Protein AF-A0A7C6N4W4-F1 (afdb_monomer_lite)

Structure (mmCIF, N/CA/C/O backbone):
data_AF-A0A7C6N4W4-F1
#
_entry.id   AF-A0A7C6N4W4-F1
#
loop_
_atom_site.group_PDB
_atom_site.id
_atom_site.type_symbol
_atom_site.label_atom_id
_atom_site.label_alt_id
_atom_site.label_comp_id
_atom_site.label_asym_id
_atom_site.label_entity_id
_atom_site.label_seq_id
_atom_site.pdbx_PDB_ins_code
_atom_site.Cartn_x
_atom_site.Cartn_y
_atom_site.Cartn_z
_atom_site.occupancy
_atom_site.B_iso_or_equiv
_atom_site.auth_seq_id
_atom_site.auth_comp_id
_atom_site.auth_asym_id
_atom_site.auth_atom_id
_atom_site.pdbx_PDB_model_num
ATOM 1 N N . MET A 1 1 ? -3.451 -22.567 -36.655 1.00 41.12 1 MET A N 1
ATOM 2 C CA . MET A 1 1 ? -2.692 -21.469 -36.004 1.00 41.12 1 MET A CA 1
ATOM 3 C C . MET A 1 1 ? -2.499 -20.196 -36.851 1.00 41.12 1 MET A C 1
ATOM 5 O O . MET A 1 1 ? -2.251 -19.155 -36.265 1.00 41.12 1 MET A O 1
ATOM 9 N N . LYS A 1 2 ? -2.658 -20.208 -38.190 1.00 33.72 2 LYS A N 1
ATOM 10 C CA . LYS A 1 2 ? -2.568 -18.989 -39.037 1.00 33.72 2 LYS A CA 1
ATOM 11 C C . LYS A 1 2 ? -3.903 -18.266 -39.323 1.00 33.72 2 LYS A C 1
ATOM 13 O O . LYS A 1 2 ? -3.880 -17.207 -39.930 1.00 33.72 2 LYS A O 1
ATOM 18 N N . LEU A 1 3 ? -5.041 -18.790 -38.851 1.00 27.53 3 LEU A N 1
ATOM 19 C CA . LEU A 1 3 ? -6.372 -18.214 -39.120 1.00 27.53 3 LEU A CA 1
ATOM 20 C C . LEU A 1 3 ? -6.869 -17.238 -38.027 1.00 27.53 3 LEU A C 1
ATOM 22 O O . LEU A 1 3 ? -7.675 -16.367 -38.321 1.00 27.53 3 LEU A O 1
ATOM 26 N N . LYS A 1 4 ? -6.331 -17.310 -36.795 1.00 29.66 4 LYS A N 1
ATOM 27 C CA . LYS A 1 4 ? -6.664 -16.368 -35.701 1.00 29.66 4 LYS A CA 1
ATOM 28 C C . LYS A 1 4 ? -5.979 -14.996 -35.835 1.00 29.66 4 LYS A C 1
ATOM 30 O O . LYS A 1 4 ? -6.505 -14.015 -35.336 1.00 29.66 4 LYS A O 1
ATOM 35 N N . LYS A 1 5 ? -4.854 -14.895 -36.561 1.00 36.19 5 LYS A N 1
ATOM 36 C CA . LYS A 1 5 ? -4.128 -13.621 -36.760 1.00 36.19 5 LYS A CA 1
ATOM 37 C C . LYS A 1 5 ? -4.753 -12.697 -37.816 1.00 36.19 5 LYS A C 1
ATOM 39 O O . LYS A 1 5 ? -4.428 -11.519 -37.839 1.00 36.19 5 LYS A O 1
ATOM 44 N N . PHE A 1 6 ? -5.644 -13.208 -38.671 1.00 31.81 6 PHE A N 1
ATOM 45 C CA . PHE A 1 6 ? -6.265 -12.417 -39.744 1.00 31.81 6 PHE A CA 1
ATOM 46 C C . PHE A 1 6 ? -7.652 -11.862 -39.372 1.00 31.81 6 PHE A C 1
ATOM 48 O O . PHE A 1 6 ? -8.127 -10.930 -40.008 1.00 31.81 6 PHE A O 1
ATOM 55 N N . LEU A 1 7 ? -8.285 -12.388 -38.317 1.00 31.41 7 LEU A N 1
ATOM 56 C CA . LEU A 1 7 ? -9.610 -11.944 -37.861 1.00 31.41 7 LEU A CA 1
ATOM 57 C C . LEU A 1 7 ? -9.573 -10.714 -36.935 1.00 31.41 7 LEU A C 1
ATOM 59 O O . LEU A 1 7 ? -10.607 -10.100 -36.721 1.00 31.41 7 LEU A O 1
ATOM 63 N N . ILE A 1 8 ? -8.401 -10.307 -36.438 1.00 42.88 8 ILE A N 1
ATOM 64 C CA . ILE A 1 8 ? -8.281 -9.239 -35.426 1.00 42.88 8 ILE A CA 1
ATOM 65 C C . ILE A 1 8 ? -8.098 -7.843 -36.052 1.00 42.88 8 ILE A C 1
ATOM 67 O O . ILE A 1 8 ? -8.532 -6.853 -35.473 1.00 42.88 8 ILE A O 1
ATOM 71 N N . LEU A 1 9 ? -7.589 -7.737 -37.288 1.00 30.84 9 LEU A N 1
ATOM 72 C CA . LEU A 1 9 ? -7.549 -6.444 -37.995 1.00 30.84 9 LEU A CA 1
ATOM 73 C C . LEU A 1 9 ? -8.934 -5.948 -38.455 1.00 30.84 9 LEU A C 1
ATOM 75 O O . LEU A 1 9 ? -9.077 -4.772 -38.771 1.00 30.84 9 LEU A O 1
ATOM 79 N N . ALA A 1 10 ? -9.953 -6.814 -38.473 1.00 30.94 10 ALA A N 1
ATOM 80 C CA . ALA A 1 10 ? -11.318 -6.439 -38.849 1.00 30.94 10 ALA A CA 1
ATOM 81 C C . ALA A 1 10 ? -12.151 -5.895 -37.670 1.00 30.94 10 ALA A C 1
ATOM 83 O O . ALA A 1 10 ? -13.107 -5.159 -37.900 1.00 30.94 10 ALA A O 1
ATOM 84 N N . PHE A 1 11 ? -11.783 -6.193 -36.418 1.00 35.25 11 PHE A N 1
ATOM 85 C CA . PHE A 1 11 ? -12.553 -5.763 -35.241 1.00 35.25 11 PHE A CA 1
ATOM 86 C C . PHE A 1 11 ? -12.218 -4.348 -34.752 1.00 35.25 11 PHE A C 1
ATOM 88 O O . PHE A 1 11 ? -13.051 -3.720 -34.111 1.00 35.25 11 PHE A O 1
ATOM 95 N N . ILE A 1 12 ? -11.072 -3.786 -35.148 1.00 34.62 12 ILE A N 1
ATOM 96 C CA . ILE A 1 12 ? -10.719 -2.387 -34.838 1.00 34.62 12 ILE A CA 1
ATOM 97 C C . ILE A 1 12 ? -11.522 -1.388 -35.708 1.00 34.62 12 ILE A C 1
ATOM 99 O O . ILE A 1 12 ? -11.598 -0.207 -35.388 1.00 34.62 12 ILE A O 1
ATOM 103 N N . PHE A 1 13 ? -12.198 -1.852 -36.771 1.00 31.38 13 PHE A N 1
ATOM 104 C CA . PHE A 1 13 ? -12.986 -1.006 -37.684 1.00 31.38 13 PHE A CA 1
ATOM 105 C C . PHE A 1 13 ? -14.515 -1.194 -37.609 1.00 31.38 13 PHE A C 1
ATOM 107 O O . PHE A 1 13 ? -15.236 -0.471 -38.293 1.00 31.38 13 PHE A O 1
ATOM 114 N N . ILE A 1 14 ? -15.034 -2.109 -36.779 1.00 31.25 14 ILE A N 1
ATOM 115 C CA . ILE A 1 14 ? -16.485 -2.375 -36.633 1.00 31.25 14 ILE A CA 1
ATOM 116 C C . ILE A 1 14 ? -16.893 -2.260 -35.152 1.00 31.25 14 ILE A C 1
ATOM 118 O O . ILE A 1 14 ? -17.555 -3.121 -34.587 1.00 31.25 14 ILE A O 1
ATOM 122 N N . GLY A 1 15 ? -16.449 -1.183 -34.503 1.00 31.20 15 GLY A N 1
ATOM 123 C CA . GLY A 1 15 ? -16.946 -0.726 -33.196 1.00 31.20 15 GLY A CA 1
ATOM 124 C C . GLY A 1 15 ? -17.883 0.482 -33.310 1.00 31.20 15 GLY A C 1
ATOM 125 O O . GLY A 1 15 ? -18.110 1.189 -32.337 1.00 31.20 15 GLY A O 1
ATOM 126 N N . VAL A 1 16 ? -18.387 0.766 -34.515 1.00 39.72 16 VAL A N 1
ATOM 127 C CA . VAL A 1 16 ? -19.336 1.848 -34.797 1.00 39.72 16 VAL A CA 1
ATOM 128 C C . VAL A 1 16 ? -20.415 1.271 -35.710 1.00 39.72 16 VAL A C 1
ATOM 130 O O . VAL A 1 16 ? -20.083 0.697 -36.741 1.00 39.72 16 VAL A O 1
ATOM 133 N N . LEU A 1 17 ? -21.683 1.461 -35.331 1.00 37.72 17 LEU A N 1
ATOM 134 C CA . LEU A 1 17 ? -22.921 0.948 -35.946 1.00 37.72 17 LEU A CA 1
ATOM 135 C C . LEU A 1 17 ? -23.275 -0.507 -35.603 1.00 37.72 17 LEU A C 1
ATOM 137 O O . LEU A 1 17 ? -22.953 -1.385 -36.386 1.00 37.72 17 LEU A O 1
ATOM 141 N N . ILE A 1 18 ? -24.016 -0.732 -34.503 1.00 32.41 18 ILE A N 1
ATOM 142 C CA . ILE A 1 18 ? -25.447 -1.128 -34.509 1.00 32.41 18 ILE A CA 1
ATOM 143 C C . ILE A 1 18 ? -26.061 -0.752 -33.142 1.00 32.41 18 ILE A C 1
ATOM 145 O O . ILE A 1 18 ? -25.950 -1.497 -32.177 1.00 32.41 18 ILE A O 1
ATOM 149 N N . THR A 1 19 ? -26.773 0.373 -33.061 1.00 34.16 19 THR A N 1
ATOM 150 C CA . THR A 1 19 ? -27.847 0.558 -32.072 1.00 34.16 19 THR A CA 1
ATOM 151 C C . THR A 1 19 ? -29.100 0.988 -32.820 1.00 34.16 19 THR A C 1
ATOM 153 O O . THR A 1 19 ? -29.236 2.117 -33.282 1.00 34.16 19 THR A O 1
ATOM 156 N N . SER A 1 20 ? -30.036 0.060 -32.986 1.00 35.91 20 SER A N 1
ATOM 157 C CA . SER A 1 20 ? -31.398 0.396 -33.388 1.00 35.91 20 SER A CA 1
ATOM 158 C C . SER A 1 20 ? -32.375 -0.567 -32.734 1.00 35.91 20 SER A C 1
ATOM 160 O O . SER A 1 20 ? -32.349 -1.758 -33.036 1.00 35.91 20 SER A O 1
ATOM 162 N N . GLY A 1 21 ? -33.263 -0.023 -31.899 1.00 33.28 21 GLY A N 1
ATOM 163 C CA . GLY A 1 21 ? -34.525 -0.675 -31.545 1.00 33.28 21 GLY A CA 1
ATOM 164 C C . GLY A 1 21 ? -34.809 -0.801 -30.052 1.00 33.28 21 GLY A C 1
ATOM 165 O O . GLY A 1 21 ? -34.964 -1.910 -29.562 1.00 33.28 21 GLY A O 1
ATOM 166 N N . GLY A 1 22 ? -34.925 0.323 -29.345 1.00 27.14 22 GLY A N 1
ATOM 167 C CA . GLY A 1 22 ? -35.433 0.357 -27.973 1.00 27.14 22 GLY A CA 1
ATOM 168 C C . GLY A 1 22 ? -35.427 1.779 -27.431 1.00 27.14 22 GLY A C 1
ATOM 169 O O . GLY A 1 22 ? -34.417 2.250 -26.927 1.00 27.14 22 GLY A O 1
ATOM 170 N N . SER A 1 23 ? -36.535 2.498 -27.588 1.00 36.06 23 SER A N 1
ATOM 171 C CA . SER A 1 23 ? -36.719 3.829 -27.014 1.00 36.06 23 SER A CA 1
ATOM 172 C C . SER A 1 23 ? -36.896 3.728 -25.498 1.00 36.06 23 SER A C 1
ATOM 174 O O . SER A 1 23 ? -38.014 3.573 -25.012 1.00 36.06 23 SER A O 1
ATOM 176 N N . VAL A 1 24 ? -35.788 3.843 -24.769 1.00 32.03 24 VAL A N 1
ATOM 177 C CA . VAL A 1 24 ? -35.749 4.329 -23.387 1.00 32.03 24 VAL A CA 1
ATOM 178 C C . VAL A 1 24 ? -34.987 5.645 -23.441 1.00 32.03 24 VAL A C 1
ATOM 180 O O . VAL A 1 24 ? -33.859 5.699 -23.923 1.00 32.03 24 VAL A O 1
ATOM 183 N N . SER A 1 25 ? -35.627 6.726 -23.007 1.00 37.34 25 SER A N 1
ATOM 184 C CA . SER A 1 25 ? -34.978 8.023 -22.825 1.00 37.34 25 SER A CA 1
ATOM 185 C C . SER A 1 25 ? -34.009 7.935 -21.641 1.00 37.34 25 SER A C 1
ATOM 187 O O . SER A 1 25 ? -34.327 8.403 -20.552 1.00 37.34 25 SER A O 1
ATOM 189 N N . ALA A 1 26 ? -32.846 7.315 -21.834 1.00 32.09 26 ALA A N 1
ATOM 190 C CA . ALA A 1 26 ? -31.703 7.510 -20.956 1.00 32.09 26 ALA A CA 1
ATOM 191 C C . ALA A 1 26 ? -31.046 8.828 -21.376 1.00 32.09 26 ALA A C 1
ATOM 193 O O . ALA A 1 26 ? -30.534 8.945 -22.492 1.00 32.09 26 ALA A O 1
ATOM 194 N N . ALA A 1 27 ? -31.108 9.848 -20.520 1.00 40.12 27 ALA A N 1
ATOM 195 C CA . ALA A 1 27 ? -30.196 10.974 -20.654 1.00 40.12 27 ALA A CA 1
ATOM 196 C C . ALA A 1 27 ? -28.770 10.401 -20.692 1.00 40.12 27 ALA A C 1
ATOM 198 O O . ALA A 1 27 ? -28.443 9.502 -19.922 1.00 40.12 27 ALA A O 1
ATOM 199 N N . SER A 1 28 ? -27.941 10.834 -21.637 1.00 55.91 28 SER A N 1
ATOM 200 C CA . SER A 1 28 ? -26.563 10.355 -21.721 1.00 55.91 28 SER A CA 1
ATOM 201 C C . SER A 1 28 ? -25.808 10.788 -20.457 1.00 55.91 28 SER A C 1
ATOM 203 O O . SER A 1 28 ? -25.510 11.976 -20.336 1.00 55.91 28 SER A O 1
ATOM 205 N N . ASN A 1 29 ? -25.467 9.856 -19.556 1.00 88.19 29 ASN A N 1
ATOM 206 C CA . ASN A 1 29 ? -24.662 10.082 -18.334 1.00 88.19 29 ASN A CA 1
ATOM 207 C C . ASN A 1 29 ? -23.190 10.444 -18.633 1.00 88.19 29 ASN A C 1
ATOM 209 O O . ASN A 1 29 ? -22.280 10.148 -17.866 1.00 88.19 29 ASN A O 1
ATOM 213 N N . THR A 1 30 ? -22.929 11.060 -19.785 1.00 94.56 30 THR A N 1
ATOM 214 C CA . THR A 1 30 ? -21.597 11.430 -20.251 1.00 94.56 30 THR A CA 1
ATOM 215 C C . THR A 1 30 ? -21.591 12.872 -20.718 1.00 94.56 30 THR A C 1
ATOM 217 O O . THR A 1 30 ? -22.534 13.325 -21.371 1.00 94.56 30 THR A O 1
ATOM 220 N N . THR A 1 31 ? -20.487 13.569 -20.486 1.00 96.50 31 THR A N 1
ATOM 221 C CA . THR A 1 31 ? -20.260 14.928 -20.978 1.00 96.50 31 THR A CA 1
ATOM 222 C C . THR A 1 31 ? -18.869 15.071 -21.585 1.00 96.50 31 THR A C 1
ATOM 224 O O . THR A 1 31 ? -17.968 14.283 -21.303 1.00 96.50 31 THR A O 1
ATOM 227 N N . VAL A 1 32 ? -18.690 16.070 -22.448 1.00 97.56 32 VAL A N 1
ATOM 228 C CA . VAL A 1 32 ? -17.389 16.376 -23.057 1.00 97.56 32 VAL A CA 1
ATOM 229 C C . VAL A 1 32 ? -16.488 17.029 -22.011 1.00 97.56 32 VAL A C 1
ATOM 231 O O . VAL A 1 32 ? -16.894 17.995 -21.361 1.00 97.56 32 VAL A O 1
ATOM 234 N N . ILE A 1 33 ? -15.247 16.558 -21.892 1.00 97.56 33 ILE A N 1
ATOM 235 C CA . ILE A 1 33 ? -14.233 17.214 -21.061 1.00 97.56 33 ILE A CA 1
ATOM 236 C C . ILE A 1 33 ? -13.834 18.542 -21.704 1.00 97.56 33 ILE A C 1
ATOM 238 O O . ILE A 1 33 ? -13.508 18.611 -22.893 1.00 97.56 33 ILE A O 1
ATOM 242 N N . LYS A 1 34 ? -13.837 19.605 -20.900 1.00 96.31 34 LYS A N 1
ATOM 243 C CA . LYS A 1 34 ? -13.342 20.923 -21.300 1.00 96.31 34 LYS A CA 1
ATOM 244 C C . LYS A 1 34 ? -11.863 21.059 -20.961 1.00 96.31 34 LYS A C 1
ATOM 246 O O . LYS A 1 34 ? -11.419 20.616 -19.902 1.00 96.31 34 LYS A O 1
ATOM 251 N N . LYS A 1 35 ? -11.115 21.702 -21.850 1.00 94.94 35 LYS A N 1
ATOM 252 C CA . LYS A 1 35 ? -9.754 22.164 -21.572 1.00 94.94 35 LYS A CA 1
ATOM 253 C C . LYS A 1 35 ? -9.771 23.332 -20.587 1.00 94.94 35 LYS A C 1
ATOM 255 O O . LYS A 1 35 ? -10.808 23.954 -20.358 1.00 94.94 35 LYS A O 1
ATOM 260 N N . SER A 1 36 ? -8.594 23.678 -20.089 1.00 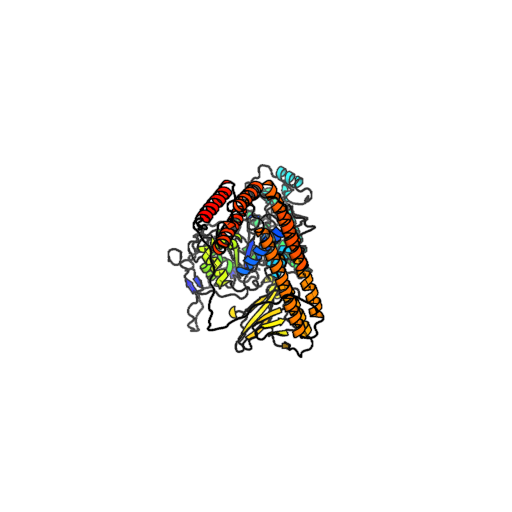94.06 36 SER A N 1
ATOM 261 C CA . SER A 1 36 ? -8.303 24.838 -19.253 1.00 94.06 36 SER A CA 1
ATOM 262 C C . SER A 1 36 ? -8.736 26.168 -19.886 1.00 94.06 36 SER A C 1
ATOM 264 O O . SER A 1 36 ? -9.105 27.093 -19.168 1.00 94.06 36 SER A O 1
ATOM 266 N N . ASP A 1 37 ? -8.776 26.254 -21.221 1.00 94.38 37 ASP A N 1
ATOM 267 C CA . ASP A 1 37 ? -9.275 27.415 -21.977 1.00 94.38 37 ASP A CA 1
ATOM 268 C C . ASP A 1 37 ? -10.798 27.399 -22.248 1.00 94.38 37 ASP A C 1
ATOM 270 O O . ASP A 1 37 ? -11.327 28.305 -22.895 1.00 94.38 37 ASP A O 1
ATOM 274 N N . GLY A 1 38 ? -11.514 26.375 -21.773 1.00 94.31 38 GLY A N 1
ATOM 275 C CA . GLY A 1 38 ? -12.956 26.190 -21.958 1.00 94.31 38 GLY A CA 1
ATOM 276 C C . GLY A 1 38 ? -13.373 25.535 -23.283 1.00 94.31 38 GLY A C 1
ATOM 277 O O . GLY A 1 38 ? -14.563 25.261 -23.478 1.00 94.31 38 GLY A O 1
ATOM 278 N N . SER A 1 39 ? -12.437 25.251 -24.194 1.00 96.19 39 SER A N 1
ATOM 279 C CA . SER A 1 39 ? -12.720 24.527 -25.439 1.00 96.19 39 SER A CA 1
ATOM 280 C C . SER A 1 39 ? -12.919 23.023 -25.211 1.00 96.19 39 SER A C 1
ATOM 282 O O . SER A 1 39 ? -12.549 22.475 -24.173 1.00 96.19 39 SER A O 1
ATOM 284 N N . ASP A 1 40 ? -13.529 22.332 -26.178 1.00 97.44 40 ASP A N 1
ATOM 285 C CA . ASP A 1 40 ? -13.703 20.876 -26.113 1.00 97.44 40 ASP A CA 1
ATOM 286 C C . ASP A 1 40 ? -12.354 20.156 -26.262 1.00 97.44 40 ASP A C 1
ATOM 288 O O . ASP A 1 40 ? -11.575 20.441 -27.179 1.00 97.44 40 ASP A O 1
ATOM 292 N N . LEU A 1 41 ? -12.089 19.183 -25.389 1.00 97.44 41 LEU A N 1
ATOM 293 C CA . LEU A 1 41 ? -10.947 18.287 -25.525 1.00 97.44 41 LEU A CA 1
ATOM 294 C C . LEU A 1 41 ? -11.225 17.223 -26.599 1.00 97.44 41 LEU A C 1
ATOM 296 O O . LEU A 1 41 ? -12.320 16.666 -26.681 1.00 97.44 41 LEU A O 1
ATOM 300 N N . THR A 1 42 ? -10.220 16.917 -27.418 1.00 96.88 42 THR A N 1
ATOM 301 C CA . THR A 1 42 ? -10.290 15.912 -28.491 1.00 96.88 42 THR A CA 1
ATOM 302 C C . THR A 1 42 ? -9.143 14.920 -28.374 1.00 96.88 42 THR A C 1
ATOM 304 O O . THR A 1 42 ? -8.047 15.297 -27.956 1.00 96.88 42 THR A O 1
ATOM 307 N N . TYR A 1 43 ? -9.374 13.671 -28.776 1.00 96.19 43 TYR A N 1
ATOM 308 C CA . TYR A 1 43 ? -8.320 12.658 -28.847 1.00 96.19 43 TYR A CA 1
ATOM 309 C C . TYR A 1 43 ? -7.222 13.054 -29.844 1.00 96.19 43 TYR A C 1
ATOM 311 O O . TYR A 1 43 ? -7.487 13.733 -30.841 1.00 96.19 43 TYR A O 1
ATOM 319 N N . LEU A 1 44 ? -5.988 12.613 -29.581 1.00 94.31 44 LEU A N 1
ATOM 320 C CA . LEU A 1 44 ? -4.819 12.935 -30.409 1.00 94.31 44 LEU A CA 1
ATOM 321 C C . LEU A 1 44 ? -4.878 12.251 -31.781 1.00 94.31 44 LEU A C 1
ATOM 323 O O . LEU A 1 44 ? -4.394 12.803 -32.766 1.00 94.31 44 LEU A O 1
ATOM 327 N N . ASP A 1 45 ? -5.512 11.081 -31.848 1.00 91.38 45 ASP A N 1
ATOM 328 C CA . ASP A 1 45 ? -5.741 10.313 -33.076 1.00 91.38 45 ASP A CA 1
ATOM 329 C C . ASP A 1 45 ? -6.883 10.870 -33.957 1.00 91.38 45 ASP A C 1
ATOM 331 O O . ASP A 1 45 ? -7.163 10.328 -35.026 1.00 91.38 45 ASP A O 1
ATOM 335 N N . GLY A 1 46 ? -7.557 11.944 -33.524 1.00 90.75 46 GLY A N 1
ATOM 336 C CA . GLY A 1 46 ? -8.686 12.547 -34.237 1.00 90.75 46 GLY A CA 1
ATOM 337 C C . GLY A 1 46 ? -9.998 11.759 -34.140 1.00 90.75 46 GLY A C 1
ATOM 338 O O . GLY A 1 46 ? -10.956 12.096 -34.834 1.00 90.75 46 GLY A O 1
ATOM 339 N N . SER A 1 47 ? -10.079 10.740 -33.278 1.00 89.88 47 SER A N 1
ATOM 340 C CA . SER A 1 47 ? -11.253 9.861 -33.148 1.00 89.88 47 SER A CA 1
ATOM 341 C C . SER A 1 47 ? -12.494 10.511 -32.526 1.00 89.88 47 SER A C 1
ATOM 343 O O . SER A 1 47 ? -13.552 9.887 -32.494 1.00 89.88 47 SER A O 1
ATOM 345 N N . GLY A 1 48 ? -12.401 11.760 -32.064 1.00 94.94 48 GLY A N 1
ATOM 346 C CA . GLY A 1 48 ? -13.544 12.535 -31.587 1.00 94.94 48 GLY A CA 1
ATOM 347 C C . GLY A 1 48 ? -13.244 13.355 -30.339 1.00 94.94 48 GLY A C 1
ATOM 348 O O . GLY A 1 48 ? -12.087 13.589 -29.978 1.00 94.94 48 GLY A O 1
ATOM 349 N N . LYS A 1 49 ? -14.317 13.815 -29.688 1.00 97.38 49 LYS A N 1
ATOM 350 C CA . LYS A 1 49 ? -14.251 14.518 -28.402 1.00 97.38 49 LYS A CA 1
ATOM 351 C C . LYS A 1 49 ? -13.953 13.527 -27.277 1.00 97.38 49 LYS A C 1
ATOM 353 O O . LYS A 1 49 ? -14.434 12.398 -27.314 1.00 97.38 49 LYS A O 1
ATOM 358 N N . VAL A 1 50 ? -13.188 13.963 -26.282 1.00 97.38 50 VAL A N 1
ATOM 359 C CA . VAL A 1 50 ? -12.944 13.178 -25.070 1.00 97.38 50 VAL A CA 1
ATOM 360 C C . VAL A 1 50 ? -14.136 13.343 -24.136 1.00 97.38 50 VAL A C 1
ATOM 362 O O . VAL A 1 50 ? -14.499 14.463 -23.771 1.00 97.38 50 VAL A O 1
ATOM 365 N N . MET A 1 51 ? -14.739 12.220 -23.763 1.00 97.44 51 MET A N 1
ATOM 366 C CA . MET A 1 51 ? -15.900 12.169 -22.877 1.00 97.44 51 MET A CA 1
ATOM 367 C C . MET A 1 51 ? -15.471 11.826 -21.445 1.00 97.44 51 MET A C 1
ATOM 369 O O . MET A 1 51 ? -14.369 11.330 -21.225 1.00 97.44 51 MET A O 1
ATOM 373 N N . ARG A 1 52 ? -16.335 12.087 -20.472 1.00 97.12 52 ARG A N 1
ATOM 374 C CA . ARG A 1 52 ? -16.272 11.546 -19.108 1.00 97.12 52 ARG A CA 1
ATOM 375 C C . ARG A 1 52 ? -17.683 11.235 -18.624 1.00 97.12 52 ARG A C 1
ATOM 377 O O . ARG A 1 52 ? -18.632 11.805 -19.174 1.00 97.12 52 ARG A O 1
ATOM 384 N N . LEU A 1 53 ? -17.819 10.408 -17.592 1.00 97.06 53 LEU A N 1
ATOM 385 C CA . LEU A 1 53 ? -19.079 10.293 -16.860 1.00 97.06 53 LEU A CA 1
ATOM 386 C C . LEU A 1 53 ? -19.450 11.631 -16.199 1.00 97.06 53 LEU A C 1
ATOM 388 O O . LEU A 1 53 ? -18.585 12.463 -15.911 1.00 97.06 53 LEU A O 1
ATOM 392 N N . THR A 1 54 ? -20.746 11.879 -16.018 1.00 96.19 54 THR A N 1
ATOM 393 C CA . THR A 1 54 ? -21.233 13.072 -15.305 1.00 96.19 54 THR A CA 1
ATOM 394 C C . THR A 1 54 ? -21.083 12.957 -13.793 1.00 96.19 54 THR A C 1
ATOM 396 O O . THR A 1 54 ? -20.933 13.980 -13.133 1.00 96.19 54 THR A O 1
ATOM 399 N N . GLU A 1 55 ? -21.105 11.732 -13.274 1.00 95.19 55 GLU A N 1
ATOM 400 C CA . GLU A 1 55 ? -21.018 11.387 -11.856 1.00 95.19 55 GLU A CA 1
ATOM 401 C C . GLU A 1 55 ? -20.095 10.177 -11.695 1.00 95.19 55 GLU A C 1
ATOM 403 O O . GLU A 1 55 ? -19.920 9.406 -12.642 1.00 95.19 55 GLU A O 1
ATOM 408 N N . TYR A 1 56 ? -19.491 10.052 -10.515 1.00 96.25 56 TYR A N 1
ATOM 409 C CA . TYR A 1 56 ? -18.630 8.926 -10.160 1.00 96.25 56 TYR A CA 1
ATOM 410 C C . TYR A 1 56 ? -19.476 7.670 -9.932 1.00 96.25 56 TYR A C 1
ATOM 412 O O . TYR A 1 56 ? -20.610 7.776 -9.463 1.00 96.25 56 TYR A O 1
ATOM 420 N N . THR A 1 57 ? -18.963 6.486 -10.275 1.00 94.12 57 THR A N 1
ATOM 421 C CA . THR A 1 57 ? -19.765 5.247 -10.197 1.00 94.12 57 THR A CA 1
ATOM 422 C C . THR A 1 57 ? -19.772 4.597 -8.819 1.00 94.12 57 THR A C 1
ATOM 424 O O . THR A 1 57 ? -20.599 3.723 -8.573 1.00 94.12 57 THR A O 1
ATOM 427 N N . TYR A 1 58 ? -18.885 5.038 -7.921 1.00 96.38 58 TYR A N 1
ATOM 428 C CA . TYR A 1 58 ? -18.710 4.492 -6.574 1.00 96.38 58 TYR A CA 1
ATOM 429 C C . TYR A 1 58 ? -18.532 2.959 -6.553 1.00 96.38 58 TYR A C 1
ATOM 431 O O . TYR A 1 58 ? -19.332 2.246 -5.943 1.00 96.38 58 TYR A O 1
ATOM 439 N N . PRO A 1 59 ? -17.477 2.425 -7.197 1.00 95.38 59 PRO A N 1
ATOM 440 C CA . PRO A 1 59 ? -17.233 0.989 -7.241 1.00 95.38 59 PRO A CA 1
ATOM 441 C C . PRO A 1 59 ? -17.065 0.403 -5.831 1.00 95.38 59 PRO A C 1
ATOM 443 O O . PRO A 1 59 ? -16.322 0.937 -5.001 1.00 95.38 59 PRO A O 1
ATOM 446 N N . THR A 1 60 ? -17.726 -0.730 -5.573 1.00 96.50 60 THR A N 1
ATOM 447 C CA . THR A 1 60 ? -17.643 -1.467 -4.297 1.00 96.50 60 THR A CA 1
ATOM 448 C C . THR A 1 60 ? -16.408 -2.364 -4.191 1.00 96.50 60 THR A C 1
ATOM 450 O O . THR A 1 60 ? -16.170 -2.951 -3.139 1.00 96.50 60 THR A O 1
ATOM 453 N N . GLN A 1 61 ? -15.609 -2.440 -5.259 1.00 96.25 61 GLN A N 1
ATOM 454 C CA . GLN A 1 61 ? -14.266 -3.014 -5.308 1.00 96.25 61 GLN A CA 1
ATOM 455 C C . GLN A 1 61 ? -13.424 -2.211 -6.294 1.00 96.25 61 GLN A C 1
ATOM 457 O O . GLN A 1 61 ? -13.866 -1.982 -7.418 1.00 96.25 61 GLN A O 1
ATOM 462 N N . ASP A 1 62 ? -12.234 -1.784 -5.888 1.00 96.69 62 ASP A N 1
ATOM 463 C CA . ASP A 1 62 ? -11.395 -0.915 -6.714 1.00 96.69 62 ASP A CA 1
ATOM 464 C C . ASP A 1 62 ? -9.928 -1.010 -6.284 1.00 96.69 62 ASP A C 1
ATOM 466 O O . ASP A 1 62 ? -9.630 -1.126 -5.093 1.00 96.69 62 ASP A O 1
ATOM 470 N N . PHE A 1 63 ? -8.995 -0.949 -7.232 1.00 98.69 63 PHE A N 1
ATOM 471 C CA . PHE A 1 63 ? -7.567 -0.917 -6.929 1.00 98.69 63 PHE A CA 1
ATOM 472 C C . PHE A 1 63 ? -7.158 0.526 -6.638 1.00 98.69 63 PHE A C 1
ATOM 474 O O . PHE A 1 63 ? -7.200 1.378 -7.526 1.00 98.69 63 PHE A O 1
ATOM 481 N N . ARG A 1 64 ? -6.738 0.816 -5.404 1.00 98.69 64 ARG A N 1
ATOM 482 C CA . ARG A 1 64 ? -6.409 2.172 -4.942 1.00 98.69 64 ARG A CA 1
ATOM 483 C C . ARG A 1 64 ? -5.008 2.187 -4.345 1.00 98.69 64 ARG A C 1
ATOM 485 O O . ARG A 1 64 ? -4.813 2.019 -3.142 1.00 98.69 64 ARG A O 1
ATOM 492 N N . GLY A 1 65 ? -4.021 2.346 -5.222 1.00 98.62 65 GLY A N 1
ATOM 493 C CA . GLY A 1 65 ? -2.610 2.180 -4.892 1.00 98.62 65 GLY A CA 1
ATOM 494 C C . GLY A 1 65 ? -1.817 3.472 -4.692 1.00 98.62 65 GLY A C 1
ATOM 495 O O . GLY A 1 65 ? -2.120 4.530 -5.250 1.00 98.62 65 GLY A O 1
ATOM 496 N N . VAL A 1 66 ? -0.710 3.372 -3.962 1.00 98.81 66 VAL A N 1
ATOM 497 C CA . VAL A 1 66 ? 0.296 4.438 -3.858 1.00 98.81 66 VAL A CA 1
ATOM 498 C C . VAL A 1 66 ? 1.710 3.856 -3.817 1.00 98.81 66 VAL A C 1
ATOM 500 O O . VAL A 1 66 ? 1.950 2.829 -3.183 1.00 98.81 66 VAL A O 1
ATOM 503 N N . TRP A 1 67 ? 2.658 4.499 -4.507 1.00 98.81 67 TRP A N 1
ATOM 504 C CA . TRP A 1 67 ? 4.077 4.135 -4.395 1.00 98.81 67 TRP A CA 1
ATOM 505 C C . TRP A 1 67 ? 4.746 4.862 -3.238 1.00 98.81 67 TRP A C 1
ATOM 507 O O . TRP A 1 67 ? 4.575 6.076 -3.076 1.00 98.81 67 TRP A O 1
ATOM 517 N N . ILE A 1 68 ? 5.560 4.111 -2.496 1.00 98.69 68 ILE A N 1
ATOM 518 C CA . ILE A 1 68 ? 6.280 4.571 -1.309 1.00 98.69 68 ILE A CA 1
ATOM 519 C C . ILE A 1 68 ? 7.742 4.132 -1.406 1.00 98.69 68 ILE A C 1
ATOM 521 O O . ILE A 1 68 ? 8.045 2.963 -1.654 1.00 98.69 68 ILE A O 1
ATOM 525 N N . SER A 1 69 ? 8.673 5.072 -1.236 1.00 97.38 69 SER A N 1
ATOM 526 C CA . SER A 1 69 ? 10.104 4.785 -1.344 1.00 97.38 69 SER A CA 1
ATOM 527 C C . SER A 1 69 ? 10.985 5.698 -0.489 1.00 97.38 69 SER A C 1
ATOM 529 O O . SER A 1 69 ? 10.897 6.926 -0.583 1.00 97.38 69 SER A O 1
ATOM 531 N N . ASN A 1 70 ? 11.954 5.118 0.236 1.00 96.50 70 ASN A N 1
ATOM 532 C CA . ASN A 1 70 ? 13.048 5.896 0.837 1.00 96.50 70 ASN A CA 1
ATOM 533 C C . ASN A 1 70 ? 13.838 6.677 -0.226 1.00 96.50 70 ASN A C 1
ATOM 535 O O . ASN A 1 70 ? 14.254 7.807 0.011 1.00 96.50 70 ASN A O 1
ATOM 539 N N . TYR A 1 71 ? 14.030 6.104 -1.421 1.00 95.31 71 TYR A N 1
ATOM 540 C CA . TYR A 1 71 ? 14.757 6.757 -2.517 1.00 95.31 71 TYR A CA 1
ATOM 541 C C . TYR A 1 71 ? 14.032 7.995 -3.046 1.00 95.31 71 TYR A C 1
ATOM 543 O O . TYR A 1 71 ? 14.662 8.926 -3.544 1.00 95.31 71 TYR A O 1
ATOM 551 N N . ALA A 1 72 ? 12.708 8.023 -2.911 1.00 94.75 72 ALA A N 1
ATOM 552 C CA . ALA A 1 72 ? 11.898 9.177 -3.248 1.00 94.75 72 ALA A CA 1
ATOM 553 C C . ALA A 1 72 ? 11.682 10.123 -2.049 1.00 94.75 72 ALA A C 1
ATOM 555 O O . ALA A 1 72 ? 10.975 11.116 -2.205 1.00 94.75 72 ALA A O 1
ATOM 556 N N . ASN A 1 73 ? 12.307 9.882 -0.892 1.00 95.12 73 ASN A N 1
ATOM 557 C CA . ASN A 1 73 ? 12.090 10.625 0.356 1.00 95.12 73 ASN A CA 1
ATOM 558 C C . ASN A 1 73 ? 10.628 10.582 0.847 1.00 95.12 73 ASN A C 1
ATOM 560 O O . ASN A 1 73 ? 10.135 11.542 1.444 1.00 95.12 73 ASN A O 1
ATOM 564 N N . ASP A 1 74 ? 9.917 9.486 0.574 1.00 96.44 74 ASP A N 1
ATOM 565 C CA . ASP A 1 74 ? 8.582 9.264 1.136 1.00 96.44 74 ASP A CA 1
ATOM 566 C C . ASP A 1 74 ? 8.661 8.844 2.607 1.00 96.44 74 ASP A C 1
ATOM 568 O O . ASP A 1 74 ? 7.765 9.178 3.372 1.00 96.44 74 ASP A O 1
ATOM 572 N N . LEU A 1 75 ? 9.751 8.193 3.015 1.00 95.38 75 LEU A N 1
ATOM 573 C CA . LEU A 1 75 ? 10.019 7.780 4.392 1.00 95.38 75 LEU A CA 1
ATOM 574 C C . LEU A 1 75 ? 11.515 7.943 4.719 1.00 95.38 75 LEU A C 1
ATOM 576 O O . LEU A 1 75 ? 12.368 7.831 3.826 1.00 95.38 75 LEU A O 1
ATOM 580 N N . ALA A 1 76 ? 11.833 8.250 5.977 1.00 95.69 76 ALA A N 1
ATOM 581 C CA . ALA A 1 76 ? 13.191 8.471 6.466 1.00 95.69 76 ALA A CA 1
ATOM 582 C C . ALA A 1 76 ? 14.045 7.184 6.509 1.00 95.69 76 ALA A C 1
ATOM 584 O O . ALA A 1 76 ? 13.590 6.077 6.242 1.00 95.69 76 ALA A O 1
ATOM 585 N N . SER A 1 77 ? 15.341 7.316 6.808 1.00 97.38 77 SER A N 1
ATOM 586 C CA . SER A 1 77 ? 16.167 6.129 7.101 1.00 97.38 77 SER A CA 1
ATOM 587 C C . SER A 1 77 ? 15.777 5.553 8.458 1.00 97.38 77 SER A C 1
ATOM 589 O O . SER A 1 77 ? 15.437 6.318 9.356 1.00 97.38 77 SER A O 1
ATOM 591 N N . TYR A 1 78 ? 15.904 4.238 8.630 1.00 97.75 78 TYR A N 1
ATOM 592 C CA . TYR A 1 78 ? 15.680 3.598 9.922 1.00 97.75 78 TYR A CA 1
ATOM 593 C C . TYR A 1 78 ? 16.678 4.137 10.957 1.00 97.75 78 TYR A C 1
ATOM 595 O O . TYR A 1 78 ? 17.894 3.959 10.807 1.00 97.75 78 TYR A O 1
ATOM 603 N N . ALA A 1 79 ? 16.165 4.788 12.001 1.00 95.56 79 ALA A N 1
ATOM 604 C CA . ALA A 1 79 ? 16.956 5.241 13.141 1.00 95.56 79 ALA A CA 1
ATOM 605 C C . ALA A 1 79 ? 16.845 4.274 14.328 1.00 95.56 79 ALA A C 1
ATOM 607 O O . ALA A 1 79 ? 17.860 3.872 14.893 1.00 95.56 79 ALA A O 1
ATOM 608 N N . ASN A 1 80 ? 15.620 3.901 14.699 1.00 95.00 80 ASN A N 1
ATOM 609 C CA . ASN A 1 80 ? 15.296 2.918 15.733 1.00 95.00 80 ASN A CA 1
ATOM 610 C C . ASN A 1 80 ? 13.870 2.379 15.515 1.00 95.00 80 ASN A C 1
ATOM 612 O O . ASN A 1 80 ? 13.124 2.921 14.698 1.00 95.00 80 ASN A O 1
ATOM 616 N N . GLU A 1 81 ? 13.503 1.330 16.254 1.00 95.56 81 GLU A N 1
ATOM 617 C CA . GLU A 1 81 ? 12.222 0.632 16.099 1.00 95.56 81 GLU A CA 1
ATOM 618 C C . GLU A 1 81 ? 11.026 1.567 16.308 1.00 95.56 81 GLU A C 1
ATOM 620 O O . GLU A 1 81 ? 10.170 1.649 15.435 1.00 95.56 81 GLU A O 1
ATOM 625 N N . THR A 1 82 ? 10.999 2.339 17.398 1.00 92.50 82 THR A N 1
ATOM 626 C CA . THR A 1 82 ? 9.902 3.273 17.706 1.00 92.50 82 THR A CA 1
ATOM 627 C C . THR A 1 82 ? 9.709 4.320 16.611 1.00 92.50 82 THR A C 1
ATOM 629 O O . THR A 1 82 ? 8.590 4.556 16.170 1.00 92.50 82 THR A O 1
ATOM 632 N N . GLN A 1 83 ? 10.794 4.933 16.124 1.00 95.19 83 GLN A N 1
ATOM 633 C CA . GLN A 1 83 ? 10.720 5.913 15.037 1.00 95.19 83 GLN A CA 1
ATOM 634 C C . GLN A 1 83 ? 10.157 5.295 13.754 1.00 95.19 83 GLN A C 1
ATOM 636 O O . GLN A 1 83 ? 9.365 5.941 13.071 1.00 95.19 83 GLN A O 1
ATOM 641 N N . TYR A 1 84 ? 10.574 4.072 13.425 1.00 97.62 84 TYR A N 1
ATOM 642 C CA . TYR A 1 84 ? 10.098 3.383 12.233 1.00 97.62 84 TYR A CA 1
ATOM 643 C C . TYR A 1 84 ? 8.621 3.002 12.351 1.00 97.62 84 TYR A C 1
ATOM 645 O O . TYR A 1 84 ? 7.866 3.291 11.428 1.00 97.62 84 TYR A O 1
ATOM 653 N N . LYS A 1 85 ? 8.205 2.428 13.489 1.00 97.19 85 LYS A N 1
ATOM 654 C CA . LYS A 1 85 ? 6.805 2.078 13.771 1.00 97.19 85 LYS A CA 1
ATOM 655 C C . LYS A 1 85 ? 5.887 3.288 13.622 1.00 97.19 85 LYS A C 1
ATOM 657 O O . LYS A 1 85 ? 5.038 3.291 12.741 1.00 97.19 85 LYS A O 1
ATOM 662 N N . ASN A 1 86 ? 6.198 4.382 14.322 1.00 95.94 86 ASN A N 1
ATOM 663 C CA . ASN A 1 86 ? 5.424 5.624 14.248 1.00 95.94 86 ASN A CA 1
ATOM 664 C C . ASN A 1 86 ? 5.325 6.191 12.821 1.00 95.94 86 ASN A C 1
ATOM 666 O O . ASN A 1 86 ? 4.293 6.736 12.435 1.00 95.94 86 ASN A O 1
ATOM 670 N N . GLU A 1 87 ? 6.402 6.116 12.030 1.00 97.38 87 GLU A N 1
ATOM 671 C CA . GLU A 1 87 ? 6.378 6.612 10.651 1.00 97.38 87 GLU A CA 1
ATOM 672 C C . GLU A 1 87 ? 5.547 5.708 9.729 1.00 97.38 87 GLU A C 1
ATOM 674 O O . GLU A 1 87 ? 4.833 6.222 8.869 1.00 97.38 87 GLU A O 1
ATOM 679 N N . ILE A 1 88 ? 5.615 4.386 9.908 1.00 98.44 88 ILE A N 1
ATOM 680 C CA . ILE A 1 88 ? 4.806 3.418 9.160 1.00 98.44 88 ILE A CA 1
ATOM 681 C C . ILE A 1 88 ? 3.329 3.513 9.531 1.00 98.44 88 ILE A C 1
ATOM 683 O O . ILE A 1 88 ? 2.503 3.584 8.623 1.00 98.44 88 ILE A O 1
ATOM 687 N N . ASP A 1 89 ? 2.993 3.586 10.816 1.00 97.94 89 ASP A N 1
ATOM 688 C CA . ASP A 1 89 ? 1.611 3.755 11.267 1.00 97.94 89 ASP A CA 1
ATOM 689 C C . ASP A 1 89 ? 1.022 5.046 10.700 1.00 97.94 89 ASP A C 1
ATOM 691 O O . ASP A 1 89 ? -0.009 5.008 10.037 1.00 97.94 89 ASP A O 1
ATOM 695 N N . ALA A 1 90 ? 1.753 6.165 10.773 1.00 97.75 90 ALA A N 1
ATOM 696 C CA . ALA A 1 90 ? 1.313 7.413 10.155 1.00 97.75 90 ALA A CA 1
ATOM 697 C C . ALA A 1 90 ? 1.120 7.297 8.630 1.00 97.75 90 ALA A C 1
ATOM 699 O O . ALA A 1 90 ? 0.270 7.981 8.057 1.00 97.75 90 ALA A O 1
ATOM 700 N N . ILE A 1 91 ? 1.910 6.470 7.936 1.00 98.50 91 ILE A N 1
ATOM 701 C CA . ILE A 1 91 ? 1.707 6.193 6.508 1.00 98.50 91 ILE A CA 1
ATOM 702 C C . ILE A 1 91 ? 0.408 5.429 6.280 1.00 98.50 91 ILE A C 1
ATOM 704 O O . ILE A 1 91 ? -0.373 5.816 5.410 1.00 98.50 91 ILE A O 1
ATOM 708 N N . LEU A 1 92 ? 0.184 4.367 7.043 1.00 98.69 92 LEU A N 1
ATOM 709 C CA . LEU A 1 92 ? -0.983 3.507 6.910 1.00 98.69 92 LEU A CA 1
ATOM 710 C C . LEU A 1 92 ? -2.277 4.229 7.304 1.00 98.69 92 LEU A C 1
ATOM 712 O O . LEU A 1 92 ? -3.264 4.113 6.585 1.00 98.69 92 LEU A O 1
ATOM 716 N N . ASP A 1 93 ? -2.245 5.055 8.346 1.00 98.00 93 ASP A N 1
ATOM 717 C CA . ASP A 1 93 ? -3.378 5.879 8.771 1.00 98.00 93 ASP A CA 1
ATOM 718 C C . ASP A 1 93 ? -3.758 6.893 7.681 1.00 98.00 93 ASP A C 1
ATOM 720 O O . ASP A 1 93 ? -4.931 7.046 7.339 1.00 98.00 93 ASP A O 1
ATOM 724 N N . ASN A 1 94 ? -2.765 7.539 7.052 1.00 97.88 94 ASN A N 1
ATOM 725 C CA . ASN A 1 94 ? -3.014 8.379 5.877 1.00 97.88 94 ASN A CA 1
ATOM 726 C C . ASN A 1 94 ? -3.582 7.554 4.712 1.00 97.88 94 ASN A C 1
ATOM 728 O O . ASN A 1 94 ? -4.440 8.035 3.981 1.00 97.88 94 ASN A O 1
ATOM 732 N N . MET A 1 95 ? -3.118 6.323 4.495 1.00 98.62 95 MET A N 1
ATOM 733 C CA . MET A 1 95 ? -3.680 5.476 3.442 1.00 98.62 95 MET A CA 1
ATOM 734 C C . MET A 1 95 ? -5.157 5.160 3.693 1.00 98.62 95 MET A C 1
ATOM 736 O O . MET A 1 95 ? -5.957 5.320 2.771 1.00 98.62 95 MET A O 1
ATOM 740 N N . GLU A 1 96 ? -5.533 4.794 4.919 1.00 97.62 96 GLU A N 1
ATOM 741 C CA . GLU A 1 96 ? -6.934 4.564 5.286 1.00 97.62 96 GLU A CA 1
ATOM 742 C C . GLU A 1 96 ? -7.781 5.832 5.146 1.00 97.62 96 GLU A C 1
ATOM 744 O O . GLU A 1 96 ? -8.876 5.769 4.588 1.00 97.62 96 GLU A O 1
ATOM 749 N N . GLU A 1 97 ? -7.255 6.991 5.552 1.00 96.94 97 GLU A N 1
ATOM 750 C CA . GLU A 1 97 ? -7.951 8.277 5.438 1.00 96.94 97 GLU A CA 1
ATOM 751 C C . GLU A 1 97 ? -8.297 8.636 3.982 1.00 96.94 97 GLU A C 1
ATOM 753 O O . GLU A 1 97 ? -9.348 9.213 3.712 1.00 96.94 97 GLU A O 1
ATOM 758 N N . TYR A 1 98 ? -7.437 8.278 3.026 1.00 97.75 98 TYR A N 1
ATOM 759 C CA . TYR A 1 98 ? -7.687 8.481 1.594 1.00 97.75 98 TYR A CA 1
ATOM 760 C C . TYR A 1 98 ? -8.358 7.274 0.917 1.00 97.75 98 TYR A C 1
ATOM 762 O O . TYR A 1 98 ? -8.488 7.264 -0.308 1.00 97.75 98 TYR A O 1
ATOM 770 N N . GLY A 1 99 ? -8.757 6.248 1.675 1.00 97.75 99 GLY A N 1
ATOM 771 C CA . GLY A 1 99 ? -9.375 5.034 1.143 1.00 97.75 99 GLY A CA 1
ATOM 772 C C . GLY A 1 99 ? -8.461 4.215 0.224 1.00 97.75 99 GLY A C 1
ATOM 773 O O . GLY A 1 99 ? -8.965 3.479 -0.627 1.00 97.75 99 GLY A O 1
ATOM 774 N N . LEU A 1 100 ? -7.137 4.359 0.358 1.00 98.75 100 LEU A N 1
ATOM 775 C CA . LEU A 1 100 ? -6.128 3.575 -0.358 1.00 98.75 100 LEU A CA 1
ATOM 776 C C . LEU A 1 100 ? -6.060 2.157 0.224 1.00 98.75 100 LEU A C 1
ATOM 778 O O . LEU A 1 100 ? -6.075 1.972 1.437 1.00 98.75 100 LEU A O 1
ATOM 782 N N . ASN A 1 101 ? -5.940 1.153 -0.643 1.00 98.69 101 ASN A N 1
ATOM 783 C CA . ASN A 1 101 ? -5.938 -0.261 -0.259 1.00 98.69 101 ASN A CA 1
ATOM 784 C C . ASN A 1 101 ? -4.742 -1.053 -0.807 1.00 98.69 101 ASN A C 1
ATOM 786 O O . ASN A 1 101 ? -4.668 -2.257 -0.581 1.00 98.69 101 ASN A O 1
ATOM 790 N N . VAL A 1 102 ? -3.782 -0.401 -1.478 1.00 98.88 102 VAL A N 1
ATOM 791 C CA . VAL A 1 102 ? -2.542 -1.045 -1.944 1.00 98.88 102 VAL A CA 1
ATOM 792 C C . VAL A 1 102 ? -1.312 -0.170 -1.686 1.00 98.88 102 VAL A C 1
ATOM 794 O O . VAL A 1 102 ? -1.205 0.958 -2.177 1.00 98.88 102 VAL A O 1
ATOM 797 N N . MET A 1 103 ? -0.335 -0.716 -0.964 1.00 98.81 103 MET A N 1
ATOM 798 C CA . MET A 1 103 ? 0.988 -0.128 -0.766 1.00 98.81 103 MET A CA 1
ATOM 799 C C . MET A 1 103 ? 1.997 -0.770 -1.723 1.00 98.81 103 MET A C 1
ATOM 801 O O . MET A 1 103 ? 2.303 -1.951 -1.599 1.00 98.81 103 MET A O 1
ATOM 805 N N . MET A 1 104 ? 2.587 0.010 -2.632 1.00 98.88 104 MET A N 1
ATOM 806 C CA . MET A 1 104 ? 3.728 -0.430 -3.448 1.00 98.88 104 MET A CA 1
ATOM 807 C C . MET A 1 104 ? 5.030 0.088 -2.833 1.00 98.88 104 MET A C 1
ATOM 809 O O . MET A 1 104 ? 5.454 1.218 -3.102 1.00 98.88 104 MET A O 1
ATOM 813 N N . PHE A 1 105 ? 5.654 -0.728 -1.981 1.00 98.81 105 PHE A N 1
ATOM 814 C CA . PHE A 1 105 ? 6.809 -0.330 -1.175 1.00 98.81 105 PHE A CA 1
ATOM 815 C C . PHE A 1 105 ? 8.130 -0.775 -1.813 1.00 98.81 105 PHE A C 1
ATOM 817 O O . PHE A 1 105 ? 8.333 -1.952 -2.116 1.00 98.81 105 PHE A O 1
ATOM 824 N N . HIS A 1 106 ? 9.045 0.169 -2.034 1.00 98.31 106 HIS A N 1
ATOM 825 C CA . HIS A 1 106 ? 10.288 -0.066 -2.774 1.00 98.31 106 HIS A CA 1
ATOM 826 C C . HIS A 1 106 ? 11.333 -0.816 -1.937 1.00 98.31 106 HIS A C 1
ATOM 828 O O . HIS A 1 106 ? 12.157 -0.191 -1.277 1.00 98.31 106 HIS A O 1
ATOM 834 N N . ILE A 1 107 ? 11.357 -2.148 -1.995 1.00 98.50 107 ILE A N 1
ATOM 835 C CA . ILE A 1 107 ? 12.273 -2.964 -1.179 1.00 98.50 107 ILE A CA 1
ATOM 836 C C . ILE A 1 107 ? 13.635 -3.229 -1.833 1.00 98.50 107 ILE A C 1
ATOM 838 O O . ILE A 1 107 ? 14.569 -3.661 -1.160 1.00 98.50 107 ILE A O 1
ATOM 842 N N . ARG A 1 108 ? 13.773 -2.979 -3.140 1.00 97.94 108 ARG A N 1
ATOM 843 C CA . ARG A 1 108 ? 15.005 -3.241 -3.902 1.00 97.94 108 ARG A CA 1
ATOM 844 C C . ARG A 1 108 ? 15.243 -2.171 -4.959 1.00 97.94 108 ARG A C 1
ATOM 846 O O . ARG A 1 108 ? 14.543 -2.145 -5.965 1.00 97.94 108 ARG A O 1
ATOM 853 N N . MET A 1 109 ? 16.258 -1.331 -4.768 1.00 95.75 109 MET A N 1
ATOM 854 C CA . MET A 1 109 ? 16.426 -0.088 -5.536 1.00 95.75 109 MET A CA 1
ATOM 855 C C . MET A 1 109 ? 17.614 -0.125 -6.499 1.00 95.75 109 MET A C 1
ATOM 857 O O . MET A 1 109 ? 17.515 0.340 -7.639 1.00 95.75 109 MET A O 1
ATOM 861 N N . HIS A 1 110 ? 18.745 -0.656 -6.034 1.00 95.50 110 HIS A N 1
ATOM 862 C CA . HIS A 1 110 ? 20.046 -0.610 -6.709 1.00 95.50 110 HIS A CA 1
ATOM 863 C C . HIS A 1 110 ? 20.806 -1.921 -6.522 1.00 95.50 110 HIS A C 1
ATOM 865 O O . HIS A 1 110 ? 21.948 -1.947 -6.073 1.00 95.50 110 HIS A O 1
ATOM 871 N N . ASN A 1 111 ? 20.159 -3.029 -6.866 1.00 96.31 111 ASN A N 1
ATOM 872 C CA . ASN A 1 111 ? 20.703 -4.362 -6.653 1.00 96.31 111 ASN A CA 1
ATOM 873 C C . ASN A 1 111 ? 20.978 -4.671 -5.163 1.00 96.31 111 ASN A C 1
ATOM 875 O O . ASN A 1 111 ? 21.857 -5.458 -4.832 1.00 96.31 111 ASN A O 1
ATOM 879 N N . ASP A 1 112 ? 20.185 -4.070 -4.281 1.00 96.62 112 ASP A N 1
ATOM 880 C CA . ASP A 1 112 ? 20.229 -4.162 -2.824 1.00 96.62 112 ASP A CA 1
ATOM 881 C C . ASP A 1 112 ? 18.872 -4.620 -2.251 1.00 96.62 112 ASP A C 1
ATOM 883 O O . ASP A 1 112 ? 17.957 -4.958 -3.011 1.00 96.62 112 ASP A O 1
ATOM 887 N N . ALA A 1 113 ? 18.768 -4.696 -0.924 1.00 97.94 113 ALA A N 1
ATOM 888 C CA . ALA A 1 113 ? 17.587 -5.148 -0.194 1.00 97.94 113 ALA A CA 1
ATOM 889 C C . ALA A 1 113 ? 17.302 -4.288 1.051 1.00 97.94 113 ALA A C 1
ATOM 891 O O . ALA A 1 113 ? 18.202 -3.989 1.844 1.00 97.94 113 ALA A O 1
ATOM 892 N N . LEU A 1 114 ? 16.030 -3.931 1.236 1.00 98.06 114 LEU A N 1
ATOM 893 C CA . LEU A 1 114 ? 15.427 -3.508 2.503 1.00 98.06 114 LEU A CA 1
ATOM 894 C C . LEU A 1 114 ? 14.717 -4.710 3.139 1.00 98.06 114 LEU A C 1
ATOM 896 O O . LEU A 1 114 ? 13.498 -4.731 3.253 1.00 98.06 114 LEU A O 1
ATOM 900 N N . TYR A 1 115 ? 15.500 -5.745 3.438 1.00 98.00 115 TYR A N 1
ATOM 901 C CA . TYR A 1 115 ? 15.134 -6.943 4.197 1.00 98.00 115 TYR A CA 1
ATOM 902 C C . TYR A 1 115 ? 16.403 -7.774 4.445 1.00 98.00 115 TYR A C 1
ATOM 904 O O . TYR A 1 115 ? 17.452 -7.491 3.850 1.00 98.00 115 TYR A O 1
ATOM 912 N N . ASP A 1 116 ? 16.339 -8.790 5.307 1.00 96.12 116 ASP A N 1
ATOM 913 C CA . ASP A 1 116 ? 17.473 -9.694 5.515 1.00 96.12 116 ASP A CA 1
ATOM 914 C C . ASP A 1 116 ? 17.613 -10.655 4.324 1.00 96.12 116 ASP A C 1
ATOM 916 O O . ASP A 1 116 ? 16.882 -11.642 4.212 1.00 96.12 116 ASP A O 1
ATOM 920 N N . SER A 1 117 ? 18.521 -10.357 3.392 1.00 97.75 117 SER A N 1
ATOM 921 C CA . SER A 1 117 ? 18.727 -11.128 2.158 1.00 97.75 117 SER A CA 1
ATOM 922 C C . SER A 1 117 ? 20.039 -11.909 2.185 1.00 97.75 117 SER A C 1
ATOM 924 O O . SER A 1 117 ? 21.075 -11.406 2.614 1.00 97.75 117 SER A O 1
ATOM 926 N N . LYS A 1 118 ? 20.023 -13.128 1.632 1.00 97.38 118 LYS A N 1
ATOM 927 C CA . LYS A 1 118 ? 21.226 -13.935 1.349 1.00 97.38 118 LYS A CA 1
ATOM 928 C C . LYS A 1 118 ? 21.800 -13.694 -0.049 1.00 97.38 118 LYS A C 1
ATOM 930 O O . LYS A 1 118 ? 22.848 -14.242 -0.386 1.00 97.38 118 LYS A O 1
ATOM 935 N N . LEU A 1 119 ? 21.107 -12.917 -0.879 1.00 98.25 119 LEU A N 1
ATOM 936 C CA . LEU A 1 119 ? 21.424 -12.720 -2.295 1.00 98.25 119 LEU A CA 1
ATOM 937 C C . LEU A 1 119 ? 21.826 -11.276 -2.604 1.00 98.25 119 LEU A C 1
ATOM 939 O O . LEU A 1 119 ? 22.667 -11.036 -3.478 1.00 98.25 119 LEU A O 1
ATOM 943 N N . ASN A 1 120 ? 21.233 -10.313 -1.901 1.00 98.00 120 ASN A N 1
ATOM 944 C CA . ASN A 1 120 ? 21.378 -8.894 -2.186 1.00 98.00 120 ASN A CA 1
ATOM 945 C C . ASN A 1 120 ? 21.934 -8.139 -0.971 1.00 98.00 120 ASN A C 1
ATOM 947 O O . ASN A 1 120 ? 21.441 -8.334 0.139 1.00 98.00 120 ASN A O 1
ATOM 951 N N . PRO A 1 121 ? 22.922 -7.247 -1.167 1.00 97.19 121 PRO A N 1
ATOM 952 C CA . PRO A 1 121 ? 23.455 -6.432 -0.088 1.00 97.19 121 PRO A CA 1
ATOM 953 C C . PRO A 1 121 ? 22.397 -5.531 0.534 1.00 97.19 121 PRO A C 1
ATOM 955 O O . PRO A 1 121 ? 21.473 -5.058 -0.129 1.00 97.19 121 PRO A O 1
ATOM 958 N N . ARG A 1 122 ? 22.565 -5.251 1.824 1.00 96.50 122 ARG A N 1
ATOM 959 C CA . ARG A 1 122 ? 21.664 -4.375 2.567 1.00 96.50 122 ARG A CA 1
ATOM 960 C C . ARG A 1 122 ? 21.738 -2.942 2.039 1.00 96.50 122 ARG A C 1
ATOM 962 O O . ARG A 1 122 ? 22.820 -2.370 1.895 1.00 96.50 122 ARG A O 1
ATOM 969 N N . ARG A 1 123 ? 20.579 -2.327 1.816 1.00 95.44 123 ARG A N 1
ATOM 970 C CA . ARG A 1 123 ? 20.474 -0.913 1.444 1.00 95.44 123 ARG A CA 1
ATOM 971 C C . ARG A 1 123 ? 20.818 -0.009 2.630 1.00 95.44 123 ARG A C 1
ATOM 973 O O . ARG A 1 123 ? 20.374 -0.236 3.754 1.00 95.44 123 ARG A O 1
ATOM 980 N N . ASN A 1 124 ? 21.515 1.096 2.355 1.00 94.50 124 ASN A N 1
ATOM 981 C CA . ASN A 1 124 ? 21.962 2.031 3.393 1.00 94.50 124 ASN A CA 1
ATOM 982 C C . ASN A 1 124 ? 20.822 2.671 4.208 1.00 94.50 124 ASN A C 1
ATOM 984 O O . ASN A 1 124 ? 21.057 3.086 5.330 1.00 94.50 124 ASN A O 1
ATOM 988 N N . TYR A 1 125 ? 19.581 2.735 3.719 1.00 97.12 125 TYR A N 1
ATOM 989 C CA . TYR A 1 125 ? 18.469 3.249 4.532 1.00 97.12 125 TYR A CA 1
ATOM 990 C C . TYR A 1 125 ? 18.206 2.400 5.785 1.00 97.12 125 TYR A C 1
ATOM 992 O O . TYR A 1 125 ? 17.711 2.936 6.771 1.00 97.12 125 TYR A O 1
ATOM 1000 N N . TRP A 1 126 ? 18.575 1.112 5.772 1.00 97.12 126 TRP A N 1
ATOM 1001 C CA . TRP A 1 126 ? 18.398 0.161 6.878 1.00 97.12 126 TRP A CA 1
ATOM 1002 C C . TRP A 1 126 ? 19.735 -0.340 7.451 1.00 97.12 126 TRP A C 1
ATOM 1004 O O . TRP A 1 126 ? 19.794 -1.397 8.075 1.00 97.12 126 TRP A O 1
ATOM 1014 N N . HIS A 1 127 ? 20.834 0.404 7.270 1.00 92.31 127 HIS A N 1
ATOM 1015 C CA . HIS A 1 127 ? 22.158 -0.008 7.765 1.00 92.31 127 HIS A CA 1
ATOM 1016 C C . HIS A 1 127 ? 22.182 -0.303 9.277 1.00 92.31 127 HIS A C 1
ATOM 1018 O O . HIS A 1 127 ? 22.851 -1.248 9.687 1.00 92.31 127 HIS A O 1
ATOM 1024 N N . ASN A 1 128 ? 21.396 0.433 10.074 1.00 93.69 128 ASN A N 1
ATOM 1025 C CA . ASN A 1 128 ? 21.307 0.287 11.534 1.00 93.69 128 ASN A CA 1
ATOM 1026 C C . ASN A 1 128 ? 20.282 -0.754 12.017 1.00 93.69 128 ASN A C 1
ATOM 1028 O O . ASN A 1 128 ? 20.097 -0.902 13.223 1.00 93.69 128 ASN A O 1
ATOM 1032 N N . VAL A 1 129 ? 19.593 -1.462 11.117 1.00 97.12 129 VAL A N 1
ATOM 1033 C CA . VAL A 1 129 ? 18.618 -2.486 11.516 1.00 97.12 129 VAL A CA 1
ATOM 1034 C C . VAL A 1 129 ? 19.341 -3.700 12.099 1.00 97.12 129 VAL A C 1
ATOM 1036 O O . VAL A 1 129 ? 20.254 -4.259 11.479 1.00 97.12 129 VAL A O 1
ATOM 1039 N N . ASN A 1 130 ? 18.890 -4.132 13.275 1.00 95.81 130 ASN A N 1
ATOM 1040 C CA . ASN A 1 130 ? 19.245 -5.416 13.857 1.00 95.81 130 ASN A CA 1
ATOM 1041 C C . ASN A 1 130 ? 18.099 -6.413 13.635 1.00 95.81 130 ASN A C 1
ATOM 1043 O O . ASN A 1 130 ? 17.140 -6.433 14.404 1.00 95.81 130 ASN A O 1
ATOM 1047 N N . PHE A 1 131 ? 18.220 -7.242 12.597 1.00 95.50 131 PHE A N 1
ATOM 1048 C CA . PHE A 1 131 ? 17.189 -8.215 12.217 1.00 95.50 131 PHE A CA 1
ATOM 1049 C C . PHE A 1 131 ? 16.978 -9.338 13.246 1.00 95.50 131 PHE A C 1
ATOM 1051 O O . PHE A 1 131 ? 15.941 -9.989 13.207 1.00 95.50 131 PHE A O 1
ATOM 1058 N N . ASP A 1 132 ? 17.897 -9.530 14.203 1.00 95.00 132 ASP A N 1
ATOM 1059 C CA . ASP A 1 132 ? 17.684 -10.457 15.327 1.00 95.00 132 ASP A CA 1
ATOM 1060 C C . ASP A 1 132 ? 16.717 -9.888 16.385 1.00 95.00 132 ASP A C 1
ATOM 1062 O O . ASP A 1 132 ? 16.243 -10.623 17.250 1.00 95.00 132 ASP A O 1
ATOM 1066 N N . GLN A 1 133 ? 16.453 -8.575 16.355 1.00 94.88 133 GLN A N 1
ATOM 1067 C CA . GLN A 1 133 ? 15.559 -7.880 17.289 1.00 94.88 133 GLN A CA 1
ATOM 1068 C C . GLN A 1 133 ? 14.269 -7.412 16.617 1.00 94.88 133 GLN A C 1
ATOM 1070 O O . GLN A 1 133 ? 13.201 -7.535 17.207 1.00 94.88 133 GLN A O 1
ATOM 1075 N N . PHE A 1 134 ? 14.366 -6.889 15.394 1.00 97.25 134 PHE A N 1
ATOM 1076 C CA . PHE A 1 134 ? 13.236 -6.321 14.670 1.00 97.25 134 PHE A CA 1
ATOM 1077 C C . PHE A 1 134 ? 13.437 -6.485 13.161 1.00 97.25 134 PHE A C 1
ATOM 1079 O O . PHE A 1 134 ? 14.449 -6.032 12.622 1.00 97.25 134 PHE A O 1
ATOM 1086 N N . ASP A 1 135 ? 12.467 -7.108 12.483 1.00 98.00 135 ASP A N 1
ATOM 1087 C CA . ASP A 1 135 ? 12.377 -7.113 11.020 1.00 98.00 135 ASP A CA 1
ATOM 1088 C C . ASP A 1 135 ? 11.370 -6.037 10.571 1.00 98.00 135 ASP A C 1
ATOM 1090 O O . ASP A 1 135 ? 10.156 -6.239 10.701 1.00 98.00 135 ASP A O 1
ATOM 1094 N N . PRO A 1 136 ? 11.842 -4.896 10.031 1.00 98.31 136 PRO A N 1
ATOM 1095 C CA . PRO A 1 136 ? 10.957 -3.812 9.632 1.00 98.31 136 PRO A CA 1
ATOM 1096 C C . PRO A 1 136 ? 10.031 -4.191 8.468 1.00 98.31 136 PRO A C 1
ATOM 1098 O O . PRO A 1 136 ? 8.930 -3.648 8.386 1.00 98.31 136 PRO A O 1
ATOM 1101 N N . LEU A 1 137 ? 10.441 -5.118 7.585 1.00 98.56 137 LEU A N 1
ATOM 1102 C CA . LEU A 1 137 ? 9.613 -5.533 6.447 1.00 98.56 137 LEU A CA 1
ATOM 1103 C C . LEU A 1 137 ? 8.434 -6.399 6.907 1.00 98.56 137 LEU A C 1
ATOM 1105 O O . LEU A 1 137 ? 7.325 -6.234 6.408 1.00 98.56 137 LEU A O 1
ATOM 1109 N N . THR A 1 138 ? 8.647 -7.283 7.883 1.00 98.62 138 THR A N 1
ATOM 1110 C CA . THR A 1 138 ? 7.554 -8.060 8.489 1.00 98.62 138 THR A CA 1
ATOM 1111 C C . THR A 1 138 ? 6.533 -7.138 9.145 1.00 98.62 138 THR A C 1
ATOM 1113 O O . THR A 1 138 ? 5.341 -7.264 8.881 1.00 98.62 138 THR A O 1
ATOM 1116 N N . TYR A 1 139 ? 6.996 -6.159 9.929 1.00 98.69 139 TYR A N 1
ATOM 1117 C CA . TYR A 1 139 ? 6.109 -5.227 10.624 1.00 98.69 139 TYR A CA 1
ATOM 1118 C C . TYR A 1 139 ? 5.219 -4.423 9.662 1.00 98.69 139 TYR A C 1
ATOM 1120 O O . TYR A 1 139 ? 4.004 -4.403 9.835 1.00 98.69 139 TYR A O 1
ATOM 1128 N N . ILE A 1 140 ? 5.784 -3.813 8.610 1.00 98.69 140 ILE A N 1
ATOM 1129 C CA . ILE A 1 140 ? 4.982 -3.035 7.646 1.00 98.69 140 ILE A CA 1
ATOM 1130 C C . ILE A 1 140 ? 3.959 -3.904 6.896 1.00 98.69 140 ILE A C 1
ATOM 1132 O O . ILE A 1 140 ? 2.855 -3.434 6.629 1.00 98.69 140 ILE A O 1
ATOM 1136 N N . ILE A 1 141 ? 4.293 -5.163 6.581 1.00 98.81 141 ILE A N 1
ATOM 1137 C CA . ILE A 1 141 ? 3.365 -6.104 5.934 1.00 98.81 141 ILE A CA 1
ATOM 1138 C C . ILE A 1 141 ? 2.208 -6.441 6.879 1.00 98.81 141 ILE A C 1
ATOM 1140 O O . ILE A 1 141 ? 1.045 -6.319 6.497 1.00 98.81 141 ILE A O 1
ATOM 1144 N N . GLU A 1 142 ? 2.513 -6.822 8.120 1.00 98.50 142 GLU A N 1
ATOM 1145 C CA . GLU A 1 142 ? 1.500 -7.198 9.108 1.00 98.50 142 GLU A CA 1
ATOM 1146 C C . GLU A 1 142 ? 0.566 -6.027 9.445 1.00 98.50 142 GLU A C 1
ATOM 1148 O O . GLU A 1 142 ? -0.652 -6.209 9.497 1.00 98.50 142 GLU A O 1
ATOM 1153 N N . GLU A 1 143 ? 1.102 -4.817 9.621 1.00 98.62 143 GLU A N 1
ATOM 1154 C CA . GLU A 1 143 ? 0.301 -3.620 9.901 1.00 98.62 143 GLU A CA 1
ATOM 1155 C C . GLU A 1 143 ? -0.566 -3.185 8.713 1.00 98.62 143 GLU A C 1
ATOM 1157 O O . GLU A 1 143 ? -1.714 -2.767 8.910 1.00 98.62 143 GLU A O 1
ATOM 1162 N N . ALA A 1 144 ? -0.068 -3.331 7.480 1.00 98.69 144 ALA A N 1
ATOM 1163 C CA . ALA A 1 144 ? -0.868 -3.112 6.278 1.00 98.69 144 ALA A CA 1
ATOM 1164 C C . ALA A 1 144 ? -2.026 -4.121 6.197 1.00 98.69 144 ALA A C 1
ATOM 1166 O O . ALA A 1 144 ? -3.184 -3.737 6.013 1.00 98.69 144 ALA A O 1
ATOM 1167 N N . HIS A 1 145 ? -1.748 -5.407 6.423 1.00 98.31 145 HIS A N 1
ATOM 1168 C CA . HIS A 1 145 ? -2.757 -6.468 6.380 1.00 98.31 145 HIS A CA 1
ATOM 1169 C C . HIS A 1 145 ? -3.831 -6.320 7.456 1.00 98.31 145 HIS A C 1
ATOM 1171 O O . HIS A 1 145 ? -5.004 -6.543 7.156 1.00 98.31 145 HIS A O 1
ATOM 1177 N N . LYS A 1 146 ? -3.477 -5.886 8.676 1.00 96.88 146 LYS A N 1
ATOM 1178 C CA . LYS A 1 146 ? -4.448 -5.562 9.743 1.00 96.88 146 LYS A CA 1
ATOM 1179 C C . LYS A 1 146 ? -5.455 -4.492 9.316 1.00 96.88 146 LYS A C 1
ATOM 1181 O O . LYS A 1 146 ? -6.600 -4.527 9.757 1.00 96.88 146 LYS A O 1
ATOM 1186 N N . ARG A 1 147 ? -5.040 -3.590 8.425 1.00 97.31 147 ARG A N 1
ATOM 1187 C CA . ARG A 1 147 ? -5.855 -2.516 7.842 1.00 97.31 147 ARG A CA 1
ATOM 1188 C C . ARG A 1 147 ? -6.458 -2.895 6.486 1.00 97.31 147 ARG A C 1
ATOM 1190 O O . ARG A 1 147 ? -7.066 -2.057 5.832 1.00 97.31 147 ARG A O 1
ATOM 1197 N N . GLY A 1 148 ? -6.329 -4.141 6.031 1.00 97.00 148 GLY A N 1
ATOM 1198 C CA . GLY A 1 148 ? -6.867 -4.569 4.735 1.00 97.00 148 GLY A CA 1
ATOM 1199 C C . GLY A 1 148 ? -6.174 -3.926 3.531 1.00 97.00 148 GLY A C 1
ATOM 1200 O O . GLY A 1 148 ? -6.766 -3.883 2.453 1.00 97.00 148 GLY A O 1
ATOM 1201 N N . ILE A 1 149 ? -4.950 -3.426 3.721 1.00 98.75 149 ILE A N 1
ATOM 1202 C CA . ILE A 1 149 ? -4.091 -2.855 2.684 1.00 98.75 149 ILE A CA 1
ATOM 1203 C C . ILE A 1 149 ? -3.179 -3.966 2.158 1.00 98.75 149 ILE A C 1
ATOM 1205 O O . ILE A 1 149 ? -2.482 -4.619 2.931 1.00 98.75 149 ILE A O 1
ATOM 1209 N N . GLU A 1 150 ? -3.163 -4.179 0.843 1.00 98.81 150 GLU A N 1
ATOM 1210 C CA . GLU A 1 150 ? -2.235 -5.117 0.209 1.00 98.81 150 GLU A CA 1
ATOM 1211 C C . GLU A 1 150 ? -0.807 -4.562 0.197 1.00 98.81 150 GLU A C 1
ATOM 1213 O O . GLU A 1 150 ? -0.590 -3.379 -0.083 1.00 98.81 150 GLU A O 1
ATOM 1218 N N . PHE A 1 151 ? 0.180 -5.429 0.414 1.00 98.88 151 PHE A N 1
ATOM 1219 C CA . PHE A 1 151 ? 1.594 -5.093 0.317 1.00 98.88 151 PHE A CA 1
ATOM 1220 C C . PHE A 1 151 ? 2.200 -5.634 -0.981 1.00 98.88 151 PHE A C 1
ATOM 1222 O O . PHE A 1 151 ? 2.387 -6.838 -1.171 1.00 98.88 151 PHE A O 1
ATOM 1229 N N . HIS A 1 152 ? 2.539 -4.725 -1.891 1.00 98.94 152 HIS A N 1
ATOM 1230 C CA . HIS A 1 152 ? 3.171 -5.026 -3.171 1.00 98.94 152 HIS A CA 1
ATOM 1231 C C . HIS A 1 152 ? 4.664 -4.700 -3.068 1.00 98.94 152 HIS A C 1
ATOM 1233 O O . HIS A 1 152 ? 5.065 -3.535 -2.999 1.00 98.94 152 HIS A O 1
ATOM 1239 N N . ALA A 1 153 ? 5.505 -5.733 -3.068 1.00 98.94 153 ALA A N 1
ATOM 1240 C CA . ALA A 1 153 ? 6.953 -5.597 -3.014 1.00 98.94 153 ALA A CA 1
ATOM 1241 C C . ALA A 1 153 ? 7.471 -4.993 -4.326 1.00 98.94 153 ALA A C 1
ATOM 1243 O O . ALA A 1 153 ? 7.502 -5.665 -5.357 1.00 98.94 153 ALA A O 1
ATOM 1244 N N . TRP A 1 154 ? 7.892 -3.726 -4.300 1.00 98.81 154 TRP A N 1
ATOM 1245 C CA . TRP A 1 154 ? 8.427 -3.034 -5.472 1.00 98.81 154 TRP A CA 1
ATOM 1246 C C . TRP A 1 154 ? 9.942 -3.233 -5.602 1.00 98.81 154 TRP A C 1
ATOM 1248 O O . TRP A 1 154 ? 10.729 -2.896 -4.711 1.00 98.81 154 TRP A O 1
ATOM 1258 N N . LEU A 1 155 ? 10.352 -3.788 -6.741 1.00 98.62 155 LEU A N 1
ATOM 1259 C CA . LEU A 1 155 ? 11.734 -4.091 -7.081 1.00 98.62 155 LEU A CA 1
ATOM 1260 C C . LEU A 1 155 ? 12.147 -3.399 -8.389 1.00 98.62 155 LEU A C 1
ATOM 1262 O O . LEU A 1 155 ? 11.423 -3.410 -9.384 1.00 98.62 155 LEU A O 1
ATOM 1266 N N . ASN A 1 156 ? 13.383 -2.908 -8.426 1.00 97.25 156 ASN A N 1
ATOM 1267 C CA . ASN A 1 156 ? 14.099 -2.663 -9.669 1.00 97.25 156 ASN A CA 1
ATOM 1268 C C . ASN A 1 156 ? 14.896 -3.922 -10.073 1.00 97.25 156 ASN A C 1
ATOM 1270 O O . ASN A 1 156 ? 15.742 -4.384 -9.296 1.00 97.25 156 ASN A O 1
ATOM 1274 N N . PRO A 1 157 ? 14.686 -4.486 -11.277 1.00 96.44 157 PRO A N 1
ATOM 1275 C CA . PRO A 1 157 ? 15.325 -5.746 -11.651 1.00 96.44 157 PRO A CA 1
ATOM 1276 C C . PRO A 1 157 ? 16.826 -5.615 -11.952 1.00 96.44 157 PRO A C 1
ATOM 1278 O O . PRO A 1 157 ? 17.598 -6.502 -11.582 1.00 96.44 157 PRO A O 1
ATOM 1281 N N . TYR A 1 158 ? 17.259 -4.534 -12.612 1.00 97.38 158 TYR A N 1
ATOM 1282 C CA . TYR A 1 158 ? 18.595 -4.483 -13.229 1.00 97.38 158 TYR A CA 1
ATOM 1283 C C . TYR A 1 158 ? 19.512 -3.382 -12.704 1.00 97.38 158 TYR A C 1
ATOM 1285 O O . TYR A 1 158 ? 20.716 -3.446 -12.932 1.00 97.38 158 TYR A O 1
ATOM 1293 N N . ARG A 1 159 ? 19.001 -2.335 -12.060 1.00 96.81 159 ARG A N 1
ATOM 1294 C CA . ARG A 1 159 ? 19.830 -1.193 -11.657 1.00 96.81 159 ARG A CA 1
ATOM 1295 C C . ARG A 1 159 ? 20.829 -1.596 -10.572 1.00 96.81 159 ARG A C 1
ATOM 1297 O O . ARG A 1 159 ? 20.433 -2.187 -9.579 1.00 96.81 159 ARG A O 1
ATOM 1304 N N . VAL A 1 160 ? 22.095 -1.204 -10.728 1.00 96.69 160 VAL A N 1
ATOM 1305 C CA . VAL A 1 160 ? 23.143 -1.329 -9.693 1.00 96.69 160 VAL A CA 1
ATOM 1306 C C . VAL A 1 160 ? 23.645 0.051 -9.266 1.00 96.69 160 VAL A C 1
ATOM 1308 O O . VAL A 1 160 ? 23.761 0.339 -8.084 1.00 96.69 160 VAL A O 1
ATOM 1311 N N . LEU A 1 161 ? 23.900 0.944 -10.223 1.00 95.06 161 LEU A N 1
ATOM 1312 C CA . LEU A 1 161 ? 24.326 2.322 -9.977 1.00 95.06 161 LEU A CA 1
ATOM 1313 C C . LEU A 1 161 ? 23.613 3.249 -10.963 1.00 95.06 161 LEU A C 1
ATOM 1315 O O . LEU A 1 161 ? 23.647 3.004 -12.166 1.00 95.06 161 LEU A O 1
ATOM 1319 N N . SER A 1 162 ? 22.980 4.317 -10.474 1.00 91.69 162 SER A N 1
ATOM 1320 C CA . SER A 1 162 ? 22.256 5.256 -11.346 1.00 91.69 162 SER A CA 1
ATOM 1321 C C . SER A 1 162 ? 23.177 6.171 -12.161 1.00 91.69 162 SER A C 1
ATOM 1323 O O . SER A 1 162 ? 22.861 6.481 -13.306 1.00 91.69 162 SER A O 1
ATOM 1325 N N . SER A 1 163 ? 24.281 6.632 -11.572 1.00 93.06 163 SER A N 1
ATOM 1326 C CA . SER A 1 163 ? 25.197 7.627 -12.149 1.00 93.06 163 SER A CA 1
ATOM 1327 C C . SER A 1 163 ? 26.517 7.666 -11.372 1.00 93.06 163 SER A C 1
ATOM 1329 O O . SER A 1 163 ? 26.599 7.099 -10.283 1.00 93.06 163 SER A O 1
ATOM 1331 N N . GLY A 1 164 ? 27.514 8.399 -11.877 1.00 92.56 164 GLY A N 1
ATOM 1332 C CA . GLY A 1 164 ? 28.776 8.633 -11.171 1.00 92.56 164 GLY A CA 1
ATOM 1333 C C . GLY A 1 164 ? 29.813 7.516 -11.291 1.00 92.56 164 GLY A C 1
ATOM 1334 O O . GLY A 1 164 ? 30.763 7.503 -10.516 1.00 92.56 164 GLY A O 1
ATOM 1335 N N . LEU A 1 165 ? 29.664 6.583 -12.238 1.00 94.00 165 LEU A N 1
ATOM 1336 C CA . LEU A 1 165 ? 30.728 5.629 -12.542 1.00 94.00 165 LEU A CA 1
ATOM 1337 C C . LEU A 1 165 ? 31.956 6.357 -13.113 1.00 94.00 165 LEU A C 1
ATOM 1339 O O . LEU A 1 165 ? 31.926 6.852 -14.239 1.00 94.00 165 LEU A O 1
ATOM 1343 N N . ASP A 1 166 ? 33.056 6.337 -12.372 1.00 90.50 166 ASP A N 1
ATOM 1344 C CA . ASP A 1 166 ? 34.332 6.982 -12.704 1.00 90.50 166 ASP A CA 1
ATOM 1345 C C . ASP A 1 166 ? 35.426 5.995 -13.164 1.00 90.50 166 ASP A C 1
ATOM 1347 O O . ASP A 1 166 ? 36.526 6.397 -13.545 1.00 90.50 166 ASP A O 1
ATOM 1351 N N . THR A 1 167 ? 35.118 4.696 -13.173 1.00 91.56 167 THR A N 1
ATOM 1352 C CA . THR A 1 167 ? 36.053 3.588 -13.430 1.00 91.56 167 THR A CA 1
ATOM 1353 C C . THR A 1 167 ? 35.549 2.630 -14.524 1.00 91.56 167 THR A C 1
ATOM 1355 O O . THR A 1 167 ? 34.453 2.776 -15.084 1.00 91.56 167 THR A O 1
ATOM 1358 N N . ASP A 1 168 ? 36.363 1.645 -14.920 1.00 95.19 168 ASP A N 1
ATOM 1359 C CA . ASP A 1 168 ? 35.910 0.540 -15.776 1.00 95.19 168 ASP A CA 1
ATOM 1360 C C . ASP A 1 168 ? 35.067 -0.496 -15.000 1.00 95.19 168 ASP A C 1
ATOM 1362 O O . ASP A 1 168 ? 35.006 -0.488 -13.772 1.00 95.19 168 ASP A O 1
ATOM 1366 N N . LEU A 1 169 ? 34.363 -1.373 -15.729 1.00 96.69 169 LEU A N 1
ATOM 1367 C CA . LEU A 1 169 ? 33.474 -2.367 -15.111 1.00 96.69 169 LEU A CA 1
ATOM 1368 C C . LEU A 1 169 ? 34.235 -3.425 -14.299 1.00 96.69 169 LEU A C 1
ATOM 1370 O O . LEU A 1 169 ? 33.676 -3.954 -13.344 1.00 96.69 169 LEU A O 1
ATOM 1374 N N . GLU A 1 170 ? 35.488 -3.726 -14.654 1.00 97.75 170 GLU A N 1
ATOM 1375 C CA . GLU A 1 170 ? 36.326 -4.684 -13.920 1.00 97.75 170 GLU A CA 1
ATOM 1376 C C . GLU A 1 170 ? 36.658 -4.138 -12.528 1.00 97.75 170 GLU A C 1
ATOM 1378 O O . GLU A 1 170 ? 36.452 -4.810 -11.518 1.00 97.75 170 GLU A O 1
ATOM 1383 N N . THR A 1 171 ? 37.090 -2.880 -12.475 1.00 97.88 171 THR A N 1
ATOM 1384 C CA . THR A 1 171 ? 37.417 -2.150 -11.249 1.00 97.88 171 THR A CA 1
ATOM 1385 C C . THR A 1 171 ? 36.176 -1.952 -10.381 1.00 97.88 171 THR A C 1
ATOM 1387 O O . THR A 1 171 ? 36.229 -2.188 -9.171 1.00 97.88 171 THR A O 1
ATOM 1390 N N . PHE A 1 172 ? 35.036 -1.599 -10.988 1.00 97.94 172 PHE A N 1
ATOM 1391 C CA . PHE A 1 172 ? 33.755 -1.510 -10.286 1.00 97.94 172 PHE A CA 1
ATOM 1392 C C . PHE A 1 172 ? 33.359 -2.858 -9.669 1.00 97.94 172 PHE A C 1
ATOM 1394 O O . PHE A 1 172 ? 33.104 -2.933 -8.469 1.00 97.94 172 PHE A O 1
ATOM 1401 N N . ALA A 1 173 ? 33.365 -3.939 -10.455 1.00 98.12 173 ALA A N 1
ATOM 1402 C CA . ALA A 1 173 ? 32.989 -5.269 -9.981 1.00 98.12 173 ALA A CA 1
ATOM 1403 C C . ALA A 1 173 ? 33.938 -5.783 -8.885 1.00 98.12 173 ALA A C 1
ATOM 1405 O O . ALA A 1 173 ? 33.494 -6.397 -7.916 1.00 98.12 173 ALA A O 1
ATOM 1406 N N . ALA A 1 174 ? 35.242 -5.508 -8.994 1.00 97.94 174 ALA A N 1
ATOM 1407 C CA . ALA A 1 174 ? 36.212 -5.818 -7.945 1.00 97.94 174 ALA A CA 1
ATOM 1408 C C . ALA A 1 174 ? 35.924 -5.052 -6.646 1.00 97.94 174 ALA A C 1
ATOM 1410 O O . ALA A 1 174 ? 35.958 -5.646 -5.568 1.00 97.94 174 ALA A O 1
ATOM 1411 N N . SER A 1 175 ? 35.582 -3.767 -6.755 1.00 97.50 175 SER A N 1
ATOM 1412 C CA . SER A 1 175 ? 35.189 -2.932 -5.615 1.00 97.50 175 SER A CA 1
ATOM 1413 C C . SER A 1 175 ? 33.902 -3.444 -4.969 1.00 97.50 175 SER A C 1
ATOM 1415 O O . SER A 1 175 ? 33.849 -3.569 -3.749 1.00 97.50 175 SER A O 1
ATOM 1417 N N . PHE A 1 176 ? 32.909 -3.840 -5.772 1.00 97.38 176 PHE A N 1
ATOM 1418 C CA . PHE A 1 176 ? 31.674 -4.454 -5.286 1.00 97.38 176 PHE A CA 1
ATOM 1419 C C . PHE A 1 176 ? 31.960 -5.733 -4.487 1.00 97.38 176 PHE A C 1
ATOM 1421 O O . PHE A 1 176 ? 31.517 -5.848 -3.349 1.00 97.38 176 PHE A O 1
ATOM 1428 N N . ARG A 1 177 ? 32.765 -6.664 -5.023 1.00 97.56 177 ARG A N 1
ATOM 1429 C CA . ARG A 1 177 ? 33.153 -7.896 -4.303 1.00 97.56 177 ARG A CA 1
ATOM 1430 C C . ARG A 1 177 ? 33.897 -7.609 -2.998 1.00 97.56 177 ARG A C 1
ATOM 1432 O O . ARG A 1 177 ? 33.747 -8.357 -2.041 1.00 97.56 177 ARG A O 1
ATOM 1439 N N . SER A 1 178 ? 34.718 -6.558 -2.966 1.00 97.88 178 SER A N 1
ATOM 1440 C CA . SER A 1 178 ? 35.440 -6.160 -1.754 1.00 97.88 178 SER A CA 1
ATOM 1441 C C . SER A 1 178 ? 34.530 -5.517 -0.709 1.00 97.88 178 SER A C 1
ATOM 1443 O O . SER A 1 178 ? 34.806 -5.652 0.478 1.00 97.88 178 SER A O 1
ATOM 1445 N N . MET A 1 179 ? 33.504 -4.784 -1.142 1.00 96.50 179 MET A N 1
ATOM 1446 C CA . MET A 1 179 ? 32.537 -4.125 -0.262 1.00 96.50 179 MET A CA 1
ATOM 1447 C C . MET A 1 179 ? 31.516 -5.115 0.304 1.00 96.50 179 MET A C 1
ATOM 1449 O O . MET A 1 179 ? 31.071 -4.943 1.432 1.00 96.50 179 MET A O 1
ATOM 1453 N N . TYR A 1 180 ? 31.193 -6.150 -0.472 1.00 96.94 180 TYR A N 1
ATOM 1454 C CA . TYR A 1 180 ? 30.150 -7.134 -0.189 1.00 96.94 180 TYR A CA 1
ATOM 1455 C C . TYR A 1 180 ? 30.684 -8.578 -0.292 1.00 96.94 180 TYR A C 1
ATOM 1457 O O . TYR A 1 180 ? 30.183 -9.367 -1.104 1.00 96.94 180 TYR A O 1
ATOM 1465 N N . PRO A 1 181 ? 31.739 -8.946 0.467 1.00 96.81 181 PRO A N 1
ATOM 1466 C CA . PRO A 1 181 ? 32.377 -10.263 0.374 1.00 96.81 181 PRO A CA 1
ATOM 1467 C C . PRO A 1 181 ? 31.442 -11.431 0.729 1.00 96.81 181 PRO A C 1
ATOM 1469 O O . PRO A 1 181 ? 31.670 -12.556 0.283 1.00 96.81 181 PRO A O 1
ATOM 1472 N N . GLU A 1 182 ? 30.389 -11.178 1.502 1.00 96.50 182 GLU A N 1
ATOM 1473 C CA . GLU A 1 182 ? 29.349 -12.131 1.888 1.00 96.50 182 GLU A CA 1
ATOM 1474 C C . GLU A 1 182 ? 28.371 -12.473 0.748 1.00 96.50 182 GLU A C 1
ATOM 1476 O O . GLU A 1 182 ? 27.670 -13.482 0.830 1.00 96.50 182 GLU A O 1
ATOM 1481 N N . PHE A 1 183 ? 28.394 -11.718 -0.360 1.00 97.19 183 PHE A N 1
ATOM 1482 C CA . PHE A 1 183 ? 27.572 -11.946 -1.555 1.00 97.19 183 PHE A CA 1
ATOM 1483 C C . PHE A 1 183 ? 28.416 -12.324 -2.794 1.00 97.19 183 PHE A C 1
ATOM 1485 O O . PHE A 1 183 ? 28.317 -11.676 -3.842 1.00 97.19 183 PHE A O 1
ATOM 1492 N N . PRO A 1 184 ? 29.238 -13.394 -2.745 1.00 95.00 184 PRO A N 1
ATOM 1493 C CA . PRO A 1 184 ? 30.221 -13.702 -3.791 1.00 95.00 184 PRO A CA 1
ATOM 1494 C C . PRO A 1 184 ? 29.600 -14.074 -5.146 1.00 95.00 184 PRO A C 1
ATOM 1496 O O . PRO A 1 184 ? 30.266 -13.978 -6.175 1.00 95.00 184 PRO A O 1
ATOM 1499 N N . ASN A 1 185 ? 28.333 -14.498 -5.148 1.00 96.62 185 ASN A N 1
ATOM 1500 C CA . ASN A 1 185 ? 27.597 -14.896 -6.350 1.00 96.62 185 ASN A CA 1
ATOM 1501 C C . ASN A 1 185 ? 26.715 -13.776 -6.919 1.00 96.62 185 ASN A C 1
ATOM 1503 O O . ASN A 1 185 ? 26.049 -13.993 -7.932 1.00 96.62 185 ASN A O 1
ATOM 1507 N N . ASN A 1 186 ? 26.684 -12.595 -6.293 1.00 98.31 186 ASN A N 1
ATOM 1508 C CA . ASN A 1 186 ? 25.866 -11.499 -6.787 1.00 98.31 186 ASN A CA 1
ATOM 1509 C C . ASN A 1 186 ? 26.411 -11.004 -8.149 1.00 98.31 186 ASN A C 1
ATOM 1511 O O . ASN A 1 186 ? 27.605 -10.698 -8.255 1.00 98.31 186 ASN A O 1
ATOM 1515 N N . PRO A 1 187 ? 25.568 -10.885 -9.196 1.00 98.25 187 PRO A N 1
ATOM 1516 C CA . PRO A 1 187 ? 26.016 -10.529 -10.540 1.00 98.25 187 PRO A CA 1
ATOM 1517 C C . PRO A 1 187 ? 26.746 -9.185 -10.652 1.00 98.25 187 PRO A C 1
ATOM 1519 O O . PRO A 1 187 ? 27.589 -9.039 -11.535 1.00 98.25 187 PRO A O 1
ATOM 1522 N N . ALA A 1 188 ? 26.486 -8.220 -9.761 1.00 98.06 188 ALA A N 1
ATOM 1523 C CA . ALA A 1 188 ? 27.204 -6.941 -9.751 1.00 98.06 188 ALA A CA 1
ATOM 1524 C C . ALA A 1 188 ? 28.705 -7.096 -9.449 1.00 98.06 188 ALA A C 1
ATOM 1526 O O . ALA A 1 188 ? 29.515 -6.262 -9.855 1.00 98.06 188 ALA A O 1
ATOM 1527 N N . GLY A 1 189 ? 29.087 -8.198 -8.801 1.00 97.81 189 GLY A N 1
ATOM 1528 C CA . GLY A 1 189 ? 30.470 -8.590 -8.582 1.00 97.81 189 GLY A CA 1
ATOM 1529 C C . GLY A 1 189 ? 31.129 -9.257 -9.789 1.00 97.81 189 GLY A C 1
ATOM 1530 O O . GLY A 1 189 ? 32.263 -9.704 -9.655 1.00 97.81 189 GLY A O 1
ATOM 1531 N N . ASN A 1 190 ? 30.487 -9.355 -10.958 1.00 98.06 190 ASN A N 1
ATOM 1532 C CA . ASN A 1 190 ? 31.075 -9.952 -12.160 1.00 98.06 190 ASN A CA 1
ATOM 1533 C C . ASN A 1 190 ? 31.003 -8.981 -13.358 1.00 98.06 190 ASN A C 1
ATOM 1535 O O . ASN A 1 190 ? 29.908 -8.700 -13.847 1.00 98.06 190 ASN A O 1
ATOM 1539 N N . PRO A 1 191 ? 32.149 -8.521 -13.896 1.00 97.19 191 PRO A N 1
ATOM 1540 C CA . PRO A 1 191 ? 32.184 -7.540 -14.980 1.00 97.19 191 PRO A CA 1
ATOM 1541 C C . PRO A 1 191 ? 31.581 -8.046 -16.298 1.00 97.19 191 PRO A C 1
ATOM 1543 O O . PRO A 1 191 ? 31.195 -7.236 -17.134 1.00 97.19 191 PRO A O 1
ATOM 1546 N N . GLU A 1 192 ? 31.460 -9.364 -16.500 1.00 96.44 192 GLU A N 1
ATOM 1547 C CA . GLU A 1 192 ? 30.772 -9.926 -17.672 1.00 96.44 192 GLU A CA 1
ATOM 1548 C C . GLU A 1 192 ? 29.241 -9.932 -17.544 1.00 96.44 192 GLU A C 1
ATOM 1550 O O . GLU A 1 192 ? 28.548 -10.135 -18.543 1.00 96.44 192 GLU A O 1
ATOM 1555 N N . LEU A 1 193 ? 28.714 -9.736 -16.332 1.00 98.25 193 LEU A N 1
ATOM 1556 C CA . LEU A 1 193 ? 27.281 -9.756 -16.027 1.00 98.25 193 LEU A CA 1
ATOM 1557 C C . LEU A 1 193 ? 26.688 -8.357 -15.836 1.00 98.25 193 LEU A C 1
ATOM 1559 O O . LEU A 1 193 ? 25.491 -8.233 -15.586 1.00 98.25 193 LEU A O 1
ATOM 1563 N N . ILE A 1 194 ? 27.498 -7.311 -15.991 1.00 98.06 194 ILE A N 1
ATOM 1564 C CA . ILE A 1 194 ? 27.081 -5.912 -15.897 1.00 98.06 194 ILE A CA 1
ATOM 1565 C C . ILE A 1 194 ? 27.397 -5.154 -17.184 1.00 98.06 194 ILE A C 1
ATOM 1567 O O . ILE A 1 194 ? 28.274 -5.524 -17.960 1.00 98.06 194 ILE A O 1
ATOM 1571 N N . VAL A 1 195 ? 26.656 -4.078 -17.412 1.00 97.12 195 VAL A N 1
ATOM 1572 C CA . VAL A 1 195 ? 26.762 -3.194 -18.574 1.00 97.12 195 VAL A CA 1
ATOM 1573 C C . VAL A 1 195 ? 26.655 -1.738 -18.142 1.00 97.12 195 VAL A C 1
ATOM 1575 O O . VAL A 1 195 ? 26.047 -1.421 -17.116 1.00 97.12 195 VAL A O 1
ATOM 1578 N N . LYS A 1 196 ? 27.239 -0.839 -18.939 1.00 95.75 196 LYS A N 1
ATOM 1579 C CA . LYS A 1 196 ? 27.118 0.608 -18.733 1.00 95.75 196 LYS A CA 1
ATOM 1580 C C . LYS A 1 196 ? 25.924 1.179 -19.494 1.00 95.75 196 LYS A C 1
ATOM 1582 O O . LYS A 1 196 ? 25.676 0.812 -20.641 1.00 95.75 196 LYS A O 1
ATOM 1587 N N . ALA A 1 197 ? 25.264 2.164 -18.899 1.00 93.12 197 ALA A N 1
ATOM 1588 C CA . ALA A 1 197 ? 24.381 3.084 -19.610 1.00 93.12 197 ALA A CA 1
ATOM 1589 C C . ALA A 1 197 ? 24.661 4.507 -19.115 1.00 93.12 197 ALA A C 1
ATOM 1591 O O . ALA A 1 197 ? 24.340 4.854 -17.978 1.00 93.12 197 ALA A O 1
ATOM 1592 N N . GLY A 1 198 ? 25.331 5.311 -19.947 1.00 90.69 198 GLY A N 1
ATOM 1593 C CA . GLY A 1 198 ? 25.925 6.574 -19.501 1.00 90.69 198 GLY A CA 1
ATOM 1594 C C . GLY A 1 198 ? 26.925 6.340 -18.364 1.00 90.69 198 GLY A C 1
ATOM 1595 O O . GLY A 1 198 ? 27.822 5.507 -18.489 1.00 90.69 198 GLY A O 1
ATOM 1596 N N . GLU A 1 199 ? 26.737 7.049 -17.253 1.00 92.44 199 GLU A N 1
ATOM 1597 C CA . GLU A 1 199 ? 27.515 6.885 -16.016 1.00 92.44 199 GLU A CA 1
ATOM 1598 C C . GLU A 1 199 ? 26.899 5.867 -15.037 1.00 92.44 199 GLU A C 1
ATOM 1600 O O . GLU A 1 199 ? 27.343 5.764 -13.896 1.00 92.44 199 GLU A O 1
ATOM 1605 N N . GLY A 1 200 ? 25.848 5.148 -15.438 1.00 95.88 200 GLY A N 1
ATOM 1606 C CA . GLY A 1 200 ? 25.214 4.115 -14.622 1.00 95.88 200 GLY A CA 1
ATOM 1607 C C . GLY A 1 200 ? 25.751 2.709 -14.900 1.00 95.88 200 GLY A C 1
ATOM 1608 O O . GLY A 1 200 ? 26.305 2.432 -15.970 1.00 95.88 200 GLY A O 1
ATOM 1609 N N . VAL A 1 201 ? 25.526 1.805 -13.945 1.00 97.31 201 VAL A N 1
ATOM 1610 C CA . VAL A 1 201 ? 25.823 0.366 -14.028 1.00 97.31 201 VAL A CA 1
ATOM 1611 C C . VAL A 1 201 ? 24.534 -0.424 -13.841 1.00 97.31 201 VAL A C 1
ATOM 1613 O O . VAL A 1 201 ? 23.771 -0.185 -12.902 1.00 97.31 201 VAL A O 1
ATOM 1616 N N . TYR A 1 202 ? 24.313 -1.388 -14.726 1.00 97.50 202 TYR A N 1
ATOM 1617 C CA . TYR A 1 202 ? 23.128 -2.234 -14.740 1.00 97.50 202 TYR A CA 1
ATOM 1618 C C . TYR A 1 202 ? 23.542 -3.691 -14.903 1.00 97.50 202 TYR A C 1
ATOM 1620 O O . TYR A 1 202 ? 24.510 -3.990 -15.601 1.00 97.50 202 TYR A O 1
ATOM 1628 N N . LEU A 1 203 ? 22.799 -4.607 -14.293 1.00 98.06 203 LEU A N 1
ATOM 1629 C CA . LEU A 1 203 ? 22.878 -6.023 -14.607 1.00 98.06 203 LEU A CA 1
ATOM 1630 C C . LEU A 1 203 ? 22.475 -6.231 -16.068 1.00 98.06 203 LEU A C 1
ATOM 1632 O O . LEU A 1 203 ? 21.503 -5.646 -16.541 1.00 98.06 203 LEU A O 1
ATOM 1636 N N . ASN A 1 204 ? 23.221 -7.060 -16.789 1.00 97.75 204 ASN A N 1
ATOM 1637 C CA . ASN A 1 204 ? 22.996 -7.325 -18.203 1.00 97.75 204 ASN A CA 1
ATOM 1638 C C . ASN A 1 204 ? 21.793 -8.267 -18.389 1.00 97.75 204 ASN A C 1
ATOM 1640 O O . ASN A 1 204 ? 21.933 -9.468 -18.137 1.00 97.75 204 ASN A O 1
ATOM 1644 N N . PRO A 1 205 ? 20.632 -7.798 -18.890 1.00 96.94 205 PRO A N 1
ATOM 1645 C CA . PRO A 1 205 ? 19.438 -8.644 -18.942 1.00 96.94 205 PRO A CA 1
ATOM 1646 C C . PRO A 1 205 ? 19.575 -9.818 -19.926 1.00 96.94 205 PRO A C 1
ATOM 1648 O O . PRO A 1 205 ? 18.826 -10.793 -19.846 1.00 96.94 205 PRO A O 1
ATOM 1651 N N . GLY A 1 206 ? 20.551 -9.757 -20.844 1.00 97.06 206 GLY A N 1
ATOM 1652 C CA . GLY A 1 206 ? 20.833 -10.827 -21.797 1.00 97.06 206 GLY A CA 1
ATOM 1653 C C . GLY A 1 206 ? 21.625 -11.999 -21.236 1.00 97.06 206 GLY A C 1
ATOM 1654 O O . GLY A 1 206 ? 21.744 -13.015 -21.919 1.00 97.06 206 GLY A O 1
ATOM 1655 N N . GLU A 1 207 ? 22.140 -11.898 -20.012 1.00 98.12 207 GLU A N 1
ATOM 1656 C CA . GLU A 1 207 ? 22.826 -13.001 -19.348 1.00 98.12 207 GLU A CA 1
ATOM 1657 C C . GLU A 1 207 ? 21.822 -13.874 -18.568 1.00 98.12 207 GLU A C 1
ATOM 1659 O O . GLU A 1 207 ? 21.154 -13.380 -17.657 1.00 98.12 207 GLU A O 1
ATOM 1664 N N . PRO A 1 208 ? 21.726 -15.190 -18.844 1.00 97.88 208 PRO A N 1
ATOM 1665 C CA . PRO A 1 208 ? 20.860 -16.097 -18.090 1.00 97.88 208 PRO A CA 1
ATOM 1666 C C . PRO A 1 208 ? 21.129 -16.097 -16.580 1.00 97.88 208 PRO A C 1
ATOM 1668 O O . PRO A 1 208 ? 20.190 -16.214 -15.801 1.00 97.88 208 PRO A O 1
ATOM 1671 N N . ALA A 1 209 ? 22.387 -15.918 -16.161 1.00 98.12 209 ALA A N 1
ATOM 1672 C CA . ALA A 1 209 ? 22.757 -15.837 -14.747 1.00 98.12 209 ALA A CA 1
ATOM 1673 C C . ALA A 1 209 ? 22.148 -14.612 -14.040 1.00 98.12 209 ALA A C 1
ATOM 1675 O O . ALA A 1 209 ? 21.765 -14.709 -12.879 1.00 98.12 209 ALA A O 1
ATOM 1676 N N . VAL A 1 210 ? 22.001 -13.483 -14.747 1.00 98.56 210 VAL A N 1
ATOM 1677 C CA . VAL A 1 210 ? 21.327 -12.286 -14.219 1.00 98.56 210 VAL A CA 1
ATOM 1678 C C . VAL A 1 210 ? 19.840 -12.556 -14.027 1.00 98.56 210 VAL A C 1
ATOM 1680 O O . VAL A 1 210 ? 19.304 -12.279 -12.959 1.00 98.56 210 VAL A O 1
ATOM 1683 N N . ARG A 1 211 ? 19.173 -13.151 -15.026 1.00 98.38 211 ARG A N 1
ATOM 1684 C CA . ARG A 1 211 ? 17.753 -13.518 -14.895 1.00 98.38 211 ARG A CA 1
ATOM 1685 C C . ARG A 1 211 ? 17.533 -14.517 -13.765 1.00 98.38 211 ARG A C 1
ATOM 1687 O O . ARG A 1 211 ? 16.605 -14.339 -12.988 1.00 98.38 211 ARG A O 1
ATOM 1694 N N . LYS A 1 212 ? 18.420 -15.509 -13.624 1.00 98.69 212 LYS A N 1
ATOM 1695 C CA . LYS A 1 212 ? 18.377 -16.458 -12.507 1.00 98.69 212 LYS A CA 1
ATOM 1696 C C . LYS A 1 212 ? 18.498 -15.750 -11.154 1.00 98.69 212 LYS A C 1
ATOM 1698 O O . LYS A 1 212 ? 17.697 -16.026 -10.281 1.00 98.69 212 LYS A O 1
ATOM 1703 N N . HIS A 1 213 ? 19.435 -14.813 -10.993 1.00 98.75 213 HIS A N 1
ATOM 1704 C CA . HIS A 1 213 ? 19.579 -14.045 -9.746 1.00 98.75 213 HIS A CA 1
ATOM 1705 C C . HIS A 1 213 ? 18.307 -13.271 -9.374 1.00 98.75 213 HIS A C 1
ATOM 1707 O O . HIS A 1 213 ? 17.940 -13.209 -8.203 1.00 98.75 213 HIS A O 1
ATOM 1713 N N . ILE A 1 214 ? 17.618 -12.693 -10.363 1.00 98.75 214 ILE A N 1
ATOM 1714 C CA . ILE A 1 214 ? 16.348 -11.985 -10.143 1.00 98.75 214 ILE A CA 1
ATOM 1715 C C . ILE A 1 214 ? 15.244 -12.968 -9.727 1.00 98.75 214 ILE A C 1
ATOM 1717 O O . ILE A 1 214 ? 14.523 -12.682 -8.777 1.00 98.75 214 ILE A O 1
ATOM 1721 N N . LEU A 1 215 ? 15.146 -14.130 -10.384 1.00 98.88 215 LEU A N 1
ATOM 1722 C CA . LEU A 1 215 ? 14.207 -15.193 -9.999 1.00 98.88 215 LEU A CA 1
ATOM 1723 C C . LEU A 1 215 ? 14.484 -15.704 -8.581 1.00 98.88 215 LEU A C 1
ATOM 1725 O O . LEU A 1 215 ? 13.566 -15.767 -7.777 1.00 98.88 215 LEU A O 1
ATOM 1729 N N . ASP A 1 216 ? 15.747 -15.981 -8.248 1.00 98.88 216 ASP A N 1
ATOM 1730 C CA . ASP A 1 216 ? 16.154 -16.422 -6.908 1.00 98.88 216 ASP A CA 1
ATOM 1731 C C . ASP A 1 216 ? 15.854 -15.344 -5.846 1.00 98.88 216 ASP A C 1
ATOM 1733 O O . ASP A 1 216 ? 15.498 -15.659 -4.716 1.00 98.88 216 ASP A O 1
ATOM 1737 N N . THR A 1 217 ? 15.980 -14.060 -6.204 1.00 98.88 217 THR A N 1
ATOM 1738 C CA . THR A 1 217 ? 15.627 -12.936 -5.321 1.00 98.88 217 THR A CA 1
ATOM 1739 C C . THR A 1 217 ? 14.125 -12.894 -5.047 1.00 98.88 217 THR A C 1
ATOM 1741 O O . THR A 1 217 ? 13.724 -12.705 -3.903 1.00 98.88 217 THR A O 1
ATOM 1744 N N . ILE A 1 218 ? 13.294 -13.079 -6.076 1.00 98.88 218 ILE A N 1
ATOM 1745 C CA . ILE A 1 218 ? 11.835 -13.145 -5.920 1.00 98.88 218 ILE A CA 1
ATOM 1746 C C . ILE A 1 218 ? 11.441 -14.369 -5.091 1.00 98.88 218 ILE A C 1
ATOM 1748 O O . ILE A 1 218 ? 10.645 -14.231 -4.167 1.00 98.88 218 ILE A O 1
ATOM 1752 N N . ASP A 1 219 ? 12.041 -15.528 -5.369 1.00 98.88 219 ASP A N 1
ATOM 1753 C CA . ASP A 1 219 ? 11.829 -16.758 -4.604 1.00 98.88 219 ASP A CA 1
ATOM 1754 C C . ASP A 1 219 ? 12.189 -16.565 -3.120 1.00 98.88 219 ASP A C 1
ATOM 1756 O O . ASP A 1 219 ? 11.435 -16.966 -2.237 1.00 98.88 219 ASP A O 1
ATOM 1760 N N . GLU A 1 220 ? 13.291 -15.873 -2.809 1.00 98.81 220 GLU A N 1
ATOM 1761 C CA . GLU A 1 220 ? 13.632 -15.525 -1.425 1.00 98.81 220 GLU A CA 1
ATOM 1762 C C . GLU A 1 220 ? 12.539 -14.675 -0.756 1.00 98.81 220 GLU A C 1
ATOM 1764 O O . GLU A 1 220 ? 12.191 -14.940 0.394 1.00 98.81 220 GLU A O 1
ATOM 1769 N N . ILE A 1 221 ? 11.993 -13.675 -1.455 1.00 98.81 221 ILE A N 1
ATOM 1770 C CA . ILE A 1 221 ? 10.980 -12.764 -0.904 1.00 98.81 221 ILE A CA 1
ATOM 1771 C C . ILE A 1 221 ? 9.680 -13.513 -0.603 1.00 98.81 221 ILE A C 1
ATOM 1773 O O . ILE A 1 221 ? 9.213 -13.469 0.532 1.00 98.81 221 ILE A O 1
ATOM 1777 N N . ILE A 1 222 ? 9.122 -14.233 -1.580 1.00 98.69 222 ILE A N 1
ATOM 1778 C CA . ILE A 1 222 ? 7.807 -14.891 -1.442 1.00 98.69 222 ILE A CA 1
ATOM 1779 C C . ILE A 1 222 ? 7.820 -16.051 -0.436 1.00 98.69 222 ILE A C 1
ATOM 1781 O O . ILE A 1 222 ? 6.781 -16.421 0.103 1.00 98.69 222 ILE A O 1
ATOM 1785 N N . ASN A 1 223 ? 8.993 -16.630 -0.157 1.00 98.38 223 ASN A N 1
ATOM 1786 C CA . ASN A 1 223 ? 9.140 -17.659 0.873 1.00 98.38 223 ASN A CA 1
ATOM 1787 C C . ASN A 1 223 ? 9.420 -17.086 2.273 1.00 98.38 223 ASN A C 1
ATOM 1789 O O . ASN A 1 223 ? 9.237 -17.803 3.257 1.00 98.38 223 ASN A O 1
ATOM 1793 N N . LYS A 1 224 ? 9.877 -15.831 2.383 1.00 98.12 224 LYS A N 1
ATOM 1794 C CA . LYS A 1 224 ? 10.161 -15.172 3.671 1.00 98.12 224 LYS A CA 1
ATOM 1795 C C . LYS A 1 224 ? 9.027 -14.281 4.167 1.00 98.12 224 LYS A C 1
ATOM 1797 O O . LYS A 1 224 ? 8.838 -14.187 5.374 1.00 98.12 224 LYS A O 1
ATOM 1802 N N . TYR A 1 225 ? 8.298 -13.640 3.260 1.00 98.62 225 TYR A N 1
ATOM 1803 C CA . TYR A 1 225 ? 7.377 -12.552 3.575 1.00 98.62 225 TYR A CA 1
ATOM 1804 C C . TYR A 1 225 ? 5.994 -12.801 2.964 1.00 98.62 225 TYR A C 1
ATOM 1806 O O . TYR A 1 225 ? 5.888 -13.319 1.853 1.00 98.62 225 TYR A O 1
ATOM 1814 N N . ASP A 1 226 ? 4.929 -12.410 3.673 1.00 97.56 226 ASP A N 1
ATOM 1815 C CA . ASP A 1 226 ? 3.540 -12.533 3.199 1.00 97.56 226 ASP A CA 1
ATOM 1816 C C . ASP A 1 226 ? 3.171 -11.386 2.243 1.00 97.56 226 ASP A C 1
ATOM 1818 O O . ASP A 1 226 ? 2.311 -10.561 2.519 1.00 97.56 226 ASP A O 1
ATOM 1822 N N . VAL A 1 227 ? 3.888 -11.280 1.125 1.00 98.75 227 VAL A N 1
ATOM 1823 C CA . VAL A 1 227 ? 3.639 -10.244 0.112 1.00 98.75 227 VAL A CA 1
ATOM 1824 C C . VAL A 1 227 ? 2.433 -10.605 -0.758 1.00 98.75 227 VAL A C 1
ATOM 1826 O O . VAL A 1 227 ? 2.238 -11.766 -1.108 1.00 98.75 227 VAL A O 1
ATOM 1829 N N . ASP A 1 228 ? 1.655 -9.606 -1.175 1.00 98.75 228 ASP A N 1
ATOM 1830 C CA . ASP A 1 228 ? 0.499 -9.794 -2.064 1.00 98.75 228 ASP A CA 1
ATOM 1831 C C . ASP A 1 228 ? 0.872 -9.729 -3.549 1.00 98.75 228 ASP A C 1
ATOM 1833 O O . ASP A 1 228 ? 0.167 -10.267 -4.409 1.00 98.75 228 ASP A O 1
ATOM 1837 N N . ALA A 1 229 ? 1.981 -9.056 -3.861 1.00 98.88 229 ALA A N 1
ATOM 1838 C CA . ALA A 1 229 ? 2.496 -8.955 -5.217 1.00 98.88 229 ALA A CA 1
ATOM 1839 C C . ALA A 1 229 ? 4.002 -8.695 -5.261 1.00 98.88 229 ALA A C 1
ATOM 1841 O O . ALA A 1 229 ? 4.569 -8.042 -4.383 1.00 98.88 229 ALA A O 1
ATOM 184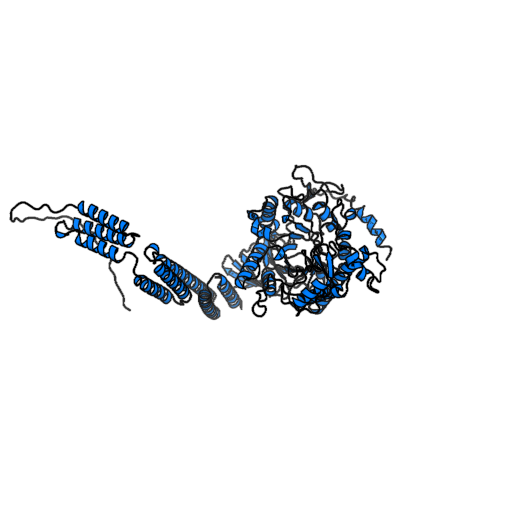2 N N . ILE A 1 230 ? 4.615 -9.113 -6.363 1.00 98.88 230 ILE A N 1
ATOM 1843 C CA . ILE A 1 230 ? 5.872 -8.580 -6.876 1.00 98.88 230 ILE A CA 1
ATOM 1844 C C . ILE A 1 230 ? 5.536 -7.491 -7.896 1.00 98.88 230 ILE A C 1
ATOM 1846 O O . ILE A 1 230 ? 4.829 -7.736 -8.873 1.00 98.88 230 ILE A O 1
ATOM 1850 N N . HIS A 1 231 ? 6.068 -6.291 -7.685 1.00 98.88 231 HIS A N 1
ATOM 1851 C CA . HIS A 1 231 ? 5.857 -5.130 -8.541 1.00 98.88 231 HIS A CA 1
ATOM 1852 C C . HIS A 1 231 ? 7.176 -4.667 -9.171 1.00 98.88 231 HIS A C 1
ATOM 1854 O O . HIS A 1 231 ? 8.131 -4.349 -8.461 1.00 98.88 231 HIS A O 1
ATOM 1860 N N . PHE A 1 232 ? 7.236 -4.552 -10.497 1.00 98.50 232 PHE A N 1
ATOM 1861 C CA . PHE A 1 232 ? 8.329 -3.854 -11.186 1.00 98.50 232 PHE A CA 1
ATOM 1862 C C . PHE A 1 232 ? 7.857 -2.524 -11.772 1.00 98.50 232 PHE A C 1
ATOM 1864 O O . PHE A 1 232 ? 6.735 -2.409 -12.258 1.00 98.50 232 PHE A O 1
ATOM 1871 N N . ASP A 1 233 ? 8.742 -1.531 -11.773 1.00 92.12 233 ASP A N 1
ATOM 1872 C CA . ASP A 1 233 ? 8.541 -0.243 -12.440 1.00 92.12 233 ASP A CA 1
ATOM 1873 C C . ASP A 1 233 ? 9.040 -0.275 -13.904 1.00 92.12 233 ASP A C 1
ATOM 1875 O O . ASP A 1 233 ? 8.959 -1.295 -14.591 1.00 92.12 233 ASP A O 1
ATOM 1879 N N . ASP A 1 234 ? 9.524 0.854 -14.428 1.00 86.38 234 ASP A N 1
ATOM 1880 C CA . ASP A 1 234 ? 9.788 1.065 -15.851 1.00 86.38 234 ASP A CA 1
ATOM 1881 C C . ASP A 1 234 ? 11.259 0.890 -16.278 1.00 86.38 234 ASP A C 1
ATOM 1883 O O . ASP A 1 234 ? 11.603 1.131 -17.437 1.00 86.38 234 ASP A O 1
ATOM 1887 N N . TYR A 1 235 ? 12.164 0.440 -15.405 1.00 82.75 235 TYR A N 1
ATOM 1888 C CA . TYR A 1 235 ? 13.600 0.397 -15.724 1.00 82.75 235 TYR A CA 1
ATOM 1889 C C . TYR A 1 235 ? 14.064 -0.968 -16.248 1.00 82.75 235 TYR A C 1
ATOM 1891 O O . TYR A 1 235 ? 14.477 -1.843 -15.490 1.00 82.75 235 TYR A O 1
ATOM 1899 N N . PHE A 1 236 ? 14.086 -1.099 -17.577 1.00 89.75 236 PHE A N 1
ATOM 1900 C CA . PHE A 1 236 ? 14.615 -2.268 -18.290 1.00 89.75 236 PHE A CA 1
ATOM 1901 C C . PHE A 1 236 ? 15.943 -1.941 -19.001 1.00 89.75 236 PHE A C 1
ATOM 1903 O O . PHE A 1 236 ? 16.916 -1.566 -18.353 1.00 89.75 236 PHE A O 1
ATOM 1910 N N . TYR A 1 237 ? 16.011 -2.021 -20.335 1.00 90.25 237 TYR A N 1
ATOM 1911 C CA . TYR A 1 237 ? 17.227 -1.758 -21.127 1.00 90.25 237 TYR A CA 1
ATOM 1912 C C . TYR A 1 237 ? 17.522 -0.252 -21.339 1.00 90.25 237 TYR A C 1
ATOM 1914 O O . TYR A 1 237 ? 17.956 0.169 -22.415 1.00 90.25 237 TYR A O 1
ATOM 1922 N N . ASN A 1 238 ? 17.251 0.594 -20.343 1.00 84.62 238 ASN A N 1
ATOM 1923 C CA . ASN A 1 238 ? 17.324 2.047 -20.503 1.00 84.62 238 ASN A CA 1
ATOM 1924 C C . ASN A 1 238 ? 18.759 2.524 -20.798 1.00 84.62 238 ASN A C 1
ATOM 1926 O O . ASN A 1 238 ? 19.659 2.352 -19.981 1.00 84.62 238 ASN A O 1
ATOM 1930 N N . GLY A 1 239 ? 18.977 3.142 -21.963 1.00 86.12 239 GLY A N 1
ATOM 1931 C CA . GLY A 1 239 ? 20.252 3.781 -22.314 1.00 86.12 239 GLY A CA 1
ATOM 1932 C C . GLY A 1 239 ? 21.434 2.834 -22.583 1.00 86.12 239 GLY A C 1
ATOM 1933 O O . GLY A 1 239 ? 22.561 3.311 -22.729 1.00 86.12 239 GLY A O 1
ATOM 1934 N N . ILE A 1 240 ? 21.209 1.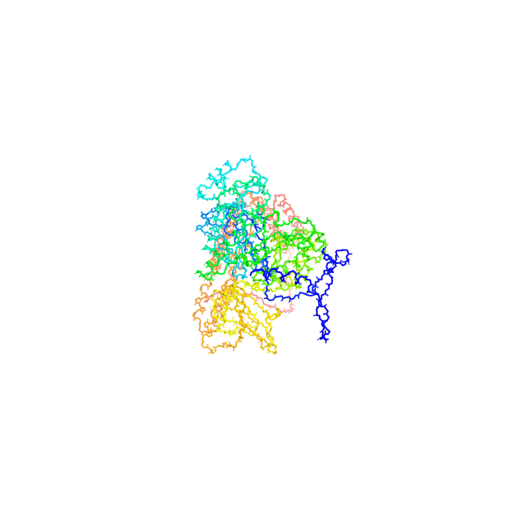518 -22.673 1.00 90.81 240 ILE A N 1
ATOM 1935 C CA . ILE A 1 240 ? 22.258 0.534 -22.986 1.00 90.81 240 ILE A CA 1
ATOM 1936 C C . ILE A 1 240 ? 22.557 0.574 -24.491 1.00 90.81 240 ILE A C 1
ATOM 1938 O O . ILE A 1 240 ? 21.704 0.255 -25.323 1.00 90.81 240 ILE A O 1
ATOM 1942 N N . SER A 1 241 ? 23.781 0.958 -24.856 1.00 92.94 241 SER A N 1
ATOM 1943 C CA . SER A 1 241 ? 24.226 0.968 -26.253 1.00 92.94 241 SER A CA 1
ATOM 1944 C C . SER A 1 241 ? 24.595 -0.436 -26.743 1.00 92.94 241 SER A C 1
ATOM 1946 O O . SER A 1 241 ? 24.953 -1.313 -25.962 1.00 92.94 241 SER A O 1
ATOM 1948 N N . ASP A 1 242 ? 24.543 -0.666 -28.058 1.00 93.12 242 ASP A N 1
ATOM 1949 C CA . ASP A 1 242 ? 24.825 -1.983 -28.656 1.00 93.12 242 ASP A CA 1
ATOM 1950 C C . ASP A 1 242 ? 26.196 -2.548 -28.282 1.00 93.12 242 ASP A C 1
ATOM 1952 O O . ASP A 1 242 ? 26.330 -3.752 -28.071 1.00 93.12 242 ASP A O 1
ATOM 1956 N N . SER A 1 243 ? 27.218 -1.700 -28.148 1.00 94.44 243 SER A N 1
ATOM 1957 C CA . SER A 1 243 ? 28.561 -2.162 -27.789 1.00 94.44 243 SER A CA 1
ATOM 1958 C C . SER A 1 243 ? 28.620 -2.835 -26.416 1.00 94.44 243 SER A C 1
ATOM 1960 O O . SER A 1 243 ? 29.471 -3.700 -26.222 1.00 94.44 243 SER A O 1
ATOM 1962 N N . GLN A 1 244 ? 27.710 -2.496 -25.500 1.00 95.06 244 GLN A N 1
ATOM 1963 C CA . GLN A 1 244 ? 27.710 -3.004 -24.128 1.00 95.06 244 GLN A CA 1
ATOM 1964 C C . GLN A 1 244 ? 27.255 -4.461 -24.032 1.00 95.06 244 GLN A C 1
ATOM 1966 O O . GLN A 1 244 ? 27.774 -5.214 -23.220 1.00 95.06 244 GLN A O 1
ATOM 1971 N N . ASP A 1 245 ? 26.345 -4.903 -24.897 1.00 95.50 245 ASP A N 1
ATOM 1972 C CA . ASP A 1 245 ? 25.778 -6.256 -24.870 1.00 95.50 245 ASP A CA 1
ATOM 1973 C C . ASP A 1 245 ? 26.014 -7.027 -26.184 1.00 95.50 245 ASP A C 1
ATOM 1975 O O . ASP A 1 245 ? 25.411 -8.073 -26.427 1.00 95.50 245 ASP A O 1
ATOM 1979 N N . ASN A 1 246 ? 26.884 -6.536 -27.078 1.00 96.06 246 ASN A N 1
ATOM 1980 C CA . ASN A 1 246 ? 27.257 -7.235 -28.318 1.00 96.06 246 ASN A CA 1
ATOM 1981 C C . ASN A 1 246 ? 27.965 -8.563 -28.055 1.00 96.06 246 ASN A C 1
ATOM 1983 O O . ASN A 1 246 ? 27.702 -9.541 -28.760 1.00 96.06 246 ASN A O 1
ATOM 1987 N N . LYS A 1 247 ? 28.816 -8.612 -27.022 1.00 95.69 247 LYS A N 1
ATOM 1988 C CA . LYS A 1 247 ? 29.466 -9.855 -26.591 1.00 95.69 247 LYS A CA 1
ATOM 1989 C C . LYS A 1 247 ? 28.410 -10.881 -26.178 1.00 95.69 247 LYS A C 1
ATOM 1991 O O . LYS A 1 247 ? 28.408 -11.975 -26.726 1.00 95.69 247 LYS A O 1
ATOM 1996 N N . THR A 1 248 ? 27.479 -10.504 -25.300 1.00 97.19 248 THR A N 1
ATOM 1997 C CA . THR A 1 248 ? 26.380 -11.364 -24.827 1.00 97.19 248 THR A CA 1
ATOM 1998 C C . THR A 1 248 ? 25.467 -11.821 -25.961 1.00 97.19 248 THR A C 1
ATOM 2000 O O . THR A 1 248 ? 25.220 -13.014 -26.094 1.00 97.19 248 THR A O 1
ATOM 2003 N N . TYR A 1 249 ? 25.047 -10.904 -26.837 1.00 97.75 249 TYR A N 1
ATOM 2004 C CA . TYR A 1 249 ? 24.234 -11.214 -28.019 1.00 97.75 249 TYR A CA 1
ATOM 2005 C C . TYR A 1 249 ? 24.884 -12.256 -28.946 1.00 97.75 249 TYR A C 1
ATOM 2007 O O . TYR A 1 249 ? 24.187 -13.071 -29.547 1.00 97.75 249 TYR A O 1
ATOM 2015 N N . SER A 1 250 ? 26.216 -12.242 -29.051 1.00 96.62 250 SER A N 1
ATOM 2016 C CA . SER A 1 250 ? 26.975 -13.126 -29.945 1.00 96.62 250 SER A CA 1
ATOM 2017 C C . SER A 1 250 ? 27.406 -14.445 -29.289 1.00 96.62 250 SER A C 1
ATOM 2019 O O . SER A 1 250 ? 28.019 -15.278 -29.960 1.00 96.62 250 SER A O 1
ATOM 2021 N N . LYS A 1 251 ? 27.122 -14.660 -27.993 1.00 96.94 251 LYS A N 1
ATOM 2022 C CA . LYS A 1 251 ? 27.464 -15.912 -27.300 1.00 96.94 251 LYS A CA 1
ATOM 2023 C C . LYS A 1 251 ? 26.675 -17.086 -27.915 1.00 96.94 251 LYS A C 1
ATOM 2025 O O . LYS A 1 251 ? 25.458 -16.978 -28.101 1.00 96.94 251 LYS A O 1
ATOM 2030 N N . PRO A 1 252 ? 27.321 -18.229 -28.217 1.00 95.56 252 PRO A N 1
ATOM 2031 C CA . PRO A 1 252 ? 26.619 -19.415 -28.700 1.00 95.56 252 PRO A CA 1
ATOM 2032 C C . PRO A 1 252 ? 25.482 -19.828 -27.754 1.00 95.56 252 PRO A C 1
ATOM 2034 O O . PRO A 1 252 ? 25.675 -19.913 -26.545 1.00 95.56 252 PRO A O 1
ATOM 2037 N N . GLY A 1 253 ? 24.290 -20.071 -28.306 1.00 93.88 253 GLY A N 1
ATOM 2038 C CA . GLY A 1 253 ? 23.104 -20.475 -27.539 1.00 93.88 253 GLY A CA 1
ATOM 2039 C C . GLY A 1 253 ? 22.305 -19.335 -26.890 1.00 93.88 253 GLY A C 1
ATOM 2040 O O . GLY A 1 253 ? 21.194 -19.585 -26.439 1.00 93.88 253 GLY A O 1
ATOM 2041 N N . TYR A 1 254 ? 22.800 -18.091 -26.892 1.00 95.69 254 TYR A N 1
ATOM 2042 C CA . TYR A 1 254 ? 22.108 -16.944 -26.276 1.00 95.69 254 TYR A CA 1
ATOM 2043 C C . TYR A 1 254 ? 21.101 -16.257 -27.213 1.00 95.69 254 TYR A C 1
ATOM 2045 O O . TYR A 1 254 ? 20.262 -15.475 -26.769 1.00 95.69 254 TYR A O 1
ATOM 2053 N N . ASN A 1 255 ? 21.156 -16.563 -28.511 1.00 96.62 255 ASN A N 1
ATOM 2054 C CA . ASN A 1 255 ? 20.175 -16.140 -29.510 1.00 96.62 255 ASN A CA 1
ATOM 2055 C C . ASN A 1 255 ? 19.763 -17.328 -30.406 1.00 96.62 255 ASN A C 1
ATOM 2057 O O . ASN A 1 255 ? 20.034 -17.331 -31.609 1.00 96.62 255 ASN A O 1
ATOM 2061 N N . PRO A 1 256 ? 19.131 -18.376 -29.842 1.00 95.19 256 PRO A N 1
ATOM 2062 C CA . PRO A 1 256 ? 18.802 -19.595 -30.587 1.00 95.19 256 PRO A CA 1
ATOM 2063 C C . PRO A 1 256 ? 17.739 -19.356 -31.671 1.00 95.19 256 PRO A C 1
ATOM 2065 O O . PRO A 1 256 ? 17.653 -20.112 -32.634 1.00 95.19 256 PRO A O 1
ATOM 2068 N N . LYS A 1 257 ? 16.947 -18.286 -31.530 1.00 96.31 257 LYS A N 1
ATOM 2069 C CA . LYS A 1 257 ? 15.915 -17.856 -32.482 1.00 96.31 257 LYS A CA 1
ATOM 2070 C C . LYS A 1 257 ? 16.479 -17.045 -33.661 1.00 96.31 257 LYS A C 1
ATOM 2072 O O . LYS A 1 257 ? 15.726 -16.732 -34.578 1.00 96.31 257 LYS A O 1
ATOM 2077 N N . GLY A 1 258 ? 17.768 -16.683 -33.643 1.00 96.75 258 GLY A N 1
ATOM 2078 C CA . GLY A 1 258 ? 18.391 -15.862 -34.687 1.00 96.75 258 GLY A CA 1
ATOM 2079 C C . GLY A 1 258 ? 17.768 -14.467 -34.825 1.00 96.75 258 GLY A C 1
ATOM 2080 O O . GLY A 1 258 ? 17.698 -13.930 -35.928 1.00 96.75 258 GLY A O 1
ATOM 2081 N N . LEU A 1 259 ? 17.272 -13.898 -33.722 1.00 98.00 259 LEU A N 1
ATOM 2082 C CA . LEU A 1 259 ? 16.594 -12.602 -33.696 1.00 98.00 259 LEU A CA 1
ATOM 2083 C C . LEU A 1 259 ? 17.576 -11.463 -33.963 1.00 98.00 259 LEU A C 1
ATOM 2085 O O . LEU A 1 259 ? 18.721 -11.519 -33.521 1.00 98.00 259 LEU A O 1
ATOM 2089 N N . GLY A 1 260 ? 17.108 -10.395 -34.612 1.00 97.88 260 GLY A N 1
ATOM 2090 C CA . GLY A 1 260 ? 17.850 -9.135 -34.645 1.00 97.88 260 GLY A CA 1
ATOM 2091 C C . GLY A 1 260 ? 18.001 -8.545 -33.239 1.00 97.88 260 GLY A C 1
ATOM 2092 O O . GLY A 1 260 ? 17.203 -8.831 -32.351 1.00 97.88 260 GLY A O 1
ATOM 2093 N N . LYS A 1 261 ? 19.006 -7.688 -33.028 1.00 96.19 261 LYS A N 1
ATOM 2094 C CA . LYS A 1 261 ? 19.396 -7.182 -31.698 1.00 96.19 261 LYS A CA 1
ATOM 2095 C C . LYS A 1 261 ? 18.236 -6.627 -30.858 1.00 96.19 261 LYS A C 1
ATOM 2097 O O . LYS A 1 261 ? 18.129 -6.951 -29.679 1.00 96.19 261 LYS A O 1
ATOM 2102 N N . ALA A 1 262 ? 17.367 -5.810 -31.454 1.00 96.94 262 ALA A N 1
ATOM 2103 C CA . ALA A 1 262 ? 16.238 -5.210 -30.744 1.00 96.94 262 ALA A CA 1
ATOM 2104 C C . ALA A 1 262 ? 15.185 -6.246 -30.316 1.00 96.94 262 ALA A C 1
ATOM 2106 O O . ALA A 1 262 ? 14.699 -6.194 -29.188 1.00 96.94 262 ALA A O 1
ATOM 2107 N N . ASP A 1 263 ? 14.860 -7.199 -31.194 1.00 98.25 263 ASP A N 1
ATOM 2108 C CA . ASP A 1 263 ? 13.951 -8.303 -30.868 1.00 98.25 263 ASP A CA 1
ATOM 2109 C C . ASP A 1 263 ? 14.574 -9.244 -29.842 1.00 98.25 263 ASP A C 1
ATOM 2111 O O . ASP A 1 263 ? 13.888 -9.699 -28.937 1.00 98.25 263 ASP A O 1
ATOM 2115 N N . TRP A 1 264 ? 15.884 -9.484 -29.935 1.00 98.25 264 TRP A N 1
ATOM 2116 C CA . TRP A 1 264 ? 16.617 -10.260 -28.946 1.00 98.25 264 TRP A CA 1
ATOM 2117 C C . TRP A 1 264 ? 16.528 -9.622 -27.559 1.00 98.25 264 TRP A C 1
ATOM 2119 O O . TRP A 1 264 ? 16.177 -10.334 -26.625 1.00 98.25 264 TRP A O 1
ATOM 2129 N N . ARG A 1 265 ? 16.762 -8.305 -27.418 1.00 98.00 265 ARG A N 1
ATOM 2130 C CA . ARG A 1 265 ? 16.617 -7.582 -26.136 1.00 98.00 265 ARG A CA 1
ATOM 2131 C C . ARG A 1 265 ? 15.204 -7.715 -25.559 1.00 98.00 265 ARG A C 1
ATOM 2133 O O . ARG A 1 265 ? 15.073 -8.050 -24.387 1.00 98.00 265 ARG A O 1
ATOM 2140 N N . ARG A 1 266 ? 14.163 -7.531 -26.385 1.00 98.19 266 ARG A N 1
ATOM 2141 C CA . ARG A 1 266 ? 12.765 -7.778 -25.978 1.00 98.19 266 ARG A CA 1
ATOM 2142 C C . ARG A 1 266 ? 12.560 -9.215 -25.506 1.00 98.19 266 ARG A C 1
ATOM 2144 O O . ARG A 1 266 ? 11.964 -9.431 -24.458 1.00 98.19 266 ARG A O 1
ATOM 2151 N N . ASP A 1 267 ? 13.112 -10.189 -26.227 1.00 98.19 267 ASP A N 1
ATOM 2152 C CA . ASP A 1 267 ? 13.042 -11.602 -25.849 1.00 98.19 267 ASP A CA 1
ATOM 2153 C C . ASP A 1 267 ? 13.717 -11.868 -24.495 1.00 98.19 267 ASP A C 1
ATOM 2155 O O . ASP A 1 267 ? 13.222 -12.682 -23.729 1.00 98.19 267 ASP A O 1
ATOM 2159 N N . GLN A 1 268 ? 14.798 -11.157 -24.149 1.00 98.06 268 GLN A N 1
ATOM 2160 C CA . GLN A 1 268 ? 15.456 -11.323 -22.846 1.00 98.06 268 GLN A CA 1
ATOM 2161 C C . GLN A 1 268 ? 14.577 -10.846 -21.688 1.00 98.06 268 GLN A C 1
ATOM 2163 O O . GLN A 1 268 ? 14.521 -11.514 -20.657 1.00 98.06 268 GLN A O 1
ATOM 2168 N N . VAL A 1 269 ? 13.862 -9.730 -21.868 1.00 97.88 269 VAL A N 1
ATOM 2169 C CA . VAL A 1 269 ? 12.882 -9.258 -20.880 1.00 97.88 269 VAL A CA 1
ATOM 2170 C C . VAL A 1 269 ? 11.693 -10.217 -20.806 1.00 97.88 269 VAL A C 1
ATOM 2172 O O . VAL A 1 269 ? 11.286 -10.593 -19.713 1.00 97.88 269 VAL A O 1
ATOM 2175 N N . ASN A 1 270 ? 11.182 -10.678 -21.949 1.00 98.19 270 ASN A N 1
ATOM 2176 C CA . ASN A 1 270 ? 10.076 -11.637 -22.004 1.00 98.19 270 ASN A CA 1
ATOM 2177 C C . ASN A 1 270 ? 10.421 -12.963 -21.310 1.00 98.19 270 ASN A C 1
ATOM 2179 O O . ASN A 1 270 ? 9.587 -13.510 -20.601 1.00 98.19 270 ASN A O 1
ATOM 2183 N N . LEU A 1 271 ? 11.652 -13.459 -21.474 1.00 98.19 271 LEU A N 1
ATOM 2184 C CA . LEU A 1 271 ? 12.136 -14.649 -20.770 1.00 98.19 271 LEU A CA 1
ATOM 2185 C C . LEU A 1 271 ? 12.188 -14.448 -19.252 1.00 98.19 271 LEU A C 1
ATOM 2187 O O . LEU A 1 271 ? 11.995 -15.414 -18.524 1.00 98.19 271 LEU A O 1
ATOM 2191 N N . LEU A 1 272 ? 12.461 -13.228 -18.774 1.00 98.38 272 LEU A N 1
ATOM 2192 C CA . LEU A 1 272 ? 12.352 -12.931 -17.348 1.00 98.38 272 LEU A CA 1
ATOM 2193 C C . LEU A 1 272 ? 10.885 -12.947 -16.904 1.00 98.38 272 LEU A C 1
ATOM 2195 O O . LEU A 1 272 ? 10.587 -13.635 -15.940 1.00 98.38 272 LEU A O 1
ATOM 2199 N N . MET A 1 273 ? 9.983 -12.250 -17.609 1.00 98.38 273 MET A N 1
ATOM 2200 C CA . MET A 1 273 ? 8.558 -12.196 -17.236 1.00 98.38 273 MET A CA 1
ATOM 2201 C C . MET A 1 273 ? 7.936 -13.596 -17.186 1.00 98.38 273 MET A C 1
ATOM 2203 O O . MET A 1 273 ? 7.383 -13.973 -16.164 1.00 98.38 273 MET A O 1
ATOM 2207 N N . ALA A 1 274 ? 8.127 -14.400 -18.236 1.00 98.56 274 ALA A N 1
ATOM 2208 C CA . ALA A 1 274 ? 7.633 -15.776 -18.284 1.00 98.56 274 ALA A CA 1
ATOM 2209 C C . ALA A 1 274 ? 8.245 -16.674 -17.191 1.00 98.56 274 ALA A C 1
ATOM 2211 O O . ALA A 1 274 ? 7.596 -17.595 -16.711 1.00 98.56 274 ALA A O 1
ATOM 2212 N N . GLY A 1 275 ? 9.501 -16.425 -16.803 1.00 98.81 275 GLY A N 1
ATOM 2213 C CA . GLY A 1 275 ? 10.139 -17.162 -15.713 1.00 98.81 275 GLY A CA 1
ATOM 2214 C C . GLY A 1 275 ? 9.598 -16.780 -14.334 1.00 98.81 275 GLY A C 1
ATOM 2215 O O . GLY A 1 275 ? 9.521 -17.641 -13.464 1.00 98.81 275 GLY A O 1
ATOM 2216 N N . ILE A 1 276 ? 9.239 -15.507 -14.125 1.00 98.81 276 ILE A N 1
ATOM 2217 C CA . ILE A 1 276 ? 8.625 -15.054 -12.868 1.00 98.81 276 ILE A CA 1
ATOM 2218 C C . ILE A 1 276 ? 7.201 -15.592 -12.773 1.00 98.81 276 ILE A C 1
ATOM 2220 O O . ILE A 1 276 ? 6.849 -16.128 -11.732 1.00 98.81 276 ILE A O 1
ATOM 2224 N N . ASP A 1 277 ? 6.431 -15.501 -13.859 1.00 98.56 277 ASP A N 1
ATOM 2225 C CA . ASP A 1 277 ? 5.115 -16.128 -13.986 1.00 98.56 277 ASP A CA 1
ATOM 2226 C C . ASP A 1 277 ? 5.181 -17.600 -13.556 1.00 98.56 277 ASP A C 1
ATOM 2228 O O . ASP A 1 277 ? 4.597 -17.966 -12.543 1.00 98.56 277 ASP A O 1
ATOM 2232 N N . GLU A 1 278 ? 6.030 -18.410 -14.204 1.00 98.75 278 GLU A N 1
ATOM 2233 C CA . GLU A 1 278 ? 6.213 -19.825 -13.854 1.00 98.75 278 GLU A CA 1
ATOM 2234 C C . GLU A 1 278 ? 6.603 -20.043 -12.379 1.00 98.75 278 GLU A C 1
ATOM 2236 O O . GLU A 1 278 ? 6.109 -20.981 -11.747 1.00 98.75 278 GLU A O 1
ATOM 2241 N N . LEU A 1 279 ? 7.472 -19.194 -11.819 1.00 98.88 279 LEU A N 1
ATOM 2242 C CA . LEU A 1 279 ? 7.886 -19.265 -10.416 1.00 98.88 279 LEU A CA 1
ATOM 2243 C C . LEU A 1 279 ? 6.709 -19.028 -9.456 1.00 98.88 279 LEU A C 1
ATOM 2245 O O . LEU A 1 279 ? 6.518 -19.814 -8.525 1.00 98.88 279 LEU A O 1
ATOM 2249 N N . LEU A 1 280 ? 5.918 -17.974 -9.672 1.00 98.75 280 LEU A N 1
ATOM 2250 C CA . LEU A 1 280 ? 4.765 -17.648 -8.825 1.00 98.75 280 LEU A CA 1
ATOM 2251 C C . LEU A 1 280 ? 3.667 -18.708 -8.954 1.00 98.75 280 LEU A C 1
ATOM 2253 O O . LEU A 1 280 ? 3.094 -19.139 -7.955 1.00 98.75 280 LEU A O 1
ATOM 2257 N N . ASP A 1 281 ? 3.462 -19.219 -10.164 1.00 98.25 281 ASP A N 1
ATOM 2258 C CA . ASP A 1 281 ? 2.520 -20.292 -10.461 1.00 98.25 281 ASP A CA 1
ATOM 2259 C C . ASP A 1 281 ? 2.876 -21.591 -9.715 1.00 98.25 281 ASP A C 1
ATOM 2261 O O . ASP A 1 281 ? 2.012 -22.312 -9.203 1.00 98.25 281 ASP A O 1
ATOM 2265 N N . GLN A 1 282 ? 4.172 -21.917 -9.647 1.00 98.50 282 GLN A N 1
ATOM 2266 C CA . GLN A 1 282 ? 4.687 -23.045 -8.868 1.00 98.50 282 GLN A CA 1
ATOM 2267 C C . GLN A 1 282 ? 4.550 -22.803 -7.364 1.00 98.50 282 GLN A C 1
ATOM 2269 O O . GLN A 1 282 ? 4.152 -23.723 -6.643 1.00 98.50 282 GLN A O 1
ATOM 2274 N N . HIS A 1 283 ? 4.832 -21.583 -6.900 1.00 98.50 283 HIS A N 1
ATOM 2275 C CA . HIS A 1 283 ? 4.653 -21.204 -5.504 1.00 98.50 283 HIS A CA 1
ATOM 2276 C C . HIS A 1 283 ? 3.191 -21.377 -5.073 1.00 98.50 283 HIS A C 1
ATOM 2278 O O . HIS A 1 283 ? 2.931 -22.117 -4.126 1.00 98.50 283 HIS A O 1
ATOM 2284 N N . PHE A 1 284 ? 2.231 -20.820 -5.818 1.00 97.88 284 PHE A N 1
ATOM 2285 C CA . PHE A 1 284 ? 0.799 -20.967 -5.541 1.00 97.88 284 PHE A CA 1
ATOM 2286 C C . PHE A 1 284 ? 0.362 -22.437 -5.504 1.00 97.88 284 PHE A C 1
ATOM 2288 O O . PHE A 1 284 ? -0.321 -22.859 -4.573 1.00 97.88 284 PHE A O 1
ATOM 2295 N N . LYS A 1 285 ? 0.802 -23.264 -6.462 1.00 97.81 285 LYS A N 1
ATOM 2296 C CA . LYS A 1 285 ? 0.489 -24.708 -6.468 1.00 97.81 285 LYS A CA 1
ATOM 2297 C C . LYS A 1 285 ? 1.048 -25.447 -5.247 1.00 97.81 285 LYS A C 1
ATOM 2299 O O . LYS A 1 285 ? 0.485 -26.470 -4.858 1.00 97.81 285 LYS A O 1
ATOM 2304 N N . HIS A 1 286 ? 2.153 -24.973 -4.672 1.00 97.44 286 HIS A N 1
ATOM 2305 C CA . HIS A 1 286 ? 2.786 -25.591 -3.509 1.00 97.44 286 HIS A CA 1
ATOM 2306 C C . HIS A 1 286 ? 2.202 -25.104 -2.177 1.00 97.44 286 HIS A C 1
ATOM 2308 O O . HIS A 1 286 ? 2.017 -25.913 -1.268 1.00 97.44 286 HIS A O 1
ATOM 2314 N N . THR A 1 287 ? 1.921 -23.805 -2.058 1.00 96.12 287 THR A N 1
ATOM 2315 C CA . THR A 1 287 ? 1.584 -23.150 -0.784 1.00 96.12 287 THR A CA 1
ATOM 2316 C C . THR A 1 287 ? 0.123 -22.716 -0.683 1.00 96.12 287 THR A C 1
ATOM 2318 O O . THR A 1 287 ? -0.361 -22.480 0.419 1.00 96.12 287 THR A O 1
ATOM 2321 N N . GLY A 1 288 ? -0.582 -22.590 -1.809 1.00 94.44 288 GLY A N 1
ATOM 2322 C CA . GLY A 1 288 ? -1.903 -21.964 -1.893 1.00 94.44 288 GLY A CA 1
ATOM 2323 C C . GLY A 1 288 ? -1.885 -20.436 -1.760 1.00 94.44 288 GLY A C 1
ATOM 2324 O O . GLY A 1 288 ? -2.949 -19.819 -1.807 1.00 94.44 288 GLY A O 1
ATOM 2325 N N . LYS A 1 289 ? -0.708 -19.810 -1.599 1.00 94.94 289 LYS A N 1
ATOM 2326 C CA . LYS A 1 289 ? -0.579 -18.358 -1.439 1.00 94.94 289 LYS A CA 1
ATOM 2327 C C . LYS A 1 289 ? -0.639 -17.645 -2.783 1.00 94.94 289 LYS A C 1
ATOM 2329 O O . LYS A 1 289 ? 0.121 -17.960 -3.695 1.00 94.94 289 LYS A O 1
ATOM 2334 N N . VAL A 1 290 ? -1.537 -16.670 -2.877 1.00 96.44 290 VAL A N 1
ATOM 2335 C CA . VAL A 1 290 ? -1.678 -15.797 -4.045 1.00 96.44 290 VAL A CA 1
ATOM 2336 C C . VAL A 1 290 ? -0.609 -14.716 -3.977 1.00 96.44 290 VAL A C 1
ATOM 2338 O O . VAL A 1 290 ? -0.629 -13.907 -3.054 1.00 96.44 290 VAL A O 1
ATOM 2341 N N . VAL A 1 291 ? 0.282 -14.684 -4.966 1.00 98.56 291 VAL A N 1
ATOM 2342 C CA . VAL A 1 291 ? 1.234 -13.588 -5.164 1.00 98.56 291 VAL A CA 1
ATOM 2343 C C . VAL A 1 291 ? 1.123 -13.138 -6.611 1.00 98.56 291 VAL A C 1
ATOM 2345 O O . VAL A 1 291 ? 1.351 -13.928 -7.525 1.00 98.56 291 VAL A O 1
ATOM 2348 N N . GLN A 1 292 ? 0.753 -11.877 -6.813 1.00 98.69 292 GLN A N 1
ATOM 2349 C CA . GLN A 1 292 ? 0.594 -11.302 -8.146 1.00 98.69 292 GLN A CA 1
ATOM 2350 C C . GLN A 1 292 ? 1.948 -10.896 -8.753 1.00 98.69 292 GLN A C 1
ATOM 2352 O O . GLN A 1 292 ? 2.852 -10.473 -8.033 1.00 98.69 292 GLN A O 1
ATOM 2357 N N . LEU A 1 293 ? 2.070 -10.913 -10.078 1.00 98.81 293 LEU A N 1
ATOM 2358 C CA . LEU A 1 293 ? 3.090 -10.193 -10.833 1.00 98.81 293 LEU A CA 1
ATOM 2359 C C . LEU A 1 293 ? 2.490 -8.953 -11.495 1.00 98.81 293 LEU A C 1
ATOM 2361 O O . LEU A 1 293 ? 1.668 -9.033 -12.408 1.00 98.81 293 LEU A O 1
ATOM 2365 N N . GLY A 1 294 ? 2.971 -7.795 -11.062 1.00 98.50 294 GLY A N 1
ATOM 2366 C CA . GLY A 1 294 ? 2.556 -6.493 -11.549 1.00 98.50 294 GLY A CA 1
ATOM 2367 C C . GLY A 1 294 ? 3.679 -5.705 -12.192 1.00 98.50 294 GLY A C 1
ATOM 2368 O O . GLY A 1 294 ? 4.772 -5.625 -11.634 1.00 98.50 294 GLY A O 1
ATOM 2369 N N . ILE A 1 295 ? 3.414 -5.058 -13.329 1.00 98.38 295 ILE A N 1
ATOM 2370 C CA . ILE A 1 295 ? 4.416 -4.211 -13.995 1.00 98.38 295 ILE A CA 1
ATOM 2371 C C . ILE A 1 295 ? 3.855 -2.818 -14.293 1.00 98.38 295 ILE A C 1
ATOM 2373 O O . ILE A 1 295 ? 2.786 -2.682 -14.891 1.00 98.38 295 ILE A O 1
ATOM 2377 N N . SER A 1 296 ? 4.616 -1.780 -13.946 1.00 98.38 296 SER A N 1
ATOM 2378 C CA . SER A 1 296 ? 4.329 -0.370 -14.217 1.00 98.38 296 SER A CA 1
ATOM 2379 C C . SER A 1 296 ? 5.281 0.205 -15.276 1.00 98.38 296 SER A C 1
ATOM 2381 O O . SER A 1 296 ? 6.261 0.876 -14.941 1.00 98.38 296 SER A O 1
ATOM 2383 N N . PRO A 1 297 ? 5.052 -0.060 -16.580 1.00 97.38 297 PRO A N 1
ATOM 2384 C CA . PRO A 1 297 ? 5.886 0.491 -17.643 1.00 97.38 297 PRO A CA 1
ATOM 2385 C C . PRO A 1 297 ? 5.564 1.971 -17.894 1.00 97.38 297 PRO A C 1
ATOM 2387 O O . PRO A 1 297 ? 4.481 2.455 -17.559 1.00 97.38 297 PRO A O 1
ATOM 2390 N N . THR A 1 298 ? 6.443 2.688 -18.605 1.00 96.62 298 THR A N 1
ATOM 2391 C CA . THR A 1 298 ? 6.098 4.037 -19.091 1.00 96.62 298 THR A CA 1
ATOM 2392 C C . THR A 1 298 ? 4.803 4.013 -19.916 1.00 96.62 298 THR A C 1
ATOM 2394 O O . THR A 1 298 ? 4.520 3.041 -20.614 1.00 96.62 298 THR A O 1
ATOM 2397 N N . GLY A 1 299 ? 4.010 5.088 -19.891 1.00 96.50 299 GLY A N 1
ATOM 2398 C CA . GLY A 1 299 ? 2.653 5.059 -20.453 1.00 96.50 299 GLY A CA 1
ATOM 2399 C C . GLY A 1 299 ? 2.536 4.786 -21.962 1.00 96.50 299 GLY A C 1
ATOM 2400 O O . GLY A 1 299 ? 1.458 4.415 -22.414 1.00 96.50 299 GLY A O 1
ATOM 2401 N N . VAL A 1 300 ? 3.602 4.941 -22.758 1.00 97.88 300 VAL A N 1
ATOM 2402 C CA . VAL A 1 300 ? 3.554 4.806 -24.228 1.00 97.88 300 VAL A CA 1
ATOM 2403 C C . VAL A 1 300 ? 4.232 3.510 -24.685 1.00 97.88 300 VAL A C 1
ATOM 2405 O O . VAL A 1 300 ? 5.459 3.418 -24.700 1.00 97.88 300 VAL A O 1
ATOM 2408 N N . TYR A 1 301 ? 3.444 2.532 -25.145 1.00 97.81 301 TYR A N 1
ATOM 2409 C CA . TYR A 1 301 ? 3.965 1.293 -25.745 1.00 97.81 301 TYR A CA 1
ATOM 2410 C C . TYR A 1 301 ? 4.629 1.536 -27.100 1.00 97.81 301 TYR A C 1
ATOM 2412 O O . TYR A 1 301 ? 5.838 1.340 -27.264 1.00 97.81 301 TYR A O 1
ATOM 2420 N N . ARG A 1 302 ? 3.830 1.997 -28.066 1.00 97.19 302 ARG A N 1
ATOM 2421 C CA . ARG A 1 302 ? 4.222 2.337 -29.435 1.00 97.19 302 ARG A CA 1
ATOM 2422 C C . ARG A 1 302 ? 3.346 3.472 -29.945 1.00 97.19 302 ARG A C 1
ATOM 2424 O O . ARG A 1 302 ? 2.129 3.390 -29.823 1.00 97.19 302 ARG A O 1
ATOM 2431 N N . ASN A 1 303 ? 3.945 4.498 -30.544 1.00 96.69 303 ASN A N 1
ATOM 2432 C CA . ASN A 1 303 ? 3.202 5.689 -30.964 1.00 96.69 303 ASN A CA 1
ATOM 2433 C C . ASN A 1 303 ? 2.153 5.402 -32.041 1.00 96.69 303 ASN A C 1
ATOM 2435 O O . ASN A 1 303 ? 1.039 5.911 -31.964 1.00 96.69 303 ASN A O 1
ATOM 2439 N N . ASP A 1 304 ? 2.503 4.563 -33.017 1.00 94.69 304 ASP A N 1
ATOM 2440 C CA . ASP A 1 304 ? 1.627 4.192 -34.129 1.00 94.69 304 ASP A CA 1
ATOM 2441 C C . ASP A 1 304 ? 0.384 3.418 -33.675 1.00 94.69 304 ASP A C 1
ATOM 2443 O O . ASP A 1 304 ? -0.672 3.557 -34.284 1.00 94.69 304 ASP A O 1
ATOM 2447 N N . LEU A 1 305 ? 0.498 2.638 -32.598 1.00 95.19 305 LEU A N 1
ATOM 2448 C CA . LEU A 1 305 ? -0.613 1.860 -32.046 1.00 95.19 305 LEU A CA 1
ATOM 2449 C C . LEU A 1 305 ? -1.402 2.624 -30.979 1.00 95.19 305 LEU A C 1
ATOM 2451 O O . LEU A 1 305 ? -2.623 2.522 -30.938 1.00 95.19 305 LEU A O 1
ATOM 2455 N N . ALA A 1 306 ? -0.719 3.394 -30.131 1.00 94.44 306 ALA A N 1
ATOM 2456 C CA . ALA A 1 306 ? -1.354 4.142 -29.049 1.00 94.44 306 ALA A CA 1
ATOM 2457 C C . ALA A 1 306 ? -2.040 5.433 -29.525 1.00 94.44 306 ALA A C 1
ATOM 2459 O O . ALA A 1 306 ? -2.774 6.048 -28.756 1.00 94.44 306 ALA A O 1
ATOM 2460 N N . GLY A 1 307 ? -1.806 5.867 -30.769 1.00 94.12 307 GLY A N 1
ATOM 2461 C CA . GLY A 1 307 ? -2.309 7.150 -31.268 1.00 94.12 307 GLY A CA 1
ATOM 2462 C C . GLY A 1 307 ? -1.616 8.348 -30.610 1.00 94.12 307 GLY A C 1
ATOM 2463 O O . GLY A 1 307 ? -2.216 9.411 -30.462 1.00 94.12 307 GLY A O 1
ATOM 2464 N N . THR A 1 308 ? -0.364 8.175 -30.177 1.00 95.75 308 THR A N 1
ATOM 2465 C CA . THR A 1 308 ? 0.460 9.216 -29.542 1.00 95.75 308 THR A CA 1
ATOM 2466 C C . THR A 1 308 ? 1.451 9.822 -30.541 1.00 95.75 308 THR A C 1
ATOM 2468 O O . THR A 1 308 ? 1.760 9.232 -31.577 1.00 95.75 308 THR A O 1
ATOM 2471 N N . ILE A 1 309 ? 1.972 11.019 -30.255 1.00 95.06 309 ILE A N 1
ATOM 2472 C CA . ILE A 1 309 ? 2.754 11.814 -31.214 1.00 95.06 309 ILE A CA 1
ATOM 2473 C C . ILE A 1 309 ? 4.212 11.932 -30.766 1.00 95.06 309 ILE A C 1
ATOM 2475 O O . ILE A 1 309 ? 4.597 12.788 -29.963 1.00 95.06 309 ILE A O 1
ATOM 2479 N N . GLY A 1 310 ? 5.052 11.063 -31.329 1.00 90.31 310 GLY A N 1
ATOM 2480 C CA . GLY A 1 310 ? 6.506 11.099 -31.169 1.00 90.31 310 GLY A CA 1
ATOM 2481 C C . GLY A 1 310 ? 6.991 10.989 -29.724 1.00 90.31 310 GLY A C 1
ATOM 2482 O O . GLY A 1 310 ? 8.124 11.376 -29.454 1.00 90.31 310 GLY A O 1
ATOM 2483 N N . ALA A 1 311 ? 6.159 10.543 -28.783 1.00 91.88 311 ALA A N 1
ATOM 2484 C CA . ALA A 1 311 ? 6.547 10.343 -27.393 1.00 91.88 311 ALA A CA 1
ATOM 2485 C C . ALA A 1 311 ? 7.576 9.204 -27.283 1.00 91.88 311 ALA A C 1
ATOM 2487 O O . ALA A 1 311 ? 7.658 8.339 -28.159 1.00 91.88 311 ALA A O 1
ATOM 2488 N N . GLN A 1 312 ? 8.389 9.197 -26.226 1.00 92.62 312 GLN A N 1
ATOM 2489 C CA . GLN A 1 312 ? 9.295 8.074 -25.992 1.00 92.62 312 GLN A CA 1
ATOM 2490 C C . GLN A 1 312 ? 8.463 6.811 -25.758 1.00 92.62 312 GLN A C 1
ATOM 2492 O O . GLN A 1 312 ? 7.577 6.814 -24.913 1.00 92.62 312 GLN A O 1
ATOM 2497 N N . GLN A 1 313 ? 8.745 5.752 -26.514 1.00 95.00 313 GLN A N 1
ATOM 2498 C CA . GLN A 1 313 ? 7.955 4.523 -26.499 1.00 95.00 313 GLN A CA 1
ATOM 2499 C C . GLN A 1 313 ? 8.786 3.356 -25.948 1.00 95.00 313 GLN A C 1
ATOM 2501 O O . GLN A 1 313 ? 9.899 3.101 -26.430 1.00 95.00 313 GLN A O 1
ATOM 2506 N N . HIS A 1 314 ? 8.283 2.648 -24.936 1.00 96.50 314 HIS A N 1
ATOM 2507 C CA . HIS A 1 314 ? 9.078 1.638 -24.230 1.00 96.50 314 HIS A CA 1
ATOM 2508 C C . HIS A 1 314 ? 9.368 0.390 -25.067 1.00 96.50 314 HIS A C 1
ATOM 2510 O O . HIS A 1 314 ? 10.393 -0.253 -24.841 1.00 96.50 314 HIS A O 1
ATOM 2516 N N . TYR A 1 315 ? 8.567 0.100 -26.099 1.00 97.38 315 TYR A N 1
ATOM 2517 C CA . TYR A 1 315 ? 8.828 -1.022 -27.008 1.00 97.38 315 TYR A CA 1
ATOM 2518 C C . TYR A 1 315 ? 10.208 -0.952 -27.675 1.00 97.38 315 TYR A C 1
ATOM 2520 O O . TYR A 1 315 ? 10.878 -1.973 -27.857 1.00 97.38 315 TYR A O 1
ATOM 2528 N N . SER A 1 316 ? 10.648 0.256 -28.040 1.00 94.75 316 SER A N 1
ATOM 2529 C CA . SER A 1 316 ? 11.944 0.477 -28.689 1.00 94.75 316 SER A CA 1
ATOM 2530 C C . SER A 1 316 ? 12.989 1.102 -27.773 1.00 94.75 316 SER A C 1
ATOM 2532 O O . SER A 1 316 ? 14.164 0.802 -27.934 1.00 94.75 316 SER A O 1
ATOM 2534 N N . ALA A 1 317 ? 12.593 1.977 -26.843 1.00 93.81 317 ALA A N 1
ATOM 2535 C CA . ALA A 1 317 ? 13.545 2.671 -25.975 1.00 93.81 317 ALA A CA 1
ATOM 2536 C C . ALA A 1 317 ? 14.018 1.803 -24.801 1.00 93.81 317 ALA A C 1
ATOM 2538 O O . ALA A 1 317 ? 15.176 1.889 -24.407 1.00 93.81 317 ALA A O 1
ATOM 2539 N N . LEU A 1 318 ? 13.121 0.974 -24.260 1.00 95.44 318 LEU A N 1
ATOM 2540 C CA . LEU A 1 318 ? 13.357 0.155 -23.066 1.00 95.44 318 LEU A CA 1
ATOM 2541 C C . LEU A 1 318 ? 13.293 -1.346 -23.374 1.00 95.44 318 LEU A C 1
ATOM 2543 O O . LEU A 1 318 ? 13.546 -2.166 -22.497 1.00 95.44 318 LEU A O 1
ATOM 2547 N N . TYR A 1 319 ? 12.984 -1.698 -24.628 1.00 96.81 319 TYR A N 1
ATOM 2548 C CA . TYR A 1 319 ? 12.839 -3.069 -25.118 1.00 96.81 319 TYR A CA 1
ATOM 2549 C C . TYR A 1 319 ? 11.825 -3.882 -24.299 1.00 96.81 319 TYR A C 1
ATOM 2551 O O . TYR A 1 319 ? 12.027 -5.061 -24.031 1.00 96.81 319 TYR A O 1
ATOM 2559 N N . CYS A 1 320 ? 10.723 -3.233 -23.919 1.00 96.06 320 CYS A N 1
ATOM 2560 C CA . CYS A 1 320 ? 9.623 -3.830 -23.164 1.00 96.06 320 CYS A CA 1
ATOM 2561 C C . CYS A 1 320 ? 8.463 -4.159 -24.098 1.00 96.06 320 CYS A C 1
ATOM 2563 O O . CYS A 1 320 ? 7.913 -3.254 -24.727 1.00 96.06 320 CYS A O 1
ATOM 2565 N N . ASP A 1 321 ? 8.071 -5.426 -24.190 1.00 97.38 321 ASP A N 1
ATOM 2566 C CA . ASP A 1 321 ? 6.927 -5.837 -25.004 1.00 97.38 321 ASP A CA 1
ATOM 2567 C C . ASP A 1 321 ? 5.678 -6.070 -24.143 1.00 97.38 321 ASP A C 1
ATOM 2569 O O . ASP A 1 321 ? 5.157 -7.176 -24.058 1.00 97.38 321 ASP A O 1
ATOM 2573 N N . SER A 1 322 ? 5.211 -5.017 -23.472 1.00 97.81 322 SER A N 1
ATOM 2574 C CA . SER A 1 322 ? 4.106 -5.077 -22.499 1.00 97.81 322 SER A CA 1
ATOM 2575 C C . SER A 1 322 ? 2.794 -5.616 -23.071 1.00 97.81 322 SER A C 1
ATOM 2577 O O . SER A 1 322 ? 2.078 -6.341 -22.387 1.00 97.81 322 SER A O 1
ATOM 2579 N N . VAL A 1 323 ? 2.503 -5.353 -24.350 1.00 98.12 323 VAL A N 1
ATOM 2580 C CA . VAL A 1 323 ? 1.359 -5.973 -25.037 1.00 98.12 323 VAL A CA 1
ATOM 2581 C C . VAL A 1 323 ? 1.549 -7.485 -25.171 1.00 98.12 323 VAL A C 1
ATOM 2583 O O . VAL A 1 323 ? 0.585 -8.226 -25.011 1.00 98.12 323 VAL A O 1
ATOM 2586 N N . ALA A 1 324 ? 2.768 -7.972 -25.422 1.00 98.00 324 ALA A N 1
ATOM 2587 C CA . ALA A 1 324 ? 3.021 -9.409 -25.423 1.00 98.00 324 ALA A CA 1
ATOM 2588 C C . ALA A 1 324 ? 2.844 -10.019 -24.024 1.00 98.00 324 ALA A C 1
ATOM 2590 O O . ALA A 1 324 ? 2.349 -11.138 -23.935 1.00 98.00 324 ALA A O 1
ATOM 2591 N N . TRP A 1 325 ? 3.193 -9.308 -22.949 1.00 98.50 325 TRP A N 1
ATOM 2592 C CA . TRP A 1 325 ? 2.984 -9.799 -21.578 1.00 98.50 325 TRP A CA 1
ATOM 2593 C C . TRP A 1 325 ? 1.497 -9.983 -21.270 1.00 98.50 325 TRP A C 1
ATOM 2595 O O . TRP A 1 325 ? 1.120 -11.047 -20.794 1.00 98.50 325 TRP A O 1
ATOM 2605 N N . ILE A 1 326 ? 0.653 -9.019 -21.664 1.00 98.50 326 ILE A N 1
ATOM 2606 C CA . ILE A 1 326 ? -0.812 -9.149 -21.585 1.00 98.50 326 ILE A CA 1
ATOM 2607 C C . ILE A 1 326 ? -1.294 -10.353 -22.404 1.00 98.50 326 ILE A C 1
ATOM 2609 O O . ILE A 1 326 ? -2.033 -11.194 -21.908 1.00 98.50 326 ILE A O 1
ATOM 2613 N N . GLN A 1 327 ? -0.862 -10.459 -23.664 1.00 98.06 327 GLN A N 1
ATOM 2614 C CA . GLN A 1 327 ? -1.364 -11.479 -24.592 1.00 98.06 327 GLN A CA 1
ATOM 2615 C C . GLN A 1 327 ? -0.988 -12.916 -24.221 1.00 98.06 327 GLN A C 1
ATOM 2617 O O . GLN A 1 327 ? -1.648 -13.852 -24.676 1.00 98.06 327 GLN A O 1
ATOM 2622 N N . ASN A 1 328 ? 0.103 -13.090 -23.475 1.00 98.38 328 ASN A N 1
ATOM 2623 C CA . ASN A 1 328 ? 0.521 -14.385 -22.949 1.00 98.38 328 ASN A CA 1
ATOM 2624 C C . ASN A 1 328 ? 0.073 -14.598 -21.498 1.00 98.38 328 ASN A C 1
ATOM 2626 O O . ASN A 1 328 ? 0.349 -15.667 -20.972 1.00 98.38 328 ASN A O 1
ATOM 2630 N N . GLU A 1 329 ? -0.587 -13.608 -20.884 1.00 98.12 329 GLU A N 1
ATOM 2631 C CA . GLU A 1 329 ? -1.006 -13.622 -19.477 1.00 98.12 329 GLU A CA 1
ATOM 2632 C C . GLU A 1 329 ? 0.154 -13.928 -18.512 1.00 98.12 329 GLU A C 1
ATOM 2634 O O . GLU A 1 329 ? -0.047 -14.535 -17.476 1.00 98.12 329 GLU A O 1
ATOM 2639 N N . TRP A 1 330 ? 1.374 -13.476 -18.842 1.00 98.56 330 TRP A N 1
ATOM 2640 C CA . TRP A 1 330 ? 2.561 -13.637 -17.980 1.00 98.56 330 TRP A CA 1
ATOM 2641 C C . TRP A 1 330 ? 2.590 -12.670 -16.794 1.00 98.56 330 TRP A C 1
ATOM 2643 O O . TRP A 1 330 ? 3.580 -12.617 -16.078 1.00 98.56 330 TRP A O 1
ATOM 2653 N N . ILE A 1 331 ? 1.595 -11.799 -16.676 1.00 98.69 331 ILE A N 1
ATOM 2654 C CA . ILE A 1 331 ? 1.471 -10.809 -15.610 1.00 98.69 331 ILE A CA 1
ATOM 2655 C C . ILE A 1 331 ? 0.014 -10.798 -15.167 1.00 98.69 331 ILE A C 1
ATOM 2657 O O . ILE A 1 331 ? -0.884 -10.919 -16.001 1.00 98.69 331 ILE A O 1
ATOM 2661 N N . ASP A 1 332 ? -0.220 -10.588 -13.879 1.00 98.75 332 ASP A N 1
ATOM 2662 C CA . ASP A 1 332 ? -1.568 -10.487 -13.319 1.00 98.75 332 ASP A CA 1
ATOM 2663 C C . ASP A 1 332 ? -2.146 -9.090 -13.530 1.00 98.75 332 ASP A C 1
ATOM 2665 O O . ASP A 1 332 ? -3.346 -8.931 -13.764 1.00 98.75 332 ASP A O 1
ATOM 2669 N N . TYR A 1 333 ? -1.287 -8.064 -13.521 1.00 98.88 333 TYR A N 1
ATOM 2670 C CA . TYR A 1 333 ? -1.700 -6.710 -13.859 1.00 98.88 333 TYR A CA 1
ATOM 2671 C C . TYR A 1 333 ? -0.646 -5.895 -14.606 1.00 98.88 333 TYR A C 1
ATOM 2673 O O . TYR A 1 333 ? 0.567 -6.037 -14.417 1.00 98.88 333 TYR A O 1
ATOM 2681 N N . LEU A 1 334 ? -1.135 -4.958 -15.420 1.00 98.75 334 LEU A N 1
ATOM 2682 C CA . LEU A 1 334 ? -0.337 -3.870 -15.971 1.00 98.75 334 LEU A CA 1
ATOM 2683 C C . LEU A 1 334 ? -0.824 -2.534 -15.412 1.00 98.75 334 LEU A C 1
ATOM 2685 O O . LEU A 1 334 ? -2.023 -2.272 -15.351 1.00 98.75 334 LEU A O 1
ATOM 2689 N N . LEU A 1 335 ? 0.124 -1.674 -15.049 1.00 98.75 335 LEU A N 1
ATOM 2690 C CA . LEU A 1 335 ? -0.144 -0.349 -14.510 1.00 98.75 335 LEU A CA 1
ATOM 2691 C C . LEU A 1 335 ? 0.648 0.720 -15.288 1.00 98.75 335 LEU A C 1
ATOM 2693 O O . LEU A 1 335 ? 1.643 1.248 -14.801 1.00 98.75 335 LEU A O 1
ATOM 2697 N N . PRO A 1 336 ? 0.285 1.026 -16.547 1.00 98.44 336 PRO A N 1
ATOM 2698 C CA . PRO A 1 336 ? 0.974 2.035 -17.344 1.00 98.44 336 PRO A CA 1
ATOM 2699 C C . PRO A 1 336 ? 1.035 3.401 -16.649 1.00 98.44 336 PRO A C 1
ATOM 2701 O O . PRO A 1 336 ? 0.032 3.953 -16.187 1.00 98.44 336 PRO A O 1
ATOM 2704 N N . GLN A 1 337 ? 2.224 4.000 -16.664 1.00 98.12 337 GLN A N 1
ATOM 2705 C CA . GLN A 1 337 ? 2.504 5.328 -16.120 1.00 98.12 337 GLN A CA 1
ATOM 2706 C C . GLN A 1 337 ? 1.925 6.432 -17.021 1.00 98.12 337 GLN A C 1
ATOM 2708 O O . GLN A 1 337 ? 2.625 7.073 -17.813 1.00 98.12 337 GLN A O 1
ATOM 2713 N N . THR A 1 338 ? 0.616 6.659 -16.929 1.00 97.69 338 THR A N 1
ATOM 2714 C CA . THR A 1 338 ? -0.128 7.683 -17.683 1.00 97.69 338 THR A CA 1
ATOM 2715 C C . THR A 1 338 ? 0.030 9.088 -17.081 1.00 97.69 338 THR A C 1
ATOM 2717 O O . THR A 1 338 ? -0.934 9.802 -16.816 1.00 97.69 338 THR A O 1
ATOM 2720 N N . TYR A 1 339 ? 1.270 9.504 -16.827 1.00 97.69 339 TYR A N 1
ATOM 2721 C CA . TYR A 1 339 ? 1.589 10.666 -15.984 1.00 97.69 339 TYR A CA 1
ATOM 2722 C C . TYR A 1 339 ? 1.290 12.029 -16.610 1.00 97.69 339 TYR A C 1
ATOM 2724 O O . TYR A 1 339 ? 1.204 13.030 -15.903 1.00 97.69 339 TYR A O 1
ATOM 2732 N N . TRP A 1 340 ? 1.139 12.094 -17.927 1.00 97.25 340 TRP A N 1
ATOM 2733 C CA . TRP A 1 340 ? 0.802 13.335 -18.616 1.00 97.25 340 TRP A CA 1
ATOM 2734 C C . TRP A 1 340 ? -0.666 13.707 -18.408 1.00 97.25 340 TRP A C 1
ATOM 2736 O O . TRP A 1 340 ? -1.516 12.828 -18.263 1.00 97.25 340 TRP A O 1
ATOM 2746 N N . GLY A 1 341 ? -0.965 15.006 -18.398 1.00 96.62 341 GLY A N 1
ATOM 2747 C CA . GLY A 1 341 ? -2.335 15.486 -18.229 1.00 96.62 341 GLY A CA 1
ATOM 2748 C C . GLY A 1 341 ? -3.205 15.276 -19.473 1.00 96.62 341 GLY A C 1
ATOM 2749 O O . GLY A 1 341 ? -2.720 14.936 -20.560 1.00 96.62 341 GLY A O 1
ATOM 2750 N N . LEU A 1 342 ? -4.507 15.495 -19.322 1.00 97.25 342 LEU A N 1
ATOM 2751 C CA . LEU A 1 342 ? -5.527 15.386 -20.364 1.00 97.25 342 LEU A CA 1
ATOM 2752 C C . LEU A 1 342 ? -5.222 16.282 -21.572 1.00 97.25 342 LEU A C 1
ATOM 2754 O O . LEU A 1 342 ? -5.476 15.888 -22.710 1.00 97.25 342 LEU A O 1
ATOM 2758 N N . GLU A 1 343 ? -4.612 17.447 -21.346 1.00 96.31 343 GLU A N 1
ATOM 2759 C CA . GLU A 1 343 ? -4.266 18.416 -22.394 1.00 96.31 343 GLU A CA 1
ATOM 2760 C C . GLU A 1 343 ? -2.872 18.203 -23.006 1.00 96.31 343 GLU A C 1
ATOM 2762 O O . GLU A 1 343 ? -2.420 18.997 -23.834 1.00 96.31 343 GLU A O 1
ATOM 2767 N N . HIS A 1 344 ? -2.158 17.138 -22.633 1.00 97.00 344 HIS A N 1
ATOM 2768 C CA . HIS A 1 344 ? -0.826 16.887 -23.173 1.00 97.00 344 HIS A CA 1
ATOM 2769 C C . HIS A 1 344 ? -0.873 16.540 -24.671 1.00 97.00 344 HIS A C 1
ATOM 2771 O O . HIS A 1 344 ? -1.459 15.545 -25.091 1.00 97.00 344 HIS A O 1
ATOM 2777 N N . ASN A 1 345 ? -0.182 17.328 -25.494 1.00 94.88 345 ASN A N 1
ATOM 2778 C CA . ASN A 1 345 ? -0.294 17.283 -26.958 1.00 94.88 345 ASN A CA 1
ATOM 2779 C C . ASN A 1 345 ? 0.394 16.086 -27.644 1.00 94.88 345 ASN A C 1
ATOM 2781 O O . ASN A 1 345 ? 0.328 15.965 -28.866 1.00 94.88 345 ASN A O 1
ATOM 2785 N N . ARG A 1 346 ? 1.083 15.223 -26.888 1.00 96.19 346 ARG A N 1
ATOM 2786 C CA . ARG A 1 346 ? 1.815 14.070 -27.442 1.00 96.19 346 ARG A CA 1
ATOM 2787 C C . ARG A 1 346 ? 1.406 12.729 -26.867 1.00 96.19 346 ARG A C 1
ATOM 2789 O O . ARG A 1 346 ? 1.586 11.732 -27.547 1.00 96.19 346 ARG A O 1
ATOM 2796 N N . ALA A 1 347 ? 0.905 12.691 -25.640 1.00 96.44 347 ALA A N 1
ATOM 2797 C CA . ALA A 1 347 ? 0.639 11.456 -24.904 1.00 96.44 347 ALA A CA 1
ATOM 2798 C C . ALA A 1 347 ? -0.415 11.713 -23.819 1.00 96.44 347 ALA A C 1
ATOM 2800 O O . ALA A 1 347 ? -0.142 11.508 -22.643 1.00 96.44 347 ALA A O 1
ATOM 2801 N N . SER A 1 348 ? -1.561 12.288 -24.198 1.00 97.25 348 SER A N 1
ATOM 2802 C CA . SER A 1 348 ? -2.605 12.656 -23.238 1.00 97.25 348 SER A CA 1
ATOM 2803 C C . SER A 1 348 ? -3.123 11.442 -22.476 1.00 97.25 348 SER A C 1
ATOM 2805 O O . SER A 1 348 ? -3.223 10.347 -23.035 1.00 97.25 348 SER A O 1
ATOM 2807 N N . PHE A 1 349 ? -3.502 11.662 -21.214 1.00 98.12 349 PHE A N 1
ATOM 2808 C CA . PHE A 1 349 ? -4.107 10.634 -20.366 1.00 98.12 349 PHE A CA 1
ATOM 2809 C C . PHE A 1 349 ? -5.237 9.897 -21.091 1.00 98.12 349 PHE A C 1
ATOM 2811 O O . PHE A 1 349 ? -5.159 8.689 -21.260 1.00 98.12 349 PHE A O 1
ATOM 2818 N N . ALA A 1 350 ? -6.221 10.628 -21.625 1.00 97.50 350 ALA A N 1
ATOM 2819 C CA . ALA A 1 350 ? -7.382 10.027 -22.278 1.00 97.50 350 ALA A CA 1
ATOM 2820 C C . ALA A 1 350 ? -7.016 9.118 -23.465 1.00 97.50 350 ALA A C 1
ATOM 2822 O O . ALA A 1 350 ? -7.612 8.054 -23.632 1.00 97.50 350 ALA A O 1
ATOM 2823 N N . GLN A 1 351 ? -6.029 9.513 -24.282 1.00 97.81 351 GLN A N 1
ATOM 2824 C CA . GLN A 1 351 ? -5.557 8.691 -25.400 1.00 97.81 351 GLN A CA 1
ATOM 2825 C C . GLN A 1 351 ? -4.935 7.382 -24.897 1.00 97.81 351 GLN A C 1
ATOM 2827 O O . GLN A 1 351 ? -5.193 6.318 -25.460 1.00 97.81 351 GLN A O 1
ATOM 2832 N N . LEU A 1 352 ? -4.142 7.457 -23.826 1.00 98.25 352 LEU A N 1
ATOM 2833 C CA . LEU A 1 352 ? -3.509 6.290 -23.223 1.00 98.25 352 LEU A CA 1
ATOM 2834 C C . LEU A 1 352 ? -4.526 5.380 -22.526 1.00 98.25 352 LEU A C 1
ATOM 2836 O O . LEU A 1 352 ? -4.469 4.174 -22.744 1.00 98.25 352 LEU A O 1
ATOM 2840 N N . SER A 1 353 ? -5.488 5.926 -21.777 1.00 98.00 353 SER A N 1
ATOM 2841 C CA . SER A 1 353 ? -6.560 5.154 -21.130 1.00 98.00 353 SER A CA 1
ATOM 2842 C C . SER A 1 353 ? -7.350 4.340 -22.156 1.00 98.00 353 SER A C 1
ATOM 2844 O O . SER A 1 353 ? -7.522 3.134 -21.993 1.00 98.00 353 SER A O 1
ATOM 2846 N N . LYS A 1 354 ? -7.729 4.970 -23.278 1.00 97.19 354 LYS A N 1
ATOM 2847 C CA . LYS A 1 354 ? -8.403 4.304 -24.404 1.00 97.19 354 LYS A CA 1
ATOM 2848 C C . LYS A 1 354 ? -7.569 3.157 -24.982 1.00 97.19 354 LYS A C 1
ATOM 2850 O O . LYS A 1 354 ? -8.092 2.071 -25.215 1.00 97.19 354 LYS A O 1
ATOM 2855 N N . PHE A 1 355 ? -6.282 3.399 -25.240 1.00 98.00 355 PHE A N 1
ATOM 2856 C CA . PHE A 1 355 ? -5.389 2.385 -25.802 1.00 98.00 355 PHE A CA 1
ATOM 2857 C C . PHE A 1 355 ? -5.214 1.192 -24.857 1.00 98.00 355 PHE A C 1
ATOM 2859 O O . PHE A 1 355 ? -5.362 0.048 -25.283 1.00 98.00 355 PHE A O 1
ATOM 2866 N N . TRP A 1 356 ? -4.920 1.450 -23.583 1.00 98.38 356 TRP A N 1
ATOM 2867 C CA . TRP A 1 356 ? -4.628 0.401 -22.611 1.00 98.38 356 TRP A CA 1
ATOM 2868 C C . TRP A 1 356 ? -5.855 -0.422 -22.234 1.00 98.38 356 TRP A C 1
ATOM 2870 O O . TRP A 1 356 ? -5.743 -1.643 -22.149 1.00 98.38 356 TRP A O 1
ATOM 2880 N N . SER A 1 357 ? -7.027 0.209 -22.120 1.00 97.50 357 SER A N 1
ATOM 2881 C CA . SER A 1 357 ? -8.298 -0.512 -22.005 1.00 97.50 357 SER A CA 1
ATOM 2882 C C . SER A 1 357 ? -8.474 -1.503 -23.161 1.00 97.50 357 SER A C 1
ATOM 2884 O O . SER A 1 357 ? -8.679 -2.691 -22.926 1.00 97.50 357 SER A O 1
ATOM 2886 N N . GLY A 1 358 ? -8.290 -1.046 -24.407 1.00 97.19 358 GLY A N 1
ATOM 2887 C CA . GLY A 1 358 ? -8.397 -1.912 -25.582 1.00 97.19 358 GLY A CA 1
ATOM 2888 C C . GLY A 1 358 ? -7.324 -3.005 -25.651 1.00 97.19 358 GLY A C 1
ATOM 2889 O O . GLY A 1 358 ? -7.591 -4.092 -26.155 1.00 97.19 358 GLY A O 1
ATOM 2890 N N . ALA A 1 359 ? -6.116 -2.750 -25.138 1.00 97.50 359 ALA A N 1
ATOM 2891 C CA . ALA A 1 359 ? -5.039 -3.740 -25.102 1.00 97.50 359 ALA A CA 1
ATOM 2892 C C . ALA A 1 359 ? -5.316 -4.889 -24.115 1.00 97.50 359 ALA A C 1
ATOM 2894 O O . ALA A 1 359 ? -4.876 -6.009 -24.367 1.00 97.50 359 ALA A O 1
ATOM 2895 N N . ALA A 1 360 ? -6.040 -4.616 -23.025 1.00 97.00 360 ALA A N 1
ATOM 2896 C CA . ALA A 1 360 ? -6.421 -5.600 -22.011 1.00 97.00 360 ALA A CA 1
ATOM 2897 C C . ALA A 1 360 ? -7.696 -6.392 -22.358 1.00 97.00 360 ALA A C 1
ATOM 2899 O O . ALA A 1 360 ? -8.047 -7.333 -21.645 1.00 97.00 360 ALA A O 1
ATOM 2900 N N . GLU A 1 361 ? -8.407 -6.016 -23.423 1.00 96.56 361 GLU A N 1
ATOM 2901 C CA . GLU A 1 361 ? -9.677 -6.635 -23.801 1.00 96.56 361 GLU A CA 1
ATOM 2902 C C . GLU A 1 361 ? -9.508 -8.125 -24.138 1.00 96.56 361 GLU A C 1
ATOM 2904 O O . GLU A 1 361 ? -8.688 -8.506 -24.977 1.00 96.56 361 GLU A O 1
ATOM 2909 N N . GLY A 1 362 ? -10.318 -8.972 -23.497 1.00 96.06 362 GLY A N 1
ATOM 2910 C CA . GLY A 1 362 ? -10.309 -10.421 -23.711 1.00 96.06 362 GLY A CA 1
ATOM 2911 C C . GLY A 1 362 ? -9.194 -11.203 -23.003 1.00 96.06 362 GLY A C 1
ATOM 2912 O O . GLY A 1 362 ? -9.056 -12.391 -23.291 1.00 96.06 362 GLY A O 1
ATOM 2913 N N . TYR A 1 363 ? -8.435 -10.576 -22.095 1.00 97.44 363 TYR A N 1
ATOM 2914 C CA . TYR A 1 363 ? -7.399 -11.228 -21.280 1.00 97.44 363 TYR A CA 1
ATOM 2915 C C . TYR A 1 363 ? -7.714 -11.136 -19.777 1.00 97.44 363 TYR A C 1
ATOM 2917 O O . TYR A 1 363 ? -8.411 -10.224 -19.318 1.00 97.44 363 TYR A O 1
ATOM 2925 N N . ASN A 1 364 ? -7.160 -12.057 -18.990 1.00 96.88 364 ASN A N 1
ATOM 2926 C CA . ASN A 1 364 ? -7.267 -12.103 -17.529 1.00 96.88 364 ASN A CA 1
ATOM 2927 C C . ASN A 1 364 ? -6.224 -11.229 -16.819 1.00 96.88 364 ASN A C 1
ATOM 2929 O O . ASN A 1 364 ? -5.988 -11.402 -15.631 1.00 96.88 364 ASN A O 1
ATOM 2933 N N . VAL A 1 365 ? -5.631 -10.271 -17.532 1.00 98.25 365 VAL A N 1
ATOM 2934 C CA . VAL A 1 365 ? -4.745 -9.259 -16.950 1.00 98.25 365 VAL A CA 1
ATOM 2935 C C . VAL A 1 365 ? -5.577 -8.055 -16.514 1.00 98.25 365 VAL A C 1
ATOM 2937 O O . VAL A 1 365 ? -6.305 -7.470 -17.330 1.00 98.25 365 VAL A O 1
ATOM 2940 N N . ASN A 1 366 ? -5.477 -7.677 -15.240 1.00 98.44 366 ASN A N 1
ATOM 2941 C CA . ASN A 1 366 ? -6.059 -6.442 -14.722 1.00 98.44 366 ASN A CA 1
ATOM 2942 C C . ASN A 1 366 ? -5.311 -5.224 -15.293 1.00 98.44 366 ASN A C 1
ATOM 2944 O O . ASN A 1 366 ? -4.084 -5.225 -15.418 1.00 98.44 366 ASN A O 1
ATOM 2948 N N . MET A 1 367 ? -6.044 -4.170 -15.650 1.00 98.50 367 MET A N 1
ATOM 2949 C CA . MET A 1 367 ? -5.450 -2.917 -16.118 1.00 98.50 367 MET A CA 1
ATOM 2950 C C . MET A 1 367 ? -5.731 -1.815 -15.107 1.00 98.50 367 MET A C 1
ATOM 2952 O O . MET A 1 367 ? -6.883 -1.489 -14.839 1.00 98.50 367 MET A O 1
ATOM 2956 N N . TYR A 1 368 ? -4.671 -1.204 -14.599 1.00 98.62 368 TYR A N 1
ATOM 2957 C CA . TYR A 1 368 ? -4.734 -0.070 -13.682 1.00 98.62 368 TYR A CA 1
ATOM 2958 C C . TYR A 1 368 ? -4.046 1.139 -14.317 1.00 98.62 368 TYR A C 1
ATOM 2960 O O . TYR A 1 368 ? -3.224 0.985 -15.218 1.00 98.62 368 TYR A O 1
ATOM 2968 N N . LEU A 1 369 ? -4.330 2.358 -13.860 1.00 98.62 369 LEU A N 1
ATOM 2969 C CA . LEU A 1 369 ? -3.657 3.553 -14.382 1.00 98.62 369 LEU A CA 1
ATOM 2970 C C . LEU A 1 369 ? -2.774 4.229 -13.334 1.00 98.62 369 LEU A C 1
ATOM 2972 O O . LEU A 1 369 ? -3.219 4.570 -12.240 1.00 98.62 369 LEU A O 1
ATOM 2976 N N . GLY A 1 370 ? -1.516 4.480 -13.702 1.00 98.50 370 GLY A N 1
ATOM 2977 C CA . GLY A 1 370 ? -0.587 5.270 -12.902 1.00 98.50 370 GLY A CA 1
ATOM 2978 C C . GLY A 1 370 ? -0.787 6.769 -13.125 1.00 98.50 370 GLY A C 1
ATOM 2979 O O . GLY A 1 370 ? -0.690 7.261 -14.256 1.00 98.50 370 GLY A O 1
ATOM 2980 N N . HIS A 1 371 ? -1.005 7.510 -12.042 1.00 98.31 371 HIS A N 1
ATOM 2981 C CA . HIS A 1 371 ? -1.178 8.960 -12.013 1.00 98.31 371 HIS A CA 1
ATOM 2982 C C . HIS A 1 371 ? 0.075 9.638 -11.457 1.00 98.31 371 HIS A C 1
ATOM 2984 O O . HIS A 1 371 ? 0.408 9.522 -10.278 1.00 98.31 371 HIS A O 1
ATOM 2990 N N . GLY A 1 372 ? 0.765 10.386 -12.316 1.00 96.94 372 GLY A N 1
ATOM 2991 C CA . GLY A 1 372 ? 1.974 11.128 -11.963 1.00 96.94 372 GLY A CA 1
ATOM 2992 C C . GLY A 1 372 ? 1.634 12.499 -11.400 1.00 96.94 372 GLY A C 1
ATOM 2993 O O . GLY A 1 372 ? 1.921 13.506 -12.040 1.00 96.94 372 GLY A O 1
ATOM 2994 N N . ILE A 1 373 ? 1.013 12.547 -10.222 1.00 96.75 373 ILE A N 1
ATOM 2995 C CA . ILE A 1 373 ? 0.547 13.796 -9.591 1.00 96.75 373 ILE A CA 1
ATOM 2996 C C . ILE A 1 373 ? 1.676 14.805 -9.333 1.00 96.75 373 ILE A C 1
ATOM 2998 O O . ILE A 1 373 ? 1.443 16.011 -9.334 1.00 96.75 373 ILE A O 1
ATOM 3002 N N . TYR A 1 374 ? 2.921 14.335 -9.239 1.00 95.88 374 TYR A N 1
ATOM 3003 C CA . TYR A 1 374 ? 4.109 15.190 -9.174 1.00 95.88 374 TYR A CA 1
ATOM 3004 C C . TYR A 1 374 ? 4.343 16.063 -10.421 1.00 95.88 374 TYR A C 1
ATOM 3006 O O . TYR A 1 374 ? 5.137 17.000 -10.370 1.00 95.88 374 TYR A O 1
ATOM 3014 N N . MET A 1 375 ? 3.684 15.755 -11.543 1.00 96.00 375 MET A N 1
ATOM 3015 C CA . MET A 1 375 ? 3.799 16.508 -12.793 1.00 96.00 375 MET A CA 1
ATOM 3016 C C . MET A 1 375 ? 2.940 17.775 -12.801 1.00 96.00 375 MET A C 1
ATOM 3018 O O . MET A 1 375 ? 3.193 18.661 -13.618 1.00 96.00 375 MET A O 1
ATOM 3022 N N . ALA A 1 376 ? 1.942 17.877 -11.917 1.00 95.31 376 ALA A N 1
ATOM 3023 C CA . ALA A 1 376 ? 1.051 19.027 -11.842 1.00 95.31 376 ALA A CA 1
ATOM 3024 C C . ALA A 1 376 ? 1.766 20.278 -11.287 1.00 95.31 376 ALA A C 1
ATOM 3026 O O . ALA A 1 376 ? 2.611 20.162 -10.397 1.00 95.31 376 ALA A O 1
ATOM 3027 N N . PRO A 1 377 ? 1.431 21.490 -11.773 1.00 94.75 377 PRO A N 1
ATOM 3028 C CA . PRO A 1 377 ? 0.454 21.805 -12.828 1.00 94.75 377 PRO A CA 1
ATOM 3029 C C . PRO A 1 377 ? 1.037 21.740 -14.261 1.00 94.75 377 PRO A C 1
ATOM 3031 O O . PRO A 1 377 ? 0.421 22.199 -15.220 1.00 94.75 377 PRO A O 1
ATOM 3034 N N . GLY A 1 378 ? 2.259 21.226 -14.429 1.00 95.00 378 GLY A N 1
ATOM 3035 C CA . GLY A 1 378 ? 2.939 21.120 -15.720 1.00 95.00 378 GLY A CA 1
ATOM 3036 C C . GLY A 1 378 ? 2.447 19.958 -16.591 1.00 95.00 378 GLY A C 1
ATOM 3037 O O . GLY A 1 378 ? 1.507 19.243 -16.265 1.00 95.00 378 GLY A O 1
ATOM 3038 N N . SER A 1 379 ? 3.097 19.752 -17.740 1.00 95.31 379 SER A N 1
ATOM 3039 C CA . SER A 1 379 ? 2.916 18.551 -18.583 1.00 95.31 379 SER A CA 1
ATOM 3040 C C . SER A 1 379 ? 1.464 18.220 -18.977 1.00 95.31 379 SER A C 1
ATOM 3042 O O . SER A 1 379 ? 1.098 17.051 -19.106 1.00 95.31 379 SER A O 1
ATOM 3044 N N . GLY A 1 380 ? 0.641 19.248 -19.196 1.00 94.12 380 GLY A N 1
ATOM 3045 C CA . GLY A 1 380 ? -0.761 19.105 -19.604 1.00 94.12 380 GLY A CA 1
ATOM 3046 C C . GLY A 1 380 ? -1.771 19.021 -18.455 1.00 94.12 380 GLY A C 1
ATOM 3047 O O . GLY A 1 380 ? -2.947 18.834 -18.742 1.00 94.12 380 GLY A O 1
ATOM 3048 N N . TRP A 1 381 ? -1.350 19.180 -17.194 1.00 95.69 381 TRP A N 1
ATOM 3049 C CA . TRP A 1 381 ? -2.224 19.272 -16.010 1.00 95.69 381 TRP A CA 1
ATOM 3050 C C . TRP A 1 381 ? -2.791 20.696 -15.826 1.00 95.69 381 TRP A C 1
ATOM 3052 O O . TRP A 1 381 ? -2.715 21.288 -14.750 1.00 95.69 381 TRP A O 1
ATOM 3062 N N . GLY A 1 382 ? -3.298 21.288 -16.911 1.00 91.38 382 GLY A N 1
ATOM 3063 C CA . GLY A 1 382 ? -3.718 22.693 -16.937 1.00 91.38 382 GLY A CA 1
ATOM 3064 C C . GLY A 1 382 ? -5.059 22.957 -16.248 1.00 91.38 382 GLY A C 1
ATOM 3065 O O . GLY A 1 382 ? -5.271 24.044 -15.713 1.00 91.38 382 GLY A O 1
ATOM 3066 N N . ASN A 1 383 ? -5.963 21.976 -16.242 1.00 93.88 383 ASN A N 1
ATOM 3067 C CA . ASN A 1 383 ? -7.300 22.111 -15.674 1.00 93.88 383 ASN A CA 1
ATOM 3068 C C . ASN A 1 383 ? -7.267 21.937 -14.142 1.00 93.88 383 ASN A C 1
ATOM 3070 O O . ASN A 1 383 ? -6.670 20.993 -13.643 1.00 93.88 383 ASN A O 1
ATOM 3074 N N . VAL A 1 384 ? -7.917 22.818 -13.376 1.00 94.50 384 VAL A N 1
ATOM 3075 C CA . VAL A 1 384 ? -7.976 22.706 -11.900 1.00 94.50 384 VAL A CA 1
ATOM 3076 C C . VAL A 1 384 ? -8.724 21.461 -11.415 1.00 94.50 384 VAL A C 1
ATOM 3078 O O . VAL A 1 384 ? -8.435 20.964 -10.332 1.00 94.50 384 VAL A O 1
ATOM 3081 N N . ASP A 1 385 ? -9.628 20.921 -12.232 1.00 95.94 385 ASP A N 1
ATOM 3082 C CA . ASP A 1 385 ? -10.372 19.685 -11.975 1.00 95.94 385 ASP A CA 1
ATOM 3083 C C . ASP A 1 385 ? -9.739 18.483 -12.707 1.00 95.94 385 ASP A C 1
ATOM 3085 O O . ASP A 1 385 ? -10.418 17.512 -13.042 1.00 95.94 385 ASP A O 1
ATOM 3089 N N . GLU A 1 386 ? -8.439 18.544 -13.019 1.00 96.69 386 GLU A N 1
ATOM 3090 C CA . GLU A 1 386 ? -7.716 17.520 -13.788 1.00 96.69 386 GLU A CA 1
ATOM 3091 C C . GLU A 1 386 ? -7.921 16.112 -13.220 1.00 96.69 386 GLU A C 1
ATOM 3093 O O . GLU A 1 386 ? -8.299 15.210 -13.966 1.00 96.69 386 GLU A O 1
ATOM 3098 N N . LEU A 1 387 ? -7.737 15.911 -11.910 1.00 97.06 387 LEU A N 1
ATOM 3099 C CA . LEU A 1 387 ? -7.867 14.574 -11.327 1.00 97.06 387 LEU A CA 1
ATOM 3100 C C . LEU A 1 387 ? -9.308 14.050 -11.395 1.00 97.06 387 LEU A C 1
ATOM 3102 O O . LEU A 1 387 ? -9.511 12.906 -11.792 1.00 97.06 387 LEU A O 1
ATOM 3106 N N . GLN A 1 388 ? -10.304 14.899 -11.121 1.00 97.69 388 GLN A N 1
ATOM 3107 C CA . GLN A 1 388 ? -11.715 14.539 -11.284 1.00 97.69 388 GLN A CA 1
ATOM 3108 C C . GLN A 1 388 ? -12.010 14.108 -12.727 1.00 97.69 388 GLN A C 1
ATOM 3110 O O . GLN A 1 388 ? -12.610 13.064 -12.971 1.00 97.69 388 GLN A O 1
ATOM 3115 N N . ASN A 1 389 ? -11.576 14.909 -13.704 1.00 98.06 389 ASN A N 1
ATOM 3116 C CA . ASN A 1 389 ? -11.785 14.614 -15.118 1.00 98.06 389 ASN A CA 1
ATOM 3117 C C . ASN A 1 389 ? -11.109 13.305 -15.543 1.00 98.06 389 ASN A C 1
ATOM 3119 O O . ASN A 1 389 ? -11.666 12.587 -16.369 1.00 98.06 389 ASN A O 1
ATOM 3123 N N . ARG A 1 390 ? -9.934 12.984 -14.987 1.00 96.94 390 ARG A N 1
ATOM 3124 C CA . ARG A 1 390 ? -9.224 11.724 -15.247 1.00 96.94 390 ARG A CA 1
ATOM 3125 C C . ARG A 1 390 ? -9.988 10.525 -14.701 1.00 96.94 390 ARG A C 1
ATOM 3127 O O . ARG A 1 390 ? -10.216 9.595 -15.467 1.00 96.94 390 ARG A O 1
ATOM 3134 N N . ILE A 1 391 ? -10.412 10.568 -13.436 1.00 97.69 391 ILE A N 1
ATOM 3135 C CA . ILE A 1 391 ? -11.169 9.479 -12.798 1.00 97.69 391 ILE A CA 1
ATOM 3136 C C . ILE A 1 391 ? -12.478 9.216 -13.560 1.00 97.69 391 ILE A C 1
ATOM 3138 O O . ILE A 1 391 ? -12.699 8.113 -14.050 1.00 97.69 391 ILE A O 1
ATOM 3142 N N . LEU A 1 392 ? -13.274 10.254 -13.822 1.00 97.88 392 LEU A N 1
ATOM 3143 C CA . LEU A 1 392 ? -14.532 10.106 -14.566 1.00 97.88 392 LEU A CA 1
ATOM 3144 C C . LEU A 1 392 ? -14.336 9.707 -16.041 1.00 97.88 392 LEU A C 1
ATOM 3146 O O . LEU A 1 392 ? -15.256 9.193 -16.677 1.00 97.88 392 LEU A O 1
ATOM 3150 N N . ASN A 1 393 ? -13.171 9.988 -16.636 1.00 97.62 393 ASN A N 1
ATOM 3151 C CA . ASN A 1 393 ? -12.834 9.514 -17.981 1.00 97.62 393 ASN A CA 1
ATOM 3152 C C . ASN A 1 393 ? -12.499 8.023 -17.981 1.00 97.62 393 ASN A C 1
ATOM 3154 O O . ASN A 1 393 ? -12.913 7.318 -18.899 1.00 97.62 393 ASN A O 1
ATOM 3158 N N . MET A 1 394 ? -11.728 7.552 -16.998 1.00 96.00 394 MET A N 1
ATOM 3159 C CA . MET A 1 394 ? -11.308 6.153 -16.955 1.00 96.00 394 MET A CA 1
ATOM 3160 C C . MET A 1 394 ? -12.450 5.198 -16.590 1.00 96.00 394 MET A C 1
ATOM 3162 O O . MET A 1 394 ? -12.476 4.097 -17.122 1.00 96.00 394 MET A O 1
ATOM 3166 N N . GLU A 1 395 ? -13.440 5.638 -15.807 1.00 93.94 395 GLU A N 1
ATOM 3167 C CA . GLU A 1 395 ? -14.649 4.849 -15.502 1.00 93.94 395 GLU A CA 1
ATOM 3168 C C . GLU A 1 395 ? -15.542 4.571 -16.722 1.00 93.94 395 GLU A C 1
ATOM 3170 O O . GLU A 1 395 ? -16.440 3.739 -16.663 1.00 93.94 395 GLU A O 1
ATOM 3175 N N . MET A 1 396 ? -15.298 5.223 -17.863 1.00 93.81 396 MET A N 1
ATOM 3176 C CA . MET A 1 396 ? -15.978 4.861 -19.112 1.00 93.81 396 MET A CA 1
ATOM 3177 C C . MET A 1 396 ? -15.475 3.539 -19.714 1.00 93.81 396 MET A C 1
ATOM 3179 O O . MET A 1 396 ? -15.989 3.117 -20.751 1.00 93.81 396 MET A O 1
ATOM 3183 N N . TYR A 1 397 ? -14.430 2.936 -19.141 1.00 94.94 397 TYR A N 1
ATOM 3184 C CA . TYR A 1 397 ? -13.782 1.744 -19.669 1.00 94.94 397 TYR A CA 1
ATOM 3185 C C . TYR A 1 397 ? -13.833 0.596 -18.653 1.00 94.94 397 TYR A C 1
ATOM 3187 O O . TYR A 1 397 ? -13.011 0.541 -17.744 1.00 94.94 397 TYR A O 1
ATOM 3195 N N . ASP A 1 398 ? -14.691 -0.397 -18.896 1.00 91.00 398 ASP A N 1
ATOM 3196 C CA . ASP A 1 398 ? -14.888 -1.589 -18.041 1.00 91.00 398 ASP A CA 1
ATOM 3197 C C . ASP A 1 398 ? -13.619 -2.428 -17.787 1.00 91.00 398 ASP A C 1
ATOM 3199 O O . ASP A 1 398 ? -13.602 -3.323 -16.944 1.00 91.00 398 ASP A O 1
ATOM 3203 N N . ARG A 1 399 ? -12.562 -2.203 -18.577 1.00 95.19 399 ARG A N 1
ATOM 3204 C CA . ARG A 1 399 ? -11.270 -2.887 -18.431 1.00 95.19 399 ARG A CA 1
ATOM 3205 C C . ARG A 1 399 ? -10.327 -2.206 -17.455 1.00 95.19 399 ARG A C 1
ATOM 3207 O O . ARG A 1 399 ? -9.303 -2.804 -17.149 1.00 95.19 399 ARG A O 1
ATOM 3214 N N . ILE A 1 400 ? -10.607 -0.973 -17.043 1.00 97.06 400 ILE A N 1
ATOM 3215 C CA . ILE A 1 400 ? -9.741 -0.224 -16.140 1.00 97.06 400 ILE A CA 1
ATOM 3216 C C . ILE A 1 400 ? -10.269 -0.403 -14.720 1.00 97.06 400 ILE A C 1
ATOM 3218 O O . ILE A 1 400 ? -11.271 0.189 -14.342 1.00 97.06 400 ILE A O 1
ATOM 3222 N N . ASP A 1 401 ? -9.559 -1.214 -13.946 1.00 93.62 401 ASP A N 1
ATOM 3223 C CA . ASP A 1 401 ? -9.985 -1.730 -12.645 1.00 93.62 401 ASP A CA 1
ATOM 3224 C C . ASP A 1 401 ? -9.391 -0.921 -11.468 1.00 93.62 401 ASP A C 1
ATOM 3226 O O . ASP A 1 401 ? -9.261 -1.448 -10.364 1.00 93.62 401 ASP A O 1
ATOM 3230 N N . GLY A 1 402 ? -8.931 0.314 -11.707 1.00 97.19 402 GLY A N 1
ATOM 3231 C CA . GLY A 1 402 ? -8.456 1.211 -10.648 1.00 97.19 402 GLY A CA 1
ATOM 3232 C C . GLY A 1 402 ? -7.209 2.035 -10.973 1.00 97.19 402 GLY A C 1
ATOM 3233 O O . GLY A 1 402 ? -6.786 2.182 -12.125 1.00 97.19 402 GLY A O 1
ATOM 3234 N N . SER A 1 403 ? -6.638 2.638 -9.933 1.00 98.25 403 SER A N 1
ATOM 3235 C CA . SER A 1 403 ? -5.659 3.725 -10.002 1.00 98.25 403 SER A CA 1
ATOM 3236 C C . SER A 1 403 ? -4.518 3.572 -8.999 1.00 98.25 403 SER A C 1
ATOM 3238 O O . SER A 1 403 ? -4.722 3.138 -7.870 1.00 98.25 403 SER A O 1
ATOM 3240 N N . ALA A 1 404 ? -3.324 4.042 -9.370 1.00 98.62 404 ALA A N 1
ATOM 3241 C CA . ALA A 1 404 ? -2.234 4.269 -8.421 1.00 98.62 404 ALA A CA 1
ATOM 3242 C C . ALA A 1 404 ? -1.592 5.646 -8.562 1.00 98.62 404 ALA A C 1
ATOM 3244 O O . ALA A 1 404 ? -1.487 6.183 -9.665 1.00 98.62 404 ALA A O 1
ATOM 3245 N N . PHE A 1 405 ? -1.090 6.196 -7.458 1.00 98.56 405 PHE A N 1
ATOM 3246 C CA . PHE A 1 405 ? -0.509 7.536 -7.416 1.00 98.56 405 PHE A CA 1
ATOM 3247 C C . PHE A 1 405 ? 0.992 7.537 -7.158 1.00 98.56 405 PHE A C 1
ATOM 3249 O O . PHE A 1 405 ? 1.458 7.076 -6.115 1.00 98.56 405 PHE A O 1
ATOM 3256 N N . TYR A 1 406 ? 1.749 8.132 -8.085 1.00 97.94 406 TYR A N 1
ATOM 3257 C CA . TYR A 1 406 ? 3.153 8.468 -7.869 1.00 97.94 406 TYR A CA 1
ATOM 3258 C C . TYR A 1 406 ? 3.247 9.947 -7.451 1.00 97.94 406 TYR A C 1
ATOM 3260 O O . TYR A 1 406 ? 3.076 10.845 -8.282 1.00 97.94 406 TYR A O 1
ATOM 3268 N N . LYS A 1 407 ? 3.472 10.255 -6.169 1.00 95.31 407 LYS A N 1
ATOM 3269 C CA . LYS A 1 407 ? 3.862 9.353 -5.057 1.00 95.31 407 LYS A CA 1
ATOM 3270 C C . LYS A 1 407 ? 3.291 9.792 -3.706 1.00 95.31 407 LYS A C 1
ATOM 3272 O O . LYS A 1 407 ? 2.748 10.895 -3.600 1.00 95.31 407 LYS A O 1
ATOM 3277 N N . TYR A 1 408 ? 3.486 8.963 -2.679 1.00 98.06 408 TYR A N 1
ATOM 3278 C CA . TYR A 1 408 ? 2.938 9.149 -1.332 1.00 98.06 408 TYR A CA 1
ATOM 3279 C C . TYR A 1 408 ? 3.186 10.529 -0.707 1.00 98.06 408 TYR A C 1
ATOM 3281 O O . TYR A 1 408 ? 2.271 11.090 -0.109 1.00 98.06 408 TYR A O 1
ATOM 3289 N N . SER A 1 409 ? 4.361 11.148 -0.890 1.00 95.81 409 SER A N 1
ATOM 3290 C CA . SER A 1 409 ? 4.661 12.456 -0.279 1.00 95.81 409 SER A CA 1
ATOM 3291 C C . SER A 1 409 ? 3.619 13.556 -0.547 1.00 95.81 409 SER A C 1
ATOM 3293 O O . SER A 1 409 ? 3.521 14.503 0.235 1.00 95.81 409 SER A O 1
ATOM 3295 N N . PHE A 1 410 ? 2.860 13.463 -1.645 1.00 95.88 410 PHE A N 1
ATOM 3296 C CA . PHE A 1 410 ? 1.803 14.420 -1.982 1.00 95.88 410 PHE A CA 1
ATOM 3297 C C . PHE A 1 410 ? 0.551 14.271 -1.114 1.00 95.88 410 PHE A C 1
ATOM 3299 O O . PHE A 1 410 ? -0.098 15.279 -0.865 1.00 95.88 410 PHE A O 1
ATOM 3306 N N . PHE A 1 411 ? 0.256 13.077 -0.592 1.00 96.31 411 PHE A N 1
ATOM 3307 C CA . PHE A 1 411 ? -0.853 12.842 0.342 1.00 96.31 411 PHE A CA 1
ATOM 3308 C C . PHE A 1 411 ? -0.581 13.487 1.707 1.00 96.31 411 PHE A C 1
ATOM 3310 O O . PHE A 1 411 ? -1.468 14.095 2.298 1.00 96.31 411 PHE A O 1
ATOM 3317 N N . ARG A 1 412 ? 0.684 13.487 2.153 1.00 93.12 412 ARG A N 1
ATOM 3318 C CA . ARG A 1 412 ? 1.102 14.183 3.386 1.00 93.12 412 ARG A CA 1
ATOM 3319 C C . ARG A 1 412 ? 1.112 15.704 3.272 1.00 93.12 412 ARG A C 1
ATOM 3321 O O . ARG A 1 412 ? 1.031 16.404 4.274 1.00 93.12 412 ARG A O 1
ATOM 3328 N N . THR A 1 413 ? 1.300 16.229 2.063 1.00 92.38 413 THR A N 1
ATOM 3329 C CA . THR A 1 413 ? 1.526 17.666 1.829 1.00 92.38 413 THR A CA 1
ATOM 3330 C C . THR A 1 413 ? 0.406 18.323 1.019 1.00 92.38 413 THR A C 1
ATOM 3332 O O . THR A 1 413 ? 0.596 19.404 0.467 1.00 92.38 413 THR A O 1
ATOM 3335 N N . VAL A 1 414 ? -0.795 17.723 0.991 1.00 93.25 414 VAL A N 1
ATOM 3336 C CA . VAL A 1 414 ? -1.966 18.238 0.248 1.00 93.25 414 VAL A CA 1
ATOM 3337 C C . VAL A 1 414 ? -2.268 19.701 0.564 1.00 93.25 414 VAL A C 1
ATOM 3339 O O . VAL A 1 414 ? -2.561 20.478 -0.344 1.00 93.25 414 VAL A O 1
ATOM 3342 N N . ALA A 1 415 ? -2.142 20.113 1.829 1.00 89.94 415 ALA A N 1
ATOM 3343 C CA . ALA A 1 415 ? -2.427 21.482 2.258 1.00 89.94 415 ALA A CA 1
ATOM 3344 C C . ALA A 1 415 ? -1.568 22.548 1.548 1.00 89.94 415 ALA A C 1
ATOM 3346 O O . ALA A 1 415 ? -2.024 23.682 1.379 1.00 89.94 415 ALA A O 1
ATOM 3347 N N . THR A 1 416 ? -0.351 22.192 1.121 1.00 92.06 416 THR A N 1
ATOM 3348 C CA . THR A 1 416 ? 0.602 23.081 0.436 1.00 92.06 416 THR A CA 1
ATOM 3349 C C . THR A 1 416 ? 0.790 22.743 -1.045 1.00 92.06 416 THR A C 1
ATOM 3351 O O . THR A 1 416 ? 1.588 23.392 -1.726 1.00 92.06 416 THR A O 1
ATOM 3354 N N . ALA A 1 417 ? 0.060 21.751 -1.564 1.00 94.31 417 ALA A N 1
ATOM 3355 C CA . ALA A 1 417 ? 0.101 21.370 -2.968 1.00 94.31 417 ALA A CA 1
ATOM 3356 C C . ALA A 1 417 ? -0.560 22.428 -3.874 1.00 94.31 417 ALA A C 1
ATOM 3358 O O . ALA A 1 417 ? -1.296 23.307 -3.425 1.00 94.31 417 ALA A O 1
ATOM 3359 N N . ASN A 1 418 ? -0.306 22.332 -5.182 1.00 95.69 418 ASN A N 1
ATOM 3360 C CA . ASN A 1 418 ? -1.015 23.146 -6.172 1.00 95.69 418 ASN A CA 1
ATOM 3361 C C . ASN A 1 418 ? -2.513 22.785 -6.225 1.00 95.69 418 ASN A C 1
ATOM 3363 O O . ASN A 1 418 ? -2.911 21.694 -5.816 1.00 95.69 418 ASN A O 1
ATOM 3367 N N . GLU A 1 419 ? -3.334 23.687 -6.767 1.00 96.25 419 GLU A N 1
ATOM 3368 C CA . GLU A 1 419 ? -4.798 23.553 -6.767 1.00 96.25 419 GLU A CA 1
ATOM 3369 C C . GLU A 1 419 ? -5.304 22.266 -7.434 1.00 96.25 419 GLU A C 1
ATOM 3371 O O . GLU A 1 419 ? -6.258 21.674 -6.938 1.00 96.25 419 GLU A O 1
ATOM 3376 N N . GLN A 1 420 ? -4.654 21.784 -8.498 1.00 96.00 420 GLN A N 1
ATOM 3377 C CA . GLN A 1 420 ? -5.026 20.538 -9.177 1.00 96.00 420 GLN A CA 1
ATOM 3378 C C . GLN A 1 420 ? -4.936 19.338 -8.232 1.00 96.00 420 GLN A C 1
ATOM 3380 O O . GLN A 1 420 ? -5.841 18.505 -8.178 1.00 96.00 420 GLN A O 1
ATOM 3385 N N . ILE A 1 421 ? -3.833 19.254 -7.484 1.00 97.31 421 ILE A N 1
ATOM 3386 C CA . ILE A 1 421 ? -3.594 18.162 -6.540 1.00 97.31 421 ILE A CA 1
ATOM 3387 C C . ILE A 1 421 ? -4.428 18.342 -5.282 1.00 97.31 421 ILE A C 1
ATOM 3389 O O . ILE A 1 421 ? -5.032 17.379 -4.824 1.00 97.31 421 ILE A O 1
ATOM 3393 N N . LYS A 1 422 ? -4.516 19.567 -4.761 1.00 97.25 422 LYS A N 1
ATOM 3394 C CA . LYS A 1 422 ? -5.315 19.868 -3.576 1.00 97.25 422 LYS A CA 1
ATOM 3395 C C . LYS A 1 422 ? -6.784 19.512 -3.793 1.00 97.25 422 LYS A C 1
ATOM 3397 O O . LYS A 1 422 ? -7.318 18.698 -3.055 1.00 97.25 422 LYS A O 1
ATOM 3402 N N . ARG A 1 423 ? -7.416 20.037 -4.850 1.00 96.94 423 ARG A N 1
ATOM 3403 C CA . ARG A 1 423 ? -8.819 19.732 -5.183 1.00 96.94 423 ARG A CA 1
ATOM 3404 C C . ARG A 1 423 ? -9.023 18.250 -5.469 1.00 96.94 423 ARG A C 1
ATOM 3406 O O . ARG A 1 423 ? -9.983 17.666 -4.985 1.00 96.94 423 ARG A O 1
ATOM 3413 N N . GLY A 1 424 ? -8.118 17.652 -6.245 1.00 97.44 424 GLY A N 1
ATOM 3414 C CA . GLY A 1 424 ? -8.200 16.248 -6.625 1.00 97.44 424 GLY A CA 1
ATOM 3415 C C . GLY A 1 424 ? -8.131 15.299 -5.432 1.00 97.44 424 GLY A C 1
ATOM 3416 O O . GLY A 1 424 ? -9.010 14.463 -5.271 1.00 97.44 424 GLY A O 1
ATOM 3417 N N . LEU A 1 425 ? -7.097 15.420 -4.599 1.00 98.00 425 LEU A N 1
ATOM 3418 C CA . LEU A 1 425 ? -6.902 14.523 -3.461 1.00 98.00 425 LEU A CA 1
ATOM 3419 C C . LEU A 1 425 ? -7.936 14.771 -2.355 1.00 98.00 425 LEU A C 1
ATOM 3421 O O . LEU A 1 425 ? -8.401 13.805 -1.758 1.00 98.00 425 LEU A O 1
ATOM 3425 N N . THR A 1 426 ? -8.368 16.020 -2.138 1.00 97.56 426 THR A N 1
ATOM 3426 C CA . THR A 1 426 ? -9.506 16.315 -1.253 1.00 97.56 426 THR A CA 1
ATOM 3427 C C . THR A 1 426 ? -10.789 15.647 -1.751 1.00 97.56 426 THR A C 1
ATOM 3429 O O . THR A 1 426 ? -11.478 15.022 -0.957 1.00 97.56 426 THR A O 1
ATOM 3432 N N . LEU A 1 427 ? -11.082 15.695 -3.057 1.00 98.00 427 LEU A N 1
ATOM 3433 C CA . LEU A 1 427 ? -12.256 15.025 -3.631 1.00 98.00 427 LEU A CA 1
ATOM 3434 C C . LEU A 1 427 ? -12.217 13.503 -3.438 1.00 98.00 427 LEU A C 1
ATOM 3436 O O . LEU A 1 427 ? -13.243 12.900 -3.139 1.00 98.00 427 LEU A O 1
ATOM 3440 N N . LEU A 1 428 ? -11.048 12.876 -3.604 1.00 97.75 428 LEU A N 1
ATOM 3441 C CA . LEU A 1 428 ? -10.909 11.441 -3.347 1.00 97.75 428 LEU A CA 1
ATOM 3442 C C . LEU A 1 428 ? -11.190 11.119 -1.877 1.00 97.75 428 LEU A C 1
ATOM 3444 O O . LEU A 1 428 ? -12.012 10.255 -1.599 1.00 97.75 428 LEU A O 1
ATOM 3448 N N . LYS A 1 429 ? -10.564 11.851 -0.953 1.00 97.06 429 LYS A N 1
ATOM 3449 C CA . LYS A 1 429 ? -10.720 11.656 0.493 1.00 97.06 429 LYS A CA 1
ATOM 3450 C C . LYS A 1 429 ? -12.153 11.872 0.986 1.00 97.06 429 LYS A C 1
ATOM 3452 O O . LYS A 1 429 ? -12.657 11.083 1.773 1.00 97.06 429 LYS A O 1
ATOM 3457 N N . GLU A 1 430 ? -12.793 12.957 0.558 1.00 97.31 430 GLU A N 1
ATOM 3458 C CA . GLU A 1 430 ? -14.070 13.403 1.131 1.00 97.31 430 GLU A CA 1
ATOM 3459 C C . GLU A 1 430 ? -15.302 12.818 0.427 1.00 97.31 430 GLU A C 1
ATOM 3461 O O . GLU A 1 430 ? -16.387 12.844 1.003 1.00 97.31 430 GLU A O 1
ATOM 3466 N N . ASP A 1 431 ? -15.156 12.297 -0.797 1.00 97.81 431 ASP A N 1
ATOM 3467 C CA . ASP A 1 431 ? -16.278 11.811 -1.610 1.00 97.81 431 ASP A CA 1
ATOM 3468 C C . ASP A 1 431 ? -15.964 10.463 -2.279 1.00 97.81 431 ASP A C 1
ATOM 3470 O O . ASP A 1 431 ? -16.412 9.416 -1.810 1.00 97.81 431 ASP A O 1
ATOM 3474 N N . TYR A 1 432 ? -15.152 10.444 -3.343 1.00 97.81 432 TYR A N 1
ATOM 3475 C CA . TYR A 1 432 ? -15.057 9.269 -4.228 1.00 97.81 432 TYR A CA 1
ATOM 3476 C C . TYR A 1 432 ? -14.547 8.015 -3.510 1.00 97.81 432 TYR A C 1
ATOM 3478 O O . TYR A 1 432 ? -15.027 6.909 -3.759 1.00 97.81 432 TYR A O 1
ATOM 3486 N N . TRP A 1 433 ? -13.575 8.173 -2.614 1.00 97.69 433 TRP A N 1
ATOM 3487 C CA . TRP A 1 433 ? -12.940 7.089 -1.864 1.00 97.69 433 TRP A CA 1
ATOM 3488 C C . TRP A 1 433 ? -13.221 7.166 -0.362 1.00 97.69 433 TRP A C 1
ATOM 3490 O O . TRP A 1 433 ? -12.577 6.461 0.409 1.00 97.69 433 TRP A O 1
ATOM 3500 N N . ALA A 1 434 ? -14.226 7.947 0.048 1.00 96.31 434 ALA A N 1
ATOM 3501 C CA . ALA A 1 434 ? -14.597 8.117 1.452 1.00 96.31 434 ALA A CA 1
ATOM 3502 C C . ALA A 1 434 ? -14.983 6.793 2.139 1.00 96.31 434 ALA A C 1
ATOM 3504 O O . ALA A 1 434 ? -14.816 6.646 3.348 1.00 96.31 434 ALA A O 1
ATOM 3505 N N . LYS A 1 435 ? -15.486 5.809 1.375 1.00 95.50 435 LYS A N 1
ATOM 3506 C CA . LYS A 1 435 ? -15.675 4.438 1.862 1.00 95.50 435 LYS A CA 1
ATOM 3507 C C . LYS A 1 435 ? -14.498 3.544 1.483 1.00 95.50 435 LYS A C 1
ATOM 3509 O O . LYS A 1 435 ? -14.131 3.419 0.307 1.00 95.50 435 LYS A O 1
ATOM 3514 N N . LYS A 1 436 ? -13.982 2.850 2.497 1.00 96.56 436 LYS A N 1
ATOM 3515 C CA . LYS A 1 436 ? -13.038 1.743 2.362 1.00 96.56 436 LYS A CA 1
ATOM 3516 C C . LYS A 1 436 ? -13.705 0.584 1.619 1.00 96.56 436 LYS A C 1
ATOM 3518 O O . LYS A 1 436 ? -14.803 0.160 1.978 1.00 96.56 436 LYS A O 1
ATOM 3523 N N . VAL A 1 437 ? -13.035 0.072 0.590 1.00 98.12 437 VAL A N 1
ATOM 3524 C CA . VAL A 1 437 ? -13.509 -1.052 -0.229 1.00 98.12 437 VAL A CA 1
ATOM 3525 C C . VAL A 1 437 ? -12.398 -2.088 -0.413 1.00 98.12 437 VAL A C 1
ATOM 3527 O O . VAL A 1 437 ? -11.216 -1.720 -0.383 1.00 98.12 437 VAL A O 1
ATOM 3530 N N . PRO A 1 438 ? -12.742 -3.368 -0.634 1.00 97.94 438 PRO A N 1
ATOM 3531 C CA . PRO A 1 438 ? -11.775 -4.371 -1.062 1.00 97.94 438 PRO A CA 1
ATOM 3532 C C . PRO A 1 438 ? -11.068 -3.984 -2.366 1.00 97.94 438 PRO A C 1
ATOM 3534 O O . PRO A 1 438 ? -11.600 -3.221 -3.177 1.00 97.94 438 PRO A O 1
ATOM 3537 N N . GLY A 1 439 ? -9.889 -4.566 -2.592 1.00 97.38 439 GLY A N 1
ATOM 3538 C CA . GLY A 1 439 ? -9.186 -4.437 -3.864 1.00 97.38 439 GLY A CA 1
ATOM 3539 C C . GLY A 1 439 ? -9.986 -5.018 -5.035 1.00 97.38 439 GLY A C 1
ATOM 3540 O O . GLY A 1 439 ? -10.956 -5.768 -4.860 1.00 97.38 439 GLY A O 1
ATOM 3541 N N . SER A 1 440 ? -9.559 -4.690 -6.251 1.00 97.25 440 SER A N 1
ATOM 3542 C CA . SER A 1 440 ? -10.117 -5.275 -7.471 1.00 97.25 440 SER A CA 1
ATOM 3543 C C . SER A 1 440 ? -9.881 -6.781 -7.535 1.00 97.25 440 SER A C 1
ATOM 3545 O O . SER A 1 440 ? -8.847 -7.287 -7.094 1.00 97.25 440 SER A O 1
ATOM 3547 N N . VAL A 1 441 ? -10.844 -7.506 -8.111 1.00 97.56 441 VAL A N 1
ATOM 3548 C CA . VAL A 1 441 ? -10.740 -8.956 -8.321 1.00 97.56 441 VAL A CA 1
ATOM 3549 C C . VAL A 1 441 ? -9.508 -9.268 -9.169 1.00 97.56 441 VAL A C 1
ATOM 3551 O O . VAL A 1 441 ? -9.397 -8.790 -10.303 1.00 97.56 441 VAL A O 1
ATOM 3554 N N . VAL A 1 442 ? -8.629 -10.120 -8.641 1.00 97.62 442 VAL A N 1
ATOM 3555 C CA . VAL A 1 442 ? -7.436 -10.604 -9.342 1.00 97.62 442 VAL A CA 1
ATOM 3556 C C . VAL A 1 442 ? -7.880 -11.637 -10.375 1.00 97.62 442 VAL A C 1
ATOM 3558 O O . VAL A 1 442 ? -8.203 -12.781 -10.043 1.00 97.62 442 VAL A O 1
ATOM 3561 N N . ARG A 1 443 ? -7.976 -11.220 -11.639 1.00 97.19 443 ARG A N 1
ATOM 3562 C CA . ARG A 1 443 ? -8.680 -11.970 -12.695 1.00 97.19 443 ARG A CA 1
ATOM 3563 C C . ARG A 1 443 ? -8.052 -13.339 -12.976 1.00 97.19 443 ARG A C 1
ATOM 3565 O O . ARG A 1 443 ? -8.793 -14.294 -13.190 1.00 97.19 443 ARG A O 1
ATOM 3572 N N . SER A 1 444 ? -6.729 -13.444 -12.919 1.00 96.88 444 SER A N 1
ATOM 3573 C CA . SER A 1 444 ? -5.960 -14.686 -13.092 1.00 96.88 444 SER A CA 1
ATOM 3574 C C . SER A 1 444 ? -6.195 -15.725 -11.987 1.00 96.88 444 SER A C 1
ATOM 3576 O O . SER A 1 444 ? -6.179 -16.924 -12.257 1.00 96.88 444 SER A O 1
ATOM 3578 N N . TYR A 1 445 ? -6.485 -15.282 -10.759 1.00 97.12 445 TYR A N 1
ATOM 3579 C CA . TYR A 1 445 ? -6.700 -16.150 -9.593 1.00 97.12 445 TYR A CA 1
ATOM 3580 C C . TYR A 1 445 ? -8.173 -16.343 -9.215 1.00 97.12 445 TYR A C 1
ATOM 3582 O O . TYR A 1 445 ? -8.480 -17.197 -8.380 1.00 97.12 445 TYR A O 1
ATOM 3590 N N . LYS A 1 446 ? -9.093 -15.583 -9.824 1.00 95.94 446 LYS A N 1
ATOM 3591 C CA . LYS A 1 446 ? -10.522 -15.532 -9.471 1.00 95.94 446 LYS A CA 1
ATOM 3592 C C . LYS A 1 446 ? -11.163 -16.912 -9.300 1.00 95.94 446 LYS A C 1
ATOM 3594 O O . LYS A 1 446 ? -11.861 -17.139 -8.317 1.00 95.94 446 LYS A O 1
ATOM 3599 N N . ASP A 1 447 ? -10.918 -17.815 -10.247 1.00 95.81 447 ASP A N 1
ATOM 3600 C CA . ASP A 1 447 ? -11.520 -19.155 -10.264 1.00 95.81 447 ASP A CA 1
ATOM 3601 C C . ASP A 1 447 ? -10.626 -20.224 -9.602 1.00 95.81 447 ASP A C 1
ATOM 3603 O O . ASP A 1 447 ? -11.016 -21.388 -9.495 1.00 95.81 447 ASP A O 1
ATOM 3607 N N . LEU A 1 448 ? -9.419 -19.846 -9.162 1.00 95.88 448 LEU A N 1
ATOM 3608 C CA . LEU A 1 448 ? -8.435 -20.736 -8.535 1.00 95.88 448 LEU A CA 1
ATOM 3609 C C . LEU A 1 448 ? -8.510 -20.707 -7.004 1.00 95.88 448 LEU A C 1
ATOM 3611 O O . LEU A 1 448 ? -8.165 -21.692 -6.351 1.00 95.88 448 LEU A O 1
ATOM 3615 N N . VAL A 1 449 ? -8.953 -19.587 -6.429 1.00 95.56 449 VAL A N 1
ATOM 3616 C CA . VAL A 1 449 ? -9.026 -19.389 -4.978 1.00 95.56 449 VAL A CA 1
ATOM 3617 C C . VAL A 1 449 ? -10.455 -19.644 -4.497 1.00 95.56 449 VAL A C 1
ATOM 3619 O O . VAL A 1 449 ? -11.383 -18.979 -4.962 1.00 95.56 449 VAL A O 1
ATOM 3622 N N . PRO A 1 450 ? -10.674 -20.577 -3.553 1.00 92.81 450 PRO A N 1
ATOM 3623 C CA . PRO A 1 450 ? -12.012 -20.886 -3.078 1.00 92.81 450 PRO A CA 1
ATOM 3624 C C . PRO A 1 450 ? -12.639 -19.689 -2.361 1.00 92.81 450 PRO A C 1
ATOM 3626 O O . PRO A 1 450 ? -11.969 -18.887 -1.707 1.00 92.81 450 PRO A O 1
ATOM 3629 N N . VAL A 1 451 ? -13.958 -19.603 -2.465 1.00 93.81 451 VAL A N 1
ATOM 3630 C CA . VAL A 1 451 ? -14.786 -18.637 -1.746 1.00 93.81 451 VAL A CA 1
ATOM 3631 C C . VAL A 1 451 ? -15.470 -19.381 -0.602 1.00 93.81 451 VAL A C 1
ATOM 3633 O O . VAL A 1 451 ? -15.948 -20.501 -0.791 1.00 93.81 451 VAL A O 1
ATOM 3636 N N . ARG A 1 452 ? -15.475 -18.792 0.597 1.00 94.25 452 ARG A N 1
ATOM 3637 C CA . ARG A 1 452 ? -16.050 -19.394 1.808 1.00 94.25 452 ARG A CA 1
ATOM 3638 C C . ARG A 1 452 ? -17.117 -18.464 2.367 1.00 94.25 452 ARG A C 1
ATOM 3640 O O . ARG A 1 452 ? -16.833 -17.291 2.581 1.00 94.25 452 ARG A O 1
ATOM 3647 N N . ASP A 1 453 ? -18.315 -18.972 2.610 1.00 94.75 453 ASP A N 1
ATOM 3648 C CA . ASP A 1 453 ? -19.373 -18.184 3.246 1.00 94.75 453 ASP A CA 1
ATOM 3649 C C . ASP A 1 453 ? -19.165 -18.141 4.767 1.00 94.75 453 ASP A C 1
ATOM 3651 O O . ASP A 1 453 ? -18.628 -19.082 5.357 1.00 94.75 453 ASP A O 1
ATOM 3655 N N . VAL A 1 454 ? -19.595 -17.052 5.409 1.00 93.81 454 VAL A N 1
ATOM 3656 C CA . VAL A 1 454 ? -19.567 -16.940 6.874 1.00 93.81 454 VAL A CA 1
ATOM 3657 C C . VAL A 1 454 ? -20.594 -17.868 7.531 1.00 93.81 454 VAL A C 1
ATOM 3659 O O . VAL A 1 454 ? -21.690 -18.088 7.009 1.00 93.81 454 VAL A O 1
ATOM 3662 N N . THR A 1 455 ? -20.259 -18.380 8.715 1.00 91.06 455 THR A N 1
ATOM 3663 C CA . THR A 1 455 ? -21.113 -19.261 9.526 1.00 91.06 455 THR A CA 1
ATOM 3664 C C . THR A 1 455 ? -21.264 -18.736 10.952 1.00 91.06 455 THR A C 1
ATOM 3666 O O . THR A 1 455 ? -20.527 -17.846 11.374 1.00 91.06 455 THR A O 1
ATOM 3669 N N . ASN A 1 456 ? -22.251 -19.271 11.682 1.00 86.06 456 ASN A N 1
ATOM 3670 C CA . ASN A 1 456 ? -22.529 -18.938 13.085 1.00 86.06 456 ASN A CA 1
ATOM 3671 C C . ASN A 1 456 ? -22.646 -17.425 13.347 1.00 86.06 456 ASN A C 1
ATOM 3673 O O . ASN A 1 456 ? -22.012 -16.891 14.251 1.00 86.06 456 ASN A O 1
ATOM 3677 N N . MET A 1 457 ? -23.451 -16.729 12.538 1.00 88.69 457 MET A N 1
ATOM 3678 C CA . MET A 1 457 ? -23.730 -15.307 12.751 1.00 88.69 457 MET A CA 1
ATOM 3679 C C . MET A 1 457 ? -24.638 -15.102 13.962 1.00 88.69 457 MET A C 1
ATOM 3681 O O . MET A 1 457 ? -25.760 -15.612 13.994 1.00 88.69 457 MET A O 1
ATOM 3685 N N . LEU A 1 458 ? -24.161 -14.305 14.910 1.00 85.12 458 LEU A N 1
ATOM 3686 C CA . LEU A 1 458 ? -24.812 -13.981 16.170 1.00 85.12 458 LEU A CA 1
ATOM 3687 C C . LEU A 1 458 ? -24.968 -12.466 16.292 1.00 85.12 458 LEU A C 1
ATOM 3689 O O . LEU A 1 458 ? -24.068 -11.715 15.911 1.00 85.12 458 LEU A O 1
ATOM 3693 N N . VAL A 1 459 ? -26.089 -12.024 16.857 1.00 87.69 459 VAL A N 1
ATOM 3694 C CA . VAL A 1 459 ? -26.314 -10.636 17.274 1.00 87.69 459 VAL A CA 1
ATOM 3695 C C . VAL A 1 459 ? -26.407 -10.596 18.788 1.00 87.69 459 VAL A C 1
ATOM 3697 O O . VAL A 1 459 ? -27.299 -11.206 19.367 1.00 87.69 459 VAL A O 1
ATOM 3700 N N . HIS A 1 460 ? -25.507 -9.856 19.420 1.00 84.31 460 HIS A N 1
ATOM 3701 C CA . HIS A 1 460 ? -25.481 -9.616 20.856 1.00 84.31 460 HIS A CA 1
ATOM 3702 C C . HIS A 1 460 ? -25.916 -8.176 21.136 1.00 84.31 460 HIS A C 1
ATOM 3704 O O . HIS A 1 460 ? -25.246 -7.230 20.713 1.00 84.31 460 HIS A O 1
ATOM 3710 N N . LYS A 1 461 ? -27.031 -7.983 21.850 1.00 84.69 461 LYS A N 1
ATOM 3711 C CA . LYS A 1 461 ? -27.494 -6.639 22.223 1.00 84.69 461 LYS A CA 1
ATOM 3712 C C . LYS A 1 461 ? -26.596 -6.068 23.325 1.00 84.69 461 LYS A C 1
ATOM 3714 O O . LYS A 1 461 ? -26.624 -6.535 24.464 1.00 84.69 461 LYS A O 1
ATOM 3719 N N . ILE A 1 462 ? -25.820 -5.034 22.998 1.00 81.06 462 ILE A N 1
ATOM 3720 C CA . ILE A 1 462 ? -24.949 -4.353 23.966 1.00 81.06 462 ILE A CA 1
ATOM 3721 C C . ILE A 1 462 ? -25.810 -3.453 24.858 1.00 81.06 462 ILE A C 1
ATOM 3723 O O . ILE A 1 462 ? -25.809 -3.581 26.081 1.00 81.06 462 ILE A O 1
ATOM 3727 N N . ASN A 1 463 ? -26.572 -2.560 24.227 1.00 80.94 463 ASN A N 1
ATOM 3728 C CA . ASN A 1 463 ? -27.476 -1.606 24.865 1.00 80.94 463 ASN A CA 1
ATOM 3729 C C . ASN A 1 463 ? -28.646 -1.288 23.915 1.00 80.94 463 ASN A C 1
ATOM 3731 O O . ASN A 1 463 ? -28.802 -1.926 22.876 1.00 80.94 463 ASN A O 1
ATOM 3735 N N . ASP A 1 464 ? -29.502 -0.325 24.259 1.00 83.75 464 ASP A N 1
ATOM 3736 C CA . ASP A 1 464 ? -30.674 0.001 23.435 1.00 83.75 464 ASP A CA 1
ATOM 3737 C C . ASP A 1 464 ? -30.334 0.555 22.046 1.00 83.75 464 ASP A C 1
ATOM 3739 O O . ASP A 1 464 ? -31.143 0.402 21.135 1.00 83.75 464 ASP A O 1
ATOM 3743 N N . ASN A 1 465 ? -29.133 1.104 21.854 1.00 86.56 465 ASN A N 1
ATOM 3744 C CA . ASN A 1 465 ? -28.710 1.759 20.616 1.00 86.56 465 ASN A CA 1
ATOM 3745 C C . ASN A 1 465 ? -27.679 0.954 19.809 1.00 86.56 465 ASN A C 1
ATOM 3747 O O . ASN A 1 465 ? -27.408 1.309 18.663 1.00 86.56 465 ASN A O 1
ATOM 3751 N N . GLN A 1 466 ? -27.085 -0.103 20.372 1.00 89.88 466 GLN A N 1
ATOM 3752 C CA . GLN A 1 466 ? -25.975 -0.830 19.748 1.00 89.88 466 GLN A CA 1
ATOM 3753 C C . GLN A 1 466 ? -26.100 -2.346 19.883 1.00 89.88 466 GLN A C 1
ATOM 3755 O O . GLN A 1 466 ? -26.372 -2.878 20.963 1.00 89.88 466 GLN A O 1
ATOM 3760 N N . ASN A 1 467 ? -25.790 -3.028 18.783 1.00 89.62 467 ASN A N 1
ATOM 3761 C CA . ASN A 1 467 ? -25.634 -4.473 18.710 1.00 89.62 467 ASN A CA 1
ATOM 3762 C C . ASN A 1 467 ? -24.206 -4.819 18.285 1.00 89.62 467 ASN A C 1
ATOM 3764 O O . ASN A 1 467 ? -23.635 -4.157 17.424 1.00 89.62 467 ASN A O 1
ATOM 3768 N N . LEU A 1 468 ? -23.652 -5.893 18.834 1.00 90.69 468 LEU A N 1
ATOM 3769 C CA . LEU A 1 468 ? -22.468 -6.554 18.302 1.00 90.69 468 LEU A CA 1
ATOM 3770 C C . LEU A 1 468 ? -22.926 -7.672 17.365 1.00 90.69 468 LEU A C 1
ATOM 3772 O O . LEU A 1 468 ? -23.620 -8.588 17.800 1.00 90.69 468 LEU A O 1
ATOM 3776 N N . ILE A 1 469 ? -22.524 -7.625 16.100 1.00 92.56 469 ILE A N 1
ATOM 3777 C CA . ILE A 1 469 ? -22.640 -8.764 15.187 1.00 92.56 469 ILE A CA 1
ATOM 3778 C C . ILE A 1 469 ? -21.314 -9.531 15.182 1.00 92.56 469 ILE A C 1
ATOM 3780 O O . ILE A 1 469 ? -20.254 -8.917 15.105 1.00 92.56 469 ILE A O 1
ATOM 3784 N N . ARG A 1 470 ? -21.354 -10.861 15.286 1.00 91.56 470 ARG A N 1
ATOM 3785 C CA . ARG A 1 470 ? -20.165 -11.735 15.323 1.00 91.56 470 ARG A CA 1
ATOM 3786 C C . ARG A 1 470 ? -20.399 -12.994 14.501 1.00 91.56 470 ARG A C 1
ATOM 3788 O O . ARG A 1 470 ? -21.522 -13.482 14.440 1.00 91.56 470 ARG A O 1
ATOM 3795 N N . TRP A 1 471 ? -19.349 -13.519 13.883 1.00 93.19 471 TRP A N 1
ATOM 3796 C CA . TRP A 1 471 ? -19.371 -14.767 13.114 1.00 93.19 471 TRP A CA 1
ATOM 3797 C C . TRP A 1 471 ? -18.092 -15.578 13.334 1.00 93.19 471 TRP A C 1
ATOM 3799 O O . TRP A 1 471 ? -17.141 -15.108 13.969 1.00 93.19 471 TRP A O 1
ATOM 3809 N N . ASP A 1 472 ? -18.057 -16.808 12.820 1.00 92.56 472 ASP A N 1
ATOM 3810 C CA . ASP A 1 472 ? -16.841 -17.622 12.856 1.00 92.56 472 ASP A CA 1
ATOM 3811 C C . ASP A 1 472 ? -15.713 -16.944 12.078 1.00 92.56 472 ASP A C 1
ATOM 3813 O O . ASP A 1 472 ? -15.884 -16.529 10.929 1.00 92.56 472 ASP A O 1
ATOM 3817 N N . LYS A 1 473 ? -14.526 -16.880 12.685 1.00 93.94 473 LYS A N 1
ATOM 3818 C CA . LYS A 1 473 ? -13.328 -16.450 11.969 1.00 93.94 473 LYS A CA 1
ATOM 3819 C C . LYS A 1 473 ? -13.007 -17.466 10.873 1.00 93.94 473 LYS A C 1
ATOM 3821 O O . LYS A 1 473 ? -12.881 -18.659 11.136 1.00 93.94 473 LYS A O 1
ATOM 3826 N N . ILE A 1 474 ? -12.822 -16.965 9.661 1.00 94.50 474 ILE A N 1
ATOM 3827 C CA . ILE A 1 474 ? -12.331 -17.723 8.518 1.00 94.50 474 ILE A CA 1
ATOM 3828 C C . ILE A 1 474 ? -10.866 -17.346 8.307 1.00 94.50 474 ILE A C 1
ATOM 3830 O O . ILE A 1 474 ? -10.530 -16.167 8.215 1.00 94.50 474 ILE A O 1
ATOM 3834 N N . ASP A 1 475 ? -9.997 -18.352 8.253 1.00 89.94 475 ASP A N 1
ATOM 3835 C CA . ASP A 1 475 ? -8.592 -18.167 7.892 1.00 89.94 475 ASP A CA 1
ATOM 3836 C C . ASP A 1 475 ? -8.436 -18.034 6.365 1.00 89.94 475 ASP A C 1
ATOM 3838 O O . ASP A 1 475 ? -9.294 -18.478 5.594 1.00 89.94 475 ASP A O 1
ATOM 3842 N N . ASP A 1 476 ? -7.323 -17.441 5.929 1.00 86.75 476 ASP A N 1
ATOM 3843 C CA . ASP A 1 476 ? -6.961 -17.230 4.516 1.00 86.75 476 ASP A CA 1
ATOM 3844 C C . ASP A 1 476 ? -7.922 -16.323 3.718 1.00 86.75 476 ASP A C 1
ATOM 3846 O O . ASP A 1 476 ? -8.073 -16.456 2.501 1.00 86.75 476 ASP A O 1
ATOM 3850 N N . VAL A 1 477 ? -8.552 -15.356 4.387 1.00 95.19 477 VAL A N 1
ATOM 3851 C CA . VAL A 1 477 ? -9.325 -14.265 3.763 1.00 95.19 477 VAL A CA 1
ATOM 3852 C C . VAL A 1 477 ? -8.635 -12.920 4.006 1.00 95.19 477 VAL A C 1
ATOM 3854 O O . VAL A 1 477 ? -7.823 -12.785 4.918 1.00 95.19 477 VAL A O 1
ATOM 3857 N N . ARG A 1 478 ? -8.927 -11.919 3.172 1.00 95.19 478 ARG A N 1
ATOM 3858 C CA . ARG A 1 478 ? -8.462 -10.530 3.344 1.00 95.19 478 ARG A CA 1
ATOM 3859 C C . ARG A 1 478 ? -9.318 -9.740 4.330 1.00 95.19 478 ARG A C 1
ATOM 3861 O O . ARG A 1 478 ? -8.860 -8.750 4.892 1.00 95.19 478 ARG A O 1
ATOM 3868 N N . GLY A 1 479 ? -10.559 -10.167 4.526 1.00 97.44 479 GLY A N 1
ATOM 3869 C CA . GLY A 1 479 ? -11.499 -9.515 5.423 1.00 97.44 479 GLY A CA 1
ATOM 3870 C C . GLY A 1 479 ? -12.938 -9.874 5.093 1.00 97.44 479 GLY A C 1
ATOM 3871 O O . GLY A 1 479 ? -13.212 -10.874 4.421 1.00 97.44 479 GLY A O 1
ATOM 3872 N N . TYR A 1 480 ? -13.846 -9.029 5.562 1.00 98.31 480 TYR A N 1
ATOM 3873 C CA . TYR A 1 480 ? -15.285 -9.200 5.466 1.00 98.31 480 TYR A CA 1
ATOM 3874 C C . TYR A 1 480 ? -15.936 -7.892 5.038 1.00 98.31 480 TYR A C 1
ATOM 3876 O O . TYR A 1 480 ? -15.625 -6.833 5.582 1.00 98.31 480 TYR A O 1
ATOM 3884 N N . VAL A 1 481 ? -16.858 -7.971 4.083 1.00 98.31 481 VAL A N 1
ATOM 3885 C CA . VAL A 1 481 ? -17.731 -6.848 3.739 1.00 98.31 481 VAL A CA 1
ATOM 3886 C C . VAL A 1 481 ? -19.029 -7.015 4.507 1.00 98.31 481 VAL A C 1
ATOM 3888 O O . VAL A 1 481 ? -19.734 -8.016 4.341 1.00 98.31 481 VAL A O 1
ATOM 3891 N N . VAL A 1 482 ? -19.337 -6.035 5.348 1.00 97.81 482 VAL A N 1
ATOM 3892 C CA . VAL A 1 482 ? -20.622 -5.917 6.025 1.00 97.81 482 VAL A CA 1
ATOM 3893 C C . VAL A 1 482 ? -21.505 -4.992 5.201 1.00 97.81 482 VAL A C 1
ATOM 3895 O O . VAL A 1 482 ? -21.134 -3.861 4.886 1.00 97.81 482 VAL A O 1
ATOM 3898 N N . TYR A 1 483 ? -22.691 -5.478 4.862 1.00 97.50 483 TYR A N 1
ATOM 3899 C CA . TYR A 1 483 ? -23.714 -4.719 4.161 1.00 97.50 483 TYR A CA 1
ATOM 3900 C C . TYR A 1 483 ? -24.860 -4.358 5.098 1.00 97.50 483 TYR A C 1
ATOM 3902 O O . TYR A 1 483 ? -25.167 -5.103 6.031 1.00 97.50 483 TYR A O 1
ATOM 3910 N N . ARG A 1 484 ? -25.538 -3.250 4.801 1.00 95.62 484 ARG A N 1
ATOM 3911 C CA . ARG A 1 484 ? -26.740 -2.786 5.495 1.00 95.62 484 ARG A CA 1
ATOM 3912 C C . ARG A 1 484 ? -27.781 -2.317 4.484 1.00 95.62 484 ARG A C 1
ATOM 3914 O O . ARG A 1 484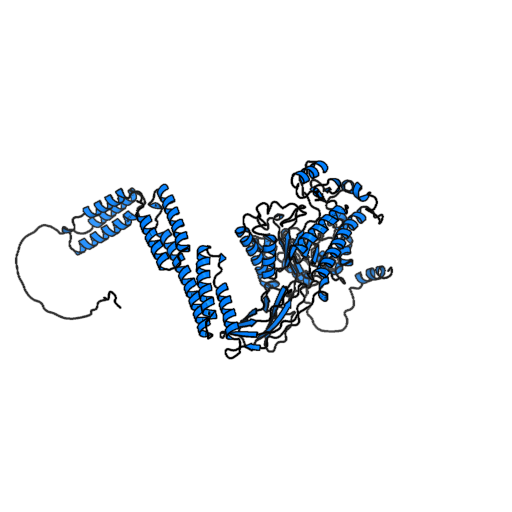 ? -27.466 -1.526 3.604 1.00 95.62 484 ARG A O 1
ATOM 3921 N N . THR A 1 485 ? -29.027 -2.744 4.652 1.00 96.06 485 THR A N 1
ATOM 3922 C CA . THR A 1 485 ? -30.173 -2.258 3.861 1.00 96.06 485 THR A CA 1
ATOM 3923 C C . THR A 1 485 ? -31.324 -1.872 4.773 1.00 96.06 485 THR A C 1
ATOM 3925 O O . THR A 1 485 ? -31.399 -2.347 5.910 1.00 96.06 485 THR A O 1
ATOM 3928 N N . LEU A 1 486 ? -32.276 -1.082 4.273 1.00 94.25 486 LEU A N 1
ATOM 3929 C CA . LEU A 1 486 ? -33.589 -1.000 4.914 1.00 94.25 486 LEU A CA 1
ATOM 3930 C C . LEU A 1 486 ? -34.298 -2.366 4.856 1.00 94.25 486 LEU A C 1
ATOM 3932 O O . LEU A 1 486 ? -34.046 -3.194 3.978 1.00 94.25 486 LEU A O 1
ATOM 3936 N N . LYS A 1 487 ? -35.204 -2.626 5.800 1.00 87.88 487 LYS A N 1
ATOM 3937 C CA . LYS A 1 487 ? -35.883 -3.924 5.952 1.00 87.88 487 LYS A CA 1
ATOM 3938 C C . LYS A 1 487 ? -36.682 -4.334 4.714 1.00 87.88 487 LYS A C 1
ATOM 3940 O O . LYS A 1 487 ? -36.733 -5.525 4.397 1.00 87.88 487 LYS A O 1
ATOM 3945 N N . ASP A 1 488 ? -37.261 -3.359 4.023 1.00 90.12 488 ASP A N 1
ATOM 3946 C CA . ASP A 1 488 ? -38.077 -3.562 2.821 1.00 90.12 488 ASP A CA 1
ATOM 3947 C C . ASP A 1 488 ? -37.267 -3.433 1.518 1.00 90.12 488 ASP A C 1
ATOM 3949 O O . ASP A 1 488 ? -37.795 -3.651 0.427 1.00 90.12 488 ASP A O 1
ATOM 3953 N N . GLU A 1 489 ? -35.979 -3.111 1.624 1.00 94.88 489 GLU A N 1
ATOM 3954 C CA . GLU A 1 489 ? -35.056 -2.976 0.504 1.00 94.88 489 GLU A CA 1
ATOM 3955 C C . GLU A 1 489 ? -34.343 -4.303 0.208 1.00 94.88 489 GLU A C 1
ATOM 3957 O O . GLU A 1 489 ? -34.090 -5.122 1.098 1.00 94.88 489 GLU A O 1
ATOM 3962 N N . GLN A 1 490 ? -34.045 -4.533 -1.071 1.00 95.25 490 GLN A N 1
ATOM 3963 C CA . GLN A 1 490 ? -33.237 -5.667 -1.513 1.00 95.25 490 GLN A CA 1
ATOM 3964 C C . GLN A 1 490 ? -31.765 -5.267 -1.524 1.00 95.25 490 GLN A C 1
ATOM 3966 O O . GLN A 1 490 ? -31.419 -4.196 -2.017 1.00 95.25 490 GLN A O 1
ATOM 3971 N N . LEU A 1 491 ? -30.899 -6.154 -1.031 1.00 96.62 491 LEU A N 1
ATOM 3972 C CA . LEU A 1 491 ? -29.460 -5.940 -1.097 1.00 96.62 491 LEU A CA 1
ATOM 3973 C C . LEU A 1 491 ? -28.978 -5.932 -2.552 1.00 96.62 491 LEU A C 1
ATOM 3975 O O . LEU A 1 491 ? -29.087 -6.930 -3.261 1.00 96.62 491 LEU A O 1
ATOM 3979 N N . ASP A 1 492 ? -28.382 -4.814 -2.946 1.00 96.81 492 ASP A N 1
ATOM 3980 C CA . ASP A 1 492 ? -27.511 -4.684 -4.115 1.00 96.81 492 ASP A CA 1
ATOM 3981 C C . ASP A 1 492 ? -26.055 -4.548 -3.653 1.00 96.81 492 ASP A C 1
ATOM 3983 O O . ASP A 1 492 ? -25.697 -3.551 -3.029 1.00 96.81 492 ASP A O 1
ATOM 3987 N N . VAL A 1 493 ? -25.226 -5.550 -3.949 1.00 96.06 493 VAL A N 1
ATOM 3988 C CA . VAL A 1 493 ? -23.802 -5.594 -3.566 1.00 96.06 493 VAL A CA 1
ATOM 3989 C C . VAL A 1 493 ? -22.921 -4.631 -4.368 1.00 96.06 493 VAL A C 1
ATOM 3991 O O . VAL A 1 493 ? -21.772 -4.401 -3.991 1.00 96.06 493 VAL A O 1
ATOM 3994 N N . ASN A 1 494 ? -23.443 -4.073 -5.463 1.00 94.44 494 ASN A N 1
ATOM 3995 C CA . ASN A 1 494 ? -22.759 -3.065 -6.273 1.00 94.44 494 ASN A CA 1
ATOM 3996 C C . ASN A 1 494 ? -23.163 -1.638 -5.882 1.00 94.44 494 ASN A C 1
ATOM 3998 O O . ASN A 1 494 ? -22.594 -0.686 -6.404 1.00 94.44 494 ASN A O 1
ATOM 4002 N N . ASN A 1 495 ? -24.127 -1.478 -4.970 1.00 96.25 495 ASN A N 1
ATOM 4003 C CA . ASN A 1 495 ? -24.490 -0.175 -4.436 1.00 96.25 495 ASN A CA 1
ATOM 4004 C C . ASN A 1 495 ? -23.584 0.166 -3.246 1.00 96.25 495 ASN A C 1
ATOM 4006 O O . ASN A 1 495 ? -23.662 -0.470 -2.190 1.00 96.25 495 ASN A O 1
ATOM 4010 N N . ILE A 1 496 ? -22.762 1.205 -3.395 1.00 96.31 496 ILE A N 1
ATOM 4011 C CA . ILE A 1 496 ? -21.867 1.676 -2.335 1.00 96.31 496 ILE A CA 1
ATOM 4012 C C . ILE A 1 496 ? -22.613 2.050 -1.052 1.00 96.31 496 ILE A C 1
ATOM 4014 O O . ILE A 1 496 ? -22.057 1.911 0.035 1.00 96.31 496 ILE A O 1
ATOM 4018 N N . ASP A 1 497 ? -23.873 2.481 -1.136 1.00 96.12 497 ASP A N 1
ATOM 4019 C CA . ASP A 1 497 ? -24.673 2.859 0.031 1.00 96.12 497 ASP A CA 1
ATOM 4020 C C . ASP A 1 497 ? -25.091 1.652 0.868 1.00 96.12 497 ASP A C 1
ATOM 4022 O O . ASP A 1 497 ? -25.270 1.779 2.082 1.00 96.12 497 ASP A O 1
ATOM 4026 N N . HIS A 1 498 ? -25.164 0.472 0.248 1.00 97.25 498 HIS A N 1
ATOM 4027 C CA . HIS A 1 498 ? -25.386 -0.780 0.960 1.00 97.25 498 HIS A CA 1
ATOM 4028 C C . HIS A 1 498 ? -24.119 -1.327 1.607 1.00 97.25 498 HIS A C 1
ATOM 4030 O O . HIS A 1 498 ? -24.229 -2.096 2.560 1.00 97.25 498 HIS A O 1
ATOM 4036 N N . LEU A 1 499 ? -22.926 -0.962 1.124 1.00 97.62 499 LEU A N 1
ATOM 4037 C CA . LEU A 1 499 ? -21.676 -1.278 1.812 1.00 97.62 499 LEU A CA 1
ATOM 4038 C C . LEU A 1 499 ? -21.621 -0.446 3.097 1.00 97.62 499 LEU A C 1
ATOM 4040 O O . LEU A 1 499 ? -21.501 0.783 3.064 1.00 97.62 499 LEU A O 1
ATOM 4044 N N . TYR A 1 500 ? -21.752 -1.129 4.232 1.00 96.94 500 TYR A N 1
ATOM 4045 C CA . TYR A 1 500 ? -21.670 -0.509 5.547 1.00 96.94 500 TYR A CA 1
ATOM 4046 C C . TYR A 1 500 ? -20.207 -0.342 5.944 1.00 96.94 500 TYR A C 1
ATOM 4048 O O . TYR A 1 500 ? -19.775 0.779 6.193 1.00 96.94 500 TYR A O 1
ATOM 4056 N N . GLU A 1 501 ? -19.439 -1.434 5.917 1.00 97.25 501 GLU A N 1
ATOM 4057 C CA . GLU A 1 501 ? -18.023 -1.416 6.284 1.00 97.25 501 GLU A CA 1
ATOM 4058 C C . GLU A 1 501 ? -17.249 -2.588 5.663 1.00 97.25 501 GLU A C 1
ATOM 4060 O O . GLU A 1 501 ? -17.803 -3.670 5.455 1.00 97.25 501 GLU A O 1
ATOM 4065 N N . TYR A 1 502 ? -15.957 -2.388 5.392 1.00 98.19 502 TYR A N 1
ATOM 4066 C CA . TYR A 1 502 ? -15.013 -3.453 5.043 1.00 98.19 502 TYR A CA 1
ATOM 4067 C C . TYR A 1 502 ? -13.971 -3.589 6.156 1.00 98.19 502 TYR A C 1
ATOM 4069 O O . TYR A 1 502 ? -13.202 -2.658 6.398 1.00 98.19 502 TYR A O 1
ATOM 4077 N N . ILE A 1 503 ? -13.949 -4.748 6.820 1.00 97.12 503 ILE A N 1
ATOM 4078 C CA . ILE A 1 503 ? -13.185 -4.972 8.055 1.00 97.12 503 ILE A CA 1
ATOM 4079 C C . ILE A 1 503 ? -12.345 -6.248 8.001 1.00 97.12 503 ILE A C 1
ATOM 4081 O O . ILE A 1 503 ? -12.636 -7.182 7.255 1.00 97.12 503 ILE A O 1
ATOM 4085 N N . GLN A 1 504 ? -11.319 -6.315 8.845 1.00 96.31 504 GLN A N 1
ATOM 4086 C CA . GLN A 1 504 ? -10.418 -7.469 8.973 1.00 96.31 504 GLN A CA 1
ATOM 4087 C C . GLN A 1 504 ? -10.749 -8.344 10.198 1.00 96.31 504 GLN A C 1
ATOM 4089 O O . GLN A 1 504 ? -10.180 -9.423 10.368 1.00 96.31 504 GLN A O 1
ATOM 4094 N N . THR A 1 505 ? -11.690 -7.911 11.040 1.00 94.50 505 THR A N 1
ATOM 4095 C CA . THR A 1 505 ? -12.197 -8.650 12.205 1.00 94.50 505 THR A CA 1
ATOM 4096 C C . THR A 1 505 ? -13.456 -9.445 11.859 1.00 94.50 505 THR A C 1
ATOM 4098 O O . THR A 1 505 ? -14.166 -9.138 10.908 1.00 94.50 505 THR A O 1
ATOM 4101 N N . ASN A 1 506 ? -13.759 -10.482 12.641 1.00 94.62 506 ASN A N 1
ATOM 4102 C CA . ASN A 1 506 ? -14.941 -11.338 12.464 1.00 94.62 506 ASN A CA 1
ATOM 4103 C C . ASN A 1 506 ? -16.159 -10.875 13.288 1.00 94.62 506 ASN A C 1
ATOM 4105 O O . ASN A 1 506 ? -16.989 -11.680 13.720 1.00 94.62 506 ASN A O 1
ATOM 4109 N N . GLU A 1 507 ? -16.219 -9.580 13.568 1.00 93.06 507 GLU A N 1
ATOM 4110 C CA . GLU A 1 507 ? -17.262 -8.945 14.360 1.00 93.06 507 GLU A CA 1
ATOM 4111 C C . GLU A 1 507 ? -17.250 -7.430 14.159 1.00 93.06 507 GLU A C 1
ATOM 4113 O O . GLU A 1 507 ? -16.210 -6.848 13.831 1.00 93.06 507 GLU A O 1
ATOM 4118 N N . LEU A 1 508 ? -18.409 -6.810 14.380 1.00 94.62 508 LEU A N 1
ATOM 4119 C CA . LEU A 1 508 ? -18.627 -5.381 14.207 1.00 94.62 508 LEU A CA 1
ATOM 4120 C C . LEU A 1 508 ? -19.723 -4.872 15.147 1.00 94.62 508 LEU A C 1
ATOM 4122 O O . LEU A 1 508 ? -20.747 -5.532 15.331 1.00 94.62 508 LEU A O 1
ATOM 4126 N N . VAL A 1 509 ? -19.537 -3.682 15.715 1.00 92.62 509 VAL A N 1
ATOM 4127 C CA . VAL A 1 509 ? -20.603 -2.981 16.441 1.00 92.62 509 VAL A CA 1
ATOM 4128 C C . VAL A 1 509 ? -21.426 -2.170 15.443 1.00 92.62 509 VAL A C 1
ATOM 4130 O O . VAL A 1 509 ? -20.889 -1.375 14.677 1.00 92.62 509 VAL A O 1
ATOM 4133 N N . VAL A 1 510 ? -22.739 -2.365 15.458 1.00 92.56 510 VAL A N 1
ATOM 4134 C CA . VAL A 1 510 ? -23.690 -1.716 14.553 1.00 92.56 510 VAL A CA 1
ATOM 4135 C C . VAL A 1 510 ? -24.813 -1.038 15.333 1.00 92.56 510 VAL A C 1
ATOM 4137 O O . VAL A 1 510 ? -25.087 -1.372 16.488 1.00 92.56 510 VAL A O 1
ATOM 4140 N N . GLU A 1 511 ? -25.493 -0.090 14.690 1.00 89.31 511 GLU A N 1
ATOM 4141 C CA . GLU A 1 511 ? -26.685 0.546 15.254 1.00 89.31 511 GLU A CA 1
ATOM 4142 C C . GLU A 1 511 ? -27.791 -0.499 15.478 1.00 89.31 511 GLU A C 1
ATOM 4144 O O . GLU A 1 511 ? -28.160 -1.244 14.558 1.00 89.31 511 GLU A O 1
ATOM 4149 N N . ASN A 1 512 ? -28.336 -0.534 16.696 1.00 83.44 512 ASN A N 1
ATOM 4150 C CA . ASN A 1 512 ? -29.519 -1.318 17.026 1.00 83.44 512 ASN A CA 1
ATOM 4151 C C . ASN A 1 512 ? -30.772 -0.589 16.527 1.00 83.44 512 ASN A C 1
ATOM 4153 O O . ASN A 1 512 ? -31.346 0.247 17.224 1.00 83.44 512 ASN A O 1
ATOM 4157 N N . ASN A 1 513 ? -31.178 -0.896 15.299 1.00 79.75 513 ASN A N 1
ATOM 4158 C CA . ASN A 1 513 ? -32.339 -0.290 14.667 1.00 79.75 513 ASN A CA 1
ATOM 4159 C C . ASN A 1 513 ? -33.104 -1.342 13.861 1.00 79.75 513 ASN A C 1
ATOM 4161 O O . ASN A 1 513 ? -32.619 -1.846 12.846 1.00 79.75 513 ASN A O 1
ATOM 4165 N N . ASP A 1 514 ? -34.327 -1.637 14.305 1.00 79.69 514 ASP A N 1
ATOM 4166 C CA . ASP A 1 514 ? -35.203 -2.672 13.737 1.00 79.69 514 ASP A CA 1
ATOM 4167 C C . ASP A 1 514 ? -35.595 -2.432 12.265 1.00 79.69 514 ASP A C 1
ATOM 4169 O O . ASP A 1 514 ? -36.196 -3.309 11.626 1.00 79.69 514 ASP A O 1
ATOM 4173 N N . ASN A 1 515 ? -35.277 -1.250 11.721 1.00 86.50 515 ASN A N 1
ATOM 4174 C CA . ASN A 1 515 ? -35.487 -0.903 10.319 1.00 86.50 515 ASN A CA 1
ATOM 4175 C C . ASN A 1 515 ? -34.373 -1.396 9.393 1.00 86.50 515 ASN A C 1
ATOM 4177 O O . ASN A 1 515 ? -34.570 -1.345 8.179 1.00 86.50 515 ASN A O 1
ATOM 4181 N N . TYR A 1 516 ? -33.236 -1.864 9.915 1.00 90.81 516 TYR A N 1
ATOM 4182 C CA . TYR A 1 516 ? -32.125 -2.342 9.095 1.00 90.81 516 TYR A CA 1
ATOM 4183 C C . TYR A 1 516 ? -32.017 -3.867 9.062 1.00 90.81 516 TYR A C 1
ATOM 4185 O O . TYR A 1 516 ? -32.392 -4.577 9.995 1.00 90.81 516 TYR A O 1
ATOM 4193 N N . LYS A 1 517 ? -31.464 -4.371 7.959 1.00 91.75 517 LYS A N 1
ATOM 4194 C CA . LYS A 1 517 ? -30.952 -5.735 7.814 1.00 91.75 517 LYS A CA 1
ATOM 4195 C C . LYS A 1 517 ? -29.459 -5.666 7.550 1.00 91.75 517 LYS A C 1
ATOM 4197 O O . LYS A 1 517 ? -29.027 -4.846 6.742 1.00 91.75 517 LYS A O 1
ATOM 4202 N N . TYR A 1 518 ? -28.706 -6.554 8.189 1.00 94.00 518 TYR A N 1
ATOM 4203 C CA . TYR A 1 518 ? -27.269 -6.681 7.979 1.00 94.00 518 TYR A CA 1
ATOM 4204 C C . TYR A 1 518 ? -26.943 -7.986 7.261 1.00 94.00 518 TYR A C 1
ATOM 4206 O O . TYR A 1 518 ? -27.609 -9.005 7.467 1.00 94.00 518 TYR A O 1
ATOM 4214 N N . TYR A 1 519 ? -25.906 -7.949 6.432 1.00 95.88 519 TYR A N 1
ATOM 4215 C CA . TYR A 1 519 ? -25.374 -9.112 5.732 1.00 95.88 519 TYR A CA 1
ATOM 4216 C C . TYR A 1 519 ? -23.856 -9.097 5.812 1.00 95.88 519 TYR A C 1
ATOM 4218 O O . TYR A 1 519 ? -23.257 -8.027 5.868 1.00 95.88 519 TYR A O 1
ATOM 4226 N N . VAL A 1 520 ? -23.229 -10.265 5.768 1.00 97.56 520 VAL A N 1
ATOM 4227 C CA . VAL A 1 520 ? -21.770 -10.383 5.811 1.00 97.56 520 VAL A CA 1
ATOM 4228 C C . VAL A 1 520 ? -21.299 -11.283 4.675 1.00 97.56 520 VAL A C 1
ATOM 4230 O O . VAL A 1 520 ? -21.880 -12.339 4.429 1.00 97.56 520 VAL A O 1
ATOM 4233 N N . SER A 1 521 ? -20.255 -10.854 3.971 1.00 97.88 521 SER A N 1
ATOM 4234 C CA . SER A 1 521 ? -19.532 -11.652 2.972 1.00 97.88 521 SER A CA 1
ATOM 4235 C C . SER A 1 521 ? -18.054 -11.710 3.322 1.00 97.88 521 SER A C 1
ATOM 4237 O O . SER A 1 521 ? -17.525 -10.762 3.898 1.00 97.88 521 SER A O 1
ATOM 4239 N N . THR A 1 522 ? -17.366 -12.784 2.948 1.00 98.00 522 THR A N 1
ATOM 4240 C CA . THR A 1 522 ? -15.900 -12.831 3.003 1.00 98.00 522 THR A CA 1
ATOM 4241 C C . THR A 1 522 ? -15.288 -12.236 1.742 1.00 98.00 522 THR A C 1
ATOM 4243 O O . THR A 1 522 ? -15.928 -12.201 0.693 1.00 98.00 522 THR A O 1
ATOM 4246 N N . VAL A 1 523 ? -14.030 -11.809 1.840 1.00 98.31 523 VAL A N 1
ATOM 4247 C CA . VAL A 1 523 ? -13.178 -11.433 0.707 1.00 98.31 523 VAL A CA 1
ATOM 4248 C C . VAL A 1 523 ? -11.990 -12.386 0.671 1.00 98.31 523 VAL A C 1
ATOM 4250 O O . VAL A 1 523 ? -11.148 -12.350 1.567 1.00 98.31 523 VAL A O 1
ATOM 4253 N N . ASN A 1 524 ? -11.891 -13.257 -0.333 1.00 97.12 524 ASN A N 1
ATOM 4254 C CA . ASN A 1 524 ? -10.756 -14.185 -0.422 1.00 97.12 524 ASN A CA 1
ATOM 4255 C C . ASN A 1 524 ? -9.453 -13.478 -0.870 1.00 97.12 524 ASN A C 1
ATOM 4257 O O . ASN A 1 524 ? -9.441 -12.290 -1.191 1.00 97.12 524 ASN A O 1
ATOM 4261 N N . LYS A 1 525 ? -8.329 -14.205 -0.923 1.00 96.19 525 LYS A N 1
ATOM 4262 C CA . LYS A 1 525 ? -7.016 -13.643 -1.313 1.00 96.19 525 LYS A CA 1
ATOM 4263 C C . LYS A 1 525 ? -6.913 -13.183 -2.780 1.00 96.19 525 LYS A C 1
ATOM 4265 O O . LYS A 1 525 ? -6.000 -12.426 -3.098 1.00 96.19 525 LYS A O 1
ATOM 4270 N N . ALA A 1 526 ? -7.866 -13.551 -3.641 1.00 96.94 526 ALA A N 1
ATOM 4271 C CA . ALA A 1 526 ? -8.021 -13.023 -5.005 1.00 96.94 526 ALA A CA 1
ATOM 4272 C C . ALA A 1 526 ? -9.041 -11.867 -5.094 1.00 96.94 526 ALA A C 1
ATOM 4274 O O . ALA A 1 526 ? -9.478 -11.514 -6.191 1.00 96.94 526 ALA A O 1
ATOM 4275 N N . ASN A 1 527 ? -9.442 -11.296 -3.952 1.00 97.62 527 ASN A N 1
ATOM 4276 C CA . ASN A 1 527 ? -10.467 -10.259 -3.832 1.00 97.62 527 ASN A CA 1
ATOM 4277 C C . ASN A 1 527 ? -11.863 -10.690 -4.322 1.00 97.62 527 ASN A C 1
ATOM 4279 O O . ASN A 1 527 ? -12.689 -9.848 -4.653 1.00 97.62 527 ASN A O 1
ATOM 4283 N N . VAL A 1 528 ? -12.182 -11.985 -4.374 1.00 97.81 528 VAL A N 1
ATOM 4284 C CA . VAL A 1 528 ? -13.546 -12.438 -4.695 1.00 97.81 528 VAL A CA 1
ATOM 4285 C C . VAL A 1 528 ? -14.411 -12.369 -3.441 1.00 97.81 528 VAL A C 1
ATOM 4287 O O . VAL A 1 528 ? -14.059 -12.951 -2.412 1.00 97.81 528 VAL A O 1
ATOM 4290 N N . ILE A 1 529 ? -15.542 -11.667 -3.545 1.00 97.88 529 ILE A N 1
ATOM 4291 C CA . ILE A 1 529 ? -16.529 -11.534 -2.470 1.00 97.88 529 ILE A CA 1
ATOM 4292 C C . ILE A 1 529 ? -17.483 -12.739 -2.481 1.00 97.88 529 ILE A C 1
ATOM 4294 O O . ILE A 1 529 ? -17.951 -13.155 -3.544 1.00 97.88 529 ILE A O 1
ATOM 4298 N N . SER A 1 530 ? -17.756 -13.312 -1.305 1.00 97.19 530 SER A N 1
ATOM 4299 C CA . SER A 1 530 ? -18.693 -14.431 -1.146 1.00 97.19 530 SER A CA 1
ATOM 4300 C C . SER A 1 530 ? -20.159 -14.036 -1.295 1.00 97.19 530 SER A C 1
ATOM 4302 O O . SER A 1 530 ? -20.501 -12.867 -1.460 1.00 97.19 530 SER A O 1
ATOM 4304 N N . THR A 1 531 ? -21.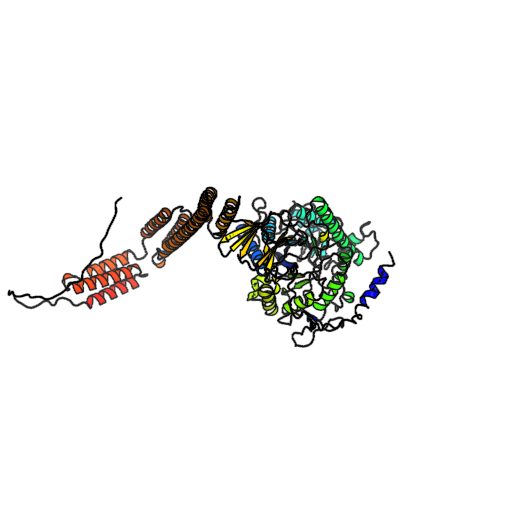053 -15.025 -1.220 1.00 95.69 531 THR A N 1
ATOM 4305 C CA . THR A 1 531 ? -22.484 -14.723 -1.154 1.00 95.69 531 THR A CA 1
ATOM 4306 C C . THR A 1 531 ? -22.772 -13.992 0.165 1.00 95.69 531 THR A C 1
ATOM 4308 O O . THR A 1 531 ? -22.314 -14.462 1.212 1.00 95.69 531 THR A O 1
ATOM 4311 N N . PRO A 1 532 ? -23.535 -12.882 0.158 1.00 96.31 532 PRO A N 1
ATOM 4312 C CA . PRO A 1 532 ? -23.929 -12.212 1.390 1.00 96.31 532 PRO A CA 1
ATOM 4313 C C . PRO A 1 532 ? -24.853 -13.077 2.238 1.00 96.31 532 PRO A C 1
ATOM 4315 O O . PRO A 1 532 ? -25.941 -13.472 1.812 1.00 96.31 532 PRO A O 1
ATOM 4318 N N . MET A 1 533 ? -24.434 -13.327 3.473 1.00 95.50 533 MET A N 1
ATOM 4319 C CA . MET A 1 533 ? -25.193 -14.090 4.452 1.00 95.50 533 MET A CA 1
ATOM 4320 C C . MET A 1 533 ? -25.928 -13.135 5.391 1.00 95.50 533 MET A C 1
ATOM 4322 O O . MET A 1 533 ? -25.310 -12.277 6.014 1.00 95.50 533 MET A O 1
ATOM 4326 N N . ALA A 1 534 ? -27.254 -13.266 5.481 1.00 91.44 534 ALA A N 1
ATOM 4327 C CA . ALA A 1 534 ? -28.092 -12.400 6.312 1.00 91.44 534 ALA A CA 1
ATOM 4328 C C . ALA A 1 534 ? -27.935 -12.705 7.809 1.00 91.44 534 ALA A C 1
ATOM 4330 O O . ALA A 1 534 ? -27.996 -13.865 8.224 1.00 91.44 534 ALA A O 1
ATOM 4331 N N . VAL A 1 535 ? -27.788 -11.663 8.621 1.00 86.25 535 VAL A N 1
ATOM 4332 C CA . VAL A 1 535 ? -27.664 -11.768 10.076 1.00 86.25 535 VAL A CA 1
ATOM 4333 C C . VAL A 1 535 ? -29.048 -12.022 10.692 1.00 86.25 535 VAL A C 1
ATOM 4335 O O . VAL A 1 535 ? -29.901 -11.136 10.694 1.00 86.25 535 VAL A O 1
ATOM 4338 N N . ASN A 1 536 ? -29.283 -13.240 11.199 1.00 74.50 536 ASN A N 1
ATOM 4339 C CA . ASN A 1 536 ? -30.647 -13.733 11.468 1.00 74.50 536 ASN A CA 1
ATOM 4340 C C . ASN A 1 536 ? -30.916 -14.198 12.910 1.00 74.50 536 ASN A C 1
ATOM 4342 O O . ASN A 1 536 ? -32.068 -14.490 13.231 1.00 74.50 536 ASN A O 1
ATOM 4346 N N . HIS A 1 537 ? -29.893 -14.323 13.759 1.00 75.38 537 HIS A N 1
ATOM 4347 C CA . HIS A 1 537 ? -30.043 -14.878 15.106 1.00 75.38 537 HIS A CA 1
ATOM 4348 C C . HIS A 1 537 ? -29.594 -13.872 16.164 1.00 75.38 537 HIS A C 1
ATOM 4350 O O . HIS A 1 537 ? -28.412 -13.551 16.262 1.00 75.38 537 HIS A O 1
ATOM 4356 N N . VAL A 1 538 ? -30.560 -13.370 16.933 1.00 73.62 538 VAL A N 1
ATOM 4357 C CA . VAL A 1 538 ? -30.316 -12.526 18.104 1.00 73.62 538 VAL A CA 1
ATOM 4358 C C . VAL A 1 538 ? -30.207 -13.428 19.322 1.00 73.62 538 VAL A C 1
ATOM 4360 O O . VAL A 1 538 ? -31.094 -14.253 19.524 1.00 73.62 538 VAL A O 1
ATOM 4363 N N . ILE A 1 539 ? -29.120 -13.264 20.072 1.00 75.69 539 ILE A N 1
ATOM 4364 C CA . ILE A 1 539 ? -28.904 -13.877 21.380 1.00 75.69 539 ILE A CA 1
ATOM 4365 C C . ILE A 1 539 ? -29.339 -12.862 22.443 1.00 75.69 539 ILE A C 1
ATOM 4367 O O . ILE A 1 539 ? -28.911 -11.701 22.404 1.00 75.69 539 ILE A O 1
ATOM 4371 N N . ASP A 1 540 ? -30.174 -13.289 23.384 1.00 74.94 540 ASP A N 1
ATOM 4372 C CA . ASP A 1 540 ? -30.613 -12.497 24.535 1.00 74.94 540 ASP A CA 1
ATOM 4373 C C . ASP A 1 540 ? -30.025 -12.998 25.868 1.00 74.94 540 ASP A C 1
ATOM 4375 O O . ASP A 1 540 ? -29.248 -13.946 25.906 1.00 74.94 540 ASP A O 1
ATOM 4379 N N . GLU A 1 541 ? -30.340 -12.315 26.974 1.00 79.50 541 GLU A N 1
ATOM 4380 C CA . GLU A 1 541 ? -29.797 -12.639 28.306 1.00 79.50 541 GLU A CA 1
ATOM 4381 C C . GLU A 1 541 ? -30.186 -14.040 28.812 1.00 79.50 541 GLU A C 1
ATOM 4383 O O . GLU A 1 541 ? -29.501 -14.575 29.688 1.00 79.50 541 GLU A O 1
ATOM 4388 N N . ASP A 1 542 ? -31.247 -14.638 28.261 1.00 79.50 542 ASP A N 1
ATOM 4389 C CA . ASP A 1 542 ? -31.730 -15.967 28.631 1.00 79.50 542 ASP A CA 1
ATOM 4390 C C . ASP A 1 542 ? -31.049 -17.084 27.810 1.00 79.50 542 ASP A C 1
ATOM 4392 O O . ASP A 1 542 ? -31.118 -18.264 28.183 1.00 79.50 542 ASP A O 1
ATOM 4396 N N . ASP A 1 543 ? -30.363 -16.743 26.714 1.00 82.38 543 ASP A N 1
ATOM 4397 C CA . ASP A 1 543 ? -29.704 -17.709 25.841 1.00 82.38 543 ASP A CA 1
ATOM 4398 C C . ASP A 1 543 ? -28.411 -18.296 26.452 1.00 82.38 543 ASP A C 1
ATOM 4400 O O . ASP A 1 543 ? -27.539 -17.577 26.964 1.00 82.38 543 ASP A O 1
ATOM 4404 N N . PRO A 1 544 ? -28.196 -19.624 26.339 1.00 77.62 544 PRO A N 1
ATOM 4405 C CA . PRO A 1 544 ? -26.944 -20.254 26.745 1.00 77.62 544 PRO A CA 1
ATOM 4406 C C . PRO A 1 544 ? -25.738 -19.673 25.990 1.00 77.62 544 PRO A C 1
ATOM 4408 O O . PRO A 1 544 ? -25.648 -19.779 24.770 1.00 77.62 544 PRO A O 1
ATOM 4411 N N . GLY A 1 545 ? -24.778 -19.110 26.729 1.00 81.75 545 GLY A N 1
ATOM 4412 C CA . GLY A 1 545 ? -23.553 -18.518 26.172 1.00 81.75 545 GLY A CA 1
ATOM 4413 C C . GLY A 1 545 ? -23.589 -16.995 26.006 1.00 81.75 545 GLY A C 1
ATOM 4414 O O . GLY A 1 545 ? -22.542 -16.411 25.731 1.00 81.75 545 GLY A O 1
ATOM 4415 N N . PHE A 1 546 ? -24.731 -16.333 26.250 1.00 86.12 546 PHE A N 1
ATOM 4416 C CA . PHE A 1 546 ? -24.827 -14.867 26.236 1.00 86.12 546 PHE A CA 1
ATOM 4417 C C . PHE A 1 546 ? -23.774 -14.208 27.131 1.00 86.12 546 PHE A C 1
ATOM 4419 O O . PHE A 1 546 ? -23.051 -13.311 26.699 1.00 86.12 546 PHE A O 1
ATOM 4426 N N . LEU A 1 547 ? -23.660 -14.674 28.380 1.00 88.56 547 LEU A N 1
ATOM 4427 C CA . LEU A 1 547 ? -22.753 -14.072 29.355 1.00 88.56 547 LEU A CA 1
ATOM 4428 C C . LEU A 1 547 ? -21.286 -14.191 28.920 1.00 88.56 547 LEU A C 1
ATOM 4430 O O . LEU A 1 547 ? -20.529 -13.245 29.108 1.00 88.56 547 LEU A O 1
ATOM 4434 N N . ASP A 1 548 ? -20.893 -15.311 28.310 1.00 89.12 548 ASP A N 1
ATOM 4435 C CA . ASP A 1 548 ? -19.523 -15.514 27.828 1.00 89.12 548 ASP A CA 1
ATOM 4436 C C . ASP A 1 548 ? -19.209 -14.581 26.649 1.00 89.12 548 ASP A C 1
ATOM 4438 O O . ASP A 1 548 ? -18.170 -13.924 26.638 1.00 89.12 548 ASP A O 1
ATOM 4442 N N . ILE A 1 549 ? -20.146 -14.427 25.705 1.00 84.81 549 ILE A N 1
ATOM 4443 C CA . ILE A 1 549 ? -20.023 -13.462 24.599 1.00 84.81 549 ILE A CA 1
ATOM 4444 C C . ILE A 1 549 ? -19.942 -12.028 25.136 1.00 84.81 549 ILE A C 1
ATOM 4446 O O . ILE A 1 549 ? -19.144 -11.225 24.646 1.00 84.81 549 ILE A O 1
ATOM 4450 N N . HIS A 1 550 ? -20.742 -11.698 26.152 1.00 89.62 550 HIS A N 1
ATOM 4451 C CA . HIS A 1 550 ? -20.721 -10.377 26.765 1.00 89.62 550 HIS A CA 1
ATOM 4452 C C . HIS A 1 550 ? -19.395 -10.094 27.481 1.00 89.62 550 HIS A C 1
ATOM 4454 O O . HIS A 1 550 ? -18.841 -9.010 27.316 1.00 89.62 550 HIS A O 1
ATOM 4460 N N . LYS A 1 551 ? -18.852 -11.070 28.221 1.00 92.50 551 LYS A N 1
ATOM 4461 C CA . LYS A 1 551 ? -17.526 -10.981 28.852 1.00 92.50 551 LYS A CA 1
ATOM 4462 C C . LYS A 1 551 ? -16.430 -10.763 27.815 1.00 92.50 551 LYS A C 1
ATOM 4464 O O . LYS A 1 551 ? -15.646 -9.832 27.971 1.00 92.50 551 LYS A O 1
ATOM 4469 N N . ASP A 1 552 ? -16.410 -11.565 26.748 1.00 90.25 552 ASP A N 1
ATOM 4470 C CA . ASP A 1 552 ? -15.468 -11.419 25.629 1.00 90.25 552 ASP A CA 1
ATOM 4471 C C . ASP A 1 552 ? -15.496 -9.998 25.051 1.00 90.25 552 ASP A C 1
ATOM 4473 O O . ASP A 1 552 ? -14.450 -9.390 24.819 1.00 90.25 552 ASP A O 1
ATOM 4477 N N . PHE A 1 553 ? -16.700 -9.472 24.808 1.00 88.56 553 PHE A N 1
ATOM 4478 C CA . PHE A 1 553 ? -16.897 -8.118 24.300 1.00 88.56 553 PHE A CA 1
ATOM 4479 C C . PHE A 1 553 ? -16.343 -7.071 25.270 1.00 88.56 553 PHE A C 1
ATOM 4481 O O . PHE A 1 553 ? -15.519 -6.249 24.878 1.00 88.56 553 PHE A O 1
ATOM 4488 N N . VAL A 1 554 ? -16.737 -7.128 26.543 1.00 91.56 554 VAL A N 1
ATOM 4489 C CA . VAL A 1 554 ? -16.337 -6.141 27.553 1.00 91.56 554 VAL A CA 1
ATOM 4490 C C . VAL A 1 554 ? -14.830 -6.172 27.824 1.00 91.56 554 VAL A C 1
ATOM 4492 O O . VAL A 1 554 ? -14.203 -5.120 27.918 1.00 91.56 554 VAL A O 1
ATOM 4495 N N . ILE A 1 555 ? -14.210 -7.356 27.870 1.00 93.19 555 ILE A N 1
ATOM 4496 C CA . ILE A 1 555 ? -12.749 -7.500 27.977 1.00 93.19 555 ILE A CA 1
ATOM 4497 C C . ILE A 1 555 ? -12.053 -6.830 26.787 1.00 93.19 555 ILE A C 1
ATOM 4499 O O . ILE A 1 555 ? -11.015 -6.188 26.947 1.00 93.19 555 ILE A O 1
ATOM 4503 N N . ARG A 1 556 ? -12.603 -6.969 25.580 1.00 88.69 556 ARG A N 1
ATOM 4504 C CA . ARG A 1 556 ? -12.027 -6.363 24.379 1.00 88.69 556 ARG A CA 1
ATOM 4505 C C . ARG A 1 556 ? -12.146 -4.844 24.392 1.00 88.69 556 ARG A C 1
ATOM 4507 O O . ARG A 1 556 ? -11.160 -4.176 24.102 1.00 88.69 556 ARG A O 1
ATOM 4514 N N . GLU A 1 557 ? -13.309 -4.311 24.756 1.00 89.81 557 GLU A N 1
ATOM 4515 C CA . GLU A 1 557 ? -13.507 -2.865 24.901 1.00 89.81 557 GLU A CA 1
ATOM 4516 C C . GLU A 1 557 ? -12.603 -2.282 25.991 1.00 89.81 557 GLU A C 1
ATOM 4518 O O . GLU A 1 557 ? -12.049 -1.202 25.817 1.00 89.81 557 GLU A O 1
ATOM 4523 N N . LEU A 1 558 ? -12.355 -3.030 27.070 1.00 91.50 558 LEU A N 1
ATOM 4524 C CA . LEU A 1 558 ? -11.407 -2.633 28.108 1.00 91.50 558 LEU A CA 1
ATOM 4525 C C . LEU A 1 558 ? -9.971 -2.549 27.594 1.00 91.50 558 LEU A C 1
ATOM 4527 O O . LEU A 1 558 ? -9.288 -1.568 27.865 1.00 91.50 558 LEU A O 1
ATOM 4531 N N . ASN A 1 559 ? -9.526 -3.534 26.815 1.00 89.06 559 ASN A N 1
ATOM 4532 C CA . ASN A 1 559 ? -8.194 -3.503 26.208 1.00 89.06 559 ASN A CA 1
ATOM 4533 C C . ASN A 1 559 ? -8.029 -2.369 25.179 1.00 89.06 559 ASN A C 1
ATOM 4535 O O . ASN A 1 559 ? -6.910 -1.936 24.936 1.00 89.06 559 ASN A O 1
ATOM 4539 N N . LYS A 1 560 ? -9.127 -1.892 24.576 1.00 87.12 560 LYS A N 1
ATOM 4540 C CA . LYS A 1 560 ? -9.137 -0.755 23.641 1.00 87.12 560 LYS A CA 1
ATOM 4541 C C . LYS A 1 560 ? -9.345 0.599 24.318 1.00 87.12 560 LYS A C 1
ATOM 4543 O O . LYS A 1 560 ? -9.235 1.620 23.648 1.00 87.12 560 LYS A O 1
ATOM 4548 N N . TYR A 1 561 ? -9.687 0.616 25.607 1.00 89.06 561 TYR A N 1
ATOM 4549 C CA . TYR A 1 561 ? -10.102 1.834 26.301 1.00 89.06 561 TYR A CA 1
ATOM 4550 C C . TYR A 1 561 ? -9.019 2.918 26.293 1.00 89.06 561 TYR A C 1
ATOM 4552 O O . TYR A 1 561 ? -9.323 4.103 26.191 1.00 89.06 561 TYR A O 1
ATOM 4560 N N . VAL A 1 562 ? -7.757 2.499 26.370 1.00 83.56 562 VAL A N 1
ATOM 4561 C CA . VAL A 1 562 ? -6.582 3.369 26.362 1.00 83.56 562 VAL A CA 1
ATOM 4562 C C . VAL A 1 562 ? -5.562 2.837 25.370 1.00 83.56 562 VAL A C 1
ATOM 4564 O O . VAL A 1 562 ? -5.217 1.656 25.391 1.00 83.56 562 VAL A O 1
ATOM 4567 N N . ASN A 1 563 ? -5.051 3.726 24.522 1.00 79.81 563 ASN A N 1
ATOM 4568 C CA . ASN A 1 563 ? -3.925 3.421 23.655 1.00 79.81 563 ASN A CA 1
ATOM 4569 C C . ASN A 1 563 ? -2.639 3.421 24.491 1.00 79.81 563 ASN A C 1
ATOM 4571 O O . ASN A 1 563 ? -2.094 4.478 24.801 1.00 79.81 563 ASN A O 1
ATOM 4575 N N . LEU A 1 564 ? -2.170 2.235 24.889 1.00 77.94 564 LEU A N 1
ATOM 4576 C CA . LEU A 1 564 ? -0.999 2.085 25.760 1.00 77.94 564 LEU A CA 1
ATOM 4577 C C . LEU A 1 564 ? 0.243 2.800 25.206 1.00 77.94 564 LEU A C 1
ATOM 4579 O O . LEU A 1 564 ? 1.038 3.325 25.985 1.00 77.94 564 LEU A O 1
ATOM 4583 N N . GLU A 1 565 ? 0.388 2.892 23.884 1.00 70.88 565 GLU A N 1
ATOM 4584 C CA . GLU A 1 565 ? 1.544 3.513 23.227 1.00 70.88 565 GLU A CA 1
ATOM 4585 C C . GLU A 1 565 ? 1.655 5.028 23.464 1.00 70.88 565 GLU A C 1
ATOM 4587 O O . GLU A 1 565 ? 2.741 5.592 23.342 1.00 70.88 565 GLU A O 1
ATOM 4592 N N . GLU A 1 566 ? 0.572 5.687 23.884 1.00 71.31 566 GLU A N 1
ATOM 4593 C CA . GLU A 1 566 ? 0.579 7.110 24.255 1.00 71.31 566 GLU A CA 1
ATOM 4594 C C . GLU A 1 566 ? 1.189 7.366 25.642 1.00 71.31 566 GLU A C 1
ATOM 4596 O O . GLU A 1 566 ? 1.412 8.516 26.034 1.00 71.31 566 GLU A O 1
ATOM 4601 N N . TYR A 1 567 ? 1.484 6.304 26.394 1.00 74.56 567 TYR A N 1
ATOM 4602 C CA . TYR A 1 567 ? 1.963 6.377 27.767 1.00 74.56 567 TYR A CA 1
ATOM 4603 C C . TYR A 1 567 ? 3.391 5.840 27.904 1.00 74.56 567 TYR A C 1
ATOM 4605 O O . TYR A 1 567 ? 3.838 4.976 27.153 1.00 74.56 567 TYR A O 1
ATOM 4613 N N . SER A 1 568 ? 4.121 6.335 28.910 1.00 72.12 568 SER A N 1
ATOM 4614 C CA . SER A 1 568 ? 5.427 5.778 29.283 1.00 72.12 568 SER A CA 1
ATOM 4615 C C . SER A 1 568 ? 5.306 4.306 29.689 1.00 72.12 568 SER A C 1
ATOM 4617 O O . SER A 1 568 ? 4.268 3.891 30.205 1.00 72.12 568 SER A O 1
ATOM 4619 N N . ALA A 1 569 ? 6.377 3.525 29.519 1.00 71.25 569 ALA A N 1
ATOM 4620 C CA . ALA A 1 569 ? 6.403 2.098 29.861 1.00 71.25 569 ALA A CA 1
ATOM 4621 C C . ALA A 1 569 ? 5.958 1.821 31.313 1.00 71.25 569 ALA A C 1
ATOM 4623 O O . ALA A 1 569 ? 5.318 0.815 31.613 1.00 71.25 569 ALA A O 1
ATOM 4624 N N . GLU A 1 570 ? 6.254 2.739 32.230 1.00 73.31 570 GLU A N 1
ATOM 4625 C CA . GLU A 1 570 ? 5.842 2.664 33.627 1.00 73.31 570 GLU A CA 1
ATOM 4626 C C . GLU A 1 570 ? 4.327 2.841 33.800 1.00 73.31 570 GLU A C 1
ATOM 4628 O O . GLU A 1 570 ? 3.706 2.108 34.570 1.00 73.31 570 GLU A O 1
ATOM 4633 N N . ASN A 1 571 ? 3.717 3.778 33.065 1.00 74.19 571 ASN A N 1
ATOM 4634 C CA . ASN A 1 571 ? 2.267 3.962 33.069 1.00 74.19 571 ASN A CA 1
ATOM 4635 C C . ASN A 1 571 ? 1.555 2.813 32.358 1.00 74.19 571 ASN A C 1
ATOM 4637 O O . ASN A 1 571 ? 0.530 2.357 32.861 1.00 74.19 571 ASN A O 1
ATOM 4641 N N . GLN A 1 572 ? 2.124 2.296 31.265 1.00 81.69 572 GLN A N 1
ATOM 4642 C CA . GLN A 1 572 ? 1.628 1.091 30.599 1.00 81.69 572 GLN A CA 1
ATOM 4643 C C . GLN A 1 572 ? 1.524 -0.066 31.592 1.00 81.69 572 GLN A C 1
ATOM 4645 O O . GLN A 1 572 ? 0.442 -0.613 31.767 1.00 81.69 572 GLN A O 1
ATOM 4650 N N . ALA A 1 573 ? 2.589 -0.353 32.347 1.00 82.69 573 ALA A N 1
ATOM 4651 C CA . ALA A 1 573 ? 2.590 -1.438 33.328 1.00 82.69 573 ALA A CA 1
ATOM 4652 C C . ALA A 1 573 ? 1.519 -1.277 34.429 1.00 82.69 573 ALA A C 1
ATOM 4654 O O . ALA A 1 573 ? 0.963 -2.267 34.913 1.00 82.69 573 ALA A O 1
ATOM 4655 N N . VAL A 1 574 ? 1.217 -0.042 34.849 1.00 83.12 574 VAL A N 1
ATOM 4656 C CA . VAL A 1 574 ? 0.141 0.230 35.821 1.00 83.12 574 VAL A CA 1
ATOM 4657 C C . VAL A 1 574 ? -1.234 -0.009 35.196 1.00 83.12 574 VAL A C 1
ATOM 4659 O O . VAL A 1 574 ? -2.060 -0.697 35.798 1.00 83.12 574 VAL A O 1
ATOM 4662 N N . ILE A 1 575 ? -1.469 0.522 33.993 1.00 86.25 575 ILE A N 1
ATOM 4663 C CA . ILE A 1 575 ? -2.726 0.354 33.253 1.00 86.25 575 ILE A CA 1
ATOM 4664 C C . ILE A 1 575 ? -2.972 -1.130 32.959 1.00 86.25 575 ILE A C 1
ATOM 4666 O O . ILE A 1 575 ? -4.045 -1.643 33.263 1.00 86.25 575 ILE A O 1
ATOM 4670 N N . GLU A 1 576 ? -1.968 -1.848 32.459 1.00 90.62 576 GLU A N 1
ATOM 4671 C CA . GLU A 1 576 ? -2.018 -3.293 32.218 1.00 90.62 576 GLU A CA 1
ATOM 4672 C C . GLU A 1 576 ? -2.355 -4.072 33.494 1.00 90.62 576 GLU A C 1
ATOM 4674 O O . GLU A 1 576 ? -3.148 -5.012 33.455 1.00 90.62 576 GLU A O 1
ATOM 4679 N N . GLY A 1 577 ? -1.811 -3.664 34.645 1.00 90.88 577 GLY A N 1
ATOM 4680 C CA . GLY A 1 577 ? -2.151 -4.252 35.940 1.00 90.88 577 GLY A CA 1
ATOM 4681 C C . GLY A 1 577 ? -3.618 -4.043 36.329 1.00 90.88 577 GLY A C 1
ATOM 4682 O O . GLY A 1 577 ? -4.266 -4.973 36.817 1.00 90.88 577 GLY A O 1
ATOM 4683 N N . ILE A 1 578 ? -4.164 -2.846 36.090 1.00 90.88 578 ILE A N 1
ATOM 4684 C CA . ILE A 1 578 ? -5.587 -2.544 36.310 1.00 90.88 578 ILE A CA 1
ATOM 4685 C C . ILE A 1 578 ? -6.456 -3.397 35.381 1.00 90.88 578 ILE A C 1
ATOM 4687 O O . ILE A 1 578 ? -7.381 -4.063 35.851 1.00 90.88 578 ILE A O 1
ATOM 4691 N N . ILE A 1 579 ? -6.119 -3.434 34.091 1.00 93.56 579 ILE A N 1
ATOM 4692 C CA . ILE A 1 579 ? -6.821 -4.223 33.077 1.00 93.56 579 ILE A CA 1
ATOM 4693 C C . ILE A 1 579 ? -6.795 -5.712 33.440 1.00 93.56 579 ILE A C 1
ATOM 4695 O O . ILE A 1 579 ? -7.841 -6.354 33.447 1.00 93.56 579 ILE A O 1
ATOM 4699 N N . ALA A 1 580 ? -5.646 -6.273 33.821 1.00 95.00 580 ALA A N 1
ATOM 4700 C CA . ALA A 1 580 ? -5.525 -7.685 34.190 1.00 95.00 580 ALA A CA 1
ATOM 4701 C C . ALA A 1 580 ? -6.394 -8.060 35.407 1.00 95.00 580 ALA A C 1
ATOM 4703 O O . ALA A 1 580 ? -7.035 -9.120 35.427 1.00 95.00 580 ALA A O 1
ATOM 4704 N N . ASN A 1 581 ? -6.456 -7.182 36.412 1.00 94.88 581 ASN A N 1
ATOM 4705 C CA . ASN A 1 581 ? -7.325 -7.368 37.574 1.00 94.88 581 ASN A CA 1
ATOM 4706 C C . ASN A 1 581 ? -8.806 -7.320 37.178 1.00 94.88 581 ASN A C 1
ATOM 4708 O O . ASN A 1 581 ? -9.575 -8.197 37.573 1.00 94.88 581 ASN A O 1
ATOM 4712 N N . ALA A 1 582 ? -9.189 -6.344 36.356 1.00 95.75 582 ALA A N 1
ATOM 4713 C CA . ALA A 1 582 ? -10.548 -6.204 35.853 1.00 95.75 582 ALA A CA 1
ATOM 4714 C C . ALA A 1 582 ? -10.966 -7.396 34.979 1.00 95.75 582 ALA A C 1
ATOM 4716 O O . ALA A 1 582 ? -12.044 -7.939 35.178 1.00 95.75 582 ALA A O 1
ATOM 4717 N N . ILE A 1 583 ? -10.095 -7.895 34.095 1.00 96.50 583 ILE A N 1
ATOM 4718 C CA . ILE A 1 583 ? -10.334 -9.118 33.308 1.00 96.50 583 ILE A CA 1
ATOM 4719 C C . ILE A 1 583 ? -10.600 -10.314 34.230 1.00 96.50 583 ILE A C 1
ATOM 4721 O O . ILE A 1 583 ? -11.501 -11.114 33.978 1.00 96.50 583 ILE A O 1
ATOM 4725 N N . THR A 1 584 ? -9.843 -10.441 35.321 1.00 97.25 584 THR A N 1
ATOM 4726 C CA . THR A 1 584 ? -10.066 -11.504 36.310 1.00 97.25 584 THR A CA 1
ATOM 4727 C C . THR A 1 584 ? -11.436 -11.364 36.980 1.00 97.25 584 THR A C 1
ATOM 4729 O O . THR A 1 584 ? -12.147 -12.359 37.130 1.00 97.25 584 THR A O 1
ATOM 4732 N N . ALA A 1 585 ? -11.833 -10.146 37.354 1.00 96.81 585 ALA A N 1
ATOM 4733 C CA . ALA A 1 585 ? -13.142 -9.871 37.945 1.00 96.81 585 ALA A CA 1
ATOM 4734 C C . ALA A 1 585 ? -14.292 -10.134 36.953 1.00 96.81 585 ALA A C 1
ATOM 4736 O O . ALA A 1 585 ? -15.224 -10.865 37.285 1.00 96.81 585 ALA A O 1
ATOM 4737 N N . ILE A 1 586 ? -14.170 -9.659 35.709 1.00 97.00 586 ILE A N 1
ATOM 4738 C CA . ILE A 1 586 ? -15.121 -9.891 34.612 1.00 97.00 586 ILE A CA 1
ATOM 4739 C C . ILE A 1 586 ? -15.308 -11.390 34.357 1.00 97.00 586 ILE A C 1
ATOM 4741 O O . ILE A 1 586 ? -16.437 -11.863 34.249 1.00 97.00 586 ILE A O 1
ATOM 4745 N N . ASN A 1 587 ? -14.228 -12.172 34.315 1.00 96.44 587 ASN A N 1
ATOM 4746 C CA . ASN A 1 587 ? -14.325 -13.620 34.117 1.00 96.44 587 ASN A CA 1
ATOM 4747 C C . ASN A 1 587 ? -15.089 -14.321 35.253 1.00 96.44 587 ASN A C 1
ATOM 4749 O O . ASN A 1 587 ? -15.834 -15.270 34.991 1.00 96.44 587 ASN A O 1
ATOM 4753 N N . ASN A 1 588 ? -14.956 -13.830 36.488 1.00 96.62 588 ASN A N 1
ATOM 4754 C CA . ASN A 1 588 ? -15.650 -14.359 37.665 1.00 96.62 588 ASN A CA 1
ATOM 4755 C C . ASN A 1 588 ? -17.097 -13.864 37.812 1.00 96.62 588 ASN A C 1
ATOM 4757 O O . ASN A 1 588 ? -17.859 -14.473 38.565 1.00 96.62 588 ASN A O 1
ATOM 4761 N N . ALA A 1 589 ? -17.481 -12.794 37.114 1.00 96.62 589 ALA A N 1
ATOM 4762 C CA . ALA A 1 589 ? -18.832 -12.254 37.157 1.00 96.62 589 ALA A CA 1
ATOM 4763 C C . ALA A 1 589 ? -19.868 -13.294 36.700 1.00 96.62 589 ALA A C 1
ATOM 4765 O O . ALA A 1 589 ? -19.643 -14.090 35.781 1.00 96.62 589 ALA A O 1
ATOM 4766 N N . THR A 1 590 ? -21.024 -13.285 37.349 1.00 94.88 590 THR A N 1
ATOM 4767 C CA . THR A 1 590 ? -22.115 -14.249 37.147 1.00 94.88 590 THR A CA 1
ATOM 4768 C C . THR A 1 590 ? -23.325 -13.643 36.445 1.00 94.88 590 THR A C 1
ATOM 4770 O O . THR A 1 590 ? -24.251 -14.366 36.085 1.00 94.88 590 THR A O 1
ATOM 4773 N N . SER A 1 591 ? -23.308 -12.330 36.216 1.00 93.25 591 SER A N 1
ATOM 4774 C CA . SER A 1 591 ? -24.359 -11.599 35.516 1.00 93.25 591 SER A CA 1
ATOM 4775 C C . SER A 1 591 ? -23.786 -10.496 34.629 1.00 93.25 591 SER A C 1
ATOM 4777 O O . SER A 1 591 ? -22.655 -10.044 34.813 1.00 93.25 591 SER A O 1
ATOM 4779 N N . LYS A 1 592 ? -24.597 -10.040 33.672 1.00 90.81 592 LYS A N 1
ATOM 4780 C CA . LYS A 1 592 ? -24.297 -8.899 32.803 1.00 90.81 592 LYS A CA 1
ATOM 4781 C C . LYS A 1 592 ? -24.013 -7.619 33.597 1.00 90.81 592 LYS A C 1
ATOM 4783 O O . LYS A 1 592 ? -23.070 -6.899 33.285 1.00 90.81 592 LYS A O 1
ATOM 4788 N N . ASP A 1 593 ? -24.809 -7.355 34.629 1.00 92.88 593 ASP A N 1
ATOM 4789 C CA . ASP A 1 593 ? -24.667 -6.158 35.462 1.00 92.88 593 ASP A CA 1
ATOM 4790 C C . ASP A 1 593 ? -23.341 -6.154 36.229 1.00 92.88 593 ASP A C 1
ATOM 4792 O O . ASP A 1 593 ? -22.681 -5.121 36.301 1.00 92.88 593 ASP A O 1
ATOM 4796 N N . GLU A 1 594 ? -22.912 -7.312 36.743 1.00 95.81 594 GLU A N 1
ATOM 4797 C CA . GLU A 1 594 ? -21.595 -7.460 37.374 1.00 95.81 594 GLU A CA 1
ATOM 4798 C C . GLU A 1 594 ? -20.463 -7.209 36.368 1.00 95.81 594 GLU A C 1
ATOM 4800 O O . GLU A 1 594 ? -19.547 -6.450 36.668 1.00 95.81 594 GLU A O 1
ATOM 4805 N N . VAL A 1 595 ? -20.545 -7.774 35.156 1.00 94.81 595 VAL A N 1
ATOM 4806 C CA . VAL A 1 595 ? -19.549 -7.539 34.093 1.00 94.81 595 VAL A CA 1
ATOM 4807 C C . VAL A 1 595 ? -19.425 -6.046 33.763 1.00 94.81 595 VAL A C 1
ATOM 4809 O O . VAL A 1 595 ? -18.315 -5.514 33.725 1.00 94.81 595 VAL A O 1
ATOM 4812 N N . ASN A 1 596 ? -20.552 -5.358 33.560 1.00 93.12 596 ASN A N 1
ATOM 4813 C CA . ASN A 1 596 ? -20.566 -3.928 33.241 1.00 93.12 596 ASN A CA 1
ATOM 4814 C C . ASN A 1 596 ? -20.054 -3.064 34.400 1.00 93.12 596 ASN A C 1
ATOM 4816 O O . ASN A 1 596 ? -19.373 -2.067 34.170 1.00 93.12 596 ASN A O 1
ATOM 4820 N N . LEU A 1 597 ? -20.351 -3.444 35.645 1.00 95.44 597 LEU A N 1
ATOM 4821 C CA . LEU A 1 597 ? -19.841 -2.746 36.820 1.00 95.44 597 LEU A CA 1
ATOM 4822 C C . LEU A 1 597 ? -18.314 -2.851 36.919 1.00 95.44 597 LEU A C 1
ATOM 4824 O O . LEU A 1 597 ? -17.655 -1.840 37.153 1.00 95.44 597 LEU A O 1
ATOM 4828 N N . GLU A 1 598 ? -17.744 -4.041 36.711 1.00 96.88 598 GLU A N 1
ATOM 4829 C CA . GLU A 1 598 ? -16.286 -4.228 36.718 1.00 96.88 598 GLU A CA 1
ATOM 4830 C C . GLU A 1 598 ? -15.600 -3.425 35.605 1.00 96.88 598 GLU A C 1
ATOM 4832 O O . GLU A 1 598 ? -14.536 -2.844 35.820 1.00 96.88 598 GLU A O 1
ATOM 4837 N N . PHE A 1 599 ? -16.235 -3.320 34.437 1.00 94.25 599 PHE A N 1
ATOM 4838 C CA . PHE A 1 599 ? -15.753 -2.490 33.336 1.00 94.25 599 PHE A CA 1
ATOM 4839 C C . PHE A 1 599 ? -15.723 -0.998 33.677 1.00 94.25 599 PHE A C 1
ATOM 4841 O O . PHE A 1 599 ? -14.686 -0.351 33.518 1.00 94.25 599 PHE A O 1
ATOM 4848 N N . GLU A 1 600 ? -16.827 -0.444 34.183 1.00 95.00 600 GLU A N 1
ATOM 4849 C CA . GLU A 1 600 ? -16.885 0.976 34.552 1.00 95.00 600 GLU A CA 1
ATOM 4850 C C . GLU A 1 600 ? -15.962 1.303 35.734 1.00 95.00 600 GLU A C 1
ATOM 4852 O O . GLU A 1 600 ? -15.314 2.350 35.734 1.00 95.00 600 GLU A O 1
ATOM 4857 N N . ASN A 1 601 ? -15.814 0.388 36.698 1.00 93.88 601 ASN A N 1
ATOM 4858 C CA . ASN A 1 601 ? -14.838 0.530 37.780 1.00 93.88 601 ASN A CA 1
ATOM 4859 C C . ASN A 1 601 ? -13.402 0.588 37.241 1.00 93.88 601 ASN A C 1
ATOM 4861 O O . ASN A 1 601 ? -12.611 1.419 37.691 1.00 93.88 601 ASN A O 1
ATOM 4865 N N . ALA A 1 602 ? -13.062 -0.270 36.274 1.00 93.81 602 ALA A N 1
ATOM 4866 C CA . ALA A 1 602 ? -11.739 -0.290 35.661 1.00 93.81 602 ALA A CA 1
ATOM 4867 C C . ALA A 1 602 ? -11.445 1.011 34.904 1.00 93.81 602 ALA A C 1
ATOM 4869 O O . ALA A 1 602 ? -10.386 1.603 35.107 1.00 93.81 602 ALA A O 1
ATOM 4870 N N . LYS A 1 603 ? -12.398 1.498 34.099 1.00 93.75 603 LYS A N 1
ATOM 4871 C CA . LYS A 1 603 ? -12.283 2.778 33.381 1.00 93.75 603 LYS A CA 1
ATOM 4872 C C . LYS A 1 603 ? -12.085 3.950 34.334 1.00 93.75 603 LYS A C 1
ATOM 4874 O O . LYS A 1 603 ? -11.127 4.701 34.187 1.00 93.75 603 LYS A O 1
ATOM 4879 N N . ALA A 1 604 ? -12.932 4.053 35.359 1.00 90.56 604 ALA A N 1
ATOM 4880 C CA . ALA A 1 604 ? -12.826 5.106 36.362 1.00 90.56 604 ALA A CA 1
ATOM 4881 C C . ALA A 1 604 ? -11.473 5.075 37.091 1.00 90.56 604 ALA A C 1
ATOM 4883 O O . ALA A 1 604 ? -10.911 6.127 37.397 1.00 90.56 604 ALA A O 1
ATOM 4884 N N . LEU A 1 605 ? -10.931 3.881 37.354 1.00 88.00 605 LEU A N 1
ATOM 4885 C CA . LEU A 1 605 ? -9.623 3.729 37.983 1.00 88.00 605 LEU A CA 1
ATOM 4886 C C . LEU A 1 605 ? -8.479 4.147 37.048 1.00 88.00 605 LEU A C 1
ATOM 4888 O O . LEU A 1 605 ? -7.567 4.840 37.496 1.00 88.00 605 LEU A O 1
ATOM 4892 N N . ILE A 1 606 ? -8.536 3.762 35.769 1.00 87.75 606 ILE A N 1
ATOM 4893 C CA . ILE A 1 606 ? -7.567 4.189 34.747 1.00 87.75 606 ILE A CA 1
ATOM 4894 C C . ILE A 1 606 ? -7.567 5.721 34.638 1.00 87.75 606 ILE A C 1
ATOM 4896 O O . ILE A 1 606 ? -6.514 6.341 34.789 1.00 87.75 606 ILE A O 1
ATOM 4900 N N . ASP A 1 607 ? -8.738 6.341 34.475 1.00 87.25 607 ASP A N 1
ATOM 4901 C CA . ASP A 1 607 ? -8.873 7.796 34.338 1.00 87.25 607 ASP A CA 1
ATOM 4902 C C . ASP A 1 607 ? -8.353 8.545 35.571 1.00 87.25 607 ASP A C 1
ATOM 4904 O O . ASP A 1 607 ? -7.612 9.526 35.445 1.00 87.25 607 ASP A O 1
ATOM 4908 N N . ALA A 1 608 ? -8.710 8.073 36.771 1.00 83.81 608 ALA A N 1
ATOM 4909 C CA . ALA A 1 608 ? -8.278 8.679 38.025 1.00 83.81 608 ALA A CA 1
ATOM 4910 C C . ALA A 1 608 ? -6.752 8.648 38.174 1.00 83.81 608 ALA A C 1
ATOM 4912 O O . ALA A 1 608 ? -6.146 9.662 38.522 1.00 83.81 608 ALA A O 1
ATOM 4913 N N . VAL A 1 609 ? -6.118 7.509 37.870 1.00 79.69 609 VAL A N 1
ATOM 4914 C CA . VAL A 1 609 ? -4.655 7.376 37.917 1.00 79.69 609 VAL A CA 1
ATOM 4915 C C . VAL A 1 609 ? -3.993 8.327 36.921 1.00 79.69 609 VAL A C 1
ATOM 4917 O O . VAL A 1 609 ? -3.027 9.005 37.277 1.00 79.69 609 VAL A O 1
ATOM 4920 N N . LEU A 1 610 ? -4.515 8.418 35.697 1.00 80.94 610 LEU A N 1
ATOM 4921 C CA . LEU A 1 610 ? -3.959 9.285 34.658 1.00 80.94 610 LEU A CA 1
ATOM 4922 C C . LEU A 1 610 ? -4.098 10.773 34.996 1.00 80.94 610 LEU A C 1
ATOM 4924 O O . LEU A 1 610 ? -3.133 11.525 34.849 1.00 80.94 610 LEU A O 1
ATOM 4928 N N . THR A 1 611 ? -5.259 11.194 35.501 1.00 85.25 611 THR A N 1
ATOM 4929 C CA . THR A 1 611 ? -5.496 12.589 35.904 1.00 85.25 611 THR A CA 1
ATOM 4930 C C . THR A 1 611 ? -4.575 12.993 37.048 1.00 85.25 611 THR A C 1
ATOM 4932 O O . THR A 1 611 ? -3.863 13.986 36.931 1.00 85.25 611 THR A O 1
ATOM 4935 N N . ILE A 1 612 ? -4.501 12.187 38.111 1.00 83.38 612 ILE A N 1
ATOM 4936 C CA . ILE A 1 612 ? -3.689 12.503 39.295 1.00 83.38 612 ILE A CA 1
ATOM 4937 C C . ILE A 1 612 ? -2.202 12.590 38.944 1.00 83.38 612 ILE A C 1
ATOM 4939 O O . ILE A 1 612 ? -1.513 13.514 39.375 1.00 83.38 612 ILE A O 1
ATOM 4943 N N . LYS A 1 613 ? -1.693 11.668 38.117 1.00 84.81 613 LYS A N 1
ATOM 4944 C CA . LYS A 1 613 ? -0.300 11.731 37.652 1.00 84.81 613 LYS A CA 1
ATOM 4945 C C . LYS A 1 613 ? -0.041 12.970 36.793 1.00 84.81 613 LYS A C 1
ATOM 4947 O O . LYS A 1 613 ? 1.012 13.591 36.933 1.00 84.81 613 LYS A O 1
ATOM 4952 N N . GLY A 1 614 ? -0.982 13.347 35.925 1.00 84.88 614 GLY A N 1
ATOM 4953 C CA . GLY A 1 614 ? -0.894 14.563 35.113 1.00 84.88 614 GLY A CA 1
ATOM 4954 C C . GLY A 1 614 ? -0.863 15.840 35.958 1.00 84.88 614 GLY A C 1
ATOM 4955 O O . GLY A 1 614 ? 0.014 16.685 35.767 1.00 84.88 614 GLY A O 1
ATOM 4956 N N . GLU A 1 615 ? -1.768 15.950 36.930 1.00 87.19 615 GLU A N 1
ATOM 4957 C CA . GLU A 1 615 ? -1.847 17.080 37.862 1.00 87.19 615 GLU A CA 1
ATOM 4958 C C . GLU A 1 615 ? -0.587 17.193 38.723 1.00 87.19 615 GLU A C 1
ATOM 4960 O O . GLU A 1 615 ? 0.009 18.267 38.785 1.00 87.19 615 GLU A O 1
ATOM 4965 N N . ALA A 1 616 ? -0.108 16.084 39.294 1.00 88.75 616 ALA A N 1
ATOM 4966 C CA . ALA A 1 616 ? 1.113 16.055 40.096 1.00 88.75 616 ALA A CA 1
ATOM 4967 C C . ALA A 1 616 ? 2.346 16.505 39.295 1.00 88.75 616 ALA A C 1
ATOM 4969 O O . ALA A 1 616 ? 3.165 17.285 39.784 1.00 88.75 616 ALA A O 1
ATOM 4970 N N . LYS A 1 617 ? 2.475 16.069 38.034 1.00 89.88 617 LYS A N 1
ATOM 4971 C CA . LYS A 1 617 ? 3.560 16.516 37.145 1.00 89.88 617 LYS A CA 1
ATOM 4972 C C . LYS A 1 617 ? 3.479 18.010 36.832 1.00 89.88 617 LYS A C 1
ATOM 4974 O O . LYS A 1 617 ? 4.515 18.670 36.772 1.00 89.88 617 LYS A O 1
ATOM 4979 N N . ALA A 1 618 ? 2.279 18.544 36.615 1.00 88.19 618 ALA A N 1
ATOM 4980 C CA . ALA A 1 618 ? 2.088 19.977 36.407 1.00 88.19 618 ALA A CA 1
ATOM 4981 C C . ALA A 1 618 ? 2.402 20.772 37.684 1.00 88.19 618 ALA A C 1
ATOM 4983 O O . ALA A 1 618 ? 3.027 21.829 37.615 1.00 88.19 618 ALA A O 1
ATOM 4984 N N . GLU A 1 619 ? 2.017 20.249 38.847 1.00 92.06 619 GLU A N 1
ATOM 4985 C CA . GLU A 1 619 ? 2.274 20.863 40.146 1.00 92.06 619 GLU A CA 1
ATOM 4986 C C . GLU A 1 619 ? 3.772 21.010 40.420 1.00 92.06 619 GLU A C 1
ATOM 4988 O O . GLU A 1 619 ? 4.215 22.114 40.726 1.00 92.06 619 GLU A O 1
ATOM 4993 N N . ILE A 1 620 ? 4.571 19.951 40.241 1.00 92.44 620 ILE A N 1
ATOM 4994 C CA . ILE A 1 620 ? 6.020 20.023 40.494 1.00 92.44 620 ILE A CA 1
ATOM 4995 C C . ILE A 1 620 ? 6.736 20.990 39.540 1.00 92.44 620 ILE A C 1
ATOM 4997 O O . ILE A 1 620 ? 7.649 21.697 39.957 1.00 92.44 620 ILE A O 1
ATOM 5001 N N . VAL A 1 621 ? 6.294 21.082 38.279 1.00 89.38 621 VAL A N 1
ATOM 5002 C CA . VAL A 1 621 ? 6.851 22.040 37.308 1.00 89.38 621 VAL A CA 1
ATOM 5003 C C . VAL A 1 621 ? 6.503 23.474 37.707 1.00 89.38 621 VAL A C 1
ATOM 5005 O O . VAL A 1 621 ? 7.357 24.351 37.643 1.00 89.38 621 VAL A O 1
ATOM 5008 N N . ASN A 1 622 ? 5.269 23.713 38.155 1.00 89.44 622 ASN A N 1
ATOM 5009 C CA . ASN A 1 622 ? 4.804 25.042 38.553 1.00 89.44 622 ASN A CA 1
ATOM 5010 C C . ASN A 1 622 ? 5.307 25.479 39.937 1.00 89.44 622 ASN A C 1
ATOM 5012 O O . ASN A 1 622 ? 5.240 26.665 40.259 1.00 89.44 622 ASN A O 1
ATOM 5016 N N . TYR A 1 623 ? 5.784 24.546 40.763 1.00 90.19 623 TYR A N 1
ATOM 5017 C CA . TYR A 1 623 ? 6.317 24.847 42.090 1.00 90.19 623 TYR A CA 1
ATOM 5018 C C . TYR A 1 623 ? 7.645 25.618 42.022 1.00 90.19 623 TYR A C 1
ATOM 5020 O O . TYR A 1 623 ? 7.920 26.449 42.885 1.00 90.19 623 TYR A O 1
ATOM 5028 N N . VAL A 1 624 ? 8.458 25.383 40.985 1.00 87.50 624 VAL A N 1
ATOM 5029 C CA . VAL A 1 624 ? 9.781 26.003 40.833 1.00 87.50 624 VAL A CA 1
ATOM 5030 C C . VAL A 1 624 ? 9.692 27.271 39.985 1.00 87.50 624 VAL A C 1
ATOM 5032 O O . VAL A 1 624 ? 9.399 27.225 38.793 1.00 87.50 624 VAL A O 1
ATOM 5035 N N . ASN A 1 625 ? 10.025 28.421 40.575 1.00 87.25 625 ASN A N 1
ATOM 5036 C CA . ASN A 1 625 ? 10.265 29.650 39.818 1.00 87.25 625 ASN A CA 1
ATOM 5037 C C . ASN A 1 625 ? 11.758 29.778 39.481 1.00 87.25 625 ASN A C 1
ATOM 5039 O O . ASN A 1 625 ? 12.529 30.330 40.267 1.00 87.25 625 ASN A O 1
ATOM 5043 N N . PHE A 1 626 ? 12.157 29.276 38.310 1.00 84.81 626 PHE A N 1
ATOM 5044 C CA . PHE A 1 626 ? 13.559 29.224 37.881 1.00 84.81 626 PHE A CA 1
ATOM 5045 C C . PHE A 1 626 ? 14.266 30.587 37.857 1.00 84.81 626 PHE A C 1
ATOM 5047 O O . PHE A 1 626 ? 15.474 30.639 38.072 1.00 84.81 626 PHE A O 1
ATOM 5054 N N . ASP A 1 627 ? 13.545 31.696 37.674 1.00 82.50 627 ASP A N 1
ATOM 5055 C CA . ASP A 1 627 ? 14.134 33.045 37.668 1.00 82.50 627 ASP A CA 1
ATOM 5056 C C . ASP A 1 627 ? 14.751 33.444 39.021 1.00 82.50 627 ASP A C 1
ATOM 5058 O O . ASP A 1 627 ? 15.503 34.416 39.111 1.00 82.50 627 ASP A O 1
ATOM 5062 N N . LEU A 1 628 ? 14.445 32.696 40.085 1.00 81.00 628 LEU A N 1
ATOM 5063 C CA . LEU A 1 628 ? 14.962 32.919 41.432 1.00 81.00 628 LEU A CA 1
ATOM 5064 C C . LEU A 1 628 ? 16.225 32.108 41.748 1.00 81.00 628 LEU A C 1
ATOM 5066 O O . LEU A 1 628 ? 16.689 32.174 42.885 1.00 81.00 628 LEU A O 1
ATOM 5070 N N . TYR A 1 629 ? 16.799 31.379 40.790 1.00 84.56 629 TYR A N 1
ATOM 5071 C CA . TYR A 1 629 ? 17.924 30.468 41.021 1.00 84.56 629 TYR A CA 1
ATOM 5072 C C . TYR A 1 629 ? 19.106 30.751 40.088 1.00 84.56 629 TYR A C 1
ATOM 5074 O O . TYR A 1 629 ? 18.946 31.327 39.008 1.00 84.56 629 TYR A O 1
ATOM 5082 N N . SER A 1 630 ? 20.313 30.380 40.525 1.00 82.62 630 SER A N 1
ATOM 5083 C CA . SER A 1 630 ? 21.520 30.478 39.698 1.00 82.62 630 SER A CA 1
ATOM 5084 C C . SER A 1 630 ? 21.488 29.445 38.565 1.00 82.62 630 SER A C 1
ATOM 5086 O O . SER A 1 630 ? 20.765 28.461 38.661 1.00 82.62 630 SER A O 1
ATOM 5088 N N . GLU A 1 631 ? 22.271 29.629 37.498 1.00 79.94 631 GLU A N 1
ATOM 5089 C CA . GLU A 1 631 ? 22.304 28.650 36.393 1.00 79.94 631 GLU A CA 1
ATOM 5090 C C . GLU A 1 631 ? 22.720 27.238 36.857 1.00 79.94 631 GLU A C 1
ATOM 5092 O O . GLU A 1 631 ? 22.179 26.256 36.364 1.00 79.94 631 GLU A O 1
ATOM 5097 N N . GLU A 1 632 ? 23.605 27.129 37.857 1.00 80.62 632 GLU A N 1
ATOM 5098 C CA . GLU A 1 632 ? 24.011 25.842 38.449 1.00 80.62 632 GLU A CA 1
ATOM 5099 C C . GLU A 1 632 ? 22.858 25.181 39.230 1.00 80.62 632 GLU A C 1
ATOM 5101 O O . GLU A 1 632 ? 22.609 23.983 39.092 1.00 80.62 632 GLU A O 1
ATOM 5106 N N . ASP A 1 633 ? 22.093 25.966 39.994 1.00 86.31 633 ASP A N 1
ATOM 5107 C CA . ASP A 1 633 ? 20.926 25.468 40.734 1.00 86.31 633 ASP A CA 1
ATOM 5108 C C . ASP A 1 633 ? 19.761 25.107 39.802 1.00 86.31 633 ASP A C 1
ATOM 5110 O O . ASP A 1 633 ? 19.005 24.181 40.094 1.00 86.31 633 ASP A O 1
ATOM 5114 N N . LYS A 1 634 ? 19.610 25.807 38.668 1.00 88.50 634 LYS A N 1
ATOM 5115 C CA . LYS A 1 634 ? 18.599 25.486 37.648 1.00 88.50 634 LYS A CA 1
ATOM 5116 C C . LYS A 1 634 ? 18.829 24.095 37.066 1.00 88.50 634 LYS A C 1
ATOM 5118 O O . LYS A 1 634 ? 17.886 23.310 37.048 1.00 88.50 634 LYS A O 1
ATOM 5123 N N . GLU A 1 635 ? 20.061 23.767 36.669 1.00 86.38 635 GLU A N 1
ATOM 5124 C CA . GLU A 1 635 ? 20.402 22.428 36.158 1.00 86.38 635 GLU A CA 1
ATOM 5125 C C . GLU A 1 635 ? 20.083 21.333 37.194 1.00 86.38 635 GLU A C 1
ATOM 5127 O O . GLU A 1 635 ? 19.527 20.282 36.863 1.00 86.38 635 GLU A O 1
ATOM 5132 N N . TYR A 1 636 ? 20.371 21.588 38.474 1.00 89.12 636 TYR A N 1
ATOM 5133 C CA . TYR A 1 636 ? 20.026 20.665 39.555 1.00 89.12 636 TYR A CA 1
ATOM 5134 C C . TYR A 1 636 ? 18.506 20.512 39.736 1.00 89.12 636 TYR A C 1
ATOM 5136 O O . TYR A 1 636 ? 18.007 19.385 39.791 1.00 89.12 636 TYR A O 1
ATOM 5144 N N . LEU A 1 637 ? 17.751 21.615 39.774 1.00 90.19 637 LEU A N 1
ATOM 5145 C CA . LEU A 1 637 ? 16.289 21.609 39.907 1.00 90.19 637 LEU A CA 1
ATOM 5146 C C . LEU A 1 637 ? 15.603 20.912 38.722 1.00 90.19 637 LEU A C 1
ATOM 5148 O O . LEU A 1 637 ? 14.681 20.124 38.936 1.00 90.19 637 LEU A O 1
ATOM 5152 N N . GLU A 1 638 ? 16.081 21.126 37.494 1.00 91.69 638 GLU A N 1
ATOM 5153 C CA . GLU A 1 638 ? 15.623 20.397 36.302 1.00 91.69 638 GLU A CA 1
ATOM 5154 C C . GLU A 1 638 ? 15.847 18.885 36.456 1.00 91.69 638 GLU A C 1
ATOM 5156 O O . GLU A 1 638 ? 14.929 18.096 36.218 1.00 91.69 638 GLU A O 1
ATOM 5161 N N . SER A 1 639 ? 17.016 18.470 36.961 1.00 91.50 639 SER A N 1
ATOM 5162 C CA . SER A 1 639 ? 17.315 17.050 37.188 1.00 91.50 639 SER A CA 1
ATOM 5163 C C . SER A 1 639 ? 16.382 16.393 38.216 1.00 91.50 639 SER A C 1
ATOM 5165 O O . SER A 1 639 ? 15.960 15.246 38.037 1.00 91.50 639 SER A O 1
ATOM 5167 N N . ILE A 1 640 ? 16.004 17.120 39.275 1.00 92.88 640 ILE A N 1
ATOM 5168 C CA . ILE A 1 640 ? 15.078 16.630 40.302 1.00 92.88 640 ILE A CA 1
ATOM 5169 C C . ILE A 1 640 ? 13.642 16.583 39.766 1.00 92.88 640 ILE A C 1
ATOM 5171 O O . ILE A 1 640 ? 12.911 15.635 40.070 1.00 92.88 640 ILE A O 1
ATOM 5175 N N . ILE A 1 641 ? 13.228 17.565 38.955 1.00 91.88 641 ILE A N 1
ATOM 5176 C CA . ILE A 1 641 ? 11.924 17.554 38.276 1.00 91.88 641 ILE A CA 1
ATOM 5177 C C . ILE A 1 641 ? 11.811 16.309 37.400 1.00 91.88 641 ILE A C 1
ATOM 5179 O O . ILE A 1 641 ? 10.831 15.574 37.518 1.00 91.88 641 ILE A O 1
ATOM 5183 N N . ASP A 1 642 ? 12.810 16.030 36.565 1.00 89.81 642 ASP A N 1
ATOM 5184 C CA . ASP A 1 642 ? 12.781 14.870 35.673 1.00 89.81 642 ASP A CA 1
ATOM 5185 C C . ASP A 1 642 ? 12.812 13.548 36.450 1.00 89.81 642 ASP A C 1
ATOM 5187 O O . ASP A 1 642 ? 12.030 12.634 36.166 1.00 89.81 642 ASP A O 1
ATOM 5191 N N . PHE A 1 643 ? 13.628 13.456 37.504 1.00 91.44 643 PHE A N 1
ATOM 5192 C CA . PHE A 1 643 ? 13.610 12.311 38.417 1.00 91.44 643 PHE A CA 1
ATOM 5193 C C . PHE A 1 643 ? 12.226 12.096 39.052 1.00 91.44 643 PHE A C 1
ATOM 5195 O O . PHE A 1 643 ? 11.749 10.959 39.161 1.00 91.44 643 PHE A O 1
ATOM 5202 N N . THR A 1 644 ? 11.566 13.177 39.466 1.00 92.38 644 THR A N 1
ATOM 5203 C CA . THR A 1 644 ? 10.262 13.120 40.134 1.00 92.38 644 THR A CA 1
ATOM 5204 C C . THR A 1 644 ? 9.158 12.762 39.151 1.00 92.38 644 THR A C 1
ATOM 5206 O O . THR A 1 644 ? 8.360 11.885 39.466 1.00 92.38 644 THR A O 1
ATOM 5209 N N . LYS A 1 645 ? 9.151 13.321 37.932 1.00 88.62 645 LYS A N 1
ATOM 5210 C CA . LYS A 1 645 ? 8.226 12.917 36.855 1.00 88.62 645 LYS A CA 1
ATOM 5211 C C . LYS A 1 645 ? 8.297 11.412 36.599 1.00 88.62 645 LYS A C 1
ATOM 5213 O O . LYS A 1 645 ? 7.264 10.747 36.613 1.00 88.62 645 LYS A O 1
ATOM 5218 N N . ASN A 1 646 ? 9.510 10.872 36.471 1.00 84.62 646 ASN A N 1
ATOM 5219 C CA . ASN A 1 646 ? 9.733 9.436 36.283 1.00 84.62 646 ASN A CA 1
ATOM 5220 C C . ASN A 1 646 ? 9.314 8.608 37.507 1.00 84.62 646 ASN A C 1
ATOM 5222 O O . ASN A 1 646 ? 8.943 7.442 37.397 1.00 84.62 646 ASN A O 1
ATOM 5226 N N . SER A 1 647 ? 9.393 9.172 38.710 1.00 87.44 647 SER A N 1
ATOM 5227 C CA . SER A 1 647 ? 8.937 8.497 39.929 1.00 87.44 647 SER A CA 1
ATOM 5228 C C . SER A 1 647 ? 7.413 8.508 40.050 1.00 87.44 647 SER A C 1
ATOM 5230 O O . SER A 1 647 ? 6.843 7.481 40.406 1.00 87.44 647 SER A O 1
ATOM 5232 N N . ILE A 1 648 ? 6.756 9.608 39.670 1.00 87.25 648 ILE A N 1
ATOM 5233 C CA . ILE A 1 648 ? 5.293 9.718 39.575 1.00 87.25 648 ILE A CA 1
ATOM 5234 C C . ILE A 1 648 ? 4.756 8.710 38.554 1.00 87.25 648 ILE A C 1
ATOM 5236 O O . ILE A 1 648 ? 3.768 8.031 38.822 1.00 87.25 648 ILE A O 1
ATOM 5240 N N . ASP A 1 649 ? 5.439 8.532 37.422 1.00 80.69 649 ASP A N 1
ATOM 5241 C CA . ASP A 1 649 ? 5.059 7.515 36.437 1.00 80.69 649 ASP A CA 1
ATOM 5242 C C . ASP A 1 649 ? 5.125 6.091 37.000 1.00 80.69 649 ASP A C 1
ATOM 5244 O O . ASP A 1 649 ? 4.249 5.278 36.711 1.00 80.69 649 ASP A O 1
ATOM 5248 N N . ARG A 1 650 ? 6.088 5.807 37.885 1.00 77.62 650 ARG A N 1
ATOM 5249 C CA . ARG A 1 650 ? 6.240 4.501 38.555 1.00 77.62 650 ARG A CA 1
ATOM 5250 C C . ARG A 1 650 ? 5.296 4.279 39.732 1.00 77.62 650 ARG A C 1
ATOM 5252 O O . ARG A 1 650 ? 5.162 3.135 40.171 1.00 77.62 650 ARG A O 1
ATOM 5259 N N . ALA A 1 651 ? 4.685 5.336 40.258 1.00 79.94 651 ALA A N 1
ATOM 5260 C CA . ALA A 1 651 ? 3.788 5.238 41.399 1.00 79.94 651 ALA A CA 1
ATOM 5261 C C . ALA A 1 651 ? 2.569 4.370 41.051 1.00 79.94 651 ALA A C 1
ATOM 5263 O O . ALA A 1 651 ? 1.962 4.499 39.980 1.00 79.94 651 ALA A O 1
ATOM 5264 N N . ARG A 1 652 ? 2.235 3.461 41.966 1.00 71.88 652 ARG A N 1
ATOM 5265 C CA . ARG A 1 652 ? 1.150 2.480 41.853 1.00 71.88 652 ARG A CA 1
ATOM 5266 C C . ARG A 1 652 ? -0.103 2.912 42.593 1.00 71.88 652 ARG A C 1
ATOM 5268 O O . ARG A 1 652 ? -1.172 2.379 42.307 1.00 71.88 652 ARG A O 1
ATOM 5275 N N . THR A 1 653 ? 0.019 3.835 43.544 1.00 76.00 653 THR A N 1
ATOM 5276 C CA . THR A 1 653 ? -1.120 4.354 44.305 1.00 76.00 653 THR A CA 1
ATOM 5277 C C . THR A 1 653 ? -1.140 5.876 44.309 1.00 76.00 653 THR A C 1
ATOM 5279 O O . THR A 1 653 ? -0.129 6.534 44.063 1.00 76.00 653 THR A O 1
ATOM 5282 N N . ILE A 1 654 ? -2.315 6.433 44.599 1.00 75.50 654 ILE A N 1
ATOM 5283 C CA . ILE A 1 654 ? -2.510 7.878 44.743 1.00 75.50 654 ILE A CA 1
ATOM 5284 C C . ILE A 1 654 ? -1.637 8.411 45.886 1.00 75.50 654 ILE A C 1
ATOM 5286 O O . ILE A 1 654 ? -0.967 9.425 45.723 1.00 75.50 654 ILE A O 1
ATOM 5290 N N . GLU A 1 655 ? -1.561 7.684 47.004 1.00 80.19 655 GLU A N 1
ATOM 5291 C CA . GLU A 1 655 ? -0.748 8.077 48.159 1.00 80.19 655 GLU A CA 1
ATOM 5292 C C . GLU A 1 655 ? 0.750 8.135 47.831 1.00 80.19 655 GLU A C 1
ATOM 5294 O O . GLU A 1 655 ? 1.468 8.977 48.366 1.00 80.19 655 GLU A O 1
ATOM 5299 N N . GLU A 1 656 ? 1.239 7.261 46.947 1.00 85.38 656 GLU A N 1
ATOM 5300 C CA . GLU A 1 656 ? 2.625 7.318 46.475 1.00 85.38 656 GLU A CA 1
ATOM 5301 C C . GLU A 1 656 ? 2.880 8.569 45.626 1.00 85.38 656 GLU A C 1
ATOM 5303 O O . GLU A 1 656 ? 3.929 9.193 45.780 1.00 85.38 656 GLU A O 1
ATOM 5308 N N . VAL A 1 657 ? 1.930 8.963 44.768 1.00 84.62 657 VAL A N 1
ATOM 5309 C CA . VAL A 1 657 ? 2.037 10.195 43.968 1.00 84.62 657 VAL A CA 1
ATOM 5310 C C . VAL A 1 657 ? 2.078 11.424 44.876 1.00 84.62 657 VAL A C 1
ATOM 5312 O O . VAL A 1 657 ? 2.989 12.240 44.743 1.00 84.62 657 VAL A O 1
ATOM 5315 N N . GLU A 1 658 ? 1.151 11.534 45.829 1.00 86.81 658 GLU A N 1
ATOM 5316 C CA . GLU A 1 658 ? 1.105 12.649 46.788 1.00 86.81 658 GLU A CA 1
ATOM 5317 C C . GLU A 1 658 ? 2.403 12.740 47.606 1.00 86.81 658 GLU A C 1
ATOM 5319 O O . GLU A 1 658 ? 3.003 13.808 47.721 1.00 86.81 658 GLU A O 1
ATOM 5324 N N . MET A 1 659 ? 2.903 11.601 48.098 1.00 91.69 659 MET A N 1
ATOM 5325 C CA . MET A 1 659 ? 4.164 11.539 48.839 1.00 91.69 659 MET A CA 1
ATOM 5326 C C . MET A 1 659 ? 5.360 12.000 47.993 1.00 91.69 659 MET A C 1
ATOM 5328 O O . MET A 1 659 ? 6.256 12.665 48.511 1.00 91.69 659 MET A O 1
ATOM 5332 N N . LEU A 1 660 ? 5.404 11.656 46.703 1.00 93.31 660 LEU A N 1
ATOM 5333 C CA . LEU A 1 660 ? 6.477 12.084 45.802 1.00 93.31 660 LEU A CA 1
ATOM 5334 C C . LEU A 1 660 ? 6.453 13.594 45.553 1.00 93.31 660 LEU A C 1
ATOM 5336 O O . LEU A 1 660 ? 7.519 14.208 45.513 1.00 93.31 660 LEU A O 1
ATOM 5340 N N . VAL A 1 661 ? 5.266 14.193 45.427 1.00 91.31 661 VAL A N 1
ATOM 5341 C CA . VAL A 1 661 ? 5.112 15.652 45.324 1.00 91.31 661 VAL A CA 1
ATOM 5342 C C . VAL A 1 661 ? 5.615 16.335 46.598 1.00 91.31 661 VAL A C 1
ATOM 5344 O O . VAL A 1 661 ? 6.359 17.311 46.513 1.00 91.31 661 VAL A O 1
ATOM 5347 N N . ASP A 1 662 ? 5.281 15.807 47.776 1.00 90.88 662 ASP A N 1
ATOM 5348 C CA . ASP A 1 662 ? 5.748 16.360 49.053 1.00 90.88 662 ASP A CA 1
ATOM 5349 C C . ASP A 1 662 ? 7.270 16.243 49.222 1.00 90.88 662 ASP A C 1
ATOM 5351 O O . ASP A 1 662 ? 7.927 17.199 49.641 1.00 90.88 662 ASP A O 1
ATOM 5355 N N . ILE A 1 663 ? 7.853 15.096 48.855 1.00 93.19 663 ILE A N 1
ATOM 5356 C CA . ILE A 1 663 ? 9.311 14.897 48.852 1.00 93.19 663 ILE A CA 1
ATOM 5357 C C . ILE A 1 663 ? 9.983 15.897 47.907 1.00 93.19 663 ILE A C 1
ATOM 5359 O O . ILE A 1 663 ? 10.977 16.521 48.279 1.00 93.19 663 ILE A O 1
ATOM 5363 N N . PHE A 1 664 ? 9.426 16.076 46.708 1.00 95.62 664 PHE A N 1
ATOM 5364 C CA . PHE A 1 664 ? 9.931 17.024 45.724 1.00 95.62 664 PHE A CA 1
ATOM 5365 C C . PHE A 1 664 ? 9.940 18.458 46.255 1.00 95.62 664 PHE A C 1
ATOM 5367 O O . PHE A 1 664 ? 10.967 19.129 46.171 1.00 95.62 664 PHE A O 1
ATOM 5374 N N . LYS A 1 665 ? 8.829 18.914 46.847 1.00 92.06 665 LYS A N 1
ATOM 5375 C CA . LYS A 1 665 ? 8.745 20.250 47.456 1.00 92.06 665 LYS A CA 1
ATOM 5376 C C . LYS A 1 665 ? 9.807 20.431 48.535 1.00 92.06 665 LYS A C 1
ATOM 5378 O O . LYS A 1 665 ? 10.494 21.445 48.538 1.00 92.06 665 LYS A O 1
ATOM 5383 N N . GLY A 1 666 ? 10.013 19.413 49.374 1.00 89.31 666 GLY A N 1
ATOM 5384 C CA . GLY A 1 666 ? 11.081 19.410 50.374 1.00 89.31 666 GLY A CA 1
ATOM 5385 C C . GLY A 1 666 ? 12.477 19.592 49.771 1.00 89.31 666 GLY A C 1
ATOM 5386 O O . GLY A 1 666 ? 13.255 20.389 50.282 1.00 89.31 666 GLY A O 1
ATOM 5387 N N . TRP A 1 667 ? 12.790 18.911 48.664 1.00 91.19 667 TRP A N 1
ATOM 5388 C CA . TRP A 1 667 ? 14.072 19.088 47.971 1.00 91.19 667 TRP A CA 1
ATOM 5389 C C . TRP A 1 667 ? 14.246 20.483 47.373 1.00 91.19 667 TRP A C 1
ATOM 5391 O O . TRP A 1 667 ? 15.335 21.043 47.460 1.00 91.19 667 TRP A O 1
ATOM 5401 N N . VAL A 1 668 ? 13.194 21.054 46.780 1.00 87.56 668 VAL A N 1
ATOM 5402 C CA . VAL A 1 668 ? 13.233 22.417 46.224 1.00 87.56 668 VAL A CA 1
ATOM 5403 C C . VAL A 1 668 ? 13.427 23.454 47.331 1.00 87.56 668 VAL A C 1
ATOM 5405 O O . VAL A 1 668 ? 14.229 24.372 47.170 1.00 87.56 668 VAL A O 1
ATOM 5408 N N . ASP A 1 669 ? 12.743 23.290 48.464 1.00 86.12 669 ASP A N 1
ATOM 5409 C CA . ASP A 1 669 ? 12.814 24.210 49.604 1.00 86.12 669 ASP A CA 1
ATOM 5410 C C . ASP A 1 669 ? 14.205 24.226 50.276 1.00 86.12 669 ASP A C 1
ATOM 5412 O O . ASP A 1 669 ? 14.553 25.193 50.958 1.00 86.12 669 ASP A O 1
ATOM 5416 N N . GLU A 1 670 ? 15.025 23.186 50.076 1.00 86.31 670 GLU A N 1
ATOM 5417 C CA . GLU A 1 670 ? 16.424 23.135 50.529 1.00 86.31 670 GLU A CA 1
ATOM 5418 C C . GLU A 1 670 ? 17.389 23.921 49.619 1.00 86.31 670 GLU A C 1
ATOM 5420 O O . GLU A 1 670 ? 18.501 24.252 50.045 1.00 86.31 670 GLU A O 1
ATOM 5425 N N . VAL A 1 671 ? 16.982 24.261 48.390 1.00 83.56 671 VAL A N 1
ATOM 5426 C CA . VAL A 1 671 ? 17.790 25.054 47.454 1.00 83.56 671 VAL A CA 1
ATOM 5427 C C . VAL A 1 671 ? 17.542 26.539 47.710 1.00 83.56 671 VAL A C 1
ATOM 5429 O O . VAL A 1 671 ? 16.436 27.048 47.535 1.00 83.56 671 VAL A O 1
ATOM 5432 N N . ALA A 1 672 ? 18.583 27.265 48.122 1.00 79.12 672 ALA A N 1
ATOM 5433 C CA . ALA A 1 672 ? 18.468 28.684 48.443 1.00 79.12 672 ALA A CA 1
ATOM 5434 C C . ALA A 1 672 ? 18.382 29.550 47.167 1.00 79.12 672 ALA A C 1
ATOM 5436 O O . ALA A 1 672 ? 19.308 29.531 46.357 1.00 79.12 672 ALA A O 1
ATOM 5437 N N . PRO A 1 673 ? 17.337 30.383 47.000 1.00 79.62 673 PRO A N 1
ATOM 5438 C CA . PRO A 1 673 ? 17.252 31.321 45.884 1.00 79.62 673 PRO A CA 1
ATOM 5439 C C . PRO A 1 673 ? 18.380 32.368 45.876 1.00 79.62 673 PRO A C 1
ATOM 5441 O O . PRO A 1 673 ? 18.858 32.796 46.937 1.00 79.62 673 PRO A O 1
ATOM 5444 N N . ILE A 1 674 ? 18.714 32.907 44.696 1.00 73.81 674 ILE A N 1
ATOM 5445 C CA . ILE A 1 674 ? 19.549 34.113 44.585 1.00 73.81 674 ILE A CA 1
ATOM 5446 C C . ILE A 1 674 ? 18.864 35.286 45.294 1.00 73.81 674 ILE A C 1
ATOM 5448 O O . ILE A 1 674 ? 17.640 35.422 45.249 1.00 73.81 674 ILE A O 1
ATOM 5452 N N . TYR A 1 675 ? 19.656 36.131 45.953 1.00 79.25 675 TYR A N 1
ATOM 5453 C CA . TYR A 1 675 ? 19.207 37.255 46.787 1.00 79.25 675 TYR A CA 1
ATOM 5454 C C . TYR A 1 675 ? 18.445 36.882 48.073 1.00 79.25 675 TYR A C 1
ATOM 5456 O O . TYR A 1 675 ? 17.700 37.700 48.616 1.00 79.25 675 TYR A O 1
ATOM 5464 N N . SER A 1 676 ? 18.571 35.645 48.559 1.00 78.88 676 SER A N 1
ATOM 5465 C CA . SER A 1 676 ? 17.900 35.183 49.785 1.00 78.88 676 SER A CA 1
ATOM 5466 C C . SER A 1 676 ? 18.244 36.031 51.019 1.00 78.88 676 SER A C 1
ATOM 5468 O O . SER A 1 676 ? 17.343 36.382 51.786 1.00 78.88 676 SER A O 1
ATOM 5470 N N . GLU A 1 677 ? 19.507 36.436 51.181 1.00 81.94 677 GLU A N 1
ATOM 5471 C CA . GLU A 1 677 ? 19.939 37.320 52.271 1.00 81.94 677 GLU A CA 1
ATOM 5472 C C . GLU A 1 677 ? 19.310 38.717 52.160 1.00 81.94 677 GLU A C 1
ATOM 5474 O O . GLU A 1 677 ? 18.787 39.245 53.144 1.00 81.94 677 GLU A O 1
ATOM 5479 N N . GLU A 1 678 ? 19.294 39.305 50.963 1.00 85.88 678 GLU A N 1
ATOM 5480 C CA . GLU A 1 678 ? 18.719 40.623 50.697 1.00 85.88 678 GLU A CA 1
ATOM 5481 C C . GLU A 1 678 ? 17.200 40.628 50.875 1.00 85.88 678 GLU A C 1
ATOM 5483 O O . GLU A 1 678 ? 16.656 41.570 51.456 1.00 85.88 678 GLU A O 1
ATOM 5488 N N . ARG A 1 679 ? 16.505 39.565 50.447 1.00 86.31 679 ARG A N 1
ATOM 5489 C CA . ARG A 1 679 ? 15.070 39.385 50.714 1.00 86.31 679 ARG A CA 1
ATOM 5490 C C . ARG A 1 679 ? 14.814 39.324 52.214 1.00 86.31 679 ARG A C 1
ATOM 5492 O O . ARG A 1 679 ? 13.959 40.054 52.709 1.00 86.31 679 ARG A O 1
ATOM 5499 N N . GLN A 1 680 ? 15.564 38.512 52.958 1.00 87.19 680 GLN A N 1
ATOM 5500 C CA . GLN A 1 680 ? 15.371 38.396 54.404 1.00 87.19 680 GLN A CA 1
ATOM 5501 C C . GLN A 1 680 ? 15.671 39.714 55.130 1.00 87.19 680 GLN A C 1
ATOM 5503 O O . GLN A 1 680 ? 14.922 40.111 56.027 1.00 87.19 680 GLN A O 1
ATOM 5508 N N . ALA A 1 681 ? 16.724 40.425 54.723 1.00 86.81 681 ALA A N 1
ATOM 5509 C CA . ALA A 1 681 ? 17.053 41.744 55.248 1.00 86.81 681 ALA A CA 1
ATOM 5510 C C . ALA A 1 681 ? 15.924 42.756 54.986 1.00 86.81 681 ALA A C 1
ATOM 5512 O O . ALA A 1 681 ? 15.516 43.459 55.909 1.00 86.81 681 ALA A O 1
ATOM 5513 N N . ALA A 1 682 ? 15.367 42.776 53.773 1.00 89.31 682 ALA A N 1
ATOM 5514 C CA . ALA A 1 682 ? 14.248 43.631 53.384 1.00 89.31 682 ALA A CA 1
ATOM 5515 C C . ALA A 1 682 ? 12.959 43.336 54.173 1.00 89.31 682 ALA A C 1
ATOM 5517 O O . ALA A 1 682 ? 12.278 44.258 54.625 1.00 89.31 682 ALA A O 1
ATOM 5518 N N . LYS A 1 683 ? 12.634 42.057 54.402 1.00 91.81 683 LYS A N 1
ATOM 5519 C CA . LYS A 1 683 ? 11.485 41.665 55.237 1.00 91.81 683 LYS A CA 1
ATOM 5520 C C . LYS A 1 683 ? 11.670 42.100 56.690 1.00 91.81 683 LYS A C 1
ATOM 5522 O O . LYS A 1 683 ? 10.772 42.716 57.260 1.00 91.81 683 LYS A O 1
ATOM 5527 N N . ASN A 1 684 ? 12.854 41.855 57.258 1.00 90.44 684 ASN A N 1
ATOM 5528 C CA . ASN A 1 684 ? 13.199 42.306 58.608 1.00 90.44 684 ASN A CA 1
ATOM 5529 C C . ASN A 1 684 ? 13.149 43.839 58.715 1.00 90.44 684 ASN A C 1
ATOM 5531 O O . ASN A 1 684 ? 12.770 44.384 59.751 1.00 90.44 684 ASN A O 1
ATOM 5535 N N . GLU A 1 685 ? 13.540 44.552 57.659 1.00 92.62 685 GLU A N 1
ATOM 5536 C CA . GLU A 1 685 ? 13.458 46.008 57.600 1.00 92.62 685 GLU A CA 1
ATOM 5537 C C . GLU A 1 685 ? 12.006 46.501 57.646 1.00 92.62 685 GLU A C 1
ATOM 5539 O O . GLU A 1 685 ? 11.731 47.470 58.354 1.00 92.62 685 GLU A O 1
ATOM 5544 N N . LEU A 1 686 ? 11.077 45.840 56.945 1.00 91.50 686 LEU A N 1
ATOM 5545 C CA . LEU A 1 686 ? 9.646 46.158 57.001 1.00 91.50 686 LEU A CA 1
ATOM 5546 C C . LEU A 1 686 ? 9.043 45.871 58.379 1.00 91.50 686 LEU A C 1
ATOM 5548 O O . LEU A 1 686 ? 8.363 46.741 58.924 1.00 91.50 686 LEU A O 1
ATOM 5552 N N . ASP A 1 687 ? 9.358 44.719 58.973 1.00 89.81 687 ASP A N 1
ATOM 5553 C CA . ASP A 1 687 ? 8.872 44.341 60.309 1.00 89.81 687 ASP A CA 1
ATOM 5554 C C . ASP A 1 687 ? 9.280 45.339 61.392 1.00 89.81 687 ASP A C 1
ATOM 5556 O O . ASP A 1 687 ? 8.520 45.637 62.311 1.00 89.81 687 ASP A O 1
ATOM 5560 N N . ASN A 1 688 ? 10.480 45.901 61.261 1.00 89.38 688 ASN A N 1
ATOM 5561 C CA . ASN A 1 688 ? 11.015 46.866 62.213 1.00 89.38 688 ASN A CA 1
ATOM 5562 C C . ASN A 1 688 ? 10.729 48.327 61.825 1.00 89.38 688 ASN A C 1
ATOM 5564 O O . ASN A 1 688 ? 11.117 49.239 62.560 1.00 89.38 688 ASN A O 1
ATOM 5568 N N . TYR A 1 689 ? 10.073 48.585 60.686 1.00 90.88 689 TYR A N 1
ATOM 5569 C CA . TYR A 1 689 ? 9.911 49.942 60.158 1.00 90.88 689 TYR A CA 1
ATOM 5570 C C . TYR A 1 689 ? 8.992 50.813 61.019 1.00 90.88 689 TYR A C 1
ATOM 5572 O O . TYR A 1 689 ? 9.174 52.031 61.111 1.00 90.88 689 TYR A O 1
ATOM 5580 N N . VAL A 1 690 ? 7.984 50.204 61.643 1.00 87.25 690 VAL A N 1
ATOM 5581 C CA . VAL A 1 690 ? 6.897 50.919 62.307 1.00 87.25 690 VAL A CA 1
ATOM 5582 C C . VAL A 1 690 ? 6.577 50.313 63.670 1.00 87.25 690 VAL A C 1
ATOM 5584 O O . VAL A 1 690 ? 6.420 49.111 63.825 1.00 87.25 690 VAL A O 1
ATOM 5587 N N . ASN A 1 691 ? 6.447 51.169 64.688 1.00 86.69 691 ASN A N 1
ATOM 5588 C CA . ASN A 1 691 ? 5.952 50.758 66.001 1.00 86.69 691 ASN A CA 1
ATOM 5589 C C . ASN A 1 691 ? 4.420 50.854 66.013 1.00 86.69 691 ASN A C 1
ATOM 5591 O O . ASN A 1 691 ? 3.873 51.962 66.082 1.00 86.69 691 ASN A O 1
ATOM 5595 N N . LEU A 1 692 ? 3.757 49.697 65.937 1.00 86.62 692 LEU A N 1
ATOM 5596 C CA . LEU A 1 692 ? 2.298 49.559 65.850 1.00 86.62 692 LEU A CA 1
ATOM 5597 C C . LEU A 1 692 ? 1.550 50.254 67.000 1.00 86.62 692 LEU A C 1
ATOM 5599 O O . LEU A 1 692 ? 0.472 50.797 66.778 1.00 86.62 692 LEU A O 1
ATOM 5603 N N . ASN A 1 693 ? 2.163 50.382 68.184 1.00 85.19 693 ASN A N 1
ATOM 5604 C CA . ASN A 1 693 ? 1.564 51.060 69.346 1.00 85.19 693 ASN A CA 1
ATOM 5605 C C . ASN A 1 693 ? 1.253 52.553 69.117 1.00 85.19 693 ASN A C 1
ATOM 5607 O O . ASN A 1 693 ? 0.562 53.173 69.921 1.00 85.19 693 ASN A O 1
ATOM 5611 N N . ASN A 1 694 ? 1.765 53.150 68.037 1.00 85.38 694 ASN A N 1
ATOM 5612 C CA . ASN A 1 694 ? 1.472 54.534 67.662 1.00 85.38 694 ASN A CA 1
ATOM 5613 C C . ASN A 1 694 ? 0.168 54.695 66.850 1.00 85.38 694 ASN A C 1
ATOM 5615 O O . ASN A 1 694 ? -0.153 55.818 66.449 1.00 85.38 694 ASN A O 1
ATOM 5619 N N . TYR A 1 695 ? -0.560 53.607 66.584 1.00 88.69 695 TYR A N 1
ATOM 5620 C CA . TYR A 1 695 ? -1.738 53.554 65.711 1.00 88.69 695 TYR A CA 1
ATOM 5621 C C . TYR A 1 695 ? -2.929 52.906 66.434 1.00 88.69 695 TYR A C 1
ATOM 5623 O O . TYR A 1 695 ? -2.741 52.101 67.346 1.00 88.69 695 TYR A O 1
ATOM 5631 N N . SER A 1 696 ? -4.158 53.255 66.034 1.00 87.12 696 SER A N 1
ATOM 5632 C CA . SER A 1 696 ? -5.374 52.555 66.480 1.00 87.12 696 SER A CA 1
ATOM 5633 C C . SER A 1 696 ? -5.387 51.111 65.980 1.00 87.12 696 SER A C 1
ATOM 5635 O O . SER A 1 696 ? -4.797 50.839 64.941 1.00 87.12 696 SER A O 1
ATOM 5637 N N . GLU A 1 697 ? -6.105 50.213 66.658 1.00 83.81 697 GLU A N 1
ATOM 5638 C CA . GLU A 1 697 ? -6.207 48.791 66.275 1.00 83.81 697 GLU A CA 1
ATOM 5639 C C . GLU A 1 697 ? -6.570 48.607 64.787 1.00 83.81 697 GLU A C 1
ATOM 5641 O O . GLU A 1 697 ? -5.834 47.953 64.060 1.00 83.81 697 GLU A O 1
ATOM 5646 N N . GLU A 1 698 ? -7.585 49.321 64.277 1.00 83.88 698 GLU A N 1
ATOM 5647 C CA . GLU A 1 698 ? -7.969 49.274 62.848 1.00 83.88 698 GLU A CA 1
ATOM 5648 C C . GLU A 1 698 ? -6.828 49.672 61.886 1.00 83.88 698 GLU A C 1
ATOM 5650 O O . GLU A 1 698 ? -6.735 49.186 60.761 1.00 83.88 698 GLU A O 1
ATOM 5655 N N . ASN A 1 699 ? -5.949 50.581 62.310 1.00 87.94 699 ASN A N 1
ATOM 5656 C CA . ASN A 1 699 ? -4.810 51.016 61.506 1.00 87.94 699 ASN A CA 1
ATOM 5657 C C . ASN A 1 699 ? -3.601 50.083 61.670 1.00 87.94 699 ASN A C 1
ATOM 5659 O O . ASN A 1 699 ? -2.752 50.064 60.784 1.00 87.94 699 ASN A O 1
ATOM 5663 N N . GLN A 1 700 ? -3.514 49.318 62.763 1.00 89.94 700 GLN A N 1
ATOM 5664 C CA . GLN A 1 700 ? -2.499 48.277 62.928 1.00 89.94 700 GLN A CA 1
ATOM 5665 C C . GLN A 1 700 ? -2.757 47.124 61.957 1.00 89.94 700 GLN A C 1
ATOM 5667 O O . GLN A 1 700 ? -1.829 46.736 61.254 1.00 89.94 700 GLN A O 1
ATOM 5672 N N . ASP A 1 701 ? -4.007 46.669 61.836 1.00 89.38 701 ASP A N 1
ATOM 5673 C CA . ASP A 1 701 ? -4.380 45.597 60.901 1.00 89.38 701 ASP A CA 1
ATOM 5674 C C . ASP A 1 701 ? -4.058 45.975 59.446 1.00 89.38 701 ASP A C 1
ATOM 5676 O O . ASP A 1 701 ? -3.424 45.204 58.732 1.00 89.38 701 ASP A O 1
ATOM 5680 N N . LYS A 1 702 ? -4.377 47.211 59.031 1.00 90.50 702 LYS A N 1
ATOM 5681 C CA . LYS A 1 702 ? -4.019 47.727 57.692 1.00 90.50 702 LYS A CA 1
ATOM 5682 C C . LYS A 1 702 ? -2.509 47.778 57.456 1.00 90.50 702 LYS A C 1
ATOM 5684 O O . LYS A 1 702 ? -2.050 47.565 56.341 1.00 90.50 702 LYS A O 1
ATOM 5689 N N . ILE A 1 703 ? -1.721 48.106 58.481 1.00 89.38 703 ILE A N 1
ATOM 5690 C CA . ILE A 1 703 ? -0.255 48.135 58.372 1.00 89.38 703 ILE A CA 1
ATOM 5691 C C . ILE A 1 703 ? 0.303 46.715 58.253 1.00 89.38 703 ILE A C 1
ATOM 5693 O O . ILE A 1 703 ? 1.219 46.505 57.462 1.00 89.38 703 ILE A O 1
ATOM 5697 N N . ILE A 1 704 ? -0.241 45.761 59.012 1.00 91.81 704 ILE A N 1
ATOM 5698 C CA . ILE A 1 704 ? 0.139 44.346 58.927 1.00 91.81 704 ILE A CA 1
ATOM 5699 C C . ILE A 1 704 ? -0.168 43.809 57.528 1.00 91.81 704 ILE A C 1
ATOM 5701 O O . ILE A 1 704 ? 0.719 43.233 56.910 1.00 91.81 704 ILE A O 1
ATOM 5705 N N . GLU A 1 705 ? -1.352 44.097 56.982 1.00 92.75 705 GLU A N 1
ATOM 5706 C CA . GLU A 1 705 ? -1.729 43.714 55.615 1.00 92.75 705 GLU A CA 1
ATOM 5707 C C . GLU A 1 705 ? -0.742 44.268 54.572 1.00 92.75 705 GLU A C 1
ATOM 5709 O O . GLU A 1 705 ? -0.218 43.508 53.762 1.00 92.75 705 GLU A O 1
ATOM 5714 N N . ILE A 1 706 ? -0.378 45.557 54.652 1.00 92.00 706 ILE A N 1
ATOM 5715 C CA . ILE A 1 706 ? 0.630 46.162 53.757 1.00 92.00 706 ILE A CA 1
ATOM 5716 C C . ILE A 1 706 ? 1.998 45.470 53.889 1.00 92.00 706 ILE A C 1
ATOM 5718 O O . ILE A 1 706 ? 2.696 45.285 52.890 1.00 92.00 706 ILE A O 1
ATOM 5722 N N . ILE A 1 707 ? 2.419 45.120 55.110 1.00 91.88 707 ILE A N 1
ATOM 5723 C CA . ILE A 1 707 ? 3.697 44.431 55.350 1.00 91.88 707 ILE A CA 1
ATOM 5724 C C . ILE A 1 707 ? 3.658 43.017 54.768 1.00 91.88 707 ILE A C 1
ATOM 5726 O O . ILE A 1 707 ? 4.612 42.621 54.099 1.00 91.88 707 ILE A O 1
ATOM 5730 N N . ASP A 1 708 ? 2.580 42.274 54.989 1.00 93.06 708 ASP A N 1
ATOM 5731 C CA . ASP A 1 708 ? 2.436 40.899 54.516 1.00 93.06 708 ASP A CA 1
ATOM 5732 C C . ASP A 1 708 ? 2.353 40.836 52.984 1.00 93.06 708 ASP A C 1
ATOM 5734 O O . ASP A 1 708 ? 3.049 40.027 52.363 1.00 93.06 708 ASP A O 1
ATOM 5738 N N . GLU A 1 709 ? 1.613 41.751 52.349 1.00 92.56 709 GLU A N 1
ATOM 5739 C CA . GLU A 1 709 ? 1.594 41.899 50.888 1.00 92.56 709 GLU A CA 1
ATOM 5740 C C . GLU A 1 709 ? 2.986 42.231 50.335 1.00 92.56 709 GLU A C 1
ATOM 5742 O O . GLU A 1 709 ? 3.453 41.609 49.378 1.00 92.56 709 GLU A O 1
ATOM 5747 N N . ALA A 1 710 ? 3.693 43.174 50.962 1.00 91.88 710 ALA A N 1
ATOM 5748 C CA . ALA A 1 710 ? 5.033 43.562 50.538 1.00 91.88 710 ALA A CA 1
ATOM 5749 C C . ALA A 1 710 ? 6.049 42.425 50.706 1.00 91.88 710 ALA A C 1
ATOM 5751 O O . ALA A 1 710 ? 6.902 42.232 49.841 1.00 91.88 710 ALA A O 1
ATOM 5752 N N . LYS A 1 711 ? 5.956 41.639 51.783 1.00 92.25 711 LYS A N 1
ATOM 5753 C CA . LYS A 1 711 ? 6.778 40.437 51.982 1.00 92.25 711 LYS A CA 1
ATOM 5754 C C . LYS A 1 711 ? 6.537 39.410 50.877 1.00 92.25 711 LYS A C 1
ATOM 5756 O O . LYS A 1 711 ? 7.509 38.877 50.345 1.00 92.25 711 LYS A O 1
ATOM 5761 N N . ALA A 1 712 ? 5.280 39.192 50.491 1.00 87.69 712 ALA A N 1
ATOM 5762 C CA . ALA A 1 712 ? 4.928 38.294 49.396 1.00 87.69 712 ALA A CA 1
ATOM 5763 C C . ALA A 1 712 ? 5.421 38.801 48.025 1.00 87.69 712 ALA A C 1
ATOM 5765 O O . ALA A 1 712 ? 5.822 38.000 47.180 1.00 87.69 712 ALA A O 1
ATOM 5766 N N . GLU A 1 713 ? 5.424 40.119 47.787 1.00 88.69 713 GLU A N 1
ATOM 5767 C CA . GLU A 1 713 ? 6.036 40.714 46.589 1.00 88.69 713 GLU A CA 1
ATOM 5768 C C . GLU A 1 713 ? 7.574 40.584 46.606 1.00 88.69 713 GLU A C 1
ATOM 5770 O O . GLU A 1 713 ? 8.171 40.296 45.566 1.00 88.69 713 GLU A O 1
ATOM 5775 N N . ILE A 1 714 ? 8.225 40.749 47.767 1.00 87.50 714 ILE A N 1
ATOM 5776 C CA . ILE A 1 714 ? 9.685 40.594 47.938 1.00 87.50 714 ILE A CA 1
ATOM 5777 C C . ILE A 1 714 ? 10.130 39.169 47.596 1.00 87.50 714 ILE A C 1
ATOM 5779 O O . ILE A 1 714 ? 11.151 38.994 46.929 1.00 87.50 714 ILE A O 1
ATOM 5783 N N . ASP A 1 715 ? 9.356 38.160 47.996 1.00 82.81 715 ASP A N 1
ATOM 5784 C CA . ASP A 1 715 ? 9.643 36.754 47.684 1.00 82.81 715 ASP A CA 1
ATOM 5785 C C . ASP A 1 715 ? 9.677 36.454 46.186 1.00 82.81 715 ASP A C 1
ATOM 5787 O O . ASP A 1 715 ? 10.414 35.578 45.742 1.00 82.81 715 ASP A O 1
ATOM 5791 N N . LYS A 1 716 ? 8.945 37.234 45.389 1.00 81.62 716 LYS A N 1
ATOM 5792 C CA . LYS A 1 716 ? 8.859 37.084 43.930 1.00 81.62 716 LYS A CA 1
ATOM 5793 C C . LYS A 1 716 ? 9.809 38.012 43.173 1.00 81.62 716 LYS A C 1
ATOM 5795 O O . LYS A 1 716 ? 9.842 37.995 41.944 1.00 81.62 716 LYS A O 1
ATOM 5800 N N . ALA A 1 717 ? 10.549 38.870 43.871 1.00 82.75 717 ALA A N 1
ATOM 5801 C CA . ALA A 1 717 ? 11.379 39.879 43.235 1.00 82.75 717 ALA A CA 1
ATOM 5802 C C . ALA A 1 717 ? 12.631 39.258 42.594 1.00 82.75 717 ALA A C 1
ATOM 5804 O O . ALA A 1 717 ? 13.423 38.587 43.258 1.00 82.75 717 ALA A O 1
ATOM 5805 N N . MET A 1 718 ? 12.832 39.545 41.305 1.00 80.56 718 MET A N 1
ATOM 5806 C CA . MET A 1 718 ? 13.931 39.001 40.490 1.00 80.56 718 MET A CA 1
ATOM 5807 C C . MET A 1 718 ? 15.226 39.833 40.556 1.00 80.56 718 MET A C 1
ATOM 5809 O O . MET A 1 718 ? 16.196 39.533 39.869 1.00 80.56 718 MET A O 1
ATOM 5813 N N . SER A 1 719 ? 15.257 40.911 41.345 1.00 80.81 719 SER A N 1
ATOM 5814 C CA . SER A 1 719 ? 16.463 41.721 41.544 1.00 80.81 719 SER A CA 1
ATOM 5815 C C . SER A 1 719 ? 16.433 42.475 42.870 1.00 80.81 719 SER A C 1
ATOM 5817 O O . SER A 1 719 ? 15.364 42.823 43.380 1.00 80.81 719 SER A O 1
ATOM 5819 N N . VAL A 1 720 ? 17.618 42.802 43.392 1.00 83.12 720 VAL A N 1
ATOM 5820 C CA . VAL A 1 720 ? 17.777 43.650 44.586 1.00 83.12 720 VAL A CA 1
ATOM 5821 C C . VAL A 1 720 ? 17.123 45.022 44.390 1.00 83.12 720 VAL A C 1
ATOM 5823 O O . VAL A 1 720 ? 16.484 45.538 45.304 1.00 83.12 720 VAL A O 1
ATOM 5826 N N . ASP A 1 721 ? 17.191 45.592 43.185 1.00 86.38 721 ASP A N 1
ATOM 5827 C CA . ASP A 1 721 ? 16.520 46.859 42.871 1.00 86.38 721 ASP A CA 1
ATOM 5828 C C . ASP A 1 721 ? 14.999 46.759 43.021 1.00 86.38 721 ASP A C 1
ATOM 5830 O O . ASP A 1 721 ? 14.371 47.671 43.566 1.00 86.38 721 ASP A O 1
ATOM 5834 N N . LYS A 1 722 ? 14.401 45.637 42.598 1.00 88.44 722 LYS A N 1
ATOM 5835 C CA . LYS A 1 722 ? 12.961 45.417 42.742 1.00 88.44 722 LYS A CA 1
ATOM 5836 C C . LYS A 1 722 ? 12.564 45.189 44.198 1.00 88.44 722 LYS A C 1
ATOM 5838 O O . LYS A 1 722 ? 11.572 45.769 44.635 1.00 88.44 722 LYS A O 1
ATOM 5843 N N . ILE A 1 723 ? 13.358 44.426 44.957 1.00 88.25 723 ILE A N 1
ATOM 5844 C CA . ILE A 1 723 ? 13.196 44.264 46.414 1.00 88.25 723 ILE A CA 1
ATOM 5845 C C . ILE A 1 723 ? 13.174 45.644 47.086 1.00 88.25 723 ILE A C 1
ATOM 5847 O O . ILE A 1 723 ? 12.241 45.974 47.819 1.00 88.25 723 ILE A O 1
ATOM 5851 N N . ASN A 1 724 ? 14.154 46.492 46.768 1.00 90.25 724 ASN A N 1
ATOM 5852 C CA . ASN A 1 724 ? 14.262 47.843 47.314 1.00 90.25 724 ASN A CA 1
ATOM 5853 C C . ASN A 1 724 ? 13.077 48.740 46.917 1.00 90.25 724 ASN A C 1
ATOM 5855 O O . ASN A 1 724 ? 12.607 49.542 47.728 1.00 90.25 724 ASN A O 1
ATOM 5859 N N . GLU A 1 725 ? 12.575 48.619 45.685 1.00 92.44 725 GLU A N 1
ATOM 5860 C CA . GLU A 1 725 ? 11.389 49.344 45.220 1.00 92.44 725 GLU A CA 1
ATOM 5861 C C . GLU A 1 725 ? 10.135 48.949 46.017 1.00 92.44 725 GLU A C 1
ATOM 5863 O O . GLU A 1 725 ? 9.391 49.831 46.454 1.00 92.44 725 GLU A O 1
ATOM 5868 N N . ILE A 1 726 ? 9.936 47.649 46.260 1.00 94.25 726 ILE A N 1
ATOM 5869 C CA . ILE A 1 726 ? 8.811 47.115 47.041 1.00 94.25 726 ILE A CA 1
ATOM 5870 C C . ILE A 1 726 ? 8.882 47.615 48.484 1.00 94.25 726 ILE A C 1
ATOM 5872 O O . ILE A 1 726 ? 7.913 48.194 48.978 1.00 94.25 726 ILE A O 1
ATOM 5876 N N . VAL A 1 727 ? 10.045 47.498 49.138 1.00 92.69 727 VAL A N 1
ATOM 5877 C CA . VAL A 1 727 ? 10.254 48.025 50.498 1.00 92.69 727 VAL A CA 1
ATOM 5878 C C . VAL A 1 727 ? 9.943 49.520 50.548 1.00 92.69 727 VAL A C 1
ATOM 5880 O O . VAL A 1 727 ? 9.241 49.991 51.444 1.00 92.69 727 VAL A O 1
ATOM 5883 N N . LYS A 1 728 ? 10.427 50.294 49.572 1.00 93.62 728 LYS A N 1
ATOM 5884 C CA . LYS A 1 728 ? 10.182 51.739 49.495 1.00 93.62 728 LYS A CA 1
ATOM 5885 C C . LYS A 1 728 ? 8.695 52.065 49.333 1.00 93.62 728 LYS A C 1
ATOM 5887 O O . LYS A 1 728 ? 8.216 52.994 49.988 1.00 93.62 728 LYS A O 1
ATOM 5892 N N . LYS A 1 729 ? 7.979 51.329 48.480 1.00 94.81 729 LYS A N 1
ATOM 5893 C CA . LYS A 1 729 ? 6.534 51.478 48.264 1.00 94.81 729 LYS A CA 1
ATOM 5894 C C . LYS A 1 729 ? 5.759 51.156 49.543 1.00 94.81 729 LYS A C 1
ATOM 5896 O O . LYS A 1 729 ? 5.028 52.017 50.022 1.00 94.81 729 LYS A O 1
ATOM 5901 N N . ALA A 1 730 ? 6.017 49.999 50.151 1.00 94.38 730 ALA A N 1
ATOM 5902 C CA . ALA A 1 730 ? 5.371 49.566 51.388 1.00 94.38 730 ALA A CA 1
ATOM 5903 C C . ALA A 1 730 ? 5.557 50.588 52.518 1.00 94.38 730 ALA A C 1
ATOM 5905 O O . ALA A 1 730 ? 4.596 51.006 53.157 1.00 94.38 730 ALA A O 1
ATOM 5906 N N . LYS A 1 731 ? 6.777 51.107 52.703 1.00 94.75 731 LYS A N 1
ATOM 5907 C CA . LYS A 1 731 ? 7.055 52.186 53.665 1.00 94.75 731 LYS A CA 1
ATOM 5908 C C . LYS A 1 731 ? 6.269 53.463 53.377 1.00 94.75 731 LYS A C 1
ATOM 5910 O O . LYS A 1 731 ? 5.789 54.116 54.303 1.00 94.75 731 LYS A O 1
ATOM 5915 N N . ALA A 1 732 ? 6.160 53.857 52.109 1.00 92.81 732 ALA A N 1
ATOM 5916 C CA . ALA A 1 732 ? 5.384 55.028 51.717 1.00 92.81 732 ALA A CA 1
ATOM 5917 C C . ALA A 1 732 ? 3.888 54.838 52.000 1.00 92.81 732 ALA A C 1
ATOM 5919 O O . ALA A 1 732 ? 3.240 55.786 52.442 1.00 92.81 732 ALA A O 1
ATOM 5920 N N . ASP A 1 733 ? 3.361 53.634 51.788 1.00 93.44 733 ASP A N 1
ATOM 5921 C CA . ASP A 1 733 ? 1.966 53.296 52.063 1.00 93.44 733 ASP A CA 1
ATOM 5922 C C . ASP A 1 733 ? 1.683 53.238 53.570 1.00 93.44 733 ASP A C 1
ATOM 5924 O O . ASP A 1 733 ? 0.741 53.883 54.029 1.00 93.44 733 ASP A O 1
ATOM 5928 N N . ILE A 1 734 ? 2.573 52.634 54.366 1.00 91.19 734 ILE A N 1
ATOM 5929 C CA . ILE A 1 734 ? 2.515 52.667 55.838 1.00 91.19 734 ILE A CA 1
ATOM 5930 C C . ILE A 1 734 ? 2.500 54.115 56.357 1.00 91.19 734 ILE A C 1
ATOM 5932 O O . ILE A 1 734 ? 1.720 54.453 57.244 1.00 91.19 734 ILE A O 1
ATOM 5936 N N . ASN A 1 735 ? 3.314 55.011 55.786 1.00 90.44 735 ASN A N 1
ATOM 5937 C CA . ASN A 1 735 ? 3.368 56.418 56.208 1.00 90.44 735 ASN A CA 1
ATOM 5938 C C . ASN A 1 735 ? 2.092 57.224 55.905 1.00 90.44 735 ASN A C 1
ATOM 5940 O O . ASN A 1 735 ? 1.924 58.308 56.467 1.00 90.44 735 ASN A O 1
ATOM 5944 N N . LYS A 1 736 ? 1.201 56.735 55.031 1.00 90.56 736 LYS A N 1
ATOM 5945 C CA . LYS A 1 736 ? -0.110 57.361 54.777 1.00 90.56 736 LYS A CA 1
ATOM 5946 C C . LYS A 1 736 ? -1.138 57.008 55.854 1.00 90.56 736 LYS A C 1
ATOM 5948 O O . LYS A 1 736 ? -2.174 57.667 55.930 1.00 90.56 736 LYS A O 1
ATOM 5953 N N . VAL A 1 737 ? -0.870 55.995 56.681 1.00 88.44 737 VAL A N 1
ATOM 5954 C CA . VAL A 1 737 ? -1.773 55.564 57.751 1.00 88.44 737 VAL A CA 1
ATOM 5955 C C . VAL A 1 737 ? -1.709 56.568 58.925 1.00 88.44 737 VAL A C 1
ATOM 5957 O O . VAL A 1 737 ? -0.616 56.897 59.389 1.00 88.44 737 VAL A O 1
ATOM 5960 N N . PRO A 1 738 ? -2.842 57.101 59.429 1.00 83.69 738 PRO A N 1
ATOM 5961 C CA . PRO A 1 738 ? -2.837 58.105 60.503 1.00 83.69 738 PRO A CA 1
ATOM 5962 C C . PRO A 1 738 ? -2.379 57.569 61.875 1.00 83.69 738 PRO A C 1
ATOM 5964 O O . PRO A 1 738 ? -2.880 56.545 62.343 1.00 83.69 738 PRO A O 1
ATOM 5967 N N . LYS A 1 739 ? -1.490 58.312 62.557 1.00 84.12 739 LYS A N 1
ATOM 5968 C CA . LYS A 1 739 ? -1.020 58.050 63.938 1.00 84.12 739 LYS A CA 1
ATOM 5969 C C . LYS A 1 739 ? -1.933 58.671 65.003 1.00 84.12 739 LYS A C 1
ATOM 5971 O O . LYS A 1 739 ? -2.663 59.624 64.734 1.00 84.12 739 LYS A O 1
ATOM 5976 N N . LEU A 1 740 ? -1.824 58.191 66.241 1.00 79.69 740 LEU A N 1
ATOM 5977 C CA . LEU A 1 740 ? -2.444 58.808 67.419 1.00 79.69 740 LEU A CA 1
ATOM 5978 C C . LEU A 1 740 ? -1.827 60.201 67.692 1.00 79.69 740 LEU A C 1
ATOM 5980 O O . LEU A 1 740 ? -0.610 60.335 67.825 1.00 79.69 740 LEU A O 1
ATOM 5984 N N . ASN A 1 741 ? -2.649 61.252 67.795 1.00 65.62 741 ASN A N 1
ATOM 5985 C CA . ASN A 1 741 ? -2.196 62.597 68.179 1.00 65.62 741 ASN A CA 1
ATOM 5986 C C . ASN A 1 741 ? -1.900 62.654 69.691 1.00 65.62 741 ASN A C 1
ATOM 5988 O O . ASN A 1 741 ? -2.815 62.528 70.502 1.00 65.62 741 ASN A O 1
ATOM 5992 N N . ASN A 1 742 ? -0.647 62.907 70.084 1.00 49.16 742 ASN A N 1
ATOM 5993 C CA . ASN A 1 742 ? -0.264 63.085 71.490 1.00 49.16 742 ASN A CA 1
ATOM 5994 C C . ASN A 1 742 ? -0.288 64.567 71.913 1.00 49.16 742 ASN A C 1
ATOM 5996 O O . ASN A 1 742 ? 0.594 65.332 71.525 1.00 49.16 742 ASN A O 1
ATOM 6000 N N . GLY A 1 743 ? -1.238 64.946 72.781 1.00 37.56 743 GLY A N 1
ATOM 6001 C CA . GLY A 1 743 ? -1.123 66.127 73.650 1.00 37.56 743 GLY A CA 1
ATOM 6002 C C . GLY A 1 743 ? -2.444 66.771 74.099 1.00 37.56 743 GLY A C 1
ATOM 6003 O O . GLY A 1 743 ? -2.990 67.588 73.367 1.00 37.56 743 GLY A O 1
ATOM 6004 N N . GLY A 1 744 ? -2.893 66.502 75.339 1.00 30.77 744 GLY A N 1
ATOM 6005 C CA . GLY A 1 744 ? -3.814 67.408 76.054 1.00 30.77 744 GLY A CA 1
ATOM 6006 C C . GLY A 1 744 ? -4.808 66.812 77.066 1.00 30.77 744 GLY A C 1
ATOM 6007 O O . GLY A 1 744 ? -5.978 66.665 76.752 1.00 30.77 744 GLY A O 1
ATOM 6008 N N . SER A 1 745 ? -4.345 66.617 78.309 1.00 31.66 745 SER A N 1
ATOM 6009 C CA . SER A 1 745 ? -5.051 66.824 79.599 1.00 31.66 745 SER A CA 1
ATOM 6010 C C . SER A 1 745 ? -6.351 66.079 79.994 1.00 31.66 745 SER A C 1
ATOM 6012 O O . SER A 1 745 ? -7.402 66.233 79.388 1.00 31.66 745 SER A O 1
ATOM 6014 N N . ASN A 1 746 ? -6.255 65.522 81.212 1.00 32.19 746 ASN A N 1
ATOM 6015 C CA . ASN A 1 746 ? -7.236 65.449 82.310 1.00 32.19 746 ASN A CA 1
ATOM 6016 C C . ASN A 1 746 ? -8.380 64.410 82.313 1.00 32.19 746 ASN A C 1
ATOM 6018 O O . ASN A 1 746 ? -9.426 64.569 81.697 1.00 32.19 746 ASN A O 1
ATOM 6022 N N . CYS A 1 747 ? -8.180 63.416 83.193 1.00 30.25 747 CYS A N 1
ATOM 6023 C CA . CYS A 1 747 ? -9.123 62.835 84.162 1.00 30.25 747 CYS A CA 1
ATOM 6024 C C . CYS A 1 747 ? -10.496 63.527 84.299 1.00 30.25 747 CYS A C 1
ATOM 6026 O O . CYS A 1 747 ? -10.539 64.697 84.662 1.00 30.25 747 CYS A O 1
ATOM 6028 N N . GLN A 1 748 ? -11.609 62.788 84.205 1.00 30.72 748 GLN A N 1
ATOM 6029 C CA . GLN A 1 748 ? -12.276 62.081 85.321 1.00 30.72 748 GLN A CA 1
ATOM 6030 C C . GLN A 1 748 ? -13.689 61.588 84.916 1.00 30.72 748 GLN A C 1
ATOM 6032 O O . GLN A 1 748 ? -14.467 62.329 84.333 1.00 30.72 748 GLN A O 1
ATOM 6037 N N . SER A 1 749 ? -13.983 60.332 85.279 1.00 31.88 749 SER A N 1
ATOM 6038 C CA . SER A 1 749 ? -15.258 59.733 85.744 1.00 31.88 749 SER A CA 1
ATOM 6039 C C . SER A 1 749 ? -16.641 60.276 85.321 1.00 31.88 749 SER A C 1
ATOM 6041 O O . SER A 1 749 ? -16.964 61.432 85.566 1.00 31.88 749 SER A O 1
ATOM 6043 N N . GLY A 1 750 ? -17.539 59.346 84.952 1.00 29.73 750 GLY A N 1
ATOM 6044 C CA . GLY A 1 750 ? -19.005 59.519 85.010 1.00 29.73 750 GLY A CA 1
ATOM 6045 C C . GLY A 1 750 ? -19.741 58.721 83.927 1.00 29.73 750 GLY A C 1
ATOM 6046 O O . GLY A 1 750 ? -19.927 59.225 82.833 1.00 29.73 750 GLY A O 1
ATOM 6047 N N . VAL A 1 751 ? -19.926 57.405 84.078 1.00 27.42 751 VAL A N 1
ATOM 6048 C CA . VAL A 1 751 ? -21.208 56.734 84.412 1.00 27.42 751 VAL A CA 1
ATOM 6049 C C . VAL A 1 751 ? -22.445 57.279 83.660 1.00 27.42 751 VAL A C 1
ATOM 6051 O O . VAL A 1 751 ? -22.773 58.450 83.806 1.00 27.42 751 VAL A O 1
ATOM 6054 N N . VAL A 1 752 ? -23.189 56.367 83.003 1.00 28.16 752 VAL A N 1
ATOM 6055 C CA . VAL A 1 752 ? -24.661 56.152 83.099 1.00 28.16 752 VAL A CA 1
ATOM 6056 C C . VAL A 1 752 ? -25.385 55.936 81.735 1.00 28.16 752 VAL A C 1
ATOM 6058 O O . VAL A 1 752 ? -25.466 56.834 80.909 1.00 28.16 752 VAL A O 1
ATOM 6061 N N . LEU A 1 753 ? -26.026 54.752 81.642 1.00 28.05 753 LEU A N 1
ATOM 6062 C CA . LEU A 1 753 ? -27.277 54.334 80.949 1.00 28.05 753 LEU A CA 1
ATOM 6063 C C . LEU A 1 753 ? -27.335 53.918 79.454 1.00 28.05 753 LEU A C 1
ATOM 6065 O O . LEU A 1 753 ? -27.581 54.705 78.550 1.00 28.05 753 LEU A O 1
ATOM 6069 N N . ILE A 1 754 ? -27.308 52.585 79.289 1.00 30.69 754 ILE A N 1
ATOM 6070 C CA . ILE A 1 754 ? -28.228 51.684 78.535 1.00 30.69 754 ILE A CA 1
ATOM 6071 C C . ILE A 1 754 ? -29.702 52.184 78.630 1.00 30.69 754 ILE A C 1
ATOM 6073 O O . ILE A 1 754 ? -30.058 52.611 79.732 1.00 30.69 754 ILE A O 1
ATOM 6077 N N . PRO A 1 755 ? -30.591 52.119 77.593 1.00 40.88 755 PRO A N 1
ATOM 6078 C CA . PRO A 1 755 ? -31.064 50.842 77.025 1.00 40.88 755 PRO A CA 1
ATOM 6079 C C . PRO A 1 755 ? -31.452 50.729 75.532 1.00 40.88 755 PRO A C 1
ATOM 6081 O O . PRO A 1 755 ? -32.073 51.607 74.948 1.00 40.88 755 PRO A O 1
ATOM 6084 N N . SER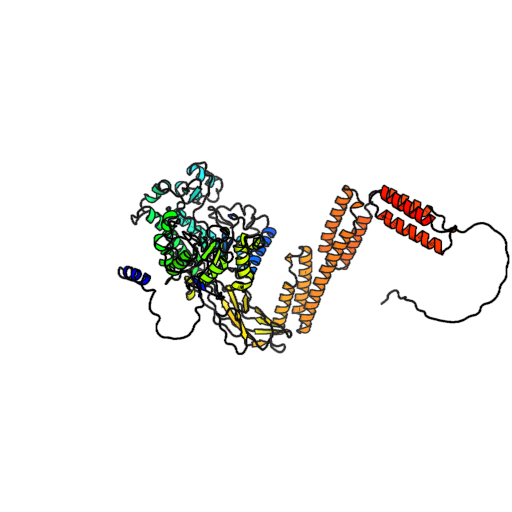 A 1 756 ? -31.175 49.514 75.029 1.00 28.31 756 SER A N 1
ATOM 6085 C CA . SER A 1 756 ? -32.048 48.573 74.293 1.00 28.31 756 SER A CA 1
ATOM 6086 C C . SER A 1 756 ? -32.751 49.004 72.999 1.00 28.31 756 SER A C 1
ATOM 6088 O O . SER A 1 756 ? -33.589 49.893 73.028 1.00 28.31 756 SER A O 1
ATOM 6090 N N . PHE A 1 757 ? -32.569 48.222 71.920 1.00 27.95 757 PHE A N 1
ATOM 6091 C CA . PHE A 1 757 ? -33.599 47.333 71.331 1.00 27.95 757 PHE A CA 1
ATOM 6092 C C . PHE A 1 757 ? -33.059 46.580 70.081 1.00 27.95 757 PHE A C 1
ATOM 6094 O O . PHE A 1 757 ? -32.571 47.236 69.174 1.00 27.95 757 PHE A O 1
ATOM 6101 N N . ILE A 1 758 ? -33.249 45.241 70.049 1.00 30.14 758 ILE A N 1
ATOM 6102 C CA . ILE A 1 758 ? -33.452 44.327 68.879 1.00 30.14 758 ILE A CA 1
ATOM 6103 C C . ILE A 1 758 ? -32.317 44.249 67.822 1.00 30.14 758 ILE A C 1
ATOM 6105 O O . ILE A 1 758 ? -31.777 45.253 67.404 1.00 30.14 758 ILE A O 1
ATOM 6109 N N . GLY A 1 759 ? -31.900 43.107 67.266 1.00 29.70 759 GLY A N 1
ATOM 6110 C CA . GLY A 1 759 ? -32.442 41.751 67.200 1.00 29.70 759 GLY A CA 1
ATOM 6111 C C . GLY A 1 759 ? -31.487 40.841 66.406 1.00 29.70 759 GLY A C 1
ATOM 6112 O O . GLY A 1 759 ? -30.527 41.297 65.796 1.00 29.70 759 GLY A O 1
ATOM 6113 N N . ALA A 1 760 ? -31.749 39.542 66.499 1.00 29.80 760 ALA A N 1
ATOM 6114 C CA . ALA A 1 760 ? -30.874 38.422 66.169 1.00 29.80 760 ALA A CA 1
ATOM 6115 C C . ALA A 1 760 ? -30.599 38.170 64.673 1.00 29.80 760 ALA A C 1
ATOM 6117 O O . ALA A 1 760 ? -31.485 38.367 63.847 1.00 29.80 760 ALA A O 1
ATOM 6118 N N . LEU A 1 761 ? -29.433 37.569 64.386 1.00 30.34 761 LEU A N 1
ATOM 6119 C CA . LEU A 1 761 ? -29.290 36.308 63.631 1.00 30.34 761 LEU A CA 1
ATOM 6120 C C . LEU A 1 761 ? -27.837 35.786 63.731 1.00 30.34 761 LEU A C 1
ATOM 6122 O O . LEU A 1 761 ? -26.914 36.389 63.195 1.00 30.34 761 LEU A O 1
ATOM 6126 N N . GLY A 1 762 ? -27.648 34.672 64.456 1.00 28.17 762 GLY A N 1
ATOM 6127 C CA . GLY A 1 762 ? -26.496 33.762 64.303 1.00 28.17 762 GLY A CA 1
ATOM 6128 C C . GLY A 1 762 ? -26.723 32.829 63.099 1.00 28.17 762 GLY A C 1
ATOM 6129 O O . GLY A 1 762 ? -27.774 32.903 62.472 1.00 28.17 762 GLY A O 1
ATOM 6130 N N . VAL A 1 763 ? -25.851 31.901 62.707 1.00 31.12 763 VAL A N 1
ATOM 6131 C CA . VAL A 1 763 ? -24.895 31.037 63.427 1.00 31.12 763 VAL A CA 1
ATOM 6132 C C . VAL A 1 763 ? -23.931 30.497 62.346 1.00 31.12 763 VAL A C 1
ATOM 6134 O O . VAL A 1 763 ? -24.385 30.128 61.269 1.00 31.12 763 VAL A O 1
ATOM 6137 N N . LEU A 1 764 ? -22.617 30.700 62.468 1.00 30.06 764 LEU A N 1
ATOM 6138 C CA . LEU A 1 764 ? -21.569 29.767 62.936 1.00 30.06 764 LEU A CA 1
ATOM 6139 C C . LEU A 1 764 ? -21.449 28.414 62.194 1.00 30.06 764 LEU A C 1
ATOM 6141 O O . LEU A 1 764 ? -22.342 27.574 62.242 1.00 30.06 764 LEU A O 1
ATOM 6145 N N . TYR A 1 765 ? -20.265 28.186 61.617 1.00 25.28 765 TYR A N 1
ATOM 6146 C CA . TYR A 1 765 ? -19.791 26.930 61.031 1.00 25.28 765 TYR A CA 1
ATOM 6147 C C . TYR A 1 765 ? -18.676 26.361 61.921 1.00 25.28 765 TYR A C 1
ATOM 6149 O O . TYR A 1 765 ? -17.653 27.015 62.102 1.00 25.28 765 TYR A O 1
ATOM 6157 N N . ILE A 1 766 ? -18.863 25.164 62.481 1.00 31.38 766 ILE A N 1
ATOM 6158 C CA . ILE A 1 766 ? -17.805 24.311 63.048 1.00 31.38 766 ILE A CA 1
ATOM 6159 C C . ILE A 1 766 ? -18.233 22.864 62.803 1.00 31.38 766 ILE A C 1
ATOM 6161 O O . ILE A 1 766 ? -19.376 22.536 63.098 1.00 31.38 766 ILE A O 1
ATOM 6165 N N . ILE A 1 767 ? -17.316 22.009 62.338 1.00 28.55 767 ILE A N 1
ATOM 6166 C CA . ILE A 1 767 ? -17.054 20.673 62.906 1.00 28.55 767 ILE A CA 1
ATOM 6167 C C . ILE A 1 767 ? -15.706 20.159 62.381 1.00 28.55 767 ILE A C 1
ATOM 6169 O O . ILE A 1 767 ? -15.457 20.076 61.181 1.00 28.55 767 ILE A O 1
ATOM 6173 N N . THR A 1 768 ? -14.848 19.777 63.325 1.00 33.91 768 THR A N 1
ATOM 6174 C CA . THR A 1 768 ? -13.634 18.979 63.153 1.00 33.91 768 THR A CA 1
ATOM 6175 C C . THR A 1 768 ? -13.866 17.534 63.623 1.00 33.91 768 THR A C 1
ATOM 6177 O O . THR A 1 768 ? -14.496 17.293 64.645 1.00 33.91 768 THR A O 1
ATOM 6180 N N . ARG A 1 769 ? -13.261 16.602 62.870 1.00 30.95 769 ARG A N 1
ATOM 6181 C CA . ARG A 1 769 ? -12.645 15.301 63.236 1.00 30.95 769 ARG A CA 1
ATOM 6182 C C . ARG A 1 769 ? -13.389 14.214 64.052 1.00 30.95 769 ARG A C 1
ATOM 6184 O O . ARG A 1 769 ? -13.563 14.305 65.259 1.00 30.95 769 ARG A O 1
ATOM 6191 N N . ARG A 1 770 ? -13.512 13.063 63.362 1.00 33.22 770 ARG A N 1
ATOM 6192 C CA . ARG A 1 770 ? -12.991 11.693 63.647 1.00 33.22 770 ARG A CA 1
ATOM 6193 C C . ARG A 1 770 ? -13.161 11.072 65.050 1.00 33.22 770 ARG A C 1
ATOM 6195 O O . ARG A 1 770 ? -12.410 11.397 65.965 1.00 33.22 770 ARG A O 1
ATOM 6202 N N . LYS A 1 771 ? -13.917 9.962 65.103 1.00 32.12 771 LYS A N 1
ATOM 6203 C CA . LYS A 1 771 ? -13.411 8.567 65.246 1.00 32.12 771 LYS A CA 1
ATOM 6204 C C . LYS A 1 771 ? -14.575 7.556 65.309 1.00 32.12 771 LYS A C 1
ATOM 6206 O O . LYS A 1 771 ? -15.275 7.512 66.318 1.00 32.12 771 LYS A O 1
ATOM 6211 N N . ARG A 1 772 ? -14.687 6.680 64.310 1.00 29.66 772 ARG A N 1
ATOM 6212 C CA . ARG A 1 772 ? -14.551 5.219 64.437 1.00 29.66 772 ARG A CA 1
ATOM 6213 C C . ARG A 1 772 ? -14.406 4.598 63.062 1.00 29.66 772 ARG A C 1
ATOM 6215 O O . ARG A 1 772 ? -15.043 5.142 62.139 1.00 29.66 772 ARG A O 1
#

Foldseek 3Di:
DVPVVVVVVVVVPPPDDDDDDDDDPDDPQKDFDAALVRHGFAFLLRPGTQMFGVDFLQFQAFAAAFEAEVVVVNDAFDPDDVNLLVSLVVLLVLCVLLLHAEYAYEQADAQAGLFDDQAGHHDPSHPVDDVVVDTSQQVSCVSSLQVLHAYAHEYELWHHFDADQPDQQQVQLCVVCVVCVSNCLHLSNPSLQWFDQHRTIIGDLLDPSSLVSSLVVVVVDVVPHLHQEHEYEAAACARGDCVGCVVSVPPPPSCPVPDDPLQSSLVSVVVSLLSNLVSQVVVCVVPVRHYFYEYAHALAQDCVQLSFAPDDHCCRNRVHPVLVCLVVVSGLEYEYAQAAFQQQNGRHLLSSLVRQLVSNPPGNYQYEYEYELVCPPHRSVSDLCRLVRNSRSNVVRPRHRHYYYPHSVCSVVLVPDDSSSVVNSCCSSVPSSVANHNHGQRSVCNVVWDFDFWADWEWFDPDQFKIKTATDDDPQFSWKFKFKDFPPDDDDSRDSNRGPHTRHHRMDMDTPDPRMKMWMWTQHSSRDTHDTHTRDYYDDQPDPCSLVVLLVVLLVCLVVVDDLVVADPLLSVLLVVLSVVLNVQSVVDPGSVSNVVSSVVSSVVNVVLVVLLVVLLVLLVVLDDCLQADPVVSVVSVVLSVVLNVQSSNDNDSVSSVVSSVVSNVVRVPHQTPCNVLLVVLLVCLVPVDDLVQADPVLSVVLVVLSVVLSVQSVVDSDSVSNVVSSVVSSVVNVVRDTDDDDDDDDDDDDDDDDDDDDDDDDDDDDDDDDD

Radius of gyration: 38.6 Å; chains: 1; bounding box: 76×93×126 Å

pLDDT: mean 88.84, std 17.11, range [25.28, 98.94]

Sequence (772 aa):
MKLKKFLILAFIFIGVLITSGGSVSAASNTTVIKKSDGSDLTYLDGSGKVMRLTEYTYPTQDFRGVWISNYANDLASYANETQYKNEIDAILDNMEEYGLNVMMFHIRMHNDALYDSKLNPRRNYWHNVNFDQFDPLTYIIEEAHKRGIEFHAWLNPYRVLSSGLDTDLETFAASFRSMYPEFPNNPAGNPELIVKAGEGVYLNPGEPAVRKHILDTIDEIINKYDVDAIHFDDYFYNGISDSQDNKTYSKPGYNPKGLGKADWRRDQVNLLMAGIDELLDQHFKHTGKVVQLGISPTGVYRNDLAGTIGAQQHYSALYCDSVAWIQNEWIDYLLPQTYWGLEHNRASFAQLSKFWSGAAEGYNVNMYLGHGIYMAPGSGWGNVDELQNRILNMEMYDRIDGSAFYKYSFFRTVATANEQIKRGLTLLKEDYWAKKVPGSVVRSYKDLVPVRDVTNMLVHKINDNQNLIRWDKIDDVRGYVVYRTLKDEQLDVNNIDHLYEYIQTNELVVENNDNYKYYVSTVNKANVISTPMAVNHVIDEDDPGFLDIHKDFVIRELNKYVNLEEYSAENQAVIEGIIANAITAINNATSKDEVNLEFENAKALIDAVLTIKGEAKAEIVNYVNFDLYSEEDKEYLESIIDFTKNSIDRARTIEEVEMLVDIFKGWVDEVAPIYSEERQAAKNELDNYVNLNNYSEENQDKIIEIIDEAKAEIDKAMSVDKINEIVKKAKADINKVPKLNNGGSNCQSGVVLIPSFIGALGVLYIITRRKR

Secondary structure (DSSP, 8-state):
--STTTSSTTGGG-SS----S-------SEEEPBPTTSSBPB-TTS--BPEEESS----SS-EEEEEE-GGGTSSPPP--HHHHHHHHHHHHHHHHHTT--EEEEEEESSS-BSS--SSSPBPGGGTT--TTT--HHHHHHHHHHHTT-EEEEEE-SSEEESS---S-HHHHHHHHHHH-TT-TT-GGG-TTSEEEETTEEEE-TT-HHHHHHHHHHHHHHHHHS--SEEEE-S-SSTT--HHHHHHHHTSTTS-TT---HHHHHHHHHHHHHHHHHHHHHHHHHHH----EEEE--BS-S-HHHHT-SS---HHHHT---HHHHHHTT--SEE--B--S-TT-TTT-HHHHHHHHHHHHTTSS-EEEEEE-GGGTTSTT--STTHHHHHHHHHTT-TTEEEEEES-THHHHTGGGS-HHHHHHHHHIIIIIT-S--PPPP-TTTTTTSPP------EEEE-SSSEEEEE-PPPSSEEEEEEEEEETTSPP-TT-TTTEEEEESSSEEEEE--TTEEEEEEEEETT--B-PPEE---EE-TTSTTHHHHHHHHHHHHHHHSS-GGGS-HHHHHHHHHHHHHHHHHHHH--SHHHHHHHHHHHHHHHHHHHHHHHHHHHHHHHH--GGGS-HHHHHHHHHHHHHHHHHHHH--SHHHHHHHHHHHHHHHHTSPPTTHHHHHHHHHHHHTT--GGGS-HHHHHHHHHHHHHHHHHHHT-SSHHHHHHHHHHHHHHHTTSPPPP-------------------------------